Protein 8XVP (pdb70)

InterPro domains:
  IPR003469 Glycoside hydrolase, family 68 [PF02435] (211-661)
  IPR003469 Glycoside hydrolase, family 68 [cd08997] (270-650)
  IPR019931 LPXTG cell wall anchor motif [PF00746] (757-796)
  IPR019931 LPXTG cell wall anchor motif [PS50847] (764-798)
  IPR022263 KxYKxGKxW signal peptide [PF19258] (3-40)
  IPR022263 KxYKxGKxW signal peptide [TIGR03715] (5-27)
  IPR023296 Glycosyl hydrolase, five-bladed beta-propeller domain superfamily [G3DSA:2.115.10.20] (176-658)
  IPR023296 Glycosyl hydrolase, five-bladed beta-propeller domain superfamily [SSF75005] (208-664)

Nearest PDB structures (foldseek):
  2yfr-assembly1_A  TM=9.759E-01  e=1.275E-83  Lactobacillus johnsonii
  2yfs-assembly1_A  TM=9.761E-01  e=2.594E-83  Lactobacillus johnsonii
  1pt2-assembly1_A  TM=8.900E-01  e=3.673E-44  Bacillus subtilis
  3byk-assembly1_A  TM=9.066E-01  e=7.845E-43  Bacillus subtilis
  6pwq-assembly1_A  TM=8.912E-01  e=3.649E-43  Bacillus subtilis

Secondary structure (DSSP, 8-state):
---HHHHHHHHHTT--GGGS-HHHHHHHHH-B--PPPPSSEE--HHHHHHHHHHHHHT-TTTBPPPB-GGG----GGGEEE-TTT-SEEEPEEEEEEEEE-TTT-PBP-BTTEEEEEEEEE-TTS---EEEEEEEETT---GGG-EEEEETT-SS--TTEEEEEEEEEE-TTS-EEEEEEEEE-TTTT--EEEEEEEEEEEEEETTEEEEEEEEEEEEEE---SSSB--HHHHHHH-SSS-----EEEEEEE-TTS-EEEEEEEEB-TTS--SGGGGGBGGGT-S-HHHHHHHHHHHHH-HHHHHHHHH--EEEEEEEE-S-TTS--EEEE---SEE-TTTBS--EEEEEEEETTEEEEEEEEEGGGBS-HHHHHHHHHHHS--EEEEEEEESSTTS--EESTTTSEEEE--S-TTSTT-EEEEEEEEETTEEEEEEEEEEES-STTTT-TT---EEPEEEEEEE-TTS-EEEEEEEEEET----STT---GGGB--TTTTS-TTSTTPPP-HHHH-/--HHHH--TTTT--GGG--HHHHHHHHHS---B--HHHHHHHHHHHHHT-TTTBPPPB-GGG----GGGEEE-TTT-SEEEPEEEEEEEEE-TTT-PBP-BTTEEEEEEEEE-TTS---EEEEEEEETT---GGG-EEEEETT-SS--TTEEEEEEEEEE-TTSPEEEEEEEEE-TTTT--EEEEEEEEEEEEE-SS-EEEEEEEEEEEEE---SSSB--HHHHHHH-SS------EEEEEEE-TTS-EEEEEEEEB-TTS--SGGGGG---S-S-HHHHHHHHHHHHT-HHHHHHHHH--EEEEEEEE-S-TTS--EEEE---SEE-TTTBS--EEEEEEEETTEEEEEEEEEGGGBS-HHHHHHHHHHHS--EEEEEEEESSSSS--EESTTTSEEEE--S-TTSTT-EEEEEEEE-TT-SSEEEEEEEES-STTTTSTT---EEPEEEEEEE-TTS-EEEEEEEEEET-----TT---GGGB--TTTTS-TTGGGSPP-HHHH-

Organism: Limosilactobacillus reuteri (NCBI:txid1598)

Structure (mmCIF, N/CA/C/O backbone):
data_8XVP
#
_entry.id   8XVP
#
_cell.length_a   69.910
_cell.length_b   98.690
_cell.length_c   139.490
_cell.angle_alpha   90.00
_cell.angle_beta   90.00
_cell.angle_gamma   90.00
#
_symmetry.space_group_name_H-M   'P 21 21 21'
#
loop_
_entity.id
_entity.type
_entity.pdbx_description
1 polymer Inulosucrase
2 non-polymer 'CALCIUM ION'
3 non-polymer GLYCEROL
4 water water
#
loop_
_atom_site.group_PDB
_atom_site.id
_atom_site.type_symbol
_atom_site.label_atom_id
_atom_site.label_alt_id
_atom_site.label_comp_id
_atom_site.label_asym_id
_atom_site.label_entity_id
_atom_site.label_seq_id
_atom_site.pdbx_PDB_ins_code
_atom_site.Cartn_x
_atom_site.Cartn_y
_atom_site.Cartn_z
_atom_site.occupancy
_atom_site.B_iso_or_equiv
_atom_site.auth_seq_id
_atom_site.auth_comp_id
_atom_site.auth_asym_id
_atom_site.auth_atom_id
_atom_site.pdbx_PDB_model_num
ATOM 1 N N . LYS A 1 178 ? -26.956 -15.294 -50.736 1.00 50.96 178 LYS A N 1
ATOM 2 C CA . LYS A 1 178 ? -26.143 -14.509 -51.732 1.00 50.75 178 LYS A CA 1
ATOM 3 C C . LYS A 1 178 ? -25.808 -13.055 -51.342 1.00 47.54 178 LYS A C 1
ATOM 4 O O . LYS A 1 178 ? -26.704 -12.250 -51.100 1.00 40.90 178 LYS A O 1
ATOM 10 N N . LEU A 1 179 ? -24.517 -12.718 -51.371 1.00 46.63 179 LEU A N 1
ATOM 11 C CA . LEU A 1 179 ? -24.002 -11.384 -51.006 1.00 46.26 179 LEU A CA 1
ATOM 12 C C . LEU A 1 179 ? -24.327 -10.300 -52.015 1.00 48.78 179 LEU A C 1
ATOM 13 O O . LEU A 1 179 ? -24.100 -10.501 -53.208 1.00 46.08 179 LEU A O 1
ATOM 18 N N . ASN A 1 180 ? -24.813 -9.144 -51.549 1.00 47.13 180 ASN A N 1
ATOM 19 C CA . ASN A 1 180 ? -24.926 -7.978 -52.424 1.00 49.44 180 ASN A CA 1
ATOM 20 C C . ASN A 1 180 ? -23.534 -7.509 -52.848 1.00 49.09 180 ASN A C 1
ATOM 21 O O . ASN A 1 180 ? -22.525 -8.003 -52.323 1.00 44.58 180 ASN A O 1
ATOM 26 N N . LYS A 1 181 ? -23.472 -6.578 -53.800 1.00 53.73 181 LYS A N 1
ATOM 27 C CA . LYS A 1 181 ? -22.183 -6.219 -54.402 1.00 56.42 181 LYS A CA 1
ATOM 28 C C . LYS A 1 181 ? -21.266 -5.471 -53.445 1.00 55.43 181 LYS A C 1
ATOM 29 O O . LYS A 1 181 ? -20.036 -5.637 -53.514 1.00 53.55 181 LYS A O 1
ATOM 35 N N . ASP A 1 182 ? -21.842 -4.644 -52.561 1.00 55.50 182 ASP A N 1
ATOM 36 C CA . ASP A 1 182 ? -21.019 -3.954 -51.555 1.00 54.34 182 ASP A CA 1
ATOM 37 C C . ASP A 1 182 ? -20.410 -4.934 -50.562 1.00 52.62 182 ASP A C 1
ATOM 38 O O . ASP A 1 182 ? -19.207 -4.878 -50.283 1.00 55.63 182 ASP A O 1
ATOM 43 N N . ALA A 1 183 ? -21.243 -5.840 -50.059 1.00 49.15 183 ALA A N 1
ATOM 44 C CA . ALA A 1 183 ? -20.793 -6.931 -49.194 1.00 47.38 183 ALA A CA 1
ATOM 45 C C . ALA A 1 183 ? -19.734 -7.767 -49.906 1.00 48.84 183 ALA A C 1
ATOM 46 O O . ALA A 1 183 ? -18.703 -8.119 -49.322 1.00 47.00 183 ALA A O 1
ATOM 48 N N . GLU A 1 184 ? -19.981 -8.053 -51.187 1.00 50.68 184 GLU A N 1
ATOM 49 C CA . GLU A 1 184 ? -19.028 -8.802 -51.990 1.00 52.40 184 GLU A CA 1
ATOM 50 C C . GLU A 1 184 ? -17.684 -8.055 -52.152 1.00 51.99 184 GLU A C 1
ATOM 51 O O . GLU A 1 184 ? -16.624 -8.699 -52.071 1.00 54.60 184 GLU A O 1
ATOM 57 N N . ASN A 1 185 ? -17.724 -6.725 -52.337 1.00 51.48 185 ASN A N 1
ATOM 58 C CA . ASN A 1 185 ? -16.488 -5.894 -52.418 1.00 56.36 185 ASN A CA 1
ATOM 59 C C . ASN A 1 185 ? -15.627 -5.967 -51.166 1.00 51.30 185 ASN A C 1
ATOM 60 O O . ASN A 1 185 ? -14.411 -6.178 -51.245 1.00 53.33 185 ASN A O 1
ATOM 65 N N . VAL A 1 186 ? -16.252 -5.751 -50.011 1.00 48.92 186 VAL A N 1
ATOM 66 C CA . VAL A 1 186 ? -15.511 -5.747 -48.754 1.00 45.35 186 VAL A CA 1
ATOM 67 C C . VAL A 1 186 ? -14.978 -7.133 -48.381 1.00 43.70 186 VAL A C 1
ATOM 68 O O . VAL A 1 186 ? -13.890 -7.222 -47.778 1.00 46.23 186 VAL A O 1
ATOM 72 N N . VAL A 1 187 ? -15.721 -8.194 -48.731 1.00 41.85 187 VAL A N 1
ATOM 73 C CA . VAL A 1 187 ? -15.287 -9.570 -48.450 1.00 45.72 187 VAL A CA 1
ATOM 74 C C . VAL A 1 187 ? -13.992 -9.904 -49.222 1.00 46.66 187 VAL A C 1
ATOM 75 O O . VAL A 1 187 ? -13.062 -10.531 -48.672 1.00 43.01 187 VAL A O 1
ATOM 79 N N . LYS A 1 188 ? -13.927 -9.450 -50.470 1.00 49.81 188 LYS A N 1
ATOM 80 C CA . LYS A 1 188 ? -12.772 -9.722 -51.325 1.00 53.57 188 LYS A CA 1
ATOM 81 C C . LYS A 1 188 ? -11.540 -8.892 -50.915 1.00 53.96 188 LYS A C 1
ATOM 82 O O . LYS A 1 188 ? -10.425 -9.413 -50.850 1.00 50.86 188 LYS A O 1
ATOM 88 N N . LYS A 1 189 ? -11.760 -7.612 -50.617 1.00 53.89 189 LYS A N 1
ATOM 89 C CA . LYS A 1 189 ? -10.712 -6.744 -50.069 1.00 54.20 189 LYS A CA 1
ATOM 90 C C . LYS A 1 189 ? -10.167 -7.233 -48.728 1.00 53.81 189 LYS A C 1
ATOM 91 O O . LYS A 1 189 ? -9.010 -7.000 -48.407 1.00 53.74 189 LYS A O 1
ATOM 97 N N . ALA A 1 190 ? -11.008 -7.905 -47.949 1.00 53.17 190 ALA A N 1
ATOM 98 C CA . ALA A 1 190 ? -10.567 -8.571 -46.719 1.00 56.07 190 ALA A CA 1
ATOM 99 C C . ALA A 1 190 ? -9.776 -9.855 -46.989 1.00 53.73 190 ALA A C 1
ATOM 100 O O . ALA A 1 190 ? -9.204 -10.426 -46.075 1.00 49.24 190 ALA A O 1
ATOM 102 N N . GLY A 1 191 ? -9.782 -10.329 -48.229 1.00 57.52 191 GLY A N 1
ATOM 103 C CA . GLY A 1 191 ? -9.002 -11.502 -48.595 1.00 60.25 191 GLY A CA 1
ATOM 104 C C . GLY A 1 191 ? -9.512 -12.744 -47.894 1.00 60.76 191 GLY A C 1
ATOM 105 O O . GLY A 1 191 ? -8.724 -13.561 -47.414 1.00 57.08 191 GLY A O 1
ATOM 106 N N . ILE A 1 192 ? -10.837 -12.846 -47.788 1.00 63.58 192 ILE A N 1
ATOM 107 C CA . ILE A 1 192 ? -11.483 -14.064 -47.298 1.00 67.60 192 ILE A CA 1
ATOM 108 C C . ILE A 1 192 ? -12.426 -14.620 -48.387 1.00 65.58 192 ILE A C 1
ATOM 109 O O . ILE A 1 192 ? -12.942 -13.876 -49.224 1.00 62.02 192 ILE A O 1
ATOM 114 N N . ASP A 1 193 ? -12.580 -15.945 -48.395 1.00 62.71 193 ASP A N 1
ATOM 115 C CA . ASP A 1 193 ? -13.342 -16.656 -49.411 1.00 60.83 193 ASP A CA 1
ATOM 116 C C . ASP A 1 193 ? -14.838 -16.616 -49.103 1.00 56.53 193 ASP A C 1
ATOM 117 O O . ASP A 1 193 ? -15.260 -17.058 -48.031 1.00 60.17 193 ASP A O 1
ATOM 122 N N . PRO A 1 194 ? -15.646 -16.099 -50.041 1.00 51.83 194 PRO A N 1
ATOM 123 C CA . PRO A 1 194 ? -17.095 -16.055 -49.835 1.00 55.38 194 PRO A CA 1
ATOM 124 C C . PRO A 1 194 ? -17.771 -17.394 -49.486 1.00 57.06 194 PRO A C 1
ATOM 125 O O . PRO A 1 194 ? -18.795 -17.388 -48.811 1.00 51.74 194 PRO A O 1
ATOM 129 N N . ASN A 1 195 ? -17.225 -18.521 -49.944 1.00 56.19 195 ASN A N 1
ATOM 130 C CA . ASN A 1 195 ? -17.828 -19.831 -49.659 1.00 59.56 195 ASN A CA 1
ATOM 131 C C . ASN A 1 195 ? -17.661 -20.313 -48.224 1.00 57.08 195 ASN A C 1
ATOM 132 O O . ASN A 1 195 ? -18.411 -21.174 -47.766 1.00 59.18 195 ASN A O 1
ATOM 137 N N . SER A 1 196 ? -16.680 -19.761 -47.522 1.00 54.79 196 SER A N 1
ATOM 138 C CA . SER A 1 196 ? -16.476 -20.068 -46.116 1.00 51.99 196 SER A CA 1
ATOM 139 C C . SER A 1 196 ? -17.440 -19.303 -45.188 1.00 50.10 196 SER A C 1
ATOM 140 O O . SER A 1 196 ? -17.431 -19.530 -43.989 1.00 51.60 196 SER A O 1
ATOM 143 N N . LEU A 1 197 ? -18.262 -18.402 -45.727 1.00 48.87 197 LEU A N 1
ATOM 144 C CA . LEU A 1 197 ? -19.201 -17.634 -44.914 1.00 44.55 197 LEU A CA 1
ATOM 145 C C . LEU A 1 197 ? -20.513 -18.371 -44.693 1.00 45.33 197 LEU A C 1
ATOM 146 O O . LEU A 1 197 ? -21.086 -18.896 -45.629 1.00 47.28 197 LEU A O 1
ATOM 151 N N . THR A 1 198 ? -21.002 -18.380 -43.457 1.00 46.03 198 THR A N 1
ATOM 152 C CA . THR A 1 198 ? -22.310 -18.975 -43.147 1.00 45.78 198 THR A CA 1
ATOM 153 C C . THR A 1 198 ? -23.426 -18.111 -43.687 1.00 44.70 198 THR A C 1
ATOM 154 O O . THR A 1 198 ? -23.212 -16.951 -44.020 1.00 42.67 198 THR A O 1
ATOM 158 N N . ASP A 1 199 ? -24.627 -18.681 -43.773 1.00 46.64 199 ASP A N 1
ATOM 159 C CA . ASP A 1 199 ? -25.813 -17.915 -44.160 1.00 47.87 199 ASP A CA 1
ATOM 160 C C . ASP A 1 199 ? -26.074 -16.754 -43.206 1.00 44.53 199 ASP A C 1
ATOM 161 O O . ASP A 1 199 ? -26.385 -15.652 -43.652 1.00 42.11 199 ASP A O 1
ATOM 166 N N . ASP A 1 200 ? -25.929 -16.990 -41.907 1.00 45.37 200 ASP A N 1
ATOM 167 C CA . ASP A 1 200 ? -26.069 -15.913 -40.900 1.00 47.13 200 ASP A CA 1
ATOM 168 C C . ASP A 1 200 ? -25.056 -14.777 -41.136 1.00 40.54 200 ASP A C 1
ATOM 169 O O . ASP A 1 200 ? -25.382 -13.613 -40.982 1.00 38.95 200 ASP A O 1
ATOM 174 N N . GLN A 1 201 ? -23.832 -15.135 -41.520 1.00 38.63 201 GLN A N 1
ATOM 175 C CA . GLN A 1 201 ? -22.793 -14.144 -41.812 1.00 37.02 201 GLN A CA 1
ATOM 176 C C . GLN A 1 201 ? -23.113 -13.339 -43.088 1.00 37.07 201 GLN A C 1
ATOM 177 O O . GLN A 1 201 ? -23.015 -12.107 -43.112 1.00 35.79 201 GLN A O 1
ATOM 183 N N . ILE A 1 202 ? -23.511 -14.038 -44.138 1.00 38.96 202 ILE A N 1
ATOM 184 C CA . ILE A 1 202 ? -23.936 -13.389 -45.372 1.00 39.97 202 ILE A CA 1
ATOM 185 C C . ILE A 1 202 ? -25.078 -12.404 -45.130 1.00 39.52 202 ILE A C 1
ATOM 186 O O . ILE A 1 202 ? -25.012 -11.264 -45.578 1.00 41.46 202 ILE A O 1
ATOM 191 N N . LYS A 1 203 ? -26.122 -12.834 -44.439 1.00 40.52 203 LYS A N 1
ATOM 192 C CA . LYS A 1 203 ? -27.273 -11.944 -44.200 1.00 43.50 203 LYS A CA 1
ATOM 193 C C . LYS A 1 203 ? -26.889 -10.757 -43.288 1.00 39.31 203 LYS A C 1
ATOM 194 O O . LYS A 1 203 ? -27.471 -9.685 -43.393 1.00 39.43 203 LYS A O 1
ATOM 200 N N . ALA A 1 204 ? -25.887 -10.930 -42.421 1.00 38.22 204 ALA A N 1
ATOM 201 C CA . ALA A 1 204 ? -25.335 -9.785 -41.666 1.00 37.35 204 ALA A CA 1
ATOM 202 C C . ALA A 1 204 ? -24.695 -8.756 -42.600 1.00 34.75 204 ALA A C 1
ATOM 203 O O . ALA A 1 204 ? -24.992 -7.566 -42.515 1.00 32.55 204 ALA A O 1
ATOM 205 N N . LEU A 1 205 ? -23.807 -9.218 -43.483 1.00 34.67 205 LEU A N 1
ATOM 206 C CA . LEU A 1 205 ? -23.108 -8.329 -44.431 1.00 34.13 205 LEU A CA 1
ATOM 207 C C . LEU A 1 205 ? -24.085 -7.601 -45.365 1.00 33.99 205 LEU A C 1
ATOM 208 O O . LEU A 1 205 ? -23.864 -6.449 -45.727 1.00 36.08 205 LEU A O 1
ATOM 213 N N . ASN A 1 206 ? -25.181 -8.255 -45.741 1.00 35.76 206 ASN A N 1
ATOM 214 C CA . ASN A 1 206 ? -26.209 -7.600 -46.550 1.00 36.91 206 ASN A CA 1
ATOM 215 C C . ASN A 1 206 ? -27.041 -6.545 -45.797 1.00 40.13 206 ASN A C 1
ATOM 216 O O . ASN A 1 206 ? -27.698 -5.712 -46.425 1.00 36.21 206 ASN A O 1
ATOM 221 N N . LYS A 1 207 ? -27.026 -6.592 -44.461 1.00 39.36 207 LYS A N 1
ATOM 222 C CA . LYS A 1 207 ? -27.592 -5.522 -43.627 1.00 40.71 207 LYS A CA 1
ATOM 223 C C . LYS A 1 207 ? -26.641 -4.335 -43.464 1.00 39.31 207 LYS A C 1
ATOM 224 O O . LYS A 1 207 ? -27.074 -3.232 -43.109 1.00 38.82 207 LYS A O 1
ATOM 230 N N . MET A 1 208 ? -25.345 -4.538 -43.688 1.00 38.89 208 MET A N 1
ATOM 231 C CA . MET A 1 208 ? -24.374 -3.481 -43.416 1.00 34.72 208 MET A CA 1
ATOM 232 C C . MET A 1 208 ? -24.695 -2.222 -44.230 1.00 34.43 208 MET A C 1
ATOM 233 O O . MET A 1 208 ? -25.081 -2.294 -45.394 1.00 35.59 208 MET A O 1
ATOM 238 N N . ASN A 1 209 ? -24.601 -1.069 -43.575 1.00 35.25 209 ASN A N 1
ATOM 239 C CA . ASN A 1 209 ? -24.785 0.241 -44.178 1.00 34.36 209 ASN A CA 1
ATOM 240 C C . ASN A 1 209 ? -23.378 0.822 -44.326 1.00 37.04 209 ASN A C 1
ATOM 241 O O . ASN A 1 209 ? -22.720 1.162 -43.326 1.00 33.08 209 ASN A O 1
ATOM 246 N N . PHE A 1 210 ? -22.933 0.950 -45.574 1.00 39.51 210 PHE A N 1
ATOM 247 C CA . PHE A 1 210 ? -21.560 1.345 -45.891 1.00 43.17 210 PHE A CA 1
ATOM 248 C C . PHE A 1 210 ? -21.421 2.824 -46.202 1.00 45.89 210 PHE A C 1
ATOM 249 O O . PHE A 1 210 ? -20.317 3.285 -46.484 1.00 43.24 210 PHE A O 1
ATOM 257 N N . SER A 1 211 ? -22.522 3.573 -46.180 1.00 48.87 211 SER A N 1
ATOM 258 C CA . SER A 1 211 ? -22.487 4.936 -46.703 1.00 53.66 211 SER A CA 1
ATOM 259 C C . SER A 1 211 ? -23.086 6.002 -45.778 1.00 55.89 211 SER A C 1
ATOM 260 O O . SER A 1 211 ? -23.341 7.118 -46.212 1.00 59.73 211 SER A O 1
ATOM 263 N N . LYS A 1 212 ? -23.283 5.679 -44.505 1.00 56.40 212 LYS A N 1
ATOM 264 C CA . LYS A 1 212 ? -23.759 6.673 -43.544 1.00 55.48 212 LYS A CA 1
ATOM 265 C C . LYS A 1 212 ? -22.699 7.769 -43.401 1.00 58.35 212 LYS A C 1
ATOM 266 O O . LYS A 1 212 ? -21.523 7.486 -43.154 1.00 58.61 212 LYS A O 1
ATOM 272 N N . ALA A 1 213 ? -23.120 9.016 -43.587 1.00 61.00 213 ALA A N 1
ATOM 273 C CA . ALA A 1 213 ? -22.234 10.168 -43.441 1.00 59.08 213 ALA A CA 1
ATOM 274 C C . ALA A 1 213 ? -21.992 10.429 -41.956 1.00 57.57 213 ALA A C 1
ATOM 275 O O . ALA A 1 213 ? -22.936 10.492 -41.163 1.00 49.10 213 ALA A O 1
ATOM 277 N N . ALA A 1 214 ? -20.736 10.591 -41.567 1.00 55.94 214 ALA A N 1
ATOM 278 C CA . ALA A 1 214 ? -20.444 10.892 -40.168 1.00 55.30 214 ALA A CA 1
ATOM 279 C C . ALA A 1 214 ? -21.321 12.062 -39.700 1.00 58.78 214 ALA A C 1
ATOM 280 O O . ALA A 1 214 ? -21.589 13.001 -40.468 1.00 54.10 214 ALA A O 1
ATOM 282 N N . LYS A 1 215 ? -21.815 12.000 -38.463 1.00 57.43 215 LYS A N 1
ATOM 283 C CA . LYS A 1 215 ? -22.423 13.191 -37.879 1.00 59.88 215 LYS A CA 1
ATOM 284 C C . LYS A 1 215 ? -21.227 14.129 -37.601 1.00 59.84 215 LYS A C 1
ATOM 285 O O . LYS A 1 215 ? -20.069 13.722 -37.740 1.00 61.57 215 LYS A O 1
ATOM 291 N N . SER A 1 216 ? -21.490 15.390 -37.290 1.00 60.06 216 SER A N 1
ATOM 292 C CA . SER A 1 216 ? -20.428 16.293 -36.843 1.00 58.98 216 SER A CA 1
ATOM 293 C C . SER A 1 216 ? -19.549 15.594 -35.789 1.00 60.31 216 SER A C 1
ATOM 294 O O . SER A 1 216 ? -19.932 14.559 -35.239 1.00 66.51 216 SER A O 1
ATOM 297 N N . GLY A 1 217 ? -18.381 16.146 -35.493 1.00 54.59 217 GLY A N 1
ATOM 298 C CA . GLY A 1 217 ? -17.536 15.573 -34.440 1.00 54.50 217 GLY A CA 1
ATOM 299 C C . GLY A 1 217 ? -16.759 14.310 -34.832 1.00 48.48 217 GLY A C 1
ATOM 300 O O . GLY A 1 217 ? -16.678 13.937 -36.000 1.00 50.70 217 GLY A O 1
ATOM 301 N N . THR A 1 218 ? -16.188 13.657 -33.834 1.00 40.06 218 THR A N 1
ATOM 302 C CA . THR A 1 218 ? -15.294 12.529 -34.039 1.00 37.90 218 THR A CA 1
ATOM 303 C C . THR A 1 218 ? -15.706 11.329 -33.195 1.00 36.83 218 THR A C 1
ATOM 304 O O . THR A 1 218 ? -16.097 11.481 -32.035 1.00 37.61 218 THR A O 1
ATOM 308 N N . GLN A 1 219 ? -15.555 10.137 -33.763 1.00 32.27 219 GLN A N 1
ATOM 309 C CA . GLN A 1 219 ? -15.937 8.912 -33.093 1.00 29.85 219 GLN A CA 1
ATOM 310 C C . GLN A 1 219 ? -14.740 8.182 -32.568 1.00 30.33 219 GLN A C 1
ATOM 311 O O . GLN A 1 219 ? -13.682 8.180 -33.201 1.00 26.81 219 GLN A O 1
ATOM 317 N N . MET A 1 220 ? -14.901 7.586 -31.388 1.00 26.38 220 MET A N 1
ATOM 318 C CA . MET A 1 220 ? -14.003 6.530 -30.979 1.00 26.22 220 MET A CA 1
ATOM 319 C C . MET A 1 220 ? -14.608 5.314 -31.650 1.00 26.80 220 MET A C 1
ATOM 320 O O . MET A 1 220 ? -15.730 4.893 -31.297 1.00 24.00 220 MET A O 1
ATOM 325 N N . THR A 1 221 ? -13.903 4.779 -32.651 1.00 24.44 221 THR A N 1
ATOM 326 C CA . THR A 1 221 ? -14.375 3.623 -33.411 1.00 25.14 221 THR A CA 1
ATOM 327 C C . THR A 1 221 ? -13.998 2.315 -32.715 1.00 24.89 221 THR A C 1
ATOM 328 O O . THR A 1 221 ? -13.282 2.331 -31.707 1.00 25.22 221 THR A O 1
ATOM 332 N N . TYR A 1 222 ? -14.476 1.191 -33.259 1.00 22.49 222 TYR A N 1
ATOM 333 C CA . TYR A 1 222 ? -14.216 -0.117 -32.684 1.00 24.43 222 TYR A CA 1
ATOM 334 C C . TYR A 1 222 ? -12.717 -0.400 -32.811 1.00 25.78 222 TYR A C 1
ATOM 335 O O . TYR A 1 222 ? -12.097 -0.958 -31.894 1.00 23.67 222 TYR A O 1
ATOM 344 N N . ASN A 1 223 ? -12.144 0.039 -33.920 1.00 24.11 223 ASN A N 1
ATOM 345 C CA . ASN A 1 223 ? -10.699 -0.075 -34.093 1.00 25.93 223 ASN A CA 1
ATOM 346 C C . ASN A 1 223 ? -9.897 0.772 -33.077 1.00 25.55 223 ASN A C 1
ATOM 347 O O . ASN A 1 223 ? -8.888 0.301 -32.522 1.00 24.74 223 ASN A O 1
ATOM 352 N N . ASP A 1 224 ? -10.354 2.003 -32.825 1.00 24.27 224 ASP A N 1
ATOM 353 C CA . ASP A 1 224 ? -9.721 2.857 -31.827 1.00 23.61 224 ASP A CA 1
ATOM 354 C C . ASP A 1 224 ? -9.720 2.205 -30.455 1.00 24.99 224 ASP A C 1
ATOM 355 O O . ASP A 1 224 ? -8.695 2.181 -29.760 1.00 23.44 224 ASP A O 1
ATOM 360 N N . PHE A 1 225 ? -10.877 1.682 -30.060 1.00 23.69 225 PHE A N 1
ATOM 361 C CA . PHE A 1 225 ? -11.041 1.053 -28.756 1.00 23.60 225 PHE A CA 1
ATOM 362 C C . PHE A 1 225 ? -10.091 -0.135 -28.645 1.00 24.90 225 PHE A C 1
ATOM 363 O O . PHE A 1 225 ? -9.410 -0.280 -27.644 1.00 22.22 225 PHE A O 1
ATOM 371 N N . GLN A 1 226 ? -10.067 -0.991 -29.664 1.00 25.60 226 GLN A N 1
ATOM 372 C CA . GLN A 1 226 ? -9.188 -2.149 -29.661 1.00 25.56 226 GLN A CA 1
ATOM 373 C C . GLN A 1 226 ? -7.697 -1.721 -29.518 1.00 24.95 226 GLN A C 1
ATOM 374 O O . GLN A 1 226 ? -6.947 -2.353 -28.776 1.00 26.35 226 GLN A O 1
ATOM 380 N N . LYS A 1 227 ? -7.286 -0.673 -30.231 1.00 24.55 227 LYS A N 1
ATOM 381 C CA . LYS A 1 227 ? -5.919 -0.187 -30.130 1.00 26.13 227 LYS A CA 1
ATOM 382 C C . LYS A 1 227 ? -5.602 0.393 -28.744 1.00 24.42 227 LYS A C 1
ATOM 383 O O . LYS A 1 227 ? -4.505 0.210 -28.228 1.00 22.89 227 LYS A O 1
ATOM 389 N N . ILE A 1 228 ? -6.548 1.108 -28.153 1.00 22.92 228 ILE A N 1
ATOM 390 C CA . ILE A 1 228 ? -6.367 1.598 -26.785 1.00 24.18 228 ILE A CA 1
ATOM 391 C C . ILE A 1 228 ? -6.097 0.413 -25.818 1.00 23.50 228 ILE A C 1
ATOM 392 O O . ILE A 1 228 ? -5.160 0.452 -25.001 1.00 22.09 228 ILE A O 1
ATOM 397 N N . ALA A 1 229 ? -6.926 -0.620 -25.903 1.00 22.66 229 ALA A N 1
ATOM 398 C CA . ALA A 1 229 ? -6.770 -1.785 -25.052 1.00 23.56 229 ALA A CA 1
ATOM 399 C C . ALA A 1 229 ? -5.443 -2.504 -25.332 1.00 26.20 229 ALA A C 1
ATOM 400 O O . ALA A 1 229 ? -4.768 -2.933 -24.400 1.00 24.01 229 ALA A O 1
ATOM 402 N N . ASP A 1 230 ? -5.094 -2.629 -26.613 1.00 25.52 230 ASP A N 1
ATOM 403 C CA . ASP A 1 230 ? -3.823 -3.251 -27.011 1.00 27.81 230 ASP A CA 1
ATOM 404 C C . ASP A 1 230 ? -2.635 -2.511 -26.419 1.00 27.46 230 ASP A C 1
ATOM 405 O O . ASP A 1 230 ? -1.741 -3.134 -25.851 1.00 28.37 230 ASP A O 1
ATOM 410 N N . THR A 1 231 ? -2.675 -1.183 -26.483 1.00 25.59 231 THR A N 1
ATOM 411 C CA . THR A 1 231 ? -1.648 -0.342 -25.896 1.00 25.44 231 THR A CA 1
ATOM 412 C C . THR A 1 231 ? -1.579 -0.561 -24.382 1.00 26.02 231 THR A C 1
ATOM 413 O O . THR A 1 231 ? -0.493 -0.744 -23.821 1.00 28.83 231 THR A O 1
ATOM 417 N N . LEU A 1 232 ? -2.726 -0.590 -23.723 1.00 24.18 232 LEU A N 1
ATOM 418 C CA . LEU A 1 232 ? -2.756 -0.879 -22.287 1.00 25.70 232 LEU A CA 1
ATOM 419 C C . LEU A 1 232 ? -2.107 -2.230 -21.987 1.00 26.44 232 LEU A C 1
ATOM 420 O O . LEU A 1 232 ? -1.293 -2.346 -21.066 1.00 28.58 232 LEU A O 1
ATOM 425 N N . ILE A 1 233 ? -2.452 -3.250 -22.769 1.00 25.07 233 ILE A N 1
ATOM 426 C CA . ILE A 1 233 ? -1.875 -4.598 -22.568 1.00 26.45 233 ILE A CA 1
ATOM 427 C C . ILE A 1 233 ? -0.336 -4.587 -22.721 1.00 29.04 233 ILE A C 1
ATOM 428 O O . ILE A 1 233 ? 0.375 -5.235 -21.950 1.00 30.97 233 ILE A O 1
ATOM 433 N N . LYS A 1 234 ? 0.162 -3.819 -23.682 1.00 29.87 234 LYS A N 1
ATOM 434 C CA . LYS A 1 234 ? 1.611 -3.660 -23.903 1.00 33.04 234 LYS A CA 1
ATOM 435 C C . LYS A 1 234 ? 2.374 -2.957 -22.787 1.00 30.15 234 LYS A C 1
ATOM 436 O O . LYS A 1 234 ? 3.565 -3.166 -22.640 1.00 29.46 234 LYS A O 1
ATOM 442 N N . GLN A 1 235 ? 1.709 -2.109 -22.017 1.00 31.51 235 GLN A N 1
ATOM 443 C CA . GLN A 1 235 ? 2.345 -1.436 -20.881 1.00 32.07 235 GLN A CA 1
ATOM 444 C C . GLN A 1 235 ? 3.567 -0.646 -21.361 1.00 33.86 235 GLN A C 1
ATOM 445 O O . GLN A 1 235 ? 4.673 -0.765 -20.832 1.00 33.85 235 GLN A O 1
ATOM 451 N N . ASP A 1 236 ? 3.336 0.116 -22.412 1.00 32.43 236 ASP A N 1
ATOM 452 C CA . ASP A 1 236 ? 4.318 0.990 -22.996 1.00 35.22 236 ASP A CA 1
ATOM 453 C C . ASP A 1 236 ? 4.520 2.201 -22.091 1.00 35.53 236 ASP A C 1
ATOM 454 O O . ASP A 1 236 ? 3.572 2.930 -21.811 1.00 31.02 236 ASP A O 1
ATOM 459 N N . GLY A 1 237 ? 5.763 2.405 -21.641 1.00 33.91 237 GLY A N 1
ATOM 460 C CA . GLY A 1 237 ? 6.127 3.508 -20.746 1.00 31.97 237 GLY A CA 1
ATOM 461 C C . GLY A 1 237 ? 5.737 4.890 -21.219 1.00 29.67 237 GLY A C 1
ATOM 462 O O . GLY A 1 237 ? 5.606 5.795 -20.403 1.00 32.68 237 GLY A O 1
ATOM 463 N N . ARG A 1 238 ? 5.517 5.061 -22.518 1.00 31.50 238 ARG A N 1
ATOM 464 C CA . ARG A 1 238 ? 5.007 6.323 -23.028 1.00 32.66 238 ARG A CA 1
ATOM 465 C C . ARG A 1 238 ? 3.604 6.686 -22.498 1.00 30.62 238 ARG A C 1
ATOM 466 O O . ARG A 1 238 ? 3.308 7.872 -22.355 1.00 29.17 238 ARG A O 1
ATOM 474 N N . TYR A 1 239 ? 2.775 5.680 -22.203 1.00 29.29 239 TYR A N 1
ATOM 475 C CA . TYR A 1 239 ? 1.387 5.878 -21.805 1.00 27.99 239 TYR A CA 1
ATOM 476 C C . TYR A 1 239 ? 1.016 5.315 -20.448 1.00 29.26 239 TYR A C 1
ATOM 477 O O . TYR A 1 239 ? -0.019 5.692 -19.895 1.00 25.70 239 TYR A O 1
ATOM 486 N N . THR A 1 240 ? 1.819 4.421 -19.886 1.00 28.34 240 THR A N 1
ATOM 487 C CA . THR A 1 240 ? 1.456 3.821 -18.607 1.00 29.33 240 THR A CA 1
ATOM 488 C C . THR A 1 240 ? 1.463 4.860 -17.499 1.00 29.27 240 THR A C 1
ATOM 489 O O . THR A 1 240 ? 2.357 5.716 -17.413 1.00 26.10 240 THR A O 1
ATOM 493 N N . VAL A 1 241 ? 0.427 4.781 -16.673 1.00 28.49 241 VAL A N 1
ATOM 494 C CA . VAL A 1 241 ? 0.374 5.536 -15.454 1.00 27.82 241 VAL A CA 1
ATOM 495 C C . VAL A 1 241 ? 1.596 5.057 -14.674 1.00 29.86 241 VAL A C 1
ATOM 496 O O . VAL A 1 241 ? 1.795 3.836 -14.516 1.00 28.29 241 VAL A O 1
ATOM 500 N N . PRO A 1 242 ? 2.407 6.004 -14.175 1.00 29.32 242 PRO A N 1
ATOM 501 C CA . PRO A 1 242 ? 3.633 5.622 -13.443 1.00 28.51 242 PRO A CA 1
ATOM 502 C C . PRO A 1 242 ? 3.339 4.761 -12.246 1.00 28.21 242 PRO A C 1
ATOM 503 O O . PRO A 1 242 ? 2.238 4.814 -11.678 1.00 26.97 242 PRO A O 1
ATOM 507 N N . PHE A 1 243 ? 4.323 3.957 -11.847 1.00 31.19 243 PHE A N 1
ATOM 508 C CA . PHE A 1 243 ? 4.194 3.185 -10.628 1.00 30.18 243 PHE A CA 1
ATOM 509 C C . PHE A 1 243 ? 4.405 4.141 -9.463 1.00 32.22 243 PHE A C 1
ATOM 510 O O . PHE A 1 243 ? 5.325 4.958 -9.481 1.00 35.56 243 PHE A O 1
ATOM 518 N N . PHE A 1 244 ? 3.550 4.029 -8.465 1.00 32.93 244 PHE A N 1
ATOM 519 C CA . PHE A 1 244 ? 3.628 4.821 -7.255 1.00 33.84 244 PHE A CA 1
ATOM 520 C C . PHE A 1 244 ? 4.204 3.923 -6.181 1.00 33.18 244 PHE A C 1
ATOM 521 O O . PHE A 1 244 ? 3.823 2.771 -6.079 1.00 31.90 244 PHE A O 1
ATOM 529 N N . LYS A 1 245 ? 5.123 4.455 -5.386 1.00 35.16 245 LYS A N 1
ATOM 530 C CA . LYS A 1 245 ? 5.674 3.727 -4.254 1.00 34.83 245 LYS A CA 1
ATOM 531 C C . LYS A 1 245 ? 4.611 3.564 -3.168 1.00 32.66 245 LYS A C 1
ATOM 532 O O . LYS A 1 245 ? 4.217 4.518 -2.498 1.00 30.73 245 LYS A O 1
ATOM 538 N N . ALA A 1 246 ? 4.159 2.323 -2.999 1.00 32.36 246 ALA A N 1
ATOM 539 C CA . ALA A 1 246 ? 3.013 2.012 -2.159 1.00 32.92 246 ALA A CA 1
ATOM 540 C C . ALA A 1 246 ? 3.165 2.321 -0.671 1.00 35.30 246 ALA A C 1
ATOM 541 O O . ALA A 1 246 ? 2.173 2.651 -0.028 1.00 34.69 246 ALA A O 1
ATOM 543 N N . SER A 1 247 ? 4.387 2.196 -0.130 1.00 36.95 247 SER A N 1
ATOM 544 C CA . SER A 1 247 ? 4.665 2.518 1.285 1.00 37.90 247 SER A CA 1
ATOM 545 C C . SER A 1 247 ? 4.296 3.948 1.657 1.00 38.81 247 SER A C 1
ATOM 546 O O . SER A 1 247 ? 3.974 4.239 2.808 1.00 38.80 247 SER A O 1
ATOM 549 N N . GLU A 1 248 ? 4.324 4.840 0.667 1.00 39.01 248 GLU A N 1
ATOM 550 C CA . GLU A 1 248 ? 4.116 6.256 0.904 1.00 37.02 248 GLU A CA 1
ATOM 551 C C . GLU A 1 248 ? 2.647 6.638 0.957 1.00 38.75 248 GLU A C 1
ATOM 552 O O . GLU A 1 248 ? 2.321 7.751 1.366 1.00 31.31 248 GLU A O 1
ATOM 558 N N . ILE A 1 249 ? 1.748 5.728 0.572 1.00 36.00 249 ILE A N 1
ATOM 559 C CA . ILE A 1 249 ? 0.363 6.147 0.342 1.00 38.88 249 ILE A CA 1
ATOM 560 C C . ILE A 1 249 ? -0.425 6.192 1.635 1.00 35.28 249 ILE A C 1
ATOM 561 O O . ILE A 1 249 ? -0.507 5.185 2.334 1.00 38.78 249 ILE A O 1
ATOM 566 N N . LYS A 1 250 ? -1.020 7.352 1.915 1.00 35.62 250 LYS A N 1
ATOM 567 C CA . LYS A 1 250 ? -1.850 7.541 3.096 1.00 37.71 250 LYS A CA 1
ATOM 568 C C . LYS A 1 250 ? -3.244 8.021 2.762 1.00 33.46 250 LYS A C 1
ATOM 569 O O . LYS A 1 250 ? -3.473 8.591 1.702 1.00 30.36 250 LYS A O 1
ATOM 575 N N . ASN A 1 251 ? -4.157 7.797 3.700 1.00 32.29 251 ASN A N 1
ATOM 576 C CA . ASN A 1 251 ? -5.486 8.360 3.653 1.00 34.44 251 ASN A CA 1
ATOM 577 C C . ASN A 1 251 ? -5.355 9.859 3.807 1.00 35.52 251 ASN A C 1
ATOM 578 O O . ASN A 1 251 ? -4.409 10.327 4.412 1.00 33.15 251 ASN A O 1
ATOM 583 N N . MET A 1 252 ? -6.258 10.612 3.193 1.00 34.80 252 MET A N 1
ATOM 584 C CA . MET A 1 252 ? -6.192 12.053 3.263 1.00 37.06 252 MET A CA 1
ATOM 585 C C . MET A 1 252 ? -6.827 12.485 4.574 1.00 38.74 252 MET A C 1
ATOM 586 O O . MET A 1 252 ? -8.021 12.236 4.787 1.00 37.98 252 MET A O 1
ATOM 591 N N . PRO A 1 253 ? -6.059 13.172 5.442 1.00 37.47 253 PRO A N 1
ATOM 592 C CA . PRO A 1 253 ? -6.645 13.626 6.703 1.00 35.52 253 PRO A CA 1
ATOM 593 C C . PRO A 1 253 ? -7.974 14.367 6.578 1.00 34.66 253 PRO A C 1
ATOM 594 O O . PRO A 1 253 ? -8.878 14.102 7.367 1.00 32.66 253 PRO A O 1
ATOM 598 N N . ALA A 1 254 ? -8.082 15.273 5.596 1.00 34.27 254 ALA A N 1
ATOM 599 C CA . ALA A 1 254 ? -9.294 16.035 5.383 1.00 34.28 254 ALA A CA 1
ATOM 600 C C . ALA A 1 254 ? -10.501 15.188 4.924 1.00 32.96 254 ALA A C 1
ATOM 601 O O . ALA A 1 254 ? -11.632 15.673 4.961 1.00 33.72 254 ALA A O 1
ATOM 603 N N . ALA A 1 255 ? -10.260 13.931 4.532 1.00 32.86 255 ALA A N 1
ATOM 604 C CA . ALA A 1 255 ? -11.349 12.996 4.217 1.00 34.20 255 ALA A CA 1
ATOM 605 C C . ALA A 1 255 ? -11.958 12.358 5.457 1.00 33.65 255 ALA A C 1
ATOM 606 O O . ALA A 1 255 ? -12.937 11.627 5.371 1.00 32.92 255 ALA A O 1
ATOM 608 N N . THR A 1 256 ? -11.353 12.599 6.615 1.00 35.46 256 THR A N 1
ATOM 609 C CA . THR A 1 256 ? -12.012 12.292 7.878 1.00 36.22 256 THR A CA 1
ATOM 610 C C . THR A 1 256 ? -12.713 13.568 8.303 1.00 37.62 256 THR A C 1
ATOM 611 O O . THR A 1 256 ? -12.068 14.560 8.661 1.00 40.98 256 THR A O 1
ATOM 615 N N . THR A 1 257 ? -14.030 13.570 8.216 1.00 36.04 257 THR A N 1
ATOM 616 C CA . THR A 1 257 ? -14.766 14.804 8.334 1.00 37.22 257 THR A CA 1
ATOM 617 C C . THR A 1 257 ? -16.194 14.462 8.662 1.00 36.21 257 THR A C 1
ATOM 618 O O . THR A 1 257 ? -16.564 13.304 8.567 1.00 36.24 257 THR A O 1
ATOM 622 N N . LYS A 1 258 ? -16.981 15.453 9.075 1.00 38.19 258 LYS A N 1
ATOM 623 C CA . LYS A 1 258 ? -18.381 15.251 9.399 1.00 37.51 258 LYS A CA 1
ATOM 624 C C . LYS A 1 258 ? -19.111 14.903 8.108 1.00 37.33 258 LYS A C 1
ATOM 625 O O . LYS A 1 258 ? -19.034 15.668 7.139 1.00 35.50 258 LYS A O 1
ATOM 631 N N . ASP A 1 259 ? -19.794 13.761 8.096 1.00 34.56 259 ASP A N 1
ATOM 632 C CA . ASP A 1 259 ? -20.406 13.227 6.879 1.00 36.33 259 ASP A CA 1
ATOM 633 C C . ASP A 1 259 ? -21.709 13.955 6.571 1.00 35.01 259 ASP A C 1
ATOM 634 O O . ASP A 1 259 ? -22.512 14.220 7.463 1.00 33.03 259 ASP A O 1
ATOM 639 N N . ALA A 1 260 ? -21.912 14.258 5.294 1.00 33.03 260 ALA A N 1
ATOM 640 C CA . ALA A 1 260 ? -23.056 15.032 4.841 1.00 32.02 260 ALA A CA 1
ATOM 641 C C . ALA A 1 260 ? -24.384 14.396 5.170 1.00 31.76 260 ALA A C 1
ATOM 642 O O . ALA A 1 260 ? -25.368 15.095 5.296 1.00 32.23 260 ALA A O 1
ATOM 644 N N . GLN A 1 261 ? -24.428 13.071 5.247 1.00 33.12 261 GLN A N 1
ATOM 645 C CA . GLN A 1 261 ? -25.691 12.361 5.476 1.00 34.24 261 GLN A CA 1
ATOM 646 C C . GLN A 1 261 ? -25.884 11.972 6.960 1.00 34.64 261 GLN A C 1
ATOM 647 O O . GLN A 1 261 ? -26.950 12.200 7.516 1.00 32.95 261 GLN A O 1
ATOM 653 N N . THR A 1 262 ? -24.867 11.384 7.578 1.00 35.18 262 THR A N 1
ATOM 654 C CA . THR A 1 262 ? -25.000 10.876 8.963 1.00 40.37 262 THR A CA 1
ATOM 655 C C . THR A 1 262 ? -24.766 11.951 10.026 1.00 42.48 262 THR A C 1
ATOM 656 O O . THR A 1 262 ? -25.142 11.778 11.174 1.00 44.02 262 THR A O 1
ATOM 660 N N . ASN A 1 263 ? -24.141 13.060 9.624 1.00 46.16 263 ASN A N 1
ATOM 661 C CA . ASN A 1 263 ? -23.724 14.140 10.516 1.00 48.40 263 ASN A CA 1
ATOM 662 C C . ASN A 1 263 ? -22.681 13.737 11.546 1.00 48.54 263 ASN A C 1
ATOM 663 O O . ASN A 1 263 ? -22.558 14.398 12.557 1.00 48.60 263 ASN A O 1
ATOM 668 N N . THR A 1 264 ? -21.916 12.685 11.288 1.00 48.82 264 THR A N 1
ATOM 669 C CA . THR A 1 264 ? -20.900 12.254 12.240 1.00 52.73 264 THR A CA 1
ATOM 670 C C . THR A 1 264 ? -19.531 12.246 11.581 1.00 50.41 264 THR A C 1
ATOM 671 O O . THR A 1 264 ? -19.423 12.005 10.377 1.00 51.97 264 THR A O 1
ATOM 675 N N . ILE A 1 265 ? -18.493 12.524 12.362 1.00 48.51 265 ILE A N 1
ATOM 676 C CA . ILE A 1 265 ? -17.130 12.587 11.839 1.00 46.40 265 ILE A CA 1
ATOM 677 C C . ILE A 1 265 ? -16.758 11.138 11.534 1.00 46.88 265 ILE A C 1
ATOM 678 O O . ILE A 1 265 ? -16.918 10.294 12.404 1.00 43.29 265 ILE A O 1
ATOM 683 N N . GLU A 1 266 ? -16.342 10.851 10.294 1.00 43.64 266 GLU A N 1
ATOM 684 C CA . GLU A 1 266 ? -16.007 9.492 9.845 1.00 46.40 266 GLU A CA 1
ATOM 685 C C . GLU A 1 266 ? -14.903 9.565 8.811 1.00 44.24 266 GLU A C 1
ATOM 686 O O . GLU A 1 266 ? -14.781 10.573 8.092 1.00 45.62 266 GLU A O 1
ATOM 692 N N . PRO A 1 267 ? -14.105 8.496 8.710 1.00 39.27 267 PRO A N 1
ATOM 693 C CA . PRO A 1 267 ? -13.137 8.464 7.622 1.00 38.80 267 PRO A CA 1
ATOM 694 C C . PRO A 1 267 ? -13.849 8.091 6.318 1.00 34.66 267 PRO A C 1
ATOM 695 O O . PRO A 1 267 ? -14.418 7.004 6.196 1.00 31.29 267 PRO A O 1
ATOM 699 N N . LEU A 1 268 ? -13.824 9.014 5.358 1.00 31.75 268 LEU A N 1
ATOM 700 C CA . LEU A 1 268 ? -14.567 8.848 4.111 1.00 30.11 268 LEU A CA 1
ATOM 701 C C . LEU A 1 268 ? -13.648 8.438 2.985 1.00 29.45 268 LEU A C 1
ATOM 702 O O . LEU A 1 268 ? -12.427 8.700 3.030 1.00 30.47 268 LEU A O 1
ATOM 707 N N . ASP A 1 269 ? -14.211 7.755 1.985 1.00 27.78 269 ASP A N 1
ATOM 708 C CA . ASP A 1 269 ? -13.569 7.650 0.699 1.00 27.41 269 ASP A CA 1
ATOM 709 C C . ASP A 1 269 ? -13.574 9.036 0.132 1.00 25.79 269 ASP A C 1
ATOM 710 O O . ASP A 1 269 ? -14.579 9.715 0.209 1.00 28.65 269 ASP A O 1
ATOM 715 N N . VAL A 1 270 ? -12.454 9.466 -0.437 1.00 26.79 270 VAL A N 1
ATOM 716 C CA . VAL A 1 270 ? -12.489 10.622 -1.328 1.00 26.92 270 VAL A CA 1
ATOM 717 C C . VAL A 1 270 ? -12.124 10.148 -2.721 1.00 26.07 270 VAL A C 1
ATOM 718 O O . VAL A 1 270 ? -11.101 9.458 -2.899 1.00 28.97 270 VAL A O 1
ATOM 722 N N . TRP A 1 271 ? -12.975 10.471 -3.693 1.00 26.61 271 TRP A N 1
ATOM 723 C CA . TRP A 1 271 ? -12.670 10.139 -5.090 1.00 25.26 271 TRP A CA 1
ATOM 724 C C . TRP A 1 271 ? -12.651 11.365 -6.025 1.00 25.55 271 TRP A C 1
ATOM 725 O O . TRP A 1 271 ? -11.776 12.220 -5.880 1.00 27.53 271 TRP A O 1
ATOM 736 N N . ASP A 1 272 ? -13.590 11.477 -6.967 1.00 25.52 272 ASP A N 1
ATOM 737 C CA . ASP A 1 272 ? -13.502 12.479 -8.026 1.00 25.71 272 ASP A CA 1
ATOM 738 C C . ASP A 1 272 ? -13.309 13.855 -7.388 1.00 25.53 272 ASP A C 1
ATOM 739 O O . ASP A 1 272 ? -14.107 14.270 -6.557 1.00 27.79 272 ASP A O 1
ATOM 744 N N . SER A 1 273 ? -12.285 14.564 -7.820 1.00 23.74 273 SER A N 1
ATOM 745 C CA . SER A 1 273 ? -11.977 15.877 -7.301 1.00 24.61 273 SER A CA 1
ATOM 746 C C . SER A 1 273 ? -11.594 16.835 -8.428 1.00 25.16 273 SER A C 1
ATOM 747 O O . SER A 1 273 ? -11.100 16.414 -9.470 1.00 24.85 273 SER A O 1
ATOM 750 N N . TRP A 1 274 ? -11.818 18.130 -8.210 1.00 24.56 274 TRP A N 1
ATOM 751 C CA . TRP A 1 274 ? -11.382 19.147 -9.161 1.00 26.06 274 TRP A CA 1
ATOM 752 C C . TRP A 1 274 ? -11.043 20.458 -8.492 1.00 26.30 274 TRP A C 1
ATOM 753 O O . TRP A 1 274 ? -11.702 20.838 -7.528 1.00 26.52 274 TRP A O 1
ATOM 764 N N . PRO A 1 275 ? -10.053 21.174 -9.018 1.00 25.95 275 PRO A N 1
ATOM 765 C CA . PRO A 1 275 ? -9.666 22.436 -8.404 1.00 27.98 275 PRO A CA 1
ATOM 766 C C . PRO A 1 275 ? -10.533 23.573 -8.933 1.00 28.36 275 PRO A C 1
ATOM 767 O O . PRO A 1 275 ? -11.072 23.476 -10.029 1.00 30.96 275 PRO A O 1
ATOM 771 N N . VAL A 1 276 ? -10.638 24.656 -8.187 1.00 29.51 276 VAL A N 1
ATOM 772 C CA . VAL A 1 276 ? -11.219 25.853 -8.766 1.00 29.30 276 VAL A CA 1
ATOM 773 C C . VAL A 1 276 ? -10.157 26.380 -9.739 1.00 29.24 276 VAL A C 1
ATOM 774 O O . VAL A 1 276 ? -8.991 26.512 -9.367 1.00 26.13 276 VAL A O 1
ATOM 778 N N . GLN A 1 277 ? -10.562 26.660 -10.958 1.00 29.08 277 GLN A N 1
ATOM 779 C CA . GLN A 1 277 ? -9.654 27.093 -11.998 1.00 31.83 277 GLN A CA 1
ATOM 780 C C . GLN A 1 277 ? -9.978 28.421 -12.627 1.00 32.86 277 GLN A C 1
ATOM 781 O O . GLN A 1 277 ? -11.038 28.944 -12.485 1.00 31.99 277 GLN A O 1
ATOM 787 N N . ASP A 1 278 ? -9.017 28.956 -13.341 1.00 33.61 278 ASP A N 1
ATOM 788 C CA . ASP A 1 278 ? -9.210 30.171 -14.063 1.00 33.67 278 ASP A CA 1
ATOM 789 C C . ASP A 1 278 ? -10.035 29.733 -15.246 1.00 33.39 278 ASP A C 1
ATOM 790 O O . ASP A 1 278 ? -9.646 28.848 -15.969 1.00 32.85 278 ASP A O 1
ATOM 795 N N . VAL A 1 279 ? -11.160 30.374 -15.468 1.00 31.45 279 VAL A N 1
ATOM 796 C CA . VAL A 1 279 ? -12.057 29.989 -16.543 1.00 30.70 279 VAL A CA 1
ATOM 797 C C . VAL A 1 279 ? -11.461 30.097 -17.955 1.00 32.85 279 VAL A C 1
ATOM 798 O O . VAL A 1 279 ? -11.842 29.389 -18.844 1.00 33.78 279 VAL A O 1
ATOM 802 N N . ARG A 1 280 ? -10.527 31.005 -18.141 1.00 35.80 280 ARG A N 1
ATOM 803 C CA . ARG A 1 280 ? -9.918 31.202 -19.437 1.00 41.38 280 ARG A CA 1
ATOM 804 C C . ARG A 1 280 ? -8.745 30.241 -19.721 1.00 37.73 280 ARG A C 1
ATOM 805 O O . ARG A 1 280 ? -8.711 29.587 -20.730 1.00 41.30 280 ARG A O 1
ATOM 813 N N . THR A 1 281 ? -7.824 30.156 -18.793 1.00 36.66 281 THR A N 1
ATOM 814 C CA . THR A 1 281 ? -6.632 29.347 -18.912 1.00 37.93 281 THR A CA 1
ATOM 815 C C . THR A 1 281 ? -6.618 27.965 -18.275 1.00 36.38 281 THR A C 1
ATOM 816 O O . THR A 1 281 ? -5.742 27.216 -18.542 1.00 37.95 281 THR A O 1
ATOM 820 N N . GLY A 1 282 ? -7.565 27.643 -17.421 1.00 34.63 282 GLY A N 1
ATOM 821 C CA . GLY A 1 282 ? -7.567 26.373 -16.715 1.00 33.43 282 GLY A CA 1
ATOM 822 C C . GLY A 1 282 ? -6.548 26.247 -15.589 1.00 34.77 282 GLY A C 1
ATOM 823 O O . GLY A 1 282 ? -6.514 25.217 -14.917 1.00 32.57 282 GLY A O 1
ATOM 824 N N . GLN A 1 283 ? -5.738 27.290 -15.342 1.00 34.73 283 GLN A N 1
ATOM 825 C CA . GLN A 1 283 ? -4.737 27.241 -14.254 1.00 34.84 283 GLN A CA 1
ATOM 826 C C . GLN A 1 283 ? -5.468 27.124 -12.934 1.00 33.95 283 GLN A C 1
ATOM 827 O O . GLN A 1 283 ? -6.588 27.626 -12.803 1.00 32.42 283 GLN A O 1
ATOM 833 N N . VAL A 1 284 ? -4.856 26.481 -11.941 1.00 32.06 284 VAL A N 1
ATOM 834 C CA . VAL A 1 284 ? -5.467 26.422 -10.627 1.00 31.03 284 VAL A CA 1
ATOM 835 C C . VAL A 1 284 ? -5.555 27.865 -10.126 1.00 35.83 284 VAL A C 1
ATOM 836 O O . VAL A 1 284 ? -4.545 28.576 -10.117 1.00 35.85 284 VAL A O 1
ATOM 840 N N . ALA A 1 285 ? -6.749 28.283 -9.710 1.00 37.31 285 ALA A N 1
ATOM 841 C CA . ALA A 1 285 ? -6.992 29.660 -9.270 1.00 38.05 285 ALA A CA 1
ATOM 842 C C . ALA A 1 285 ? -6.337 29.956 -7.931 1.00 35.90 285 ALA A C 1
ATOM 843 O O . ALA A 1 285 ? -6.259 29.079 -7.037 1.00 35.48 285 ALA A O 1
ATOM 845 N N . ASN A 1 286 ? -5.859 31.199 -7.803 1.00 35.89 286 ASN A N 1
ATOM 846 C CA . ASN A 1 286 ? -5.355 31.690 -6.531 1.00 37.51 286 ASN A CA 1
ATOM 847 C C . ASN A 1 286 ? -6.440 32.572 -5.930 1.00 37.22 286 ASN A C 1
ATOM 848 O O . ASN A 1 286 ? -6.660 33.701 -6.376 1.00 35.78 286 ASN A O 1
ATOM 853 N N . TRP A 1 287 ? -7.133 32.034 -4.935 1.00 38.41 287 TRP A N 1
ATOM 854 C CA . TRP A 1 287 ? -8.200 32.753 -4.271 1.00 36.84 287 TRP A CA 1
ATOM 855 C C . TRP A 1 287 ? -7.647 33.249 -2.943 1.00 37.73 287 TRP A C 1
ATOM 856 O O . TRP A 1 287 ? -7.495 32.478 -2.005 1.00 35.20 287 TRP A O 1
ATOM 867 N N . ASN A 1 288 ? -7.328 34.539 -2.882 1.00 40.23 288 ASN A N 1
ATOM 868 C CA . ASN A 1 288 ? -6.834 35.184 -1.665 1.00 42.73 288 ASN A CA 1
ATOM 869 C C . ASN A 1 288 ? -5.705 34.412 -1.024 1.00 42.47 288 ASN A C 1
ATOM 870 O O . ASN A 1 288 ? -5.661 34.281 0.194 1.00 42.73 288 ASN A O 1
ATOM 875 N N . GLY A 1 289 ? -4.803 33.882 -1.848 1.00 40.67 289 GLY A N 1
ATOM 876 C CA . GLY A 1 289 ? -3.655 33.129 -1.344 1.00 41.94 289 GLY A CA 1
ATOM 877 C C . GLY A 1 289 ? -3.920 31.642 -1.122 1.00 43.69 289 GLY A C 1
ATOM 878 O O . GLY A 1 289 ? -3.019 30.915 -0.678 1.00 41.24 289 GLY A O 1
ATOM 879 N N . TYR A 1 290 ? -5.148 31.194 -1.408 1.00 40.64 290 TYR A N 1
ATOM 880 C CA . TYR A 1 290 ? -5.508 29.776 -1.278 1.00 39.25 290 TYR A CA 1
ATOM 881 C C . TYR A 1 290 ? -5.711 29.109 -2.627 1.00 35.93 290 TYR A C 1
ATOM 882 O O . TYR A 1 290 ? -6.106 29.765 -3.613 1.00 31.72 290 TYR A O 1
ATOM 891 N N . GLN A 1 291 ? -5.410 27.808 -2.648 1.00 36.25 291 GLN A N 1
ATOM 892 C CA . GLN A 1 291 ? -5.920 26.880 -3.652 1.00 32.77 291 GLN A CA 1
ATOM 893 C C . GLN A 1 291 ? -7.153 26.180 -3.066 1.00 32.04 291 GLN A C 1
ATOM 894 O O . GLN A 1 291 ? -7.221 25.905 -1.853 1.00 32.56 291 GLN A O 1
ATOM 900 N N . LEU A 1 292 ? -8.118 25.904 -3.935 1.00 30.45 292 LEU A N 1
ATOM 901 C CA . LEU A 1 292 ? -9.426 25.389 -3.522 1.00 30.03 292 LEU A CA 1
ATOM 902 C C . LEU A 1 292 ? -9.748 24.180 -4.393 1.00 28.94 292 LEU A C 1
ATOM 903 O O . LEU A 1 292 ? -9.593 24.251 -5.613 1.00 28.18 292 LEU A O 1
ATOM 908 N N . VAL A 1 293 ? -10.226 23.102 -3.767 1.00 28.88 293 VAL A N 1
ATOM 909 C CA . VAL A 1 293 ? -10.617 21.882 -4.474 1.00 29.76 293 VAL A CA 1
ATOM 910 C C . VAL A 1 293 ? -11.992 21.430 -4.014 1.00 29.18 293 VAL A C 1
ATOM 911 O O . VAL A 1 293 ? -12.322 21.554 -2.843 1.00 30.41 293 VAL A O 1
ATOM 915 N N . ILE A 1 294 ? -12.810 20.960 -4.957 1.00 28.05 294 ILE A N 1
ATOM 916 C CA . ILE A 1 294 ? -14.103 20.381 -4.622 1.00 28.38 294 ILE A CA 1
ATOM 917 C C . ILE A 1 294 ? -14.012 18.883 -4.878 1.00 30.32 294 ILE A C 1
ATOM 918 O O . ILE A 1 294 ? -13.432 18.456 -5.892 1.00 25.80 294 ILE A O 1
ATOM 923 N N . ALA A 1 295 ? -14.567 18.091 -3.957 1.00 28.33 295 ALA A N 1
ATOM 924 C CA . ALA A 1 295 ? -14.359 16.645 -3.976 1.00 29.88 295 ALA A CA 1
ATOM 925 C C . ALA A 1 295 ? -15.611 15.858 -3.613 1.00 28.96 295 ALA A C 1
ATOM 926 O O . ALA A 1 295 ? -16.336 16.247 -2.720 1.00 27.09 295 ALA A O 1
ATOM 928 N N . MET A 1 296 ? -15.838 14.740 -4.306 1.00 30.90 296 MET A N 1
ATOM 929 C CA . MET A 1 296 ? -16.857 13.762 -3.905 1.00 30.53 296 MET A CA 1
ATOM 930 C C . MET A 1 296 ? -16.270 12.952 -2.733 1.00 29.95 296 MET A C 1
ATOM 931 O O . MET A 1 296 ? -15.124 12.479 -2.782 1.00 29.88 296 MET A O 1
ATOM 936 N N . MET A 1 297 ? -17.049 12.827 -1.670 1.00 32.12 297 MET A N 1
ATOM 937 C CA . MET A 1 297 ? -16.662 12.009 -0.507 1.00 29.98 297 MET A CA 1
ATOM 938 C C . MET A 1 297 ? -17.883 11.316 0.014 1.00 30.73 297 MET A C 1
ATOM 939 O O . MET A 1 297 ? -19.030 11.785 -0.169 1.00 29.36 297 MET A O 1
ATOM 944 N N . GLY A 1 298 ? -17.642 10.205 0.692 1.00 30.98 298 GLY A N 1
ATOM 945 C CA . GLY A 1 298 ? -18.726 9.458 1.304 1.00 30.60 298 GLY A CA 1
ATOM 946 C C . GLY A 1 298 ? -18.220 8.243 2.059 1.00 32.20 298 GLY A C 1
ATOM 947 O O . GLY A 1 298 ? -17.046 7.817 1.928 1.00 29.21 298 GLY A O 1
ATOM 948 N N . ILE A 1 299 ? -19.104 7.715 2.889 1.00 33.32 299 ILE A N 1
ATOM 949 C CA . ILE A 1 299 ? -18.756 6.575 3.735 1.00 34.47 299 ILE A CA 1
ATOM 950 C C . ILE A 1 299 ? -18.596 5.333 2.868 1.00 32.94 299 ILE A C 1
ATOM 951 O O . ILE A 1 299 ? -19.507 5.011 2.106 1.00 34.91 299 ILE A O 1
ATOM 956 N N . PRO A 1 300 ? -17.444 4.639 2.956 1.00 32.75 300 PRO A N 1
ATOM 957 C CA . PRO A 1 300 ? -17.275 3.372 2.223 1.00 36.31 300 PRO A CA 1
ATOM 958 C C . PRO A 1 300 ? -18.439 2.415 2.407 1.00 37.83 300 PRO A C 1
ATOM 959 O O . PRO A 1 300 ? -18.885 2.211 3.534 1.00 37.90 300 PRO A O 1
ATOM 963 N N . ASN A 1 301 ? -18.920 1.856 1.301 1.00 37.97 301 ASN A N 1
ATOM 964 C CA . ASN A 1 301 ? -20.032 0.899 1.285 1.00 40.32 301 ASN A CA 1
ATOM 965 C C . ASN A 1 301 ? -21.406 1.457 1.603 1.00 41.84 301 ASN A C 1
ATOM 966 O O . ASN A 1 301 ? -22.332 0.696 1.882 1.00 43.44 301 ASN A O 1
ATOM 971 N N . GLN A 1 302 ? -21.548 2.776 1.544 1.00 42.00 302 GLN A N 1
ATOM 972 C CA . GLN A 1 302 ? -22.861 3.406 1.677 1.00 41.48 302 GLN A CA 1
ATOM 973 C C . GLN A 1 302 ? -23.171 4.188 0.405 1.00 38.42 302 GLN A C 1
ATOM 974 O O . GLN A 1 302 ? -22.268 4.645 -0.285 1.00 34.21 302 GLN A O 1
ATOM 980 N N . ASN A 1 303 ? -24.449 4.334 0.106 1.00 35.23 303 ASN A N 1
ATOM 981 C CA . ASN A 1 303 ? -24.880 5.283 -0.892 1.00 36.11 303 ASN A CA 1
ATOM 982 C C . ASN A 1 303 ? -24.809 6.674 -0.264 1.00 31.52 303 ASN A C 1
ATOM 983 O O . ASN A 1 303 ? -25.721 7.110 0.401 1.00 30.60 303 ASN A O 1
ATOM 988 N N . ASP A 1 304 ? -23.690 7.341 -0.470 1.00 28.29 304 ASP A N 1
ATOM 989 C CA . ASP A 1 304 ? -23.389 8.595 0.177 1.00 31.17 304 ASP A CA 1
ATOM 990 C C . ASP A 1 304 ? -22.558 9.446 -0.785 1.00 30.58 304 ASP A C 1
ATOM 991 O O . ASP A 1 304 ? -21.337 9.587 -0.653 1.00 28.11 304 ASP A O 1
ATOM 996 N N . ASN A 1 305 ? -23.251 10.008 -1.774 1.00 29.15 305 ASN A N 1
ATOM 997 C CA . ASN A 1 305 ? -22.586 10.767 -2.823 1.00 27.69 305 ASN A CA 1
ATOM 998 C C . ASN A 1 305 ? -22.837 12.283 -2.724 1.00 26.74 305 ASN A C 1
ATOM 999 O O . ASN A 1 305 ? -23.882 12.775 -3.157 1.00 25.01 305 ASN A O 1
ATOM 1004 N N . HIS A 1 306 ? -21.861 13.008 -2.156 1.00 25.71 306 HIS A N 1
ATOM 1005 C CA . HIS A 1 306 ? -21.961 14.448 -1.940 1.00 26.53 306 HIS A CA 1
ATOM 1006 C C . HIS A 1 306 ? -20.592 15.105 -2.105 1.00 26.13 306 HIS A C 1
ATOM 1007 O O . HIS A 1 306 ? -19.566 14.436 -2.022 1.00 26.68 306 HIS A O 1
ATOM 1014 N N . ILE A 1 307 ? -20.586 16.406 -2.358 1.00 25.92 307 ILE A N 1
ATOM 1015 C CA . ILE A 1 307 ? -19.365 17.127 -2.658 1.00 27.29 307 ILE A CA 1
ATOM 1016 C C . ILE A 1 307 ? -19.016 18.063 -1.515 1.00 29.48 307 ILE A C 1
ATOM 1017 O O . ILE A 1 307 ? -19.904 18.606 -0.855 1.00 31.30 307 ILE A O 1
ATOM 1022 N N . TYR A 1 308 ? -17.707 18.216 -1.301 1.00 28.78 308 TYR A N 1
ATOM 1023 C CA . TYR A 1 308 ? -17.125 18.960 -0.197 1.00 29.16 308 TYR A CA 1
ATOM 1024 C C . TYR A 1 308 ? -16.110 19.945 -0.733 1.00 29.31 308 TYR A C 1
ATOM 1025 O O . TYR A 1 308 ? -15.450 19.674 -1.736 1.00 28.83 308 TYR A O 1
ATOM 1034 N N . LEU A 1 309 ? -15.961 21.071 -0.040 1.00 29.53 309 LEU A N 1
ATOM 1035 C CA . LEU A 1 309 ? -14.976 22.084 -0.400 1.00 29.47 309 LEU A CA 1
ATOM 1036 C C . LEU A 1 309 ? -13.754 21.968 0.492 1.00 30.55 309 LEU A C 1
ATOM 1037 O O . LEU A 1 309 ? -13.878 21.939 1.717 1.00 30.20 309 LEU A O 1
ATOM 1042 N N . LEU A 1 310 ? -12.581 21.931 -0.121 1.00 31.43 310 LEU A N 1
ATOM 1043 C CA . LEU A 1 310 ? -11.339 21.859 0.623 1.00 34.31 310 LEU A CA 1
ATOM 1044 C C . LEU A 1 310 ? -10.424 23.016 0.262 1.00 34.88 310 LEU A C 1
ATOM 1045 O O . LEU A 1 310 ? -10.505 23.556 -0.859 1.00 33.82 310 LEU A O 1
ATOM 1050 N N . TYR A 1 311 ? -9.549 23.391 1.200 1.00 32.37 311 TYR A N 1
ATOM 1051 C CA . TYR A 1 311 ? -8.572 24.449 0.928 1.00 33.42 311 TYR A CA 1
ATOM 1052 C C . TYR A 1 311 ? -7.195 24.172 1.503 1.00 33.88 311 TYR A C 1
ATOM 1053 O O . TYR A 1 311 ? -7.038 23.340 2.393 1.00 33.54 311 TYR A O 1
ATOM 1062 N N . ASN A 1 312 ? -6.221 24.905 0.976 1.00 33.87 312 ASN A N 1
ATOM 1063 C CA . ASN A 1 312 ? -4.852 24.856 1.438 1.00 36.06 312 ASN A CA 1
ATOM 1064 C C . ASN A 1 312 ? -4.217 26.125 0.885 1.00 33.87 312 ASN A C 1
ATOM 1065 O O . ASN A 1 312 ? -4.758 26.755 -0.030 1.00 33.71 312 ASN A O 1
ATOM 1070 N N . LYS A 1 313 ? -3.084 26.518 1.432 1.00 36.13 313 LYS A N 1
ATOM 1071 C CA . LYS A 1 313 ? -2.362 27.680 0.904 1.00 35.38 313 LYS A CA 1
ATOM 1072 C C . LYS A 1 313 ? -1.950 27.383 -0.532 1.00 33.28 313 LYS A C 1
ATOM 1073 O O . LYS A 1 313 ? -1.497 26.269 -0.835 1.00 32.40 313 LYS A O 1
ATOM 1079 N N . TYR A 1 314 ? -2.094 28.363 -1.407 1.00 31.04 314 TYR A N 1
ATOM 1080 C CA . TYR A 1 314 ? -1.726 28.180 -2.793 1.00 33.64 314 TYR A CA 1
ATOM 1081 C C . TYR A 1 314 ? -0.256 27.767 -2.888 1.00 36.04 314 TYR A C 1
ATOM 1082 O O . TYR A 1 314 ? 0.592 28.399 -2.293 1.00 41.46 314 TYR A O 1
ATOM 1091 N N . GLY A 1 315 ? 0.042 26.699 -3.619 1.00 33.00 315 GLY A N 1
ATOM 1092 C CA . GLY A 1 315 ? 1.423 26.246 -3.802 1.00 32.99 315 GLY A CA 1
ATOM 1093 C C . GLY A 1 315 ? 1.922 25.282 -2.726 1.00 30.93 315 GLY A C 1
ATOM 1094 O O . GLY A 1 315 ? 2.972 24.661 -2.892 1.00 31.60 315 GLY A O 1
ATOM 1095 N N . ASP A 1 316 ? 1.173 25.147 -1.639 1.00 28.90 316 ASP A N 1
ATOM 1096 C CA . ASP A 1 316 ? 1.521 24.188 -0.583 1.00 33.83 316 ASP A CA 1
ATOM 1097 C C . ASP A 1 316 ? 1.440 22.748 -1.102 1.00 37.32 316 ASP A C 1
ATOM 1098 O O . ASP A 1 316 ? 0.485 22.395 -1.807 1.00 35.66 316 ASP A O 1
ATOM 1103 N N . ASN A 1 317 ? 2.449 21.943 -0.753 1.00 36.94 317 ASN A N 1
ATOM 1104 C CA . ASN A 1 317 ? 2.627 20.615 -1.318 1.00 37.01 317 ASN A CA 1
ATOM 1105 C C . ASN A 1 317 ? 2.331 19.445 -0.373 1.00 33.66 317 ASN A C 1
ATOM 1106 O O . ASN A 1 317 ? 2.632 18.296 -0.695 1.00 33.23 317 ASN A O 1
ATOM 1111 N N . GLU A 1 318 ? 1.740 19.718 0.775 1.00 35.26 318 GLU A N 1
ATOM 1112 C CA . GLU A 1 318 ? 1.539 18.671 1.785 1.00 39.00 318 GLU A CA 1
ATOM 1113 C C . GLU A 1 318 ? 0.101 18.206 1.848 1.00 39.16 318 GLU A C 1
ATOM 1114 O O . GLU A 1 318 ? -0.780 19.012 2.094 1.00 36.32 318 GLU A O 1
ATOM 1120 N N . LEU A 1 319 ? -0.123 16.900 1.636 1.00 38.16 319 LEU A N 1
ATOM 1121 C CA . LEU A 1 319 ? -1.473 16.314 1.694 1.00 35.75 319 LEU A CA 1
ATOM 1122 C C . LEU A 1 319 ? -2.187 16.668 2.969 1.00 37.19 319 LEU A C 1
ATOM 1123 O O . LEU A 1 319 ? -3.389 16.985 2.958 1.00 36.68 319 LEU A O 1
ATOM 1128 N N . SER A 1 320 ? -1.458 16.569 4.081 1.00 35.98 320 SER A N 1
ATOM 1129 C CA . SER A 1 320 ? -2.038 16.796 5.391 1.00 36.41 320 SER A CA 1
ATOM 1130 C C . SER A 1 320 ? -2.383 18.263 5.664 1.00 37.59 320 SER A C 1
ATOM 1131 O O . SER A 1 320 ? -3.134 18.528 6.584 1.00 37.88 320 SER A O 1
ATOM 1134 N N . HIS A 1 321 ? -1.863 19.216 4.889 1.00 39.18 321 HIS A N 1
ATOM 1135 C CA . HIS A 1 321 ? -2.252 20.629 5.102 1.00 40.30 321 HIS A CA 1
ATOM 1136 C C . HIS A 1 321 ? -3.610 20.977 4.495 1.00 37.60 321 HIS A C 1
ATOM 1137 O O . HIS A 1 321 ? -4.141 22.046 4.773 1.00 34.97 321 HIS A O 1
ATOM 1144 N N . TRP A 1 322 ? -4.189 20.086 3.683 1.00 36.66 322 TRP A N 1
ATOM 1145 C CA . TRP A 1 322 ? -5.554 20.332 3.206 1.00 34.01 322 TRP A CA 1
ATOM 1146 C C . TRP A 1 322 ? -6.535 20.230 4.335 1.00 30.03 322 TRP A C 1
ATOM 1147 O O . TRP A 1 322 ? -6.401 19.375 5.181 1.00 31.30 322 TRP A O 1
ATOM 1158 N N . LYS A 1 323 ? -7.554 21.086 4.297 1.00 34.79 323 LYS A N 1
ATOM 1159 C CA . LYS A 1 323 ? -8.605 21.100 5.301 1.00 35.66 323 LYS A CA 1
ATOM 1160 C C . LYS A 1 323 ? -9.983 21.112 4.653 1.00 32.28 323 LYS A C 1
ATOM 1161 O O . LYS A 1 323 ? -10.193 21.756 3.625 1.00 34.49 323 LYS A O 1
ATOM 1167 N N . ASN A 1 324 ? -10.920 20.416 5.275 1.00 31.21 324 ASN A N 1
ATOM 1168 C CA . ASN A 1 324 ? -12.264 20.259 4.720 1.00 35.22 324 ASN A CA 1
ATOM 1169 C C . ASN A 1 324 ? -13.208 21.290 5.315 1.00 34.78 324 ASN A C 1
ATOM 1170 O O . ASN A 1 324 ? -13.424 21.301 6.521 1.00 34.02 324 ASN A O 1
ATOM 1175 N N . VAL A 1 325 ? -13.769 22.151 4.473 1.00 32.63 325 VAL A N 1
ATOM 1176 C CA . VAL A 1 325 ? -14.740 23.152 4.908 1.00 34.48 325 VAL A CA 1
ATOM 1177 C C . VAL A 1 325 ? -16.077 22.510 5.191 1.00 34.08 325 VAL A C 1
ATOM 1178 O O . VAL A 1 325 ? -16.875 23.079 5.910 1.00 35.55 325 VAL A O 1
ATOM 1182 N N . GLY A 1 326 ? -16.339 21.340 4.600 1.00 33.70 326 GLY A N 1
ATOM 1183 C CA . GLY A 1 326 ? -17.626 20.626 4.756 1.00 33.67 326 GLY A CA 1
ATOM 1184 C C . GLY A 1 326 ? -18.392 20.450 3.442 1.00 33.35 326 GLY A C 1
ATOM 1185 O O . GLY A 1 326 ? -17.922 20.877 2.396 1.00 31.69 326 GLY A O 1
ATOM 1186 N N . PRO A 1 327 ? -19.575 19.812 3.496 1.00 32.06 327 PRO A N 1
ATOM 1187 C CA . PRO A 1 327 ? -20.340 19.571 2.293 1.00 31.31 327 PRO A CA 1
ATOM 1188 C C . PRO A 1 327 ? -20.954 20.861 1.763 1.00 32.27 327 PRO A C 1
ATOM 1189 O O . PRO A 1 327 ? -21.610 21.565 2.520 1.00 31.97 327 PRO A O 1
ATOM 1193 N N . ILE A 1 328 ? -20.739 21.149 0.479 1.00 30.07 328 ILE A N 1
ATOM 1194 C CA . ILE A 1 328 ? -21.242 22.358 -0.165 1.00 32.12 328 ILE A CA 1
ATOM 1195 C C . ILE A 1 328 ? -22.730 22.560 0.097 1.00 31.43 328 ILE A C 1
ATOM 1196 O O . ILE A 1 328 ? -23.165 23.671 0.390 1.00 29.91 328 ILE A O 1
ATOM 1201 N N . PHE A 1 329 ? -23.506 21.494 -0.016 1.00 29.32 329 PHE A N 1
ATOM 1202 C CA . PHE A 1 329 ? -24.934 21.602 0.157 1.00 31.72 329 PHE A CA 1
ATOM 1203 C C . PHE A 1 329 ? -25.411 21.203 1.539 1.00 31.60 329 PHE A C 1
ATOM 1204 O O . PHE A 1 329 ? -26.587 20.917 1.726 1.00 33.83 329 PHE A O 1
ATOM 1212 N N . GLY A 1 330 ? -24.505 21.202 2.512 1.00 31.90 330 GLY A N 1
ATOM 1213 C CA . GLY A 1 330 ? -24.915 21.073 3.908 1.00 33.92 330 GLY A CA 1
ATOM 1214 C C . GLY A 1 330 ? -25.091 19.666 4.460 1.00 37.54 330 GLY A C 1
ATOM 1215 O O . GLY A 1 330 ? -25.032 18.648 3.745 1.00 32.47 330 GLY A O 1
ATOM 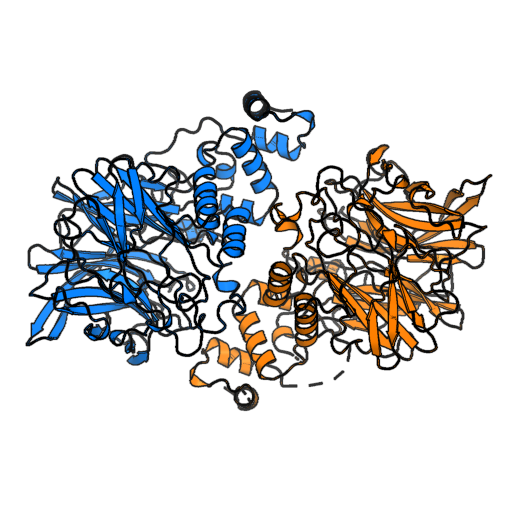1216 N N . TYR A 1 331 ? -25.322 19.645 5.772 1.00 36.11 331 TYR A N 1
ATOM 1217 C CA . TYR A 1 331 ? -25.488 18.416 6.513 1.00 33.50 331 TYR A CA 1
ATOM 1218 C C . TYR A 1 331 ? -26.949 18.021 6.419 1.00 33.39 331 TYR A C 1
ATOM 1219 O O . TYR A 1 331 ? -27.707 18.634 5.662 1.00 32.75 331 TYR A O 1
ATOM 1228 N N . ASN A 1 332 ? -27.351 16.982 7.144 1.00 32.51 332 ASN A N 1
ATOM 1229 C CA . ASN A 1 332 ? -28.681 16.405 7.025 1.00 36.72 332 ASN A CA 1
ATOM 1230 C C . ASN A 1 332 ? -29.116 16.049 5.610 1.00 39.17 332 ASN A C 1
ATOM 1231 O O .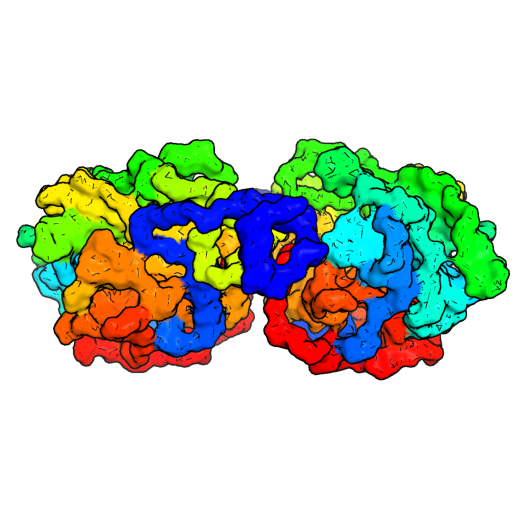 ASN A 1 332 ? -30.313 16.130 5.290 1.00 37.23 332 ASN A O 1
ATOM 1236 N N . SER A 1 333 ? -28.164 15.646 4.773 1.00 37.08 333 SER A N 1
ATOM 1237 C CA . SER A 1 333 ? -28.487 15.373 3.381 1.00 37.69 333 SER A CA 1
ATOM 1238 C C . SER A 1 333 ? -28.872 13.895 3.271 1.00 39.11 333 SER A C 1
ATOM 1239 O O . SER A 1 333 ? -28.708 13.132 4.225 1.00 37.20 333 SER A O 1
ATOM 1242 N N . THR A 1 334 ? -29.398 13.496 2.115 1.00 38.37 334 THR A N 1
ATOM 1243 C CA . THR A 1 334 ? -29.805 12.120 1.892 1.00 36.24 334 THR A CA 1
ATOM 1244 C C . THR A 1 334 ? -29.421 11.653 0.483 1.00 36.46 334 THR A C 1
ATOM 1245 O O . THR A 1 334 ? -29.038 12.440 -0.374 1.00 36.45 334 THR A O 1
ATOM 1249 N N . ALA A 1 335 ? -29.575 10.357 0.263 1.00 35.21 335 ALA A N 1
ATOM 1250 C CA . ALA A 1 335 ? -29.336 9.722 -1.022 1.00 35.09 335 ALA A CA 1
ATOM 1251 C C . ALA A 1 335 ? -30.419 10.028 -2.058 1.00 35.03 335 ALA A C 1
ATOM 1252 O O . ALA A 1 335 ? -30.281 9.654 -3.220 1.00 36.53 335 ALA A O 1
ATOM 1254 N N . VAL A 1 336 ? -31.493 10.694 -1.647 1.00 32.18 336 VAL A N 1
ATOM 1255 C CA . VAL A 1 336 ? -32.561 11.079 -2.566 1.00 32.74 336 VAL A CA 1
ATOM 1256 C C . VAL A 1 336 ? -32.142 12.220 -3.479 1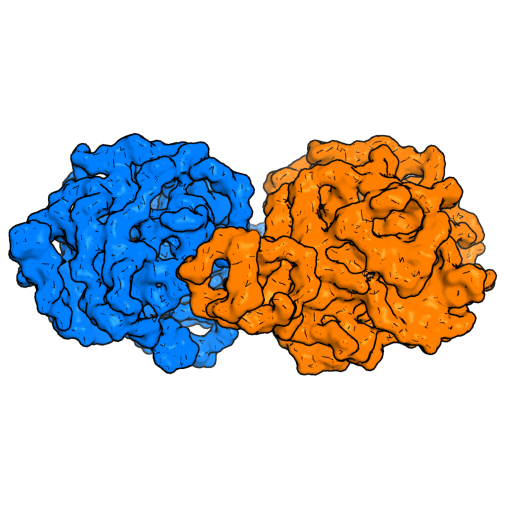.00 31.16 336 VAL A C 1
ATOM 1257 O O . VAL A 1 336 ? -32.640 12.302 -4.588 1.00 25.79 336 VAL A O 1
ATOM 1261 N N . SER A 1 337 ? -31.234 13.071 -3.000 1.00 30.91 337 SER A N 1
ATOM 1262 C CA . SER A 1 337 ? -30.676 14.154 -3.783 1.00 30.87 337 SER A CA 1
ATOM 1263 C C . SER A 1 337 ? -29.150 14.205 -3.581 1.00 31.71 337 SER A C 1
ATOM 1264 O O . SER A 1 337 ? -28.651 14.570 -2.509 1.00 31.27 337 SER A O 1
ATOM 1267 N N . GLN A 1 338 ? -28.417 13.805 -4.612 1.00 30.91 338 GLN A N 1
ATOM 1268 C CA . GLN A 1 338 ? -26.948 13.627 -4.531 1.00 30.36 338 GLN A CA 1
ATOM 1269 C C . GLN A 1 338 ? -26.239 14.639 -5.415 1.00 29.46 338 GLN A C 1
ATOM 1270 O O . GLN A 1 338 ? -26.863 15.244 -6.288 1.00 29.21 338 GLN A O 1
ATOM 1276 N N . GLU A 1 339 ? -24.944 14.808 -5.186 1.00 28.44 339 GLU A N 1
ATOM 1277 C CA . GLU A 1 339 ? -24.107 15.606 -6.040 1.00 28.52 339 GLU A CA 1
ATOM 1278 C C . GLU A 1 339 ? -22.966 14.743 -6.597 1.00 28.31 339 GLU A C 1
ATOM 1279 O O . GLU A 1 339 ? -22.208 14.140 -5.840 1.00 29.65 339 GLU A O 1
ATOM 1285 N N . TRP A 1 340 ? -22.869 14.661 -7.917 1.00 26.35 340 TRP A N 1
ATOM 1286 C CA . TRP A 1 340 ? -21.706 14.074 -8.548 1.00 26.08 340 TRP A CA 1
ATOM 1287 C C . TRP A 1 340 ? -20.890 15.167 -9.288 1.00 26.23 340 TRP A C 1
ATOM 1288 O O . TRP A 1 340 ? -21.072 16.360 -9.091 1.00 24.21 340 TRP A O 1
ATOM 1299 N N . SER A 1 341 ? -19.980 14.756 -10.154 1.00 25.89 341 SER A N 1
ATOM 1300 C CA . SER A 1 341 ? -18.853 15.598 -10.476 1.00 25.22 341 SER A CA 1
ATOM 1301 C C . SER A 1 341 ? -19.163 16.697 -11.479 1.00 24.84 341 SER A C 1
ATOM 1302 O O . SER A 1 341 ? -20.184 16.689 -12.113 1.00 22.63 341 SER A O 1
ATOM 1305 N N . GLY A 1 342 ? -18.249 17.661 -11.525 1.00 28.50 342 GLY A N 1
ATOM 1306 C CA . GLY A 1 342 ? -18.315 18.805 -12.402 1.00 26.49 342 GLY A CA 1
ATOM 1307 C C . GLY A 1 342 ? -17.009 19.556 -12.421 1.00 27.48 342 GLY A C 1
ATOM 1308 O O . GLY A 1 342 ? -15.936 18.960 -12.546 1.00 26.01 342 GLY A O 1
ATOM 1309 N N . SER A 1 343 ? -17.105 20.875 -12.264 1.00 26.22 343 SER A N 1
ATOM 1310 C CA . SER A 1 343 ? -15.969 21.770 -12.365 1.00 26.17 343 SER A CA 1
ATOM 1311 C C . SER A 1 343 ? -16.259 23.068 -11.608 1.00 27.53 343 SER A C 1
ATOM 1312 O O . SER A 1 343 ? -17.392 23.297 -11.120 1.00 26.35 343 SER A O 1
ATOM 1315 N N . ALA A 1 344 ? -15.251 23.929 -11.491 1.00 26.97 344 ALA A N 1
ATOM 1316 C CA . ALA A 1 344 ? -15.445 25.177 -10.764 1.00 26.67 344 ALA A CA 1
ATOM 1317 C C . ALA A 1 344 ? -14.440 26.228 -11.190 1.00 29.93 344 ALA A C 1
ATOM 1318 O O . ALA A 1 344 ? -13.262 25.921 -11.378 1.00 28.21 344 ALA A O 1
ATOM 1320 N N . VAL A 1 345 ? -14.907 27.472 -11.313 1.00 29.83 345 VAL A N 1
ATOM 1321 C CA . VAL A 1 345 ? -14.032 28.575 -11.699 1.00 30.42 345 VAL A CA 1
ATOM 1322 C C . VAL A 1 345 ? -14.312 29.809 -10.844 1.00 34.99 345 VAL A C 1
ATOM 1323 O O . VAL A 1 345 ? -15.341 29.886 -10.155 1.00 34.53 345 VAL A O 1
ATOM 1327 N N . LEU A 1 346 ? -13.383 30.761 -10.899 1.00 35.23 346 LEU A N 1
ATOM 1328 C CA . LEU A 1 346 ? -13.588 32.076 -10.316 1.00 36.47 346 LEU A CA 1
ATOM 1329 C C . LEU A 1 346 ? -14.369 32.977 -11.245 1.00 36.70 346 LEU A C 1
ATOM 1330 O O . LEU A 1 346 ? -14.043 33.120 -12.425 1.00 35.86 346 LEU A O 1
ATOM 1335 N N . ASN A 1 347 ? -15.417 33.577 -10.702 1.00 39.11 347 ASN A N 1
ATOM 1336 C CA . ASN A 1 347 ? -16.100 34.649 -11.387 1.00 39.82 347 ASN A CA 1
ATOM 1337 C C . ASN A 1 347 ? -15.289 35.948 -11.309 1.00 40.13 347 ASN A C 1
ATOM 1338 O O . ASN A 1 347 ? -14.337 36.077 -10.523 1.00 32.65 347 ASN A O 1
ATOM 1343 N N . SER A 1 348 ? -15.716 36.924 -12.092 1.00 41.21 348 SER A N 1
ATOM 1344 C CA . SER A 1 348 ? -15.007 38.199 -12.187 1.00 42.76 348 SER A CA 1
ATOM 1345 C C . SER A 1 348 ? -14.941 38.899 -10.849 1.00 38.91 348 SER A C 1
ATOM 1346 O O . SER A 1 348 ? -13.961 39.556 -10.573 1.00 39.67 348 SER A O 1
ATOM 1349 N N . ASP A 1 349 ? -15.954 38.722 -10.000 1.00 38.15 349 ASP A N 1
ATOM 1350 C CA . ASP A 1 349 ? -15.931 39.314 -8.659 1.00 36.98 349 ASP A CA 1
ATOM 1351 C C . ASP A 1 349 ? -15.296 38.444 -7.567 1.00 36.71 349 ASP A C 1
ATOM 1352 O O . ASP A 1 349 ? -15.449 38.741 -6.392 1.00 36.39 349 ASP A O 1
ATOM 1357 N N . ASN A 1 350 ? -14.588 37.372 -7.927 1.00 37.07 350 ASN A N 1
ATOM 1358 C CA . ASN A 1 350 ? -13.938 36.496 -6.934 1.00 36.29 350 ASN A CA 1
ATOM 1359 C C . ASN A 1 350 ? -14.865 35.601 -6.069 1.00 36.68 350 ASN A C 1
ATOM 1360 O O . ASN A 1 350 ? -14.442 35.029 -5.067 1.00 36.15 350 ASN A O 1
ATOM 1365 N N . SER A 1 351 ? -16.125 35.492 -6.473 1.00 35.25 351 SER A N 1
ATOM 1366 C CA . SER A 1 351 ? -16.949 34.370 -6.071 1.00 33.55 351 SER A CA 1
ATOM 1367 C C . SER A 1 351 ? -16.581 33.169 -6.975 1.00 33.08 351 SER A C 1
ATOM 1368 O O . SER A 1 351 ? -15.885 33.335 -7.996 1.00 30.03 351 SER A O 1
ATOM 1371 N N . ILE A 1 352 ? -17.080 31.987 -6.622 1.00 30.75 352 ILE A N 1
ATOM 1372 C CA . ILE A 1 352 ? -16.805 30.741 -7.355 1.00 32.69 352 ILE A CA 1
ATOM 1373 C C . ILE A 1 352 ? -18.052 30.271 -8.069 1.00 31.57 352 ILE A C 1
ATOM 1374 O O . ILE A 1 352 ? -19.093 30.120 -7.441 1.00 31.91 352 ILE A O 1
ATOM 1379 N N . GLN A 1 353 ? -17.969 30.042 -9.372 1.00 28.91 353 GLN A N 1
ATOM 1380 C CA . GLN A 1 353 ? -19.071 29.378 -10.072 1.00 28.77 353 GLN A CA 1
ATOM 1381 C C . GLN A 1 353 ? -18.801 27.864 -10.124 1.00 29.52 353 GLN A C 1
ATOM 1382 O O . GLN A 1 353 ? -17.798 27.414 -10.681 1.00 26.67 353 GLN A O 1
ATOM 1388 N N . LEU A 1 354 ? -19.698 27.105 -9.494 1.00 28.14 354 LEU A N 1
ATOM 1389 C CA . LEU A 1 354 ? -19.640 25.656 -9.421 1.00 27.02 354 LEU A CA 1
ATOM 1390 C C . LEU A 1 354 ? -20.596 25.106 -10.454 1.00 27.46 354 LEU A C 1
ATOM 1391 O O . LEU A 1 354 ? -21.727 25.602 -10.614 1.00 27.72 354 LEU A O 1
ATOM 1396 N N . PHE A 1 355 ? -20.094 24.132 -11.197 1.00 24.66 355 PHE A N 1
ATOM 1397 C CA . PHE A 1 355 ? -20.900 23.274 -12.022 1.00 27.55 355 PHE A CA 1
ATOM 1398 C C . PHE A 1 355 ? -20.784 21.868 -11.472 1.00 27.72 355 PHE A C 1
ATOM 1399 O O . PHE A 1 355 ? -19.682 21.395 -11.183 1.00 24.61 355 PHE A O 1
ATOM 1407 N N . TYR A 1 356 ? -21.922 21.218 -11.281 1.00 29.04 356 TYR A N 1
ATOM 1408 C CA . TYR A 1 356 ? -21.933 19.889 -10.697 1.00 27.88 356 TYR A CA 1
ATOM 1409 C C . TYR A 1 356 ? -23.083 19.051 -11.246 1.00 28.37 356 TYR A C 1
ATOM 1410 O O . TYR A 1 356 ? -23.858 19.504 -12.100 1.00 27.40 356 TYR A O 1
ATOM 1419 N N . THR A 1 357 ? -23.169 17.796 -10.801 1.00 26.50 357 THR A N 1
ATOM 1420 C CA . THR A 1 357 ? -24.242 16.933 -11.254 1.00 27.46 357 THR A CA 1
ATOM 1421 C C . THR A 1 357 ? -25.232 16.771 -10.107 1.00 28.38 357 THR A C 1
ATOM 1422 O O . THR A 1 357 ? -24.887 16.206 -9.069 1.00 25.37 357 THR A O 1
ATOM 1426 N N . ARG A 1 358 ? -26.437 17.298 -10.304 1.00 25.06 358 ARG A N 1
ATOM 1427 C CA . ARG A 1 358 ? -27.534 17.069 -9.377 1.00 27.73 358 ARG A CA 1
ATOM 1428 C C . ARG A 1 358 ? -28.190 15.765 -9.747 1.00 27.16 358 ARG A C 1
ATOM 1429 O O . ARG A 1 358 ? -28.634 15.596 -10.884 1.00 28.11 358 ARG A O 1
ATOM 1437 N N . VAL A 1 359 ? -28.236 14.833 -8.796 1.00 27.63 359 VAL A N 1
ATOM 1438 C CA . VAL A 1 359 ? -28.846 13.516 -9.032 1.00 26.51 359 VAL A CA 1
ATOM 1439 C C . VAL A 1 359 ? -30.059 13.289 -8.143 1.00 27.63 359 VAL A C 1
ATOM 1440 O O . VAL A 1 359 ? -29.945 13.242 -6.921 1.00 27.66 359 VAL A O 1
ATOM 1444 N N . ASP A 1 360 ? -31.214 13.155 -8.784 1.00 29.74 360 ASP A N 1
ATOM 1445 C CA . ASP A 1 360 ? -32.517 12.956 -8.101 1.00 32.15 360 ASP A CA 1
ATOM 1446 C C . ASP A 1 360 ? -32.837 11.471 -8.228 1.00 31.75 360 ASP A C 1
ATOM 1447 O O . ASP A 1 360 ? -32.949 10.957 -9.348 1.00 28.03 360 ASP A O 1
ATOM 1452 N N . THR A 1 361 ? -32.931 10.776 -7.097 1.00 30.34 361 THR A N 1
ATOM 1453 C CA . THR A 1 361 ? -33.221 9.344 -7.106 1.00 32.66 361 THR A CA 1
ATOM 1454 C C . THR A 1 361 ? -34.636 8.968 -6.652 1.00 33.80 361 THR A C 1
ATOM 1455 O O . THR A 1 361 ? -34.872 7.812 -6.273 1.00 34.39 361 THR A O 1
ATOM 1459 N N . SER A 1 362 ? -35.570 9.920 -6.718 1.00 34.49 362 SER A N 1
ATOM 1460 C CA . SER A 1 362 ? -36.934 9.686 -6.226 1.00 34.83 362 SER A CA 1
ATOM 1461 C C . SER A 1 362 ? -37.768 8.805 -7.157 1.00 36.77 362 SER A C 1
ATOM 1462 O O . SER A 1 362 ? -38.734 8.195 -6.712 1.00 38.86 362 SER A O 1
ATOM 1465 N N . ASP A 1 363 ? -37.407 8.730 -8.436 1.00 34.29 363 ASP A N 1
ATOM 1466 C CA . ASP A 1 363 ? -38.129 7.871 -9.371 1.00 36.76 363 ASP A CA 1
ATOM 1467 C C . ASP A 1 363 ? -37.542 6.458 -9.329 1.00 41.09 363 ASP A C 1
ATOM 1468 O O . ASP A 1 363 ? -36.680 6.104 -10.124 1.00 43.38 363 ASP A O 1
ATOM 1473 N N . ASN A 1 364 ? -37.999 5.671 -8.358 1.00 41.62 364 ASN A N 1
ATOM 1474 C CA . ASN A 1 364 ? -37.598 4.274 -8.211 1.00 43.55 364 ASN A CA 1
ATOM 1475 C C . ASN A 1 364 ? -36.076 4.056 -8.100 1.00 46.32 364 ASN A C 1
ATOM 1476 O O . ASN A 1 364 ? -35.524 3.076 -8.616 1.00 44.49 364 ASN A O 1
ATOM 1481 N N . ASN A 1 365 ? -35.413 4.974 -7.397 1.00 43.95 365 ASN A N 1
ATOM 1482 C CA . ASN A 1 365 ? -33.977 4.892 -7.123 1.00 44.19 365 ASN A CA 1
ATOM 1483 C C . ASN A 1 365 ? -33.083 4.996 -8.352 1.00 38.41 365 ASN A C 1
ATOM 1484 O O . ASN A 1 365 ? -31.906 4.652 -8.285 1.00 35.74 365 ASN A O 1
ATOM 1489 N N . THR A 1 366 ? -33.612 5.506 -9.459 1.00 36.29 366 THR A N 1
ATOM 1490 C CA . THR A 1 366 ? -32.787 5.688 -10.644 1.00 34.41 366 THR A CA 1
ATOM 1491 C C . THR A 1 366 ? -31.831 6.874 -10.465 1.00 32.78 366 THR A C 1
ATOM 1492 O O . THR A 1 366 ? -32.161 7.837 -9.767 1.00 31.01 366 THR A O 1
ATOM 1496 N N . ASN A 1 367 ? -30.680 6.840 -11.140 1.00 29.64 367 ASN A N 1
ATOM 1497 C CA . ASN A 1 367 ? -29.747 7.969 -11.067 1.00 27.84 367 ASN A CA 1
ATOM 1498 C C . ASN A 1 367 ? -30.085 9.027 -12.119 1.00 27.96 367 ASN A C 1
ATOM 1499 O O . ASN A 1 367 ? -29.413 9.138 -13.168 1.00 26.86 367 ASN A O 1
ATOM 1504 N N . HIS A 1 368 ? -31.152 9.780 -11.848 1.00 29.20 368 HIS A N 1
ATOM 1505 C CA . HIS A 1 368 ? -31.621 10.836 -12.731 1.00 29.26 368 HIS A CA 1
ATOM 1506 C C . HIS A 1 368 ? -30.673 12.007 -12.623 1.00 27.55 368 HIS A C 1
ATOM 1507 O O . HIS A 1 368 ? -30.747 12.770 -11.670 1.00 28.51 368 HIS A O 1
ATOM 1514 N N . GLN A 1 369 ? -29.795 12.147 -13.607 1.00 26.08 369 GLN A N 1
ATOM 1515 C CA . GLN A 1 369 ? -28.713 13.126 -13.563 1.00 26.37 369 GLN A CA 1
ATOM 1516 C C . GLN A 1 369 ? -29.025 14.417 -14.319 1.00 26.01 369 GLN A C 1
ATOM 1517 O O . GLN A 1 369 ? -29.610 14.387 -15.400 1.00 26.15 369 GLN A O 1
ATOM 1523 N N . LYS A 1 370 ? -28.600 15.538 -13.755 1.00 24.96 370 LYS A N 1
ATOM 1524 C CA . LYS A 1 370 ? -28.817 16.844 -14.353 1.00 25.16 370 LYS A CA 1
ATOM 1525 C C . LYS A 1 370 ? -27.596 17.679 -14.117 1.00 26.27 370 LYS A C 1
ATOM 1526 O O . LYS A 1 370 ? -27.015 17.634 -13.030 1.00 23.03 370 LYS A O 1
ATOM 1532 N N . ILE A 1 371 ? -27.205 18.451 -15.128 1.00 26.13 371 ILE A N 1
ATOM 1533 C CA . ILE A 1 371 ? -26.127 19.412 -14.945 1.00 25.73 371 ILE A CA 1
ATOM 1534 C C . ILE A 1 371 ? -26.690 20.623 -14.231 1.00 24.37 371 ILE A C 1
ATOM 1535 O O . ILE A 1 371 ? -27.688 21.198 -14.673 1.00 27.63 371 ILE A O 1
ATOM 1540 N N . ALA A 1 372 ? -26.053 20.994 -13.128 1.00 25.11 372 ALA A N 1
ATOM 1541 C CA . ALA A 1 372 ? -26.532 22.058 -12.259 1.00 25.20 372 ALA A CA 1
ATOM 1542 C C . ALA A 1 372 ? -25.431 23.038 -12.021 1.00 26.20 372 ALA A C 1
ATOM 1543 O O . ALA A 1 372 ? -24.260 22.731 -12.288 1.00 26.00 372 ALA A O 1
ATOM 1545 N N . SER A 1 373 ? -25.782 24.200 -11.467 1.00 24.40 373 SER A N 1
ATOM 1546 C CA . SER A 1 373 ? -24.806 25.225 -11.154 1.00 25.86 373 SER A CA 1
ATOM 1547 C C . SER A 1 373 ? -25.231 26.070 -9.982 1.00 25.77 373 SER A C 1
ATOM 1548 O O . SER A 1 373 ? -26.407 26.340 -9.772 1.00 27.16 373 SER A O 1
ATOM 1551 N N . ALA A 1 374 ? -24.240 26.486 -9.218 1.00 25.23 374 ALA A N 1
ATOM 1552 C CA . ALA A 1 374 ? -24.443 27.395 -8.130 1.00 26.12 374 ALA A CA 1
ATOM 1553 C C . ALA A 1 374 ? -23.224 28.274 -7.955 1.00 28.21 374 ALA A C 1
ATOM 1554 O O . ALA A 1 374 ? -22.111 27.918 -8.385 1.00 28.64 374 ALA A O 1
ATOM 1556 N N . THR A 1 375 ? -23.429 29.425 -7.317 1.00 27.72 375 THR A N 1
ATOM 1557 C CA . THR A 1 375 ? -22.359 30.364 -7.013 1.00 27.97 375 THR A CA 1
ATOM 1558 C C . THR A 1 375 ? -21.982 30.169 -5.564 1.00 29.03 375 THR A C 1
ATOM 1559 O O . THR A 1 375 ? -22.860 30.125 -4.721 1.00 32.94 375 THR A O 1
ATOM 1563 N N . LEU A 1 376 ? -20.695 30.061 -5.262 1.00 30.09 376 LEU A N 1
ATOM 1564 C CA . LEU A 1 376 ? -20.230 29.990 -3.869 1.00 33.34 376 LEU A CA 1
ATOM 1565 C C . LEU A 1 376 ? -19.501 31.262 -3.453 1.00 34.47 376 LEU A C 1
ATOM 1566 O O . LEU A 1 376 ? -18.545 31.701 -4.119 1.00 36.82 376 LEU A O 1
ATOM 1571 N N . TYR A 1 377 ? -19.944 31.833 -2.339 1.00 35.18 377 TYR A N 1
ATOM 1572 C CA . TYR A 1 377 ? -19.287 32.988 -1.709 1.00 36.09 377 TYR A CA 1
ATOM 1573 C C . TYR A 1 377 ? -18.499 32.507 -0.518 1.00 35.92 377 TYR A C 1
ATOM 1574 O O . TYR A 1 377 ? -19.061 31.898 0.416 1.00 37.31 377 TYR A O 1
ATOM 1583 N N . LEU A 1 378 ? -17.197 32.744 -0.553 1.00 34.28 378 LEU A N 1
ATOM 1584 C CA . LEU A 1 378 ? -16.317 32.326 0.525 1.00 39.68 378 LEU A CA 1
ATOM 1585 C C . LEU A 1 378 ? -15.798 33.536 1.266 1.00 41.45 378 LEU A C 1
ATOM 1586 O O . LEU A 1 378 ? -15.759 34.631 0.702 1.00 38.44 378 LEU A O 1
ATOM 1591 N N . THR A 1 379 ? -15.373 33.314 2.510 1.00 45.03 379 THR A N 1
ATOM 1592 C CA . THR A 1 379 ? -14.653 34.328 3.294 1.00 48.85 379 THR A CA 1
ATOM 1593 C C . THR A 1 379 ? -13.423 33.686 3.937 1.00 48.06 379 THR A C 1
ATOM 1594 O O . THR A 1 379 ? -13.363 32.479 4.113 1.00 47.47 379 THR A O 1
ATOM 1598 N N . ASP A 1 380 ? -12.443 34.509 4.277 1.00 48.52 380 ASP A N 1
ATOM 1599 C CA . ASP A 1 380 ? -11.150 34.039 4.780 1.00 49.50 380 ASP A CA 1
ATOM 1600 C C . ASP A 1 380 ? -10.843 34.824 6.031 1.00 55.61 380 ASP A C 1
ATOM 1601 O O . ASP A 1 380 ? -10.754 36.051 5.993 1.00 51.45 380 ASP A O 1
ATOM 1606 N N . ASN A 1 381 ? -10.707 34.108 7.142 1.00 63.27 381 ASN A N 1
ATOM 1607 C CA . ASN A 1 381 ? -10.385 34.705 8.426 1.00 65.89 381 ASN A CA 1
ATOM 1608 C C . ASN A 1 381 ? -9.194 33.958 9.027 1.00 63.91 381 ASN A C 1
ATOM 1609 O O . ASN A 1 381 ? -9.348 32.823 9.479 1.00 62.47 381 ASN A O 1
ATOM 1614 N N . ASN A 1 382 ? -8.016 34.578 8.976 1.00 62.32 382 ASN A N 1
ATOM 1615 C CA . ASN A 1 382 ? -6.861 34.156 9.769 1.00 64.45 382 ASN A CA 1
ATOM 1616 C C . ASN A 1 382 ? -6.442 32.710 9.487 1.00 60.50 382 ASN A C 1
ATOM 1617 O O . ASN A 1 382 ? -6.271 31.912 10.399 1.00 55.05 382 ASN A O 1
ATOM 1622 N N . GLY A 1 383 ? -6.278 32.393 8.212 1.00 57.66 383 GLY A N 1
ATOM 1623 C CA . GLY A 1 383 ? -5.860 31.062 7.805 1.00 55.63 383 GLY A CA 1
ATOM 1624 C C . GLY A 1 383 ? -6.982 30.062 7.599 1.00 54.19 383 GLY A C 1
ATOM 1625 O O . GLY A 1 383 ? -6.704 28.916 7.243 1.00 54.36 383 GLY A O 1
ATOM 1626 N N . ASN A 1 384 ? -8.229 30.470 7.839 1.00 50.39 384 ASN A N 1
ATOM 1627 C CA . ASN A 1 384 ? -9.385 29.578 7.656 1.00 52.78 384 ASN A CA 1
ATOM 1628 C C . ASN A 1 384 ? -10.300 30.089 6.572 1.00 49.68 384 ASN A C 1
ATOM 1629 O O . ASN A 1 384 ? -10.644 31.272 6.556 1.00 46.24 384 ASN A O 1
ATOM 1634 N N . VAL A 1 385 ? -10.689 29.200 5.662 1.00 44.40 385 VAL A N 1
ATOM 1635 C CA . VAL A 1 385 ? -11.642 29.542 4.623 1.00 40.46 385 VAL A CA 1
ATOM 1636 C C . VAL A 1 385 ? -12.965 28.937 5.023 1.00 38.14 385 VAL A C 1
ATOM 1637 O O . VAL A 1 385 ? -12.998 27.787 5.441 1.00 39.71 385 VAL A O 1
ATOM 1641 N N . SER A 1 386 ? -14.034 29.724 4.888 1.00 38.49 386 SER A N 1
ATOM 1642 C CA . SER A 1 386 ? -15.401 29.300 5.204 1.00 41.07 386 SER A CA 1
ATOM 1643 C C . SER A 1 386 ? -16.314 29.477 4.013 1.00 38.85 386 SER A C 1
ATOM 1644 O O . SER A 1 386 ? -16.098 30.353 3.178 1.00 38.49 386 SER A O 1
ATOM 1647 N N . LEU A 1 387 ? -17.347 28.651 3.963 1.00 37.69 387 LEU A N 1
ATOM 1648 C CA . LEU A 1 387 ? -18.386 28.793 2.967 1.00 38.53 387 LEU A CA 1
ATOM 1649 C C . LEU A 1 387 ? -19.461 29.730 3.503 1.00 37.94 387 LEU A C 1
ATOM 1650 O O . LEU A 1 387 ? -20.261 29.343 4.360 1.00 36.25 387 LEU A O 1
ATOM 1655 N N . ALA A 1 388 ? -19.482 30.959 3.005 1.00 36.45 388 ALA A N 1
ATOM 1656 C CA . ALA A 1 388 ? -20.434 31.956 3.498 1.00 37.88 388 ALA A CA 1
ATOM 1657 C C . ALA A 1 388 ? -21.844 31.761 2.925 1.00 39.13 388 ALA A C 1
ATOM 1658 O O . ALA A 1 388 ? -22.829 31.857 3.666 1.00 37.19 388 ALA A O 1
ATOM 1660 N N . GLN A 1 389 ? -21.941 31.477 1.625 1.00 36.51 389 GLN A N 1
ATOM 1661 C CA . GLN A 1 389 ? -23.245 31.269 0.994 1.00 39.24 389 GLN A CA 1
ATOM 1662 C C . GLN A 1 389 ? -23.175 30.500 -0.338 1.00 36.92 389 GLN A C 1
ATOM 1663 O O . GLN A 1 389 ? -22.167 30.523 -1.024 1.00 35.86 389 GLN A O 1
ATOM 1669 N N . VAL A 1 390 ? -24.258 29.791 -0.641 1.00 36.59 390 VAL A N 1
ATOM 1670 C CA . VAL A 1 390 ? -24.474 29.073 -1.870 1.00 37.35 390 VAL A CA 1
ATOM 1671 C C . VAL A 1 390 ? -25.726 29.670 -2.516 1.00 36.82 390 VAL A C 1
ATOM 1672 O O . VAL A 1 390 ? -26.813 29.539 -1.983 1.00 38.28 390 VAL A O 1
ATOM 1676 N N . ALA A 1 391 ? -25.569 30.288 -3.682 1.00 35.39 391 ALA A N 1
ATOM 1677 C CA . ALA A 1 391 ? -26.653 31.025 -4.333 1.00 33.40 391 ALA A CA 1
ATOM 1678 C C . ALA A 1 391 ? -26.923 30.527 -5.720 1.00 31.45 391 ALA A C 1
ATOM 1679 O O . ALA A 1 391 ? -26.047 29.948 -6.366 1.00 29.92 391 ALA A O 1
ATOM 1681 N N . ASN A 1 392 ? -28.139 30.800 -6.186 1.00 32.76 392 ASN A N 1
ATOM 1682 C CA . ASN A 1 392 ? -28.522 30.593 -7.564 1.00 32.86 392 ASN A CA 1
ATOM 1683 C C . ASN A 1 392 ? -28.438 29.136 -7.985 1.00 30.74 392 ASN A C 1
ATOM 1684 O O . ASN A 1 392 ? -28.135 28.851 -9.139 1.00 30.51 392 ASN A O 1
ATOM 1689 N N . ASP A 1 393 ? -28.701 28.209 -7.064 1.00 32.11 393 ASP A N 1
ATOM 1690 C CA . ASP A 1 393 ? -28.583 26.786 -7.382 1.00 30.85 393 ASP A CA 1
ATOM 1691 C C . ASP A 1 393 ? -29.713 26.397 -8.290 1.00 29.09 393 ASP A C 1
ATOM 1692 O O . ASP A 1 393 ? -30.869 26.538 -7.913 1.00 31.94 393 ASP A O 1
ATOM 1697 N N . HIS A 1 394 ? -29.399 25.931 -9.493 1.00 27.68 394 HIS A N 1
ATOM 1698 C CA . HIS A 1 394 ? -30.447 25.564 -10.456 1.00 27.39 394 HIS A CA 1
ATOM 1699 C C . HIS A 1 394 ? -29.951 24.569 -11.504 1.00 26.60 394 HIS A C 1
ATOM 1700 O O . HIS A 1 394 ? -28.742 24.415 -11.718 1.00 27.89 394 HIS A O 1
ATOM 1707 N N . ILE A 1 395 ? -30.904 23.931 -12.185 1.00 26.97 395 ILE A N 1
ATOM 1708 C CA . ILE A 1 395 ? -30.603 22.998 -13.255 1.00 29.50 395 ILE A CA 1
ATOM 1709 C C . ILE A 1 395 ? -30.280 23.800 -14.504 1.00 28.99 395 ILE A C 1
ATOM 1710 O O . ILE A 1 395 ? -31.001 24.724 -14.819 1.00 27.35 395 ILE A O 1
ATOM 1715 N N . VAL A 1 396 ? -29.181 23.452 -15.173 1.00 26.99 396 VAL A N 1
ATOM 1716 C CA . VAL A 1 396 ? -28.764 24.076 -16.428 1.00 25.89 396 VAL A CA 1
ATOM 1717 C C . VAL A 1 396 ? -29.244 23.293 -17.630 1.00 26.44 396 VAL A C 1
ATOM 1718 O O . VAL A 1 396 ? -29.778 23.861 -18.608 1.00 25.65 396 VAL A O 1
ATOM 1722 N N . PHE A 1 397 ? -29.019 21.988 -17.589 1.00 23.88 397 PHE A N 1
ATOM 1723 C CA . PHE A 1 397 ? -29.308 21.147 -18.736 1.00 26.42 397 PHE A CA 1
ATOM 1724 C C . PHE A 1 397 ? -29.422 19.695 -18.318 1.00 26.16 397 PHE A C 1
ATOM 1725 O O . PHE A 1 397 ? -28.619 19.218 -17.497 1.00 28.89 397 PHE A O 1
ATOM 1733 N N . GLU A 1 398 ? -30.371 18.966 -18.896 1.00 26.75 398 GLU A N 1
ATOM 1734 C CA . GLU A 1 398 ? -30.433 17.513 -18.680 1.00 26.71 398 GLU A CA 1
ATOM 1735 C C . GLU A 1 398 ? -30.715 16.702 -19.956 1.00 28.25 398 GLU A C 1
ATOM 1736 O O . GLU A 1 398 ? -31.244 15.591 -19.899 1.00 26.47 398 GLU A O 1
ATOM 1742 N N . GLY A 1 399 ? -30.336 17.258 -21.101 1.00 26.68 399 GLY A N 1
ATOM 1743 C CA . GLY A 1 399 ? -30.550 16.606 -22.371 1.00 27.62 399 GLY A CA 1
ATOM 1744 C C . GLY A 1 399 ? -31.737 17.157 -23.155 1.00 26.92 399 GLY A C 1
ATOM 1745 O O . GLY A 1 399 ? -32.708 17.611 -22.584 1.00 24.17 399 GLY A O 1
ATOM 1746 N N . ASP A 1 400 ? -31.634 17.070 -24.479 1.00 28.34 400 ASP A N 1
ATOM 1747 C CA . ASP A 1 400 ? -32.637 17.599 -25.384 1.00 28.07 400 ASP A CA 1
ATOM 1748 C C . ASP A 1 400 ? -33.388 16.502 -26.110 1.00 27.93 400 ASP A C 1
ATOM 1749 O O . ASP A 1 400 ? -34.533 16.712 -26.477 1.00 28.84 400 ASP A O 1
ATOM 1754 N N . GLY A 1 401 ? -32.750 15.346 -26.340 1.00 24.59 401 GLY A N 1
ATOM 1755 C CA . GLY A 1 401 ? -33.379 14.254 -27.060 1.00 26.10 401 GLY A CA 1
ATOM 1756 C C . GLY A 1 401 ? -32.839 14.023 -28.469 1.00 24.69 401 GLY A C 1
ATOM 1757 O O . GLY A 1 401 ? -32.894 12.911 -28.961 1.00 27.94 401 GLY A O 1
ATOM 1758 N N . TYR A 1 402 ? -32.338 15.073 -29.112 1.00 25.60 402 TYR A N 1
ATOM 1759 C CA . TYR A 1 402 ? -31.773 14.961 -30.460 1.00 25.78 402 TYR A CA 1
ATOM 1760 C C . TYR A 1 402 ? -30.248 14.829 -30.278 1.00 24.36 402 TYR A C 1
ATOM 1761 O O . TYR A 1 402 ? -29.693 13.781 -30.570 1.00 24.49 402 TYR A O 1
ATOM 1770 N N . TYR A 1 403 ? -29.595 15.865 -29.780 1.00 24.52 403 TYR A N 1
ATOM 1771 C CA . TYR A 1 403 ? -28.139 15.798 -29.565 1.00 28.19 403 TYR A CA 1
ATOM 1772 C C . TYR A 1 403 ? -27.739 14.830 -28.446 1.00 27.51 403 TYR A C 1
ATOM 1773 O O . TYR A 1 403 ? -26.800 14.042 -28.622 1.00 28.08 403 TYR A O 1
ATOM 1782 N N . TYR A 1 404 ? -28.475 14.865 -27.334 1.00 26.52 404 TYR A N 1
ATOM 1783 C CA . TYR A 1 404 ? -28.143 14.114 -26.104 1.00 24.32 404 TYR A CA 1
ATOM 1784 C C . TYR A 1 404 ? -29.360 13.406 -25.539 1.00 25.77 404 TYR A C 1
ATOM 1785 O O . TYR A 1 404 ? -30.464 13.969 -25.520 1.00 26.45 404 TYR A O 1
ATOM 1794 N N . GLN A 1 405 ? -29.153 12.187 -25.063 1.00 23.35 405 GLN A N 1
ATOM 1795 C CA . GLN A 1 405 ? -30.227 11.370 -24.505 1.00 25.24 405 GLN A CA 1
ATOM 1796 C C . GLN A 1 405 ? -30.812 11.974 -23.222 1.00 25.91 405 GLN A C 1
ATOM 1797 O O . GLN A 1 405 ? -30.079 12.458 -22.339 1.00 22.61 405 GLN A O 1
ATOM 1803 N N . THR A 1 406 ? -32.149 11.946 -23.132 1.00 27.25 406 THR A N 1
ATOM 1804 C CA . THR A 1 406 ? -32.851 12.471 -21.975 1.00 26.40 406 THR A CA 1
ATOM 1805 C C . THR A 1 406 ? -33.154 11.342 -20.984 1.00 26.42 406 THR A C 1
ATOM 1806 O O . THR A 1 406 ? -33.074 10.147 -21.303 1.00 23.06 406 THR A O 1
ATOM 1810 N N . TYR A 1 407 ? -33.486 11.732 -19.761 1.00 26.78 407 TYR A N 1
ATOM 1811 C CA . TYR A 1 407 ? -33.881 10.762 -18.770 1.00 27.18 407 TYR A CA 1
ATOM 1812 C C . TYR A 1 407 ? -35.148 9.978 -19.233 1.00 28.17 407 TYR A C 1
ATOM 1813 O O . TYR A 1 407 ? -35.218 8.746 -19.093 1.00 28.94 407 TYR A O 1
ATOM 1822 N N . ASP A 1 408 ? -36.134 10.688 -19.769 1.00 28.76 408 ASP A N 1
ATOM 1823 C CA . ASP A 1 408 ? -37.342 10.016 -20.260 1.00 30.65 408 ASP A CA 1
ATOM 1824 C C . ASP A 1 408 ? -36.995 8.988 -21.355 1.00 30.51 408 ASP A C 1
ATOM 1825 O O . ASP A 1 408 ? -37.503 7.869 -21.331 1.00 31.23 408 ASP A O 1
ATOM 1830 N N . GLN A 1 409 ? -36.116 9.355 -22.286 1.00 29.77 409 GLN A N 1
ATOM 1831 C CA . GLN A 1 409 ? -35.712 8.424 -23.342 1.00 28.02 409 GLN A CA 1
ATOM 1832 C C . GLN A 1 409 ? -35.108 7.154 -22.747 1.00 27.37 409 GLN A C 1
ATOM 1833 O O . GLN A 1 409 ? -35.473 6.032 -23.147 1.00 26.42 409 GLN A O 1
ATOM 1839 N N . TRP A 1 410 ? -34.187 7.332 -21.792 1.00 27.53 410 TRP A N 1
ATOM 1840 C CA . TRP A 1 410 ? -33.512 6.208 -21.157 1.00 25.84 410 TRP A CA 1
ATOM 1841 C C . TRP A 1 410 ? -34.515 5.306 -20.479 1.00 27.78 410 TRP A C 1
ATOM 1842 O O . TRP A 1 410 ? -34.492 4.076 -20.632 1.00 27.66 410 TRP A O 1
ATOM 1853 N N . LYS A 1 411 ? -35.391 5.933 -19.701 1.00 29.34 411 LYS A N 1
ATOM 1854 C CA . LYS A 1 411 ? -36.368 5.206 -18.933 1.00 31.43 411 LYS A CA 1
ATOM 1855 C C . LYS A 1 411 ? -37.329 4.453 -19.851 1.00 30.22 411 LYS A C 1
ATOM 1856 O O . LYS A 1 411 ? -37.707 3.334 -19.556 1.00 33.73 411 LYS A O 1
ATOM 1862 N N . ALA A 1 412 ? -37.700 5.058 -20.974 1.00 33.39 412 ALA A N 1
ATOM 1863 C CA . ALA A 1 412 ? -38.626 4.436 -21.921 1.00 33.64 412 ALA A CA 1
ATOM 1864 C C . ALA A 1 412 ? -38.189 3.031 -22.359 1.00 36.79 412 ALA A C 1
ATOM 1865 O O . ALA A 1 412 ? -39.029 2.130 -22.459 1.00 34.73 412 ALA A O 1
ATOM 1867 N N . THR A 1 413 ? -36.885 2.831 -22.583 1.00 35.93 413 THR A N 1
ATOM 1868 C CA . THR A 1 413 ? -36.361 1.570 -23.118 1.00 35.31 413 THR A CA 1
ATOM 1869 C C . THR A 1 413 ? -35.419 0.771 -22.203 1.00 35.00 413 THR A C 1
ATOM 1870 O O . THR A 1 413 ? -35.027 -0.334 -22.558 1.00 30.14 413 THR A O 1
ATOM 1874 N N . ASN A 1 414 ? -35.047 1.289 -21.033 1.00 34.65 414 ASN A N 1
ATOM 1875 C CA . ASN A 1 414 ? -34.104 0.553 -20.202 1.00 35.20 414 ASN A CA 1
ATOM 1876 C C . ASN A 1 414 ? -34.721 -0.656 -19.521 1.00 40.14 414 ASN A C 1
ATOM 1877 O O . ASN A 1 414 ? -35.691 -0.529 -18.771 1.00 34.60 414 ASN A O 1
ATOM 1882 N N . LYS A 1 415 ? -34.140 -1.824 -19.784 1.00 43.95 415 LYS A N 1
ATOM 1883 C CA . LYS A 1 415 ? -34.438 -3.041 -19.025 1.00 47.31 415 LYS A CA 1
ATOM 1884 C C . LYS A 1 415 ? -33.235 -3.478 -18.181 1.00 44.09 415 LYS A C 1
ATOM 1885 O O . LYS A 1 415 ? -33.259 -4.534 -17.571 1.00 43.66 415 LYS A O 1
ATOM 1891 N N . GLY A 1 416 ? -32.188 -2.653 -18.136 1.00 40.77 416 GLY A N 1
ATOM 1892 C CA . GLY A 1 416 ? -31.024 -2.919 -17.283 1.00 38.56 416 GLY A CA 1
ATOM 1893 C C . GLY A 1 416 ? -29.681 -2.925 -18.003 1.00 35.61 416 GLY A C 1
ATOM 1894 O O . GLY A 1 416 ? -28.644 -3.136 -17.393 1.00 31.49 416 GLY A O 1
ATOM 1895 N N . ALA A 1 417 ? -29.699 -2.708 -19.310 1.00 34.78 417 ALA A N 1
ATOM 1896 C CA . ALA A 1 417 ? -28.499 -2.758 -20.118 1.00 33.59 417 ALA A CA 1
ATOM 1897 C C . ALA A 1 417 ? -28.077 -1.378 -20.644 1.00 32.01 417 ALA A C 1
ATOM 1898 O O . ALA A 1 417 ? -27.049 -1.283 -21.281 1.00 29.05 417 ALA A O 1
ATOM 1900 N N . ASP A 1 418 ? -28.854 -0.323 -20.381 1.00 28.57 418 ASP A N 1
ATOM 1901 C CA . ASP A 1 418 ? -28.505 0.994 -20.884 1.00 27.66 418 ASP A CA 1
ATOM 1902 C C . ASP A 1 418 ? -27.966 1.833 -19.766 1.00 26.37 418 ASP A C 1
ATOM 1903 O O . ASP A 1 418 ? -28.556 1.901 -18.701 1.00 23.66 418 ASP A O 1
ATOM 1908 N N . ASN A 1 419 ? -26.846 2.499 -20.025 1.00 26.30 419 ASN A N 1
ATOM 1909 C CA . ASN A 1 419 ? -26.310 3.441 -19.072 1.00 24.84 419 ASN A CA 1
ATOM 1910 C C . ASN A 1 419 ? -27.069 4.761 -19.127 1.00 24.48 419 ASN A C 1
ATOM 1911 O O . ASN A 1 419 ? -27.691 5.078 -20.125 1.00 26.00 419 ASN A O 1
ATOM 1916 N N . ILE A 1 420 ? -27.082 5.491 -18.034 1.00 25.24 420 ILE A N 1
ATOM 1917 C CA . ILE A 1 420 ? -27.661 6.818 -18.026 1.00 26.23 420 ILE A CA 1
ATOM 1918 C C . ILE A 1 420 ? -26.565 7.768 -17.595 1.00 24.89 420 ILE A C 1
ATOM 1919 O O . ILE A 1 420 ? -25.923 7.538 -16.584 1.00 26.08 420 ILE A O 1
ATOM 1924 N N . ALA A 1 421 ? -26.342 8.815 -18.379 1.00 25.59 421 ALA A N 1
ATOM 1925 C CA . ALA A 1 421 ? -25.280 9.778 -18.146 1.00 24.70 421 ALA A CA 1
ATOM 1926 C C . ALA A 1 421 ? -25.677 11.160 -18.575 1.00 24.89 421 ALA A C 1
ATOM 1927 O O . ALA A 1 421 ? -26.061 11.380 -19.743 1.00 25.03 421 ALA A O 1
ATOM 1929 N N . MET A 1 422 ? -25.554 12.097 -17.639 1.00 24.87 422 MET A N 1
ATOM 1930 C CA . MET A 1 422 ? -25.773 13.517 -17.875 1.00 24.29 422 MET A CA 1
ATOM 1931 C C . MET A 1 422 ? -25.057 14.272 -16.753 1.00 26.02 422 MET A C 1
ATOM 1932 O O . MET A 1 422 ? -25.669 14.702 -15.745 1.00 27.59 422 MET A O 1
ATOM 1937 N N . ARG A 1 423 ? -23.741 14.422 -16.897 1.00 23.95 423 ARG A N 1
ATOM 1938 C CA . ARG A 1 423 ? -22.905 14.705 -15.757 1.00 23.43 423 ARG A CA 1
ATOM 1939 C C . ARG A 1 423 ? -21.500 15.213 -16.104 1.00 23.68 423 ARG A C 1
ATOM 1940 O O . ARG A 1 423 ? -21.172 15.428 -17.274 1.00 21.70 423 ARG A O 1
ATOM 1948 N N . ASP A 1 424 ? -20.701 15.427 -15.061 1.00 22.48 424 ASP A N 1
ATOM 1949 C CA . ASP A 1 424 ? -19.299 15.788 -15.186 1.00 21.94 424 ASP A CA 1
ATOM 1950 C C . ASP A 1 424 ? -19.078 17.008 -16.089 1.00 24.02 424 ASP A C 1
ATOM 1951 O O . ASP A 1 424 ? -18.212 16.982 -16.968 1.00 27.75 424 ASP A O 1
ATOM 1956 N N . ALA A 1 425 ? -19.810 18.091 -15.861 1.00 21.98 425 ALA A N 1
ATOM 1957 C CA . ALA A 1 425 ? -19.722 19.272 -16.718 1.00 23.69 425 ALA A CA 1
ATOM 1958 C C . ALA A 1 425 ? -18.489 20.081 -16.466 1.00 24.75 425 ALA A C 1
ATOM 1959 O O . ALA A 1 425 ? -18.205 20.467 -15.334 1.00 24.40 425 ALA A O 1
ATOM 1961 N N . HIS A 1 426 ? -17.722 20.313 -17.529 1.00 25.74 426 HIS A N 1
ATOM 1962 C CA . HIS A 1 426 ? -16.494 21.087 -17.442 1.00 26.37 426 HIS A CA 1
ATOM 1963 C C . HIS A 1 426 ? -16.687 22.467 -18.071 1.00 26.73 426 HIS A C 1
ATOM 1964 O O . HIS A 1 426 ? -16.855 22.559 -19.290 1.00 27.00 426 HIS A O 1
ATOM 1971 N N . VAL A 1 427 ? -16.623 23.526 -17.265 1.00 27.13 427 VAL A N 1
ATOM 1972 C CA . VAL A 1 427 ? -16.772 24.879 -17.778 1.00 28.65 427 VAL A CA 1
ATOM 1973 C C . VAL A 1 427 ? -15.428 25.440 -18.282 1.00 29.05 427 VAL A C 1
ATOM 1974 O O . VAL A 1 427 ? -14.386 25.264 -17.642 1.00 30.06 427 VAL A O 1
ATOM 1978 N N . ILE A 1 428 ? -15.471 26.111 -19.438 1.00 28.85 428 ILE A N 1
ATOM 1979 C CA . ILE A 1 428 ? -14.284 26.765 -20.016 1.00 30.75 428 ILE A CA 1
ATOM 1980 C C . ILE A 1 428 ? -14.726 27.907 -20.932 1.00 29.44 428 ILE A C 1
ATOM 1981 O O . ILE A 1 428 ? -15.750 27.798 -21.609 1.00 27.62 428 ILE A O 1
ATOM 1986 N N . GLU A 1 429 ? -13.971 29.003 -20.923 1.00 31.20 429 GLU A N 1
ATOM 1987 C CA . GLU A 1 429 ? -14.276 30.182 -21.731 1.00 32.09 429 GLU A CA 1
ATOM 1988 C C . GLU A 1 429 ? -13.261 30.272 -22.864 1.00 33.81 429 GLU A C 1
ATOM 1989 O O . GLU A 1 429 ? -12.072 30.095 -22.611 1.00 31.02 429 GLU A O 1
ATOM 1995 N N . ASP A 1 430 ? -13.746 30.507 -24.091 1.00 35.60 430 ASP A N 1
ATOM 1996 C CA . ASP A 1 430 ? -12.873 30.613 -25.275 1.00 40.92 430 ASP A CA 1
ATOM 1997 C C . ASP A 1 430 ? -12.419 32.055 -25.473 1.00 45.96 430 ASP A C 1
ATOM 1998 O O . ASP A 1 430 ? -12.795 32.967 -24.727 1.00 44.75 430 ASP A O 1
ATOM 2003 N N . ASP A 1 431 ? -11.617 32.256 -26.513 1.00 52.70 431 ASP A N 1
ATOM 2004 C CA . ASP A 1 431 ? -11.068 33.580 -26.841 1.00 50.25 431 ASP A CA 1
ATOM 2005 C C . ASP A 1 431 ? -12.160 34.553 -27.272 1.00 44.10 431 ASP A C 1
ATOM 2006 O O . ASP A 1 431 ? -11.958 35.751 -27.271 1.00 42.75 431 ASP A O 1
ATOM 2011 N N . ASN A 1 432 ? -13.324 34.030 -27.632 1.00 39.63 432 ASN A N 1
ATOM 2012 C CA . ASN A 1 432 ? -14.433 34.847 -28.070 1.00 39.57 432 ASN A CA 1
ATOM 2013 C C . ASN A 1 432 ? -15.401 35.247 -26.958 1.00 36.53 432 ASN A C 1
ATOM 2014 O O . ASN A 1 432 ? -16.497 35.725 -27.241 1.00 31.21 432 ASN A O 1
ATOM 2019 N N . GLY A 1 433 ? -14.995 35.054 -25.703 1.00 34.40 433 GLY A N 1
ATOM 2020 C CA . GLY A 1 433 ? -15.837 35.436 -24.562 1.00 32.25 433 GLY A CA 1
ATOM 2021 C C . GLY A 1 433 ? -17.060 34.569 -24.340 1.00 33.94 433 GLY A C 1
ATOM 2022 O O . GLY A 1 433 ? -18.009 34.999 -23.689 1.00 34.13 433 GLY A O 1
ATOM 2023 N N . ASP A 1 434 ? -17.067 33.352 -24.878 1.00 33.37 434 ASP A N 1
ATOM 2024 C CA . ASP A 1 434 ? -18.179 32.426 -24.634 1.00 35.44 434 ASP A CA 1
ATOM 2025 C C . ASP A 1 434 ? -17.784 31.421 -23.568 1.00 31.98 434 ASP A C 1
ATOM 2026 O O . ASP A 1 434 ? -16.750 30.788 -23.714 1.00 29.28 434 ASP A O 1
ATOM 2031 N N . ARG A 1 435 ? -18.611 31.239 -22.531 1.00 31.06 435 ARG A N 1
ATOM 2032 C CA . ARG A 1 435 ? -18.467 30.082 -21.625 1.00 31.82 435 ARG A CA 1
ATOM 2033 C C . ARG A 1 435 ? -19.209 28.885 -22.219 1.00 29.73 435 ARG A C 1
ATOM 2034 O O . ARG A 1 435 ? -20.388 28.996 -22.639 1.00 26.61 435 ARG A O 1
ATOM 2042 N N . TYR A 1 436 ? -18.502 27.749 -22.267 1.00 27.07 436 TYR A N 1
ATOM 2043 C CA . TYR A 1 436 ? -19.070 26.487 -22.719 1.00 25.89 436 TYR A CA 1
ATOM 2044 C C . TYR A 1 436 ? -19.070 25.475 -21.592 1.00 23.50 436 TYR A C 1
ATOM 2045 O O . TYR A 1 436 ? -18.229 25.518 -20.715 1.00 22.19 436 TYR A O 1
ATOM 2054 N N . LEU A 1 437 ? -19.997 24.530 -21.665 1.00 22.59 437 LEU A N 1
ATOM 2055 C CA . LEU A 1 437 ? -19.868 23.276 -20.871 1.00 25.72 437 LEU A CA 1
ATOM 2056 C C . LEU A 1 437 ? -19.527 22.125 -21.776 1.00 23.84 437 LEU A C 1
ATOM 2057 O O . LEU A 1 437 ? -20.183 21.921 -22.800 1.00 26.09 437 LEU A O 1
ATOM 2062 N N . VAL A 1 438 ? -18.473 21.399 -21.402 1.00 25.28 438 VAL A N 1
ATOM 2063 C CA . VAL A 1 438 ? -18.117 20.148 -22.030 1.00 24.23 438 VAL A CA 1
ATOM 2064 C C . VAL A 1 438 ? -18.410 19.050 -21.021 1.00 25.39 438 VAL A C 1
ATOM 2065 O O . VAL A 1 438 ? -17.911 19.080 -19.891 1.00 23.36 438 VAL A O 1
ATOM 2069 N N . PHE A 1 439 ? -19.240 18.088 -21.403 1.00 23.28 439 PHE A N 1
ATOM 2070 C CA . PHE A 1 439 ? -19.859 17.231 -20.409 1.00 23.08 439 PHE A CA 1
ATOM 2071 C C . PHE A 1 439 ? -20.043 15.827 -20.909 1.00 23.82 439 PHE A C 1
ATOM 2072 O O . PHE A 1 439 ? -19.912 15.548 -22.106 1.00 24.33 439 PHE A O 1
ATOM 2080 N N . GLU A 1 440 ? -20.334 14.938 -19.972 1.00 23.89 440 GLU A N 1
ATOM 2081 C CA . GLU A 1 440 ? -20.621 13.555 -20.254 1.00 22.21 440 GLU A CA 1
ATOM 2082 C C . GLU A 1 440 ? -22.084 13.283 -20.494 1.00 24.13 440 GLU A C 1
ATOM 2083 O O . GLU A 1 440 ? -22.920 13.626 -19.668 1.00 22.67 440 GLU A O 1
ATOM 2089 N N . ALA A 1 441 ? -22.381 12.598 -21.600 1.00 23.16 441 ALA A N 1
ATOM 2090 C CA . ALA A 1 441 ? -23.743 12.242 -21.919 1.00 23.80 441 ALA A CA 1
ATOM 2091 C C . ALA A 1 441 ? -23.760 10.999 -22.797 1.00 25.82 441 ALA A C 1
ATOM 2092 O O . ALA A 1 441 ? -22.727 10.290 -22.911 1.00 26.59 441 ALA A O 1
ATOM 2094 N N . SER A 1 442 ? -24.932 10.693 -23.365 1.00 24.55 442 SER A N 1
ATOM 2095 C CA . SER A 1 442 ? -25.093 9.662 -24.388 1.00 23.83 442 SER A CA 1
ATOM 2096 C C . SER A 1 442 ? -25.757 10.364 -25.577 1.00 24.81 442 SER A C 1
ATOM 2097 O O . SER A 1 442 ? -26.455 11.386 -25.371 1.00 25.81 442 SER A O 1
ATOM 2100 N N . THR A 1 443 ? -25.565 9.850 -26.794 1.00 23.24 443 THR A N 1
ATOM 2101 C CA . THR A 1 443 ? -26.149 10.518 -27.989 1.00 25.75 443 THR A CA 1
ATOM 2102 C C . THR A 1 443 ? -27.668 10.430 -27.952 1.00 25.37 443 THR A C 1
ATOM 2103 O O . THR A 1 443 ? -28.220 9.523 -27.352 1.00 26.44 443 THR A O 1
ATOM 2107 N N . GLY A 1 444 ? -28.332 11.384 -28.600 1.00 27.00 444 GLY A N 1
ATOM 2108 C CA . GLY A 1 444 ? -29.780 11.329 -28.780 1.00 26.45 444 GLY A CA 1
ATOM 2109 C C . GLY A 1 444 ? -30.116 10.822 -30.182 1.00 27.47 444 GLY A C 1
ATOM 2110 O O . GLY A 1 444 ? -29.283 10.159 -30.848 1.00 23.44 444 GLY A O 1
ATOM 2111 N N . LEU A 1 445 ? -31.316 11.180 -30.638 1.00 26.74 445 LEU A N 1
ATOM 2112 C CA . LEU A 1 445 ? -31.840 10.751 -31.943 1.00 27.51 445 LEU A CA 1
ATOM 2113 C C . LEU A 1 445 ? -31.065 11.248 -33.160 1.00 27.27 445 LEU A C 1
ATOM 2114 O O . LEU A 1 445 ? -31.283 10.753 -34.284 1.00 30.85 445 LEU A O 1
ATOM 2119 N N . GLU A 1 446 ? -30.165 12.198 -32.977 1.00 27.21 446 GLU A N 1
ATOM 2120 C CA . GLU A 1 446 ? -29.225 12.552 -34.023 1.00 27.22 446 GLU A CA 1
ATOM 2121 C C . GLU A 1 446 ? -28.458 11.333 -34.533 1.00 28.10 446 GLU A C 1
ATOM 2122 O O . GLU A 1 446 ? -28.204 11.216 -35.727 1.00 25.02 446 GLU A O 1
ATOM 2128 N N . ASN A 1 447 ? -28.060 10.441 -33.625 1.00 28.69 447 ASN A N 1
ATOM 2129 C CA . ASN A 1 447 ? -27.362 9.201 -34.004 1.00 27.46 447 ASN A CA 1
ATOM 2130 C C . ASN A 1 447 ? -27.450 8.233 -32.850 1.00 28.29 447 ASN A C 1
ATOM 2131 O O . ASN A 1 447 ? -26.510 8.079 -32.084 1.00 32.98 447 ASN A O 1
ATOM 2136 N N . TYR A 1 448 ? -28.610 7.604 -32.707 1.00 28.00 448 TYR A N 1
ATOM 2137 C CA . TYR A 1 448 ? -28.967 6.962 -31.452 1.00 27.63 448 TYR A CA 1
ATOM 2138 C C . TYR A 1 448 ? -28.431 5.573 -31.341 1.00 28.02 448 TYR A C 1
ATOM 2139 O O . TYR A 1 448 ? -28.201 4.918 -32.345 1.00 28.52 448 TYR A O 1
ATOM 2148 N N . GLN A 1 449 ? -28.275 5.123 -30.096 1.00 28.05 449 GLN A N 1
ATOM 2149 C CA . GLN A 1 449 ? -27.993 3.723 -29.828 1.00 27.86 449 GLN A CA 1
ATOM 2150 C C . GLN A 1 449 ? -29.019 2.853 -30.509 1.00 29.07 449 GLN A C 1
ATOM 2151 O O . GLN A 1 449 ? -30.182 3.242 -30.650 1.00 25.59 449 GLN A O 1
ATOM 2157 N N . GLY A 1 450 ? -28.602 1.641 -30.868 1.00 29.89 450 GLY A N 1
ATOM 2158 C CA . GLY A 1 450 ? -29.535 0.618 -31.323 1.00 30.78 450 GLY A CA 1
ATOM 2159 C C . GLY A 1 450 ? -28.795 -0.510 -32.005 1.00 30.46 450 GLY A C 1
ATOM 2160 O O . GLY A 1 450 ? -27.579 -0.435 -32.254 1.00 31.03 450 GLY A O 1
ATOM 2161 N N . GLU A 1 451 ? -29.521 -1.576 -32.310 1.00 33.53 451 GLU A N 1
ATOM 2162 C CA . GLU A 1 451 ? -28.937 -2.724 -33.019 1.00 31.59 451 GLU A CA 1
ATOM 2163 C C . GLU A 1 451 ? -28.420 -2.317 -34.394 1.00 30.73 451 GLU A C 1
ATOM 2164 O O . GLU A 1 451 ? -27.407 -2.856 -34.848 1.00 29.58 451 GLU A O 1
ATOM 2170 N N . ASP A 1 452 ? -29.061 -1.332 -35.031 1.00 28.35 452 ASP A N 1
ATOM 2171 C CA . ASP A 1 452 ? -28.567 -0.809 -36.312 1.00 28.28 452 ASP A CA 1
ATOM 2172 C C . ASP A 1 452 ? -27.123 -0.305 -36.318 1.00 28.46 452 ASP A C 1
ATOM 2173 O O . ASP A 1 452 ? -26.479 -0.268 -37.386 1.00 27.00 452 ASP A O 1
ATOM 2178 N N . GLN A 1 453 ? -26.613 0.089 -35.143 1.00 28.65 453 GLN A N 1
ATOM 2179 C CA . GLN A 1 453 ? -25.247 0.617 -35.067 1.00 27.49 453 GLN A CA 1
ATOM 2180 C C . GLN A 1 453 ? -24.223 -0.461 -35.374 1.00 26.70 453 GLN A C 1
ATOM 2181 O O . GLN A 1 453 ? -23.107 -0.167 -35.790 1.00 30.91 453 GLN A O 1
ATOM 2187 N N . ILE A 1 454 ? -24.593 -1.704 -35.140 1.00 27.27 454 ILE A N 1
ATOM 2188 C CA . ILE A 1 454 ? -23.750 -2.854 -35.458 1.00 29.00 454 ILE A CA 1
ATOM 2189 C C . ILE A 1 454 ? -23.584 -2.919 -36.982 1.00 30.76 454 ILE A C 1
ATOM 2190 O O . ILE A 1 454 ? -22.560 -3.402 -37.499 1.00 31.75 454 ILE A O 1
ATOM 2195 N N . TYR A 1 455 ? -24.589 -2.394 -37.682 1.00 29.93 455 TYR A N 1
ATOM 2196 C CA . TYR A 1 455 ? -24.658 -2.365 -39.149 1.00 32.25 455 TYR A CA 1
ATOM 2197 C C . TYR A 1 455 ? -24.332 -0.998 -39.770 1.00 32.48 455 TYR A C 1
ATOM 2198 O O . TYR A 1 455 ? -24.733 -0.720 -40.904 1.00 34.40 455 TYR A O 1
ATOM 2207 N N . ASN A 1 456 ? -23.616 -0.157 -39.042 1.00 32.15 456 ASN A N 1
ATOM 2208 C CA . ASN A 1 456 ? -23.110 1.126 -39.530 1.00 33.33 456 ASN A CA 1
ATOM 2209 C C . ASN A 1 456 ? -21.596 1.009 -39.651 1.00 32.72 456 ASN A C 1
ATOM 2210 O O . ASN A 1 456 ? -20.881 0.927 -38.643 1.00 28.51 456 ASN A O 1
ATOM 2215 N N . TRP A 1 457 ? -21.119 0.948 -40.891 1.00 31.00 457 TRP A N 1
ATOM 2216 C CA . TRP A 1 457 ? -19.708 0.662 -41.193 1.00 33.99 457 TRP A CA 1
ATOM 2217 C C . TRP A 1 457 ? -18.757 1.697 -40.600 1.00 32.44 457 TRP A C 1
ATOM 2218 O O . TRP A 1 457 ? -17.618 1.360 -40.238 1.00 35.92 457 TRP A O 1
ATOM 2229 N N . LEU A 1 458 ? -19.210 2.951 -40.516 1.00 32.52 458 LEU A N 1
ATOM 2230 C CA . LEU A 1 458 ? -18.428 4.015 -39.885 1.00 33.78 458 LEU A CA 1
ATOM 2231 C C . LEU A 1 458 ? -17.938 3.681 -38.486 1.00 29.97 458 LEU A C 1
ATOM 2232 O O . LEU A 1 458 ? -16.926 4.227 -38.068 1.00 26.55 458 LEU A O 1
ATOM 2237 N N . ASN A 1 459 ? -18.693 2.880 -37.732 1.00 27.02 459 ASN A N 1
ATOM 2238 C CA . ASN A 1 459 ? -18.373 2.641 -36.335 1.00 25.27 459 ASN A CA 1
ATOM 2239 C C . ASN A 1 459 ? -17.155 1.744 -36.157 1.00 26.64 459 ASN A C 1
ATOM 2240 O O . ASN A 1 459 ? -16.584 1.695 -35.072 1.00 22.92 459 ASN A O 1
ATOM 2245 N N . TYR A 1 460 ? -16.769 1.039 -37.219 1.00 28.05 460 TYR A N 1
ATOM 2246 C CA . TYR A 1 460 ? -15.689 0.075 -37.110 1.00 28.38 460 TYR A CA 1
ATOM 2247 C C . TYR A 1 460 ? -14.296 0.687 -37.221 1.00 28.78 460 TYR A C 1
ATOM 2248 O O . TYR A 1 460 ? -13.479 0.504 -36.333 1.00 28.52 460 TYR A O 1
ATOM 2257 N N . GLY A 1 461 ? -14.025 1.365 -38.330 1.00 30.18 461 GLY A N 1
ATOM 2258 C CA . GLY A 1 461 ? -12.824 2.199 -38.467 1.00 29.57 461 GLY A CA 1
ATOM 2259 C C . GLY A 1 461 ? -11.490 1.495 -38.655 1.00 31.00 461 GLY A C 1
ATOM 2260 O O . GLY A 1 461 ? -10.454 2.114 -38.533 1.00 28.63 461 GLY A O 1
ATOM 2261 N N . GLY A 1 462 ? -11.487 0.206 -38.953 1.00 32.04 462 GLY A N 1
ATOM 2262 C CA . GLY A 1 462 ? -10.237 -0.489 -39.284 1.00 34.22 462 GLY A CA 1
ATOM 2263 C C . GLY A 1 462 ? -10.276 -0.767 -40.787 1.00 36.11 462 GLY A C 1
ATOM 2264 O O . GLY A 1 462 ? -11.129 -0.214 -41.498 1.00 32.46 462 GLY A O 1
ATOM 2265 N N . ASP A 1 463 ? -9.365 -1.622 -41.277 1.00 35.71 463 ASP A N 1
ATOM 2266 C CA . ASP A 1 463 ? -9.465 -2.136 -42.657 1.00 36.92 463 ASP A CA 1
ATOM 2267 C C . ASP A 1 463 ? -10.658 -3.088 -42.775 1.00 38.78 463 ASP A C 1
ATOM 2268 O O . ASP A 1 463 ? -11.301 -3.441 -41.777 1.00 39.65 463 ASP A O 1
ATOM 2273 N N . ASP A 1 464 ? -10.966 -3.483 -44.008 1.00 38.67 464 ASP A N 1
ATOM 2274 C CA . ASP A 1 464 ? -12.023 -4.444 -44.280 1.00 39.88 464 ASP A CA 1
ATOM 2275 C C . ASP A 1 464 ? -11.897 -5.735 -43.473 1.00 40.32 464 ASP A C 1
ATOM 2276 O O . ASP A 1 464 ? -12.876 -6.183 -42.885 1.00 39.41 464 ASP A O 1
ATOM 2281 N N . ALA A 1 465 ? -10.704 -6.331 -43.404 1.00 37.59 465 ALA A N 1
ATOM 2282 C CA . ALA A 1 465 ? -10.587 -7.596 -42.671 1.00 34.72 465 ALA A CA 1
ATOM 2283 C C . ALA A 1 465 ? -10.865 -7.412 -41.174 1.00 31.42 465 ALA A C 1
ATOM 2284 O O . ALA A 1 465 ? -11.555 -8.215 -40.584 1.00 33.03 465 ALA A O 1
ATOM 2286 N N . PHE A 1 466 ? -10.317 -6.361 -40.572 1.00 30.36 466 PHE A N 1
ATOM 2287 C CA . PHE A 1 466 ? -10.648 -6.029 -39.187 1.00 31.00 466 PHE A CA 1
ATOM 2288 C C . PHE A 1 466 ? -12.159 -5.770 -39.003 1.00 29.11 466 PHE A C 1
ATOM 2289 O O . PHE A 1 466 ? -12.762 -6.255 -38.050 1.00 34.89 466 PHE A O 1
ATOM 2297 N N . ASN A 1 467 ? -12.747 -4.989 -39.887 1.00 29.35 467 ASN A N 1
ATOM 2298 C CA . ASN A 1 467 ? -14.162 -4.626 -39.769 1.00 29.50 467 ASN A CA 1
ATOM 2299 C C . ASN A 1 467 ? -15.061 -5.863 -39.817 1.00 30.05 467 ASN A C 1
ATOM 2300 O O . ASN A 1 467 ? -15.923 -6.049 -38.971 1.00 31.01 467 ASN A O 1
ATOM 2305 N N . ILE A 1 468 ? -14.829 -6.734 -40.796 1.00 33.38 468 ILE A N 1
ATOM 2306 C CA . ILE A 1 468 ? -15.643 -7.937 -40.953 1.00 33.63 468 ILE A CA 1
ATOM 2307 C C . ILE A 1 468 ? -15.465 -8.884 -39.759 1.00 34.40 468 ILE A C 1
ATOM 2308 O O . ILE A 1 468 ? -16.441 -9.417 -39.214 1.00 27.86 468 ILE A O 1
ATOM 2313 N N . LYS A 1 469 ? -14.214 -9.088 -39.347 1.00 33.70 469 LYS A N 1
ATOM 2314 C CA . LYS A 1 469 ? -13.919 -9.959 -38.207 1.00 35.55 469 LYS A CA 1
ATOM 2315 C C . LYS A 1 469 ? -14.612 -9.442 -36.945 1.00 34.05 469 LYS A C 1
ATOM 2316 O O . LYS A 1 469 ? -15.158 -10.240 -36.152 1.00 34.68 469 LYS A O 1
ATOM 2322 N N . SER A 1 470 ? -14.591 -8.122 -36.777 1.00 31.07 470 SER A N 1
ATOM 2323 C CA . SER A 1 470 ? -15.264 -7.481 -35.656 1.00 29.88 470 SER A CA 1
ATOM 2324 C C . SER A 1 470 ? -16.793 -7.713 -35.724 1.00 28.55 470 SER A C 1
ATOM 2325 O O . SER A 1 470 ? -17.388 -8.162 -34.744 1.00 25.47 470 SER A O 1
ATOM 2328 N N . LEU A 1 471 ? -17.401 -7.455 -36.884 1.00 29.41 471 LEU A N 1
ATOM 2329 C CA . LEU A 1 471 ? -18.849 -7.722 -37.080 1.00 29.66 471 LEU A CA 1
ATOM 2330 C C . LEU A 1 471 ? -19.193 -9.152 -36.659 1.00 30.02 471 LEU A C 1
ATOM 2331 O O . LEU A 1 471 ? -20.102 -9.382 -35.839 1.00 28.13 471 LEU A O 1
ATOM 2336 N N . PHE A 1 472 ? -18.438 -10.110 -37.196 1.00 30.75 472 PHE A N 1
ATOM 2337 C CA . PHE A 1 472 ? -18.716 -11.505 -36.916 1.00 30.70 472 PHE A CA 1
ATOM 2338 C C . PHE A 1 472 ? -18.550 -11.809 -35.429 1.00 31.82 472 PHE A C 1
ATOM 2339 O O . PHE A 1 472 ? -19.383 -12.532 -34.852 1.00 29.23 472 PHE A O 1
ATOM 2347 N N . ARG A 1 473 ? -17.521 -11.244 -34.798 1.00 29.03 473 ARG A N 1
ATOM 2348 C CA . ARG A 1 473 ? -17.319 -11.463 -33.358 1.00 28.30 473 ARG A CA 1
ATOM 2349 C C . ARG A 1 473 ? -18.491 -10.876 -32.569 1.00 26.40 473 ARG A C 1
ATOM 2350 O O . ARG A 1 473 ? -19.044 -11.543 -31.690 1.00 27.23 473 ARG A O 1
ATOM 2358 N N . ILE A 1 474 ? -18.880 -9.655 -32.902 1.00 27.60 474 ILE A N 1
ATOM 2359 C CA . ILE A 1 474 ? -20.044 -9.003 -32.277 1.00 29.12 474 ILE A CA 1
ATOM 2360 C C . ILE A 1 474 ? -21.268 -9.912 -32.335 1.00 31.35 474 ILE A C 1
ATOM 2361 O O . ILE A 1 474 ? -21.940 -10.132 -31.307 1.00 34.08 474 ILE A O 1
ATOM 2366 N N . LEU A 1 475 ? -21.558 -10.455 -33.491 1.00 32.98 475 LEU A N 1
ATOM 2367 C CA . LEU A 1 475 ? -22.728 -11.280 -33.650 1.00 32.84 475 LEU A CA 1
ATOM 2368 C C . LEU A 1 475 ? -22.679 -12.623 -32.984 1.00 32.97 475 LEU A C 1
ATOM 2369 O O . LEU A 1 475 ? -23.701 -13.179 -32.700 1.00 32.90 475 LEU A O 1
ATOM 2374 N N . SER A 1 476 ? -21.487 -13.120 -32.710 1.00 31.44 476 SER A N 1
ATOM 2375 C CA . SER A 1 476 ? -21.294 -14.412 -32.089 1.00 31.04 476 SER A CA 1
ATOM 2376 C C . SER A 1 476 ? -21.458 -14.457 -30.588 1.00 31.04 476 SER A C 1
ATOM 2377 O O . SER A 1 476 ? -21.416 -15.499 -30.006 1.00 28.74 476 SER A O 1
ATOM 2380 N N . ASN A 1 477 ? -21.621 -13.310 -29.969 1.00 30.11 477 ASN A N 1
ATOM 2381 C CA . ASN A 1 477 ? -21.717 -13.247 -28.540 1.00 29.67 477 ASN A CA 1
ATOM 2382 C C . ASN A 1 477 ? -22.823 -12.318 -28.126 1.00 29.13 477 ASN A C 1
ATOM 2383 O O . ASN A 1 477 ? -22.824 -11.183 -28.431 1.00 31.00 477 ASN A O 1
ATOM 2388 N N . ASP A 1 478 ? -23.762 -12.844 -27.375 1.00 34.42 478 ASP A N 1
ATOM 2389 C CA . ASP A 1 478 ? -24.893 -12.074 -26.938 1.00 35.10 478 ASP A CA 1
ATOM 2390 C C . ASP A 1 478 ? -24.532 -10.877 -26.086 1.00 30.96 478 ASP A C 1
ATOM 2391 O O . ASP A 1 478 ? -25.176 -9.879 -26.176 1.00 28.75 478 ASP A O 1
ATOM 2396 N N . ASP A 1 479 ? -23.507 -10.990 -25.269 1.00 28.98 479 ASP A N 1
ATOM 2397 C CA . ASP A 1 479 ? -23.109 -9.870 -24.456 1.00 27.60 479 ASP A CA 1
ATOM 2398 C C . ASP A 1 479 ? -22.542 -8.746 -25.290 1.00 25.04 479 ASP A C 1
ATOM 2399 O O . ASP A 1 479 ? -22.898 -7.631 -25.108 1.00 25.75 479 ASP A O 1
ATOM 2404 N N . ILE A 1 480 ? -21.761 -9.085 -26.138 1.00 24.52 480 ILE A N 1
ATOM 2405 C CA . ILE A 1 480 ? -21.131 -8.097 -26.977 1.00 25.95 480 ILE A CA 1
ATOM 2406 C C . ILE A 1 480 ? -22.160 -7.484 -27.880 1.00 26.78 480 ILE A C 1
ATOM 2407 O O . ILE A 1 480 ? -22.203 -6.322 -28.016 1.00 25.59 480 ILE A O 1
ATOM 2412 N N . LYS A 1 481 ? -22.996 -8.257 -28.469 1.00 27.93 481 LYS A N 1
ATOM 2413 C CA . LYS A 1 481 ? -24.094 -7.777 -29.286 1.00 28.52 481 LYS A CA 1
ATOM 2414 C C . LYS A 1 481 ? -24.944 -6.790 -28.483 1.00 24.75 481 LYS A C 1
ATOM 2415 O O . LYS A 1 481 ? -25.192 -5.746 -28.934 1.00 27.97 481 LYS A O 1
ATOM 2421 N N . SER A 1 482 ? -25.340 -7.158 -27.283 1.00 26.55 482 SER A N 1
ATOM 2422 C CA . SER A 1 482 ? -26.105 -6.313 -26.409 1.00 27.14 482 SER A CA 1
ATOM 2423 C C . SER A 1 482 ? -25.399 -4.986 -26.157 1.00 27.96 482 SER A C 1
ATOM 2424 O O . SER A 1 482 ? -25.949 -3.968 -26.386 1.00 25.82 482 SER A O 1
ATOM 2427 N N . ARG A 1 483 ? -24.168 -5.040 -25.668 1.00 25.48 483 ARG A N 1
ATOM 2428 C CA . ARG A 1 483 ? -23.368 -3.859 -25.405 1.00 25.13 483 ARG A CA 1
ATOM 2429 C C . ARG A 1 483 ? -23.306 -2.957 -26.628 1.00 24.98 483 ARG A C 1
ATOM 2430 O O . ARG A 1 483 ? -23.535 -1.815 -26.551 1.00 25.47 483 ARG A O 1
ATOM 2438 N N . ALA A 1 484 ? -23.003 -3.526 -27.768 1.00 24.94 484 ALA A N 1
ATOM 2439 C CA . ALA A 1 484 ? -22.935 -2.780 -29.030 1.00 24.74 484 ALA A CA 1
ATOM 2440 C C . ALA A 1 484 ? -24.270 -2.090 -29.347 1.00 26.17 484 ALA A C 1
ATOM 2441 O O . ALA A 1 484 ? -24.303 -0.989 -29.867 1.00 27.59 484 ALA A O 1
ATOM 2443 N N . THR A 1 485 ? -25.359 -2.778 -29.026 1.00 27.54 485 THR A N 1
ATOM 2444 C CA . THR A 1 485 ? -26.732 -2.279 -29.213 1.00 26.71 485 THR A CA 1
ATOM 2445 C C . THR A 1 485 ? -27.096 -1.102 -28.325 1.00 26.66 485 THR A C 1
ATOM 2446 O O . THR A 1 485 ? -27.955 -0.275 -28.678 1.00 28.69 485 THR A O 1
ATOM 2450 N N . TRP A 1 486 ? -26.465 -1.024 -27.163 1.00 24.43 486 TRP A N 1
ATOM 2451 C CA . TRP A 1 486 ? -26.770 0.001 -26.202 1.00 25.38 486 TRP A CA 1
ATOM 2452 C C . TRP A 1 486 ? -25.703 1.079 -26.102 1.00 23.64 486 TRP A C 1
ATOM 2453 O O . TRP A 1 486 ? -25.928 2.102 -25.472 1.00 24.90 486 TRP A O 1
ATOM 2464 N N . ALA A 1 487 ? -24.558 0.876 -26.734 1.00 23.25 487 ALA A N 1
ATOM 2465 C CA . ALA A 1 487 ? -23.434 1.824 -26.592 1.00 22.30 487 ALA A CA 1
ATOM 2466 C C . ALA A 1 487 ? -23.612 3.104 -27.384 1.00 21.33 487 ALA A C 1
ATOM 2467 O O . ALA A 1 487 ? -23.752 3.051 -28.595 1.00 24.92 487 ALA A O 1
ATOM 2469 N N . ASN A 1 488 ? -23.545 4.240 -26.719 1.00 20.55 488 ASN A N 1
ATOM 2470 C CA . ASN A 1 488 ? -23.585 5.533 -27.392 1.00 22.42 488 ASN A CA 1
ATOM 2471 C C . ASN A 1 488 ? -23.120 6.695 -26.520 1.00 23.02 488 ASN A C 1
ATOM 2472 O O . ASN A 1 488 ? -23.735 7.787 -26.492 1.00 20.92 488 ASN A O 1
ATOM 2477 N N . ALA A 1 489 ? -21.975 6.482 -25.865 1.00 22.77 489 ALA A N 1
ATOM 2478 C CA . ALA A 1 489 ? -21.390 7.487 -25.022 1.00 23.91 489 ALA A CA 1
ATOM 2479 C C . ALA A 1 489 ? -21.070 8.711 -25.856 1.00 26.18 489 ALA A C 1
ATOM 2480 O O . ALA A 1 489 ? -20.722 8.601 -27.058 1.00 26.67 489 ALA A O 1
ATOM 2482 N N . ALA A 1 490 ? -21.169 9.871 -25.208 1.00 26.81 490 ALA A N 1
ATOM 2483 C CA . ALA A 1 490 ? -20.934 11.133 -25.865 1.00 25.92 490 ALA A CA 1
ATOM 2484 C C . ALA A 1 490 ? -20.221 12.097 -24.927 1.00 25.22 490 ALA A C 1
ATOM 2485 O O . ALA A 1 490 ? -20.529 12.184 -23.744 1.00 24.34 490 ALA A O 1
ATOM 2487 N N . ILE A 1 491 ? -19.269 12.819 -25.476 1.00 24.26 491 ILE A N 1
ATOM 2488 C CA . ILE A 1 491 ? -18.778 14.031 -24.848 1.00 25.69 491 ILE A CA 1
ATOM 2489 C C . ILE A 1 491 ? -19.467 15.208 -25.516 1.00 24.67 491 ILE A C 1
ATOM 2490 O O . ILE A 1 491 ? -19.223 15.516 -26.692 1.00 23.89 491 ILE A O 1
ATOM 2495 N N . GLY A 1 492 ? -20.344 15.864 -24.779 1.00 25.45 492 GLY A N 1
ATOM 2496 C CA . GLY A 1 492 ? -21.125 16.942 -25.340 1.00 24.79 492 GLY A CA 1
ATOM 2497 C C . GLY A 1 492 ? -20.527 18.294 -25.121 1.00 24.69 492 GLY A C 1
ATOM 2498 O O . GLY A 1 492 ? -19.639 18.473 -24.316 1.00 24.64 492 GLY A O 1
ATOM 2499 N N . ILE A 1 493 ? -21.065 19.262 -25.843 1.00 23.61 493 ILE A N 1
ATOM 2500 C CA . ILE A 1 493 ? -20.733 20.622 -25.637 1.00 24.50 493 ILE A CA 1
ATOM 2501 C C . ILE A 1 493 ? -21.993 21.477 -25.857 1.00 23.52 493 ILE A C 1
ATOM 2502 O O . ILE A 1 493 ? -22.842 21.205 -26.741 1.00 25.50 493 ILE A O 1
ATOM 2507 N N . LEU A 1 494 ? -22.121 22.476 -25.003 1.00 23.72 494 LEU A N 1
ATOM 2508 C CA . LEU A 1 494 ? -23.132 23.510 -25.189 1.00 24.64 494 LEU A CA 1
ATOM 2509 C C . LEU A 1 494 ? -22.538 24.839 -24.794 1.00 25.38 494 LEU A C 1
ATOM 2510 O O . LEU A 1 494 ? -21.544 24.901 -24.018 1.00 26.59 494 LEU A O 1
ATOM 2515 N N . LYS A 1 495 ? -23.115 25.907 -25.351 1.00 24.39 495 LYS A N 1
ATOM 2516 C CA . LYS A 1 495 ? -22.691 27.253 -25.015 1.00 25.95 495 LYS A CA 1
ATOM 2517 C C . LYS A 1 495 ? -23.656 27.824 -24.017 1.00 25.32 495 LYS A C 1
ATOM 2518 O O . LYS A 1 495 ? -24.877 27.676 -24.150 1.00 27.05 495 LYS A O 1
ATOM 2524 N N . LEU A 1 496 ? -23.098 28.474 -23.011 1.00 27.34 496 LEU A N 1
ATOM 2525 C CA . LEU A 1 496 ? -23.891 29.069 -21.975 1.00 30.22 496 LEU A CA 1
ATOM 2526 C C . LEU A 1 496 ? -24.230 30.498 -22.377 1.00 31.04 496 LEU A C 1
ATOM 2527 O O . LEU A 1 496 ? -23.545 31.097 -23.207 1.00 28.84 496 LEU A O 1
ATOM 2532 N N . ASN A 1 497 ? -25.276 31.042 -21.773 1.00 29.62 497 ASN A N 1
ATOM 2533 C CA . ASN A 1 497 ? -25.596 32.443 -21.973 1.00 33.45 497 ASN A CA 1
ATOM 2534 C C . ASN A 1 497 ? -24.566 33.336 -21.251 1.00 34.57 497 ASN A C 1
ATOM 2535 O O . ASN A 1 497 ? -23.567 32.841 -20.711 1.00 32.64 497 ASN A O 1
ATOM 2540 N N . LYS A 1 498 ? -24.786 34.644 -21.231 1.00 37.00 498 LYS A N 1
ATOM 2541 C CA . LYS A 1 498 ? -23.736 35.552 -20.733 1.00 39.80 498 LYS A CA 1
ATOM 2542 C C . LYS A 1 498 ? -23.731 35.776 -19.221 1.00 41.52 498 LYS A C 1
ATOM 2543 O O . LYS A 1 498 ? -22.785 36.329 -18.674 1.00 46.51 498 LYS A O 1
ATOM 2549 N N . ASP A 1 499 ? -24.754 35.305 -18.543 1.00 41.18 499 ASP A N 1
ATOM 2550 C CA . ASP A 1 499 ? -24.867 35.518 -17.113 1.00 40.62 499 ASP A CA 1
ATOM 2551 C C . ASP A 1 499 ? -23.932 34.578 -16.330 1.00 41.46 499 ASP A C 1
ATOM 2552 O O . ASP A 1 499 ? -24.229 33.385 -16.159 1.00 45.49 499 ASP A O 1
ATOM 2557 N N . GLU A 1 500 ? -22.803 35.119 -15.881 1.00 40.08 500 GLU A N 1
ATOM 2558 C CA . GLU A 1 500 ? -21.811 34.359 -15.112 1.00 41.25 500 GLU A CA 1
ATOM 2559 C C . GLU A 1 500 ? -22.445 33.534 -13.969 1.00 40.55 500 GLU A C 1
ATOM 2560 O O . GLU A 1 500 ? -22.102 32.360 -13.758 1.00 35.73 500 GLU A O 1
ATOM 2566 N N . LYS A 1 501 ? -23.336 34.179 -13.219 1.00 38.04 501 LYS A N 1
ATOM 2567 C CA . LYS A 1 501 ? -23.838 33.632 -11.960 1.00 35.24 501 LYS A CA 1
ATOM 2568 C C . LYS A 1 501 ? -25.162 32.950 -12.095 1.00 33.83 501 LYS A C 1
ATOM 2569 O O . LYS A 1 501 ? -25.596 32.302 -11.160 1.00 32.78 501 LYS A O 1
ATOM 2575 N N . ASN A 1 502 ? -25.804 33.049 -13.255 1.00 33.28 502 ASN A N 1
ATOM 2576 C CA . ASN A 1 502 ? -27.041 32.306 -13.459 1.00 36.52 502 ASN A CA 1
ATOM 2577 C C . ASN A 1 502 ? -27.091 31.675 -14.855 1.00 37.21 502 ASN A C 1
ATOM 2578 O O . ASN A 1 502 ? -27.999 31.953 -15.659 1.00 32.74 502 ASN A O 1
ATOM 2583 N N . PRO A 1 503 ? -26.134 30.757 -15.116 1.00 33.24 503 PRO A N 1
ATOM 2584 C CA . PRO A 1 503 ? -26.003 30.175 -16.452 1.00 32.16 503 PRO A CA 1
ATOM 2585 C C . PRO A 1 503 ? -27.207 29.367 -16.962 1.00 32.65 503 PRO A C 1
ATOM 2586 O O . PRO A 1 503 ? -27.756 28.536 -16.258 1.00 30.19 503 PRO A O 1
ATOM 2590 N N . LYS A 1 504 ? -27.572 29.604 -18.216 1.00 31.43 504 LYS A N 1
ATOM 2591 C CA . LYS A 1 504 ? -28.528 28.808 -18.932 1.00 34.42 504 LYS A CA 1
ATOM 2592 C C . LYS A 1 504 ? -27.940 28.487 -20.303 1.00 31.47 504 LYS A C 1
ATOM 2593 O O . LYS A 1 504 ? -27.008 29.144 -20.725 1.00 30.58 504 LYS A O 1
ATOM 2599 N N . VAL A 1 505 ? -28.494 27.482 -20.962 1.00 29.29 505 VAL A N 1
ATOM 2600 C CA . VAL A 1 505 ? -28.052 27.067 -22.284 1.00 32.05 505 VAL A CA 1
ATOM 2601 C C . VAL A 1 505 ? -28.404 28.128 -23.328 1.00 33.21 505 VAL A C 1
ATOM 2602 O O . VAL A 1 505 ? -29.532 28.608 -23.376 1.00 30.84 505 VAL A O 1
ATOM 2606 N N . ALA A 1 506 ? -27.420 28.516 -24.143 1.00 34.30 506 ALA A N 1
ATOM 2607 C CA . ALA A 1 506 ? -27.654 29.447 -25.261 1.00 33.55 506 ALA A CA 1
ATOM 2608 C C . ALA A 1 506 ? -27.729 28.673 -26.554 1.00 35.88 506 ALA A C 1
ATOM 2609 O O . ALA A 1 506 ? -28.616 28.930 -27.378 1.00 38.21 506 ALA A O 1
ATOM 2611 N N . GLU A 1 507 ? -26.816 27.709 -26.741 1.00 34.98 507 GLU A N 1
ATOM 2612 C CA . GLU A 1 507 ? -26.827 26.862 -27.918 1.00 32.90 507 GLU A CA 1
ATOM 2613 C C . GLU A 1 507 ? -26.375 25.450 -27.574 1.00 30.26 507 GLU A C 1
ATOM 2614 O O . GLU A 1 507 ? -25.453 25.274 -26.788 1.00 25.78 507 GLU A O 1
ATOM 2620 N N . LEU A 1 508 ? -27.021 24.451 -28.182 1.00 30.06 508 LEU A N 1
ATOM 2621 C CA . LEU A 1 508 ? -26.563 23.078 -28.127 1.00 29.72 508 LEU A CA 1
ATOM 2622 C C . LEU A 1 508 ? -25.840 22.742 -29.423 1.00 31.49 508 LEU A C 1
ATOM 2623 O O . LEU A 1 508 ? -26.208 23.222 -30.484 1.00 30.69 508 LEU A O 1
ATOM 2628 N N . TYR A 1 509 ? -24.807 21.908 -29.307 1.00 29.42 509 TYR A N 1
ATOM 2629 C CA . TYR A 1 509 ? -24.095 21.369 -30.465 1.00 28.30 509 TYR A CA 1
ATOM 2630 C C . TYR A 1 509 ? -24.036 19.858 -30.416 1.00 27.57 509 TYR A C 1
ATOM 2631 O O . TYR A 1 509 ? -24.284 19.224 -29.371 1.00 26.60 509 TYR A O 1
ATOM 2640 N N . SER A 1 510 ? -23.691 19.273 -31.553 1.00 28.46 510 SER A N 1
ATOM 2641 C CA . SER A 1 510 ? -23.459 17.830 -31.651 1.00 28.23 510 SER A CA 1
ATOM 2642 C C . SER A 1 510 ? -22.252 17.485 -30.819 1.00 26.50 510 SER A C 1
ATOM 2643 O O . SER A 1 510 ? -21.388 18.341 -30.616 1.00 26.53 510 SER A O 1
ATOM 2646 N N . PRO A 1 511 ? -22.192 16.243 -30.313 1.00 28.93 511 PRO A N 1
ATOM 2647 C CA . PRO A 1 511 ? -21.092 15.869 -29.435 1.00 27.47 511 PRO A CA 1
ATOM 2648 C C . PRO A 1 511 ? -19.756 16.088 -30.097 1.00 27.20 511 PRO A C 1
ATOM 2649 O O . PRO A 1 511 ? -19.617 15.873 -31.313 1.00 27.34 511 PRO A O 1
ATOM 2653 N N . LEU A 1 512 ? -18.781 16.490 -29.301 1.00 26.35 512 LEU A N 1
ATOM 2654 C CA . LEU A 1 512 ? -17.399 16.572 -29.774 1.00 25.34 512 LEU A CA 1
ATOM 2655 C C . LEU A 1 512 ? -16.867 15.193 -30.115 1.00 26.43 512 LEU A C 1
ATOM 2656 O O . LEU A 1 512 ? -16.197 15.007 -31.142 1.00 24.89 512 LEU A O 1
ATOM 2661 N N . ILE A 1 513 ? -17.176 14.233 -29.244 1.00 26.77 513 ILE A N 1
ATOM 2662 C CA . ILE A 1 513 ? -16.763 12.849 -29.407 1.00 26.52 513 ILE A CA 1
ATOM 2663 C C . ILE A 1 513 ? -17.963 11.968 -29.149 1.00 25.01 513 ILE A C 1
ATOM 2664 O O . ILE A 1 513 ? -18.765 12.278 -28.297 1.00 26.91 513 ILE A O 1
ATOM 2669 N N . SER A 1 514 ? -18.082 10.878 -29.874 1.00 24.75 514 SER A N 1
ATOM 2670 C CA . SER A 1 514 ? -19.098 9.882 -29.555 1.00 24.47 514 SER A CA 1
ATOM 2671 C C . SER A 1 514 ? -18.576 8.464 -29.804 1.00 25.87 514 SER A C 1
ATOM 2672 O O . SER A 1 514 ? -17.620 8.248 -30.585 1.00 24.34 514 SER A O 1
ATOM 2675 N N . ALA A 1 515 ? -19.197 7.493 -29.146 1.00 25.10 515 ALA A N 1
ATOM 2676 C CA . ALA A 1 515 ? -18.745 6.121 -29.274 1.00 26.87 515 ALA A CA 1
ATOM 2677 C C . ALA A 1 515 ? -19.908 5.146 -29.537 1.00 25.37 515 ALA A C 1
ATOM 2678 O O . ALA A 1 515 ? -19.986 4.100 -28.903 1.00 25.02 515 ALA A O 1
ATOM 2680 N N . PRO A 1 516 ? -20.777 5.456 -30.532 1.00 25.00 516 PRO A N 1
ATOM 2681 C CA . PRO A 1 516 ? -21.835 4.524 -30.898 1.00 25.13 516 PRO A CA 1
ATOM 2682 C C . PRO A 1 516 ? -21.245 3.167 -31.235 1.00 24.12 516 PRO A C 1
ATOM 2683 O O . PRO A 1 516 ? -20.213 3.122 -31.880 1.00 24.25 516 PRO A O 1
ATOM 2687 N N . MET A 1 517 ? -21.842 2.098 -30.704 1.00 21.81 517 MET A N 1
ATOM 2688 C CA . MET A 1 517 ? -21.374 0.719 -30.877 1.00 23.23 517 MET A CA 1
ATOM 2689 C C . MET A 1 517 ? -20.179 0.299 -30.006 1.00 23.36 517 MET A C 1
ATOM 2690 O O . MET A 1 517 ? -19.887 -0.905 -29.915 1.00 22.39 517 MET A O 1
ATOM 2695 N N . VAL A 1 518 ? -19.439 1.275 -29.505 1.00 23.17 518 VAL A N 1
ATOM 2696 C CA . VAL A 1 518 ? -18.153 1.066 -28.846 1.00 22.37 518 VAL A CA 1
ATOM 2697 C C . VAL A 1 518 ? -18.056 1.147 -27.324 1.00 21.11 518 VAL A C 1
ATOM 2698 O O . VAL A 1 518 ? -17.453 0.314 -26.717 1.00 18.14 518 VAL A O 1
ATOM 2702 N N . SER A 1 519 ? -18.666 2.158 -26.743 1.00 21.51 519 SER A N 1
ATOM 2703 C CA . SER A 1 519 ? -18.692 2.307 -25.312 1.00 21.83 519 SER A CA 1
ATOM 2704 C C . SER A 1 519 ? -19.896 3.056 -24.870 1.00 22.39 519 SER A C 1
ATOM 2705 O O . SER A 1 519 ? -20.342 3.900 -25.560 1.00 24.24 519 SER A O 1
ATOM 2708 N N . ASP A 1 520 ? -20.389 2.735 -23.692 1.00 23.01 520 ASP A N 1
ATOM 2709 C CA . ASP A 1 520 ? -21.530 3.434 -23.130 1.00 21.82 520 ASP A CA 1
ATOM 2710 C C . ASP A 1 520 ? -21.175 4.291 -21.913 1.00 22.98 520 ASP A C 1
ATOM 2711 O O . ASP A 1 520 ? -22.047 4.741 -21.212 1.00 21.24 520 ASP A O 1
ATOM 2716 N N . GLU A 1 521 ? -19.876 4.495 -21.703 1.00 21.27 521 GLU A N 1
ATOM 2717 C CA . GLU A 1 521 ? -19.398 5.318 -20.622 1.00 21.10 521 GLU A CA 1
ATOM 2718 C C . GLU A 1 521 ? -18.007 5.927 -20.768 1.00 19.90 521 GLU A C 1
ATOM 2719 O O . GLU A 1 521 ? -17.042 5.245 -20.685 1.00 18.43 521 GLU A O 1
ATOM 2725 N N . ILE A 1 522 ? -17.960 7.231 -21.006 1.00 30.00 522 ILE A N 1
ATOM 2726 C CA . ILE A 1 522 ? -16.714 8.013 -21.073 1.00 30.00 522 ILE A CA 1
ATOM 2727 C C . ILE A 1 522 ? -16.927 9.175 -20.119 1.00 30.00 522 ILE A C 1
ATOM 2728 O O . ILE A 1 522 ? -17.847 9.927 -20.263 1.00 30.00 522 ILE A O 1
ATOM 2733 N N . GLU A 1 523 ? -16.099 9.244 -19.087 1.00 21.60 523 GLU A N 1
ATOM 2734 C CA . GLU A 1 523 ? -16.303 10.261 -18.072 1.00 24.23 523 GLU A CA 1
ATOM 2735 C C . GLU A 1 523 ? -15.255 11.346 -17.917 1.00 25.26 523 GLU A C 1
ATOM 2736 O O . GLU A 1 523 ? -14.253 11.413 -18.629 1.00 23.83 523 GLU A O 1
ATOM 2742 N N . ARG A 1 524 ? -15.545 12.193 -16.942 1.00 30.00 524 ARG A N 1
ATOM 2743 C CA . ARG A 1 524 ? -14.756 13.319 -16.554 1.00 30.00 524 ARG A CA 1
ATOM 2744 C C . ARG A 1 524 ? -14.113 14.088 -17.690 1.00 30.00 524 ARG A C 1
ATOM 2745 O O . ARG A 1 524 ? -12.956 14.307 -17.680 1.00 30.00 524 ARG A O 1
ATOM 2753 N N . PRO A 1 525 ? -14.895 14.500 -18.685 1.00 24.70 525 PRO A N 1
ATOM 2754 C CA . PRO A 1 525 ? -14.326 15.252 -19.805 1.00 23.99 525 PRO A CA 1
ATOM 2755 C C . PRO A 1 525 ? -13.640 16.509 -19.329 1.00 24.43 525 PRO A C 1
ATOM 2756 O O . PRO A 1 525 ? -14.099 17.171 -18.467 1.00 23.54 525 PRO A O 1
ATOM 2760 N N . ASN A 1 526 ? -12.552 16.846 -19.965 1.00 23.58 526 ASN A N 1
ATOM 2761 C CA . ASN A 1 526 ? -11.755 17.955 -19.532 1.00 25.96 526 ASN A CA 1
ATOM 2762 C C . ASN A 1 526 ? -11.073 18.627 -20.702 1.00 26.55 526 ASN A C 1
ATOM 2763 O O . ASN A 1 526 ? -10.544 17.984 -21.533 1.00 23.91 526 ASN A O 1
ATOM 2768 N N . VAL A 1 527 ? -11.151 19.934 -20.765 1.00 27.98 527 VAL A N 1
ATOM 2769 C CA . VAL A 1 527 ? -10.509 20.669 -21.854 1.00 28.24 527 VAL A CA 1
ATOM 2770 C C . VAL A 1 527 ? -9.361 21.486 -21.259 1.00 29.59 527 VAL A C 1
ATOM 2771 O O . VAL A 1 527 ? -9.556 22.197 -20.298 1.00 30.38 527 VAL A O 1
ATOM 2775 N N . VAL A 1 528 ? -8.164 21.353 -21.823 1.00 30.83 528 VAL A N 1
ATOM 2776 C CA . VAL A 1 528 ? -7.065 22.243 -21.497 1.00 34.13 528 VAL A CA 1
ATOM 2777 C C . VAL A 1 528 ? -6.554 22.956 -22.774 1.00 36.14 528 VAL A C 1
ATOM 2778 O O . VAL A 1 528 ? -6.270 22.347 -23.804 1.00 32.61 528 VAL A O 1
ATOM 2782 N N . LYS A 1 529 ? -6.464 24.277 -22.675 1.00 39.50 529 LYS A N 1
ATOM 2783 C CA . LYS A 1 529 ? -5.919 25.109 -23.734 1.00 41.93 529 LYS A CA 1
ATOM 2784 C C . LYS A 1 529 ? -4.403 25.179 -23.581 1.00 39.19 529 LYS A C 1
ATOM 2785 O O . LYS A 1 529 ? -3.903 25.532 -22.512 1.00 39.75 529 LYS A O 1
ATOM 2791 N N . LEU A 1 530 ? -3.679 24.822 -24.642 1.00 36.54 530 LEU A N 1
ATOM 2792 C CA . LEU A 1 530 ? -2.211 24.971 -24.680 1.00 39.34 530 LEU A CA 1
ATOM 2793 C C . LEU A 1 530 ? -1.850 25.614 -26.016 1.00 38.77 530 LEU A C 1
ATOM 2794 O O . LEU A 1 530 ? -2.180 25.083 -27.087 1.00 37.14 530 LEU A O 1
ATOM 2799 N N . GLY A 1 531 ? -1.196 26.767 -25.953 1.00 44.07 531 GLY A N 1
ATOM 2800 C CA . GLY A 1 531 ? -0.958 27.558 -27.141 1.00 45.45 531 GLY A CA 1
ATOM 2801 C C . GLY A 1 531 ? -2.270 27.914 -27.804 1.00 48.06 531 GLY A C 1
ATOM 2802 O O . GLY A 1 531 ? -3.193 28.388 -27.149 1.00 48.22 531 GLY A O 1
ATOM 2803 N N . ASN A 1 532 ? -2.355 27.668 -29.103 1.00 50.33 532 ASN A N 1
ATOM 2804 C CA . ASN A 1 532 ? -3.577 27.936 -29.841 1.00 53.82 532 ASN A CA 1
ATOM 2805 C C . ASN A 1 532 ? -4.394 26.665 -30.065 1.00 50.21 532 ASN A C 1
ATOM 2806 O O . ASN A 1 532 ? -5.194 26.609 -30.999 1.00 46.52 532 ASN A O 1
ATOM 2811 N N . LYS A 1 533 ? -4.199 25.652 -29.211 1.00 45.59 533 LYS A N 1
ATOM 2812 C CA . LYS A 1 533 ? -4.924 24.393 -29.358 1.00 41.88 533 LYS A CA 1
ATOM 2813 C C . LYS A 1 533 ? -5.772 24.036 -28.129 1.00 36.97 533 LYS A C 1
ATOM 2814 O O . LYS A 1 533 ? -5.522 24.504 -27.029 1.00 33.59 533 LYS A O 1
ATOM 2820 N N . TYR A 1 534 ? -6.788 23.208 -28.360 1.00 36.78 534 TYR A N 1
ATOM 2821 C CA . TYR A 1 534 ? -7.703 22.764 -27.318 1.00 36.81 534 TYR A CA 1
ATOM 2822 C C . TYR A 1 534 ? -7.640 21.243 -27.195 1.00 32.36 534 TYR A C 1
ATOM 2823 O O . TYR A 1 534 ? -8.025 20.517 -28.125 1.00 33.59 534 TYR A O 1
ATOM 2832 N N . TYR A 1 535 ? -7.174 20.789 -26.043 1.00 30.59 535 TYR A N 1
ATOM 2833 C CA . TYR A 1 535 ? -7.009 19.376 -25.777 1.00 29.93 535 TYR A CA 1
ATOM 2834 C C . TYR A 1 535 ? -8.146 18.887 -24.917 1.00 30.52 535 TYR A C 1
ATOM 2835 O O . TYR A 1 535 ? -8.342 19.362 -23.770 1.00 27.77 535 TYR A O 1
ATOM 2844 N N . LEU A 1 536 ? -8.890 17.943 -25.473 1.00 27.76 536 LEU A N 1
ATOM 2845 C CA . LEU A 1 536 ? -9.993 17.310 -24.759 1.00 26.81 536 LEU A CA 1
ATOM 2846 C C . LEU A 1 536 ? -9.536 15.957 -24.212 1.00 26.47 536 LEU A C 1
ATOM 2847 O O . LEU A 1 536 ? -9.184 15.090 -24.995 1.00 25.88 536 LEU A O 1
ATOM 2852 N N . PHE A 1 537 ? -9.531 15.797 -22.892 1.00 22.42 537 PHE A N 1
ATOM 2853 C CA . PHE A 1 537 ? -9.218 14.512 -22.231 1.00 24.84 537 PHE A CA 1
ATOM 2854 C C . PHE A 1 537 ? -10.458 13.940 -21.522 1.00 24.08 537 PHE A C 1
ATOM 2855 O O . PHE A 1 537 ? -11.385 14.661 -21.201 1.00 26.31 537 PHE A O 1
ATOM 2863 N N . ALA A 1 538 ? -10.448 12.644 -21.274 1.00 23.02 538 ALA A N 1
ATOM 2864 C CA . ALA A 1 538 ? -11.521 11.994 -20.512 1.00 23.39 538 ALA A CA 1
ATOM 2865 C C . ALA A 1 538 ? -10.994 10.699 -19.909 1.00 23.48 538 ALA A C 1
ATOM 2866 O O . ALA A 1 538 ? -10.070 10.104 -20.451 1.00 22.88 538 ALA A O 1
ATOM 2868 N N . ALA A 1 539 ? -11.600 10.268 -18.812 1.00 21.92 539 ALA A N 1
ATOM 2869 C CA . ALA A 1 539 ? -11.306 9.016 -18.194 1.00 20.44 539 ALA A CA 1
ATOM 2870 C C . ALA A 1 539 ? -12.351 7.994 -18.637 1.00 20.97 539 ALA A C 1
ATOM 2871 O O . ALA A 1 539 ? -13.518 8.331 -18.886 1.00 22.20 539 ALA A O 1
ATOM 2873 N N . THR A 1 540 ? -11.950 6.749 -18.764 1.00 20.66 540 THR A N 1
ATOM 2874 C CA . THR A 1 540 ? -12.928 5.694 -19.079 1.00 22.74 540 THR A CA 1
ATOM 2875 C C . THR A 1 540 ? -12.454 4.370 -18.503 1.00 23.16 540 THR A C 1
ATOM 2876 O O . THR A 1 540 ? -11.249 4.126 -18.357 1.00 25.36 540 THR A O 1
ATOM 2880 N N . ARG A 1 541 ? -13.367 3.561 -18.191 1.00 21.55 541 ARG A N 1
ATOM 2881 C CA . ARG A 1 541 ? -13.050 2.219 -17.774 1.00 23.63 541 ARG A CA 1
ATOM 2882 C C . ARG A 1 541 ? -13.316 1.364 -19.019 1.00 23.19 541 ARG A C 1
ATOM 2883 O O . ARG A 1 541 ? -14.430 1.333 -19.522 1.00 22.68 541 ARG A O 1
ATOM 2891 N N . LEU A 1 542 ? -12.435 0.692 -19.588 1.00 22.35 542 LEU A N 1
ATOM 2892 C CA . LEU A 1 542 ? -12.642 -0.076 -20.839 1.00 23.47 542 LEU A CA 1
ATOM 2893 C C . LEU A 1 542 ? -13.657 -1.223 -20.658 1.00 23.48 542 LEU A C 1
ATOM 2894 O O . LEU A 1 542 ? -14.306 -1.636 -21.618 1.00 21.36 542 LEU A O 1
ATOM 2899 N N . ASN A 1 543 ? -13.883 -1.680 -19.425 1.00 23.66 543 ASN A N 1
ATOM 2900 C CA . ASN A 1 543 ? -14.948 -2.683 -19.212 1.00 23.57 543 ASN A CA 1
ATOM 2901 C C . ASN A 1 543 ? -16.381 -2.135 -19.397 1.00 24.87 543 ASN A C 1
ATOM 2902 O O . ASN A 1 543 ? -17.353 -2.893 -19.253 1.00 23.88 543 ASN A O 1
ATOM 2907 N N . ARG A 1 544 ? -16.520 -0.852 -19.747 1.00 25.06 544 ARG A N 1
ATOM 2908 C CA . ARG A 1 544 ? -17.828 -0.341 -20.171 1.00 28.26 544 ARG A CA 1
ATOM 2909 C C . ARG A 1 544 ? -17.957 -0.310 -21.700 1.00 26.27 544 ARG A C 1
ATOM 2910 O O . ARG A 1 544 ? -18.947 0.161 -22.213 1.00 28.44 544 ARG A O 1
ATOM 2918 N N . GLY A 1 545 ? -16.956 -0.797 -22.409 1.00 24.08 545 GLY A N 1
ATOM 2919 C CA . GLY A 1 545 ? -17.031 -0.912 -23.857 1.00 26.73 545 GLY A CA 1
ATOM 2920 C C . GLY A 1 545 ? -17.649 -2.238 -24.288 1.00 25.43 545 GLY A C 1
ATOM 2921 O O . GLY A 1 545 ? -17.802 -3.145 -23.473 1.00 23.24 545 GLY A O 1
ATOM 2922 N N . SER A 1 546 ? -17.989 -2.327 -25.577 1.00 26.39 546 SER A N 1
ATOM 2923 C CA . SER A 1 546 ? -18.648 -3.483 -26.144 1.00 24.44 546 SER A CA 1
ATOM 2924 C C . SER A 1 546 ? -17.676 -4.612 -26.411 1.00 24.43 546 SER A C 1
ATOM 2925 O O . SER A 1 546 ? -18.039 -5.761 -26.322 1.00 24.96 546 SER A O 1
ATOM 2928 N N . ASN A 1 547 ? -16.433 -4.301 -26.734 1.00 25.44 547 ASN A N 1
ATOM 2929 C CA . ASN A 1 547 ? -15.449 -5.336 -27.084 1.00 25.76 547 ASN A CA 1
ATOM 2930 C C . ASN A 1 547 ? -14.964 -6.120 -25.843 1.00 26.79 547 ASN A C 1
ATOM 2931 O O . ASN A 1 547 ? -13.893 -5.846 -25.321 1.00 26.06 547 ASN A O 1
ATOM 2936 N N . ASP A 1 548 ? -15.752 -7.100 -25.392 1.00 27.46 548 ASP A N 1
ATOM 2937 C CA . ASP A 1 548 ? -15.441 -7.847 -24.154 1.00 27.44 548 ASP A CA 1
ATOM 2938 C C . ASP A 1 548 ? -14.047 -8.521 -24.217 1.00 25.88 548 ASP A C 1
ATOM 2939 O O . ASP A 1 548 ? -13.387 -8.674 -23.193 1.00 24.90 548 ASP A O 1
ATOM 2944 N N . ASP A 1 549 ? -13.609 -8.939 -25.395 1.00 25.03 549 ASP A N 1
ATOM 2945 C CA . ASP A 1 549 ? -12.317 -9.565 -25.512 1.00 26.22 549 ASP A CA 1
ATOM 2946 C C . ASP A 1 549 ? -11.224 -8.572 -25.129 1.00 25.93 549 ASP A C 1
ATOM 2947 O O . ASP A 1 549 ? -10.308 -8.918 -24.404 1.00 24.64 549 ASP A O 1
ATOM 2952 N N . ALA A 1 550 ? -11.355 -7.340 -25.608 1.00 25.69 550 ALA A N 1
ATOM 2953 C CA . ALA A 1 550 ? -10.342 -6.320 -25.402 1.00 25.82 550 ALA A CA 1
ATOM 2954 C C . ALA A 1 550 ? -10.170 -5.977 -23.926 1.00 27.51 550 ALA A C 1
ATOM 2955 O O . ALA A 1 550 ? -9.051 -5.977 -23.401 1.00 27.19 550 ALA A O 1
ATOM 2957 N N . TRP A 1 551 ? -11.276 -5.716 -23.236 1.00 25.63 551 TRP A N 1
ATOM 2958 C CA . TRP A 1 551 ? -11.163 -5.351 -21.846 1.00 25.03 551 TRP A CA 1
ATOM 2959 C C . TRP A 1 551 ? -10.867 -6.516 -20.917 1.00 26.83 551 TRP A C 1
ATOM 2960 O O . TRP A 1 551 ? -10.176 -6.338 -19.911 1.00 26.50 551 TRP A O 1
ATOM 2971 N N . MET A 1 552 ? -11.326 -7.718 -21.260 1.00 26.01 552 MET A N 1
ATOM 2972 C CA . MET A 1 552 ? -10.955 -8.901 -20.475 1.00 26.82 552 MET A CA 1
ATOM 2973 C C . MET A 1 552 ? -9.474 -9.195 -20.635 1.00 26.58 552 MET A C 1
ATOM 2974 O O . MET A 1 552 ? -8.840 -9.614 -19.679 1.00 26.25 552 MET A O 1
ATOM 2979 N N . ASN A 1 553 ? -8.924 -9.007 -21.835 1.00 25.66 553 ASN A N 1
ATOM 2980 C CA . ASN A 1 553 ? -7.487 -9.138 -22.024 1.00 26.36 553 ASN A CA 1
ATOM 2981 C C . ASN A 1 553 ? -6.701 -8.075 -21.251 1.00 26.05 553 ASN A C 1
ATOM 2982 O O . ASN A 1 553 ? -5.643 -8.367 -20.709 1.00 27.11 553 ASN A O 1
ATOM 2987 N N . ALA A 1 554 ? -7.234 -6.862 -21.170 1.00 23.44 554 ALA A N 1
ATOM 2988 C CA . ALA A 1 554 ? -6.641 -5.828 -20.321 1.00 23.57 554 ALA A CA 1
ATOM 2989 C C . ALA A 1 554 ? -6.567 -6.310 -18.862 1.00 23.04 554 ALA A C 1
ATOM 2990 O O . ALA A 1 554 ? -5.521 -6.234 -18.210 1.00 24.55 554 ALA A O 1
ATOM 2992 N N . ASN A 1 555 ? -7.694 -6.765 -18.354 1.00 23.00 555 ASN A N 1
ATOM 2993 C CA . ASN A 1 555 ? -7.777 -7.295 -16.993 1.00 25.12 555 ASN A CA 1
ATOM 2994 C C . ASN A 1 555 ? -6.815 -8.434 -16.764 1.00 26.95 555 ASN A C 1
ATOM 2995 O O . ASN A 1 555 ? -6.150 -8.493 -15.731 1.00 26.80 555 ASN A O 1
ATOM 3000 N N . TYR A 1 556 ? -6.747 -9.355 -17.721 1.00 29.02 556 TYR A N 1
ATOM 3001 C CA . TYR A 1 556 ? -5.856 -10.497 -17.605 1.00 31.82 556 TYR A CA 1
ATOM 3002 C C . TYR A 1 556 ? -4.404 -10.034 -17.565 1.00 31.41 556 TYR A C 1
ATOM 3003 O O . TYR A 1 556 ? -3.632 -10.550 -16.772 1.00 30.29 556 TYR A O 1
ATOM 3012 N N . ALA A 1 557 ? -4.043 -9.068 -18.404 1.00 29.77 557 ALA A N 1
ATOM 3013 C CA . ALA A 1 557 ? -2.636 -8.624 -18.521 1.00 32.95 557 ALA A CA 1
ATOM 3014 C C . ALA A 1 557 ? -2.149 -7.730 -17.364 1.00 32.27 557 ALA A C 1
ATOM 3015 O O . ALA A 1 557 ? -0.996 -7.823 -16.935 1.00 31.65 557 ALA A O 1
ATOM 3017 N N . VAL A 1 558 ? -3.015 -6.837 -16.905 1.00 31.57 558 VAL A N 1
ATOM 3018 C CA . VAL A 1 558 ? -2.645 -5.801 -15.936 1.00 27.34 558 VAL A CA 1
ATOM 3019 C C . VAL A 1 558 ? -3.421 -5.889 -14.642 1.00 26.83 558 VAL A C 1
ATOM 3020 O O . VAL A 1 558 ? -2.930 -5.426 -13.617 1.00 28.36 558 VAL A O 1
ATOM 3024 N N . GLY A 1 559 ? -4.642 -6.432 -14.685 1.00 24.90 559 GLY A N 1
ATOM 3025 C CA . GLY A 1 559 ? -5.552 -6.461 -13.536 1.00 24.69 559 GLY A CA 1
ATOM 3026 C C . GLY A 1 559 ? -6.472 -5.255 -13.426 1.00 23.28 559 GLY A C 1
ATOM 3027 O O . GLY A 1 559 ? -7.169 -5.078 -12.425 1.00 23.34 559 GLY A O 1
ATOM 3028 N N . ASP A 1 560 ? -6.479 -4.412 -14.453 1.00 24.11 560 ASP A N 1
ATOM 3029 C CA . ASP A 1 560 ? -7.393 -3.276 -14.509 1.00 24.41 560 ASP A CA 1
ATOM 3030 C C . ASP A 1 560 ? -7.563 -2.891 -15.973 1.00 24.14 560 ASP A C 1
ATOM 3031 O O . ASP A 1 560 ? -6.850 -3.394 -16.846 1.00 24.27 560 ASP A O 1
ATOM 3036 N N . ASN A 1 561 ? -8.524 -2.009 -16.245 1.00 23.91 561 ASN A N 1
ATOM 3037 C CA . ASN A 1 561 ? -8.870 -1.668 -17.620 1.00 25.87 561 ASN A CA 1
ATOM 3038 C C . ASN A 1 561 ? -9.126 -0.175 -17.804 1.00 24.49 561 ASN A C 1
ATOM 3039 O O . ASN A 1 561 ? -9.727 0.205 -18.805 1.00 24.77 561 ASN A O 1
ATOM 3044 N N . VAL A 1 562 ? -8.655 0.654 -16.872 1.00 22.12 562 VAL A N 1
ATOM 3045 C CA . VAL A 1 562 ? -8.897 2.091 -16.924 1.00 22.38 562 VAL A CA 1
ATOM 3046 C C . VAL A 1 562 ? -7.886 2.790 -17.828 1.00 21.08 562 VAL A C 1
ATOM 3047 O O . VAL A 1 562 ? -6.772 2.313 -18.011 1.00 21.18 562 VAL A O 1
ATOM 3051 N N . ALA A 1 563 ? -8.304 3.903 -18.421 1.00 21.00 563 ALA A N 1
ATOM 3052 C CA . ALA A 1 563 ? -7.432 4.712 -19.252 1.00 21.39 563 ALA A CA 1
ATOM 3053 C C . ALA A 1 563 ? -7.855 6.179 -19.220 1.00 23.15 563 ALA A C 1
ATOM 3054 O O . ALA A 1 563 ? -8.978 6.517 -18.770 1.00 20.07 563 ALA A O 1
ATOM 3056 N N . MET A 1 564 ? -6.944 7.045 -19.685 1.00 22.68 564 MET A N 1
ATOM 3057 C CA . MET A 1 564 ? -7.320 8.393 -20.060 1.00 24.28 564 MET A CA 1
ATOM 3058 C C . MET A 1 564 ? -7.138 8.494 -21.572 1.00 25.60 564 MET A C 1
ATOM 3059 O O . MET A 1 564 ? -6.117 8.077 -22.125 1.00 25.17 564 MET A O 1
ATOM 3064 N N . VAL A 1 565 ? -8.162 9.014 -22.239 1.00 23.75 565 VAL A N 1
ATOM 3065 C CA . VAL A 1 565 ? -8.126 9.264 -23.675 1.00 23.43 565 VAL A CA 1
ATOM 3066 C C . VAL A 1 565 ? -8.025 10.765 -23.976 1.00 23.43 565 VAL A C 1
ATOM 3067 O O . VAL A 1 565 ? -8.218 11.600 -23.089 1.00 26.19 565 VAL A O 1
ATOM 3071 N N . GLY A 1 566 ? -7.677 11.113 -25.209 1.00 23.75 566 GLY A N 1
ATOM 3072 C CA . GLY A 1 566 ? -7.392 12.488 -25.535 1.00 23.60 566 GLY A CA 1
ATOM 3073 C C . GLY A 1 566 ? -7.513 12.823 -27.000 1.00 24.44 566 GLY A C 1
ATOM 3074 O O . GLY A 1 566 ? -7.208 11.984 -27.871 1.00 24.90 566 GLY A O 1
ATOM 3075 N N . TYR A 1 567 ? -7.950 14.060 -27.254 1.00 24.38 567 TYR A N 1
ATOM 3076 C CA . TYR A 1 567 ? -8.138 14.602 -28.590 1.00 25.02 567 TYR A CA 1
ATOM 3077 C C . TYR A 1 567 ? -7.667 16.037 -28.609 1.00 27.89 567 TYR A C 1
ATOM 3078 O O . TYR A 1 567 ? -7.444 16.621 -27.563 1.00 26.81 567 TYR A O 1
ATOM 3087 N N . VAL A 1 568 ? -7.465 16.594 -29.805 1.00 30.31 568 VAL A N 1
ATOM 3088 C CA . VAL A 1 568 ? -7.030 17.986 -29.933 1.00 33.36 568 VAL A CA 1
ATOM 3089 C C . VAL A 1 568 ? -7.739 18.666 -31.085 1.00 31.34 568 VAL A C 1
ATOM 3090 O O . VAL A 1 568 ? -8.010 18.047 -32.109 1.00 29.80 568 VAL A O 1
ATOM 3094 N N . ALA A 1 569 ? -8.069 19.937 -30.884 1.00 33.91 569 ALA A N 1
ATOM 3095 C CA . ALA A 1 569 ? -8.744 20.733 -31.903 1.00 33.22 569 ALA A CA 1
ATOM 3096 C C . ALA A 1 569 ? -8.103 22.098 -32.010 1.00 33.06 569 ALA A C 1
ATOM 3097 O O . ALA A 1 569 ? -7.413 22.552 -31.087 1.00 28.50 569 ALA A O 1
ATOM 3099 N N . ASP A 1 570 ? -8.340 22.751 -33.150 1.00 36.88 570 ASP A N 1
ATOM 3100 C CA . ASP A 1 570 ? -7.851 24.124 -33.373 1.00 42.76 570 ASP A CA 1
ATOM 3101 C C . ASP A 1 570 ? -8.842 25.193 -32.844 1.00 42.49 570 ASP A C 1
ATOM 3102 O O . ASP A 1 570 ? -8.502 26.372 -32.772 1.00 42.59 570 ASP A O 1
ATOM 3107 N N . SER A 1 571 ? -10.055 24.787 -32.481 1.00 37.74 571 SER A N 1
ATOM 3108 C CA . SER A 1 571 ? -10.938 25.660 -31.736 1.00 37.89 571 SER A CA 1
ATOM 3109 C C . SER A 1 571 ? -11.812 24.852 -30.756 1.00 39.01 571 SER A C 1
ATOM 3110 O O . SER A 1 571 ? -11.982 23.640 -30.900 1.00 33.12 571 SER A O 1
ATOM 3113 N N . LEU A 1 572 ? -12.401 25.545 -29.791 1.00 35.58 572 LEU A N 1
ATOM 3114 C CA . LEU A 1 572 ? -13.129 24.887 -28.715 1.00 37.76 572 LEU A CA 1
ATOM 3115 C C . LEU A 1 572 ? -14.242 24.003 -29.223 1.00 36.63 572 LEU A C 1
ATOM 3116 O O . LEU A 1 572 ? -14.434 22.904 -28.700 1.00 36.78 572 LEU A O 1
ATOM 3121 N N . THR A 1 573 ? -14.936 24.453 -30.278 1.00 36.83 573 THR A N 1
ATOM 3122 C CA . THR A 1 573 ? -16.019 23.682 -30.886 1.00 38.73 573 THR A CA 1
ATOM 3123 C C . THR A 1 573 ? -15.614 22.943 -32.171 1.00 42.51 573 THR A C 1
ATOM 3124 O O . THR A 1 573 ? -16.428 22.215 -32.761 1.00 41.73 573 THR A O 1
ATOM 3128 N N . GLY A 1 574 ? -14.367 23.118 -32.596 1.00 42.77 574 GLY A N 1
ATOM 3129 C CA . GLY A 1 574 ? -13.901 22.616 -33.906 1.00 41.59 574 GLY A CA 1
ATOM 3130 C C . GLY A 1 574 ? -13.749 21.116 -33.858 1.00 43.34 574 GLY A C 1
ATOM 3131 O O . GLY A 1 574 ? -14.083 20.481 -32.845 1.00 43.37 574 GLY A O 1
ATOM 3132 N N . SER A 1 575 ? -13.225 20.545 -34.936 1.00 39.01 575 SER A N 1
ATOM 3133 C CA . SER A 1 575 ? -13.100 19.100 -35.055 1.00 38.82 575 SER A CA 1
ATOM 3134 C C . SER A 1 575 ? -11.966 18.537 -34.194 1.00 35.80 575 SER A C 1
ATOM 3135 O O . SER A 1 575 ? -10.824 18.931 -34.359 1.00 35.39 575 SER A O 1
ATOM 3138 N N . TYR A 1 576 ? -12.270 17.621 -33.282 1.00 31.44 576 TYR A N 1
ATOM 3139 C CA . TYR A 1 576 ? -11.242 17.036 -32.417 1.00 31.42 576 TYR A CA 1
ATOM 3140 C C . TYR A 1 576 ? -10.608 15.785 -33.081 1.00 31.66 576 TYR A C 1
ATOM 3141 O O . TYR A 1 576 ? -11.293 14.915 -33.657 1.00 30.80 576 TYR A O 1
ATOM 3150 N N . LYS A 1 577 ? -9.285 15.734 -33.050 1.00 33.82 577 LYS A N 1
ATOM 3151 C CA . LYS A 1 577 ? -8.541 14.630 -33.657 1.00 34.77 577 LYS A CA 1
ATOM 3152 C C . LYS A 1 577 ? -7.859 13.896 -32.521 1.00 30.71 577 LYS A C 1
ATOM 3153 O O . LYS A 1 577 ? -7.322 14.534 -31.637 1.00 30.94 577 LYS A O 1
ATOM 3159 N N . PRO A 1 578 ? -7.877 12.562 -32.558 1.00 31.22 578 PRO A N 1
ATOM 3160 C CA . PRO A 1 578 ? -7.306 11.766 -31.473 1.00 30.29 578 PRO A CA 1
ATOM 3161 C C . PRO A 1 578 ? -5.805 11.960 -31.298 1.00 30.52 578 PRO A C 1
ATOM 3162 O O . PRO A 1 578 ? -5.058 12.136 -32.273 1.00 32.62 578 PRO A O 1
ATOM 3166 N N . LEU A 1 579 ? -5.367 11.920 -30.050 1.00 28.16 579 LEU A N 1
ATOM 3167 C CA . LEU A 1 579 ? -3.955 11.927 -29.759 1.00 27.16 579 LEU A CA 1
ATOM 3168 C C . LEU A 1 579 ? -3.422 10.507 -29.886 1.00 27.36 579 LEU A C 1
ATOM 3169 O O . LEU A 1 579 ? -4.180 9.553 -29.736 1.00 25.65 579 LEU A O 1
ATOM 3174 N N . ASN A 1 580 ? -2.127 10.369 -30.181 1.00 26.29 580 ASN A N 1
ATOM 3175 C CA . ASN A 1 580 ? -1.469 9.047 -30.277 1.00 26.30 580 ASN A CA 1
ATOM 3176 C C . ASN A 1 580 ? -2.237 8.032 -31.124 1.00 27.13 580 ASN A C 1
ATOM 3177 O O . ASN A 1 580 ? -2.437 6.892 -30.711 1.00 25.92 580 ASN A O 1
ATOM 3182 N N . ASP A 1 581 ? -2.669 8.475 -32.311 1.00 25.91 581 ASP A N 1
ATOM 3183 C CA . ASP A 1 581 ? -3.428 7.662 -33.265 1.00 28.04 581 ASP A CA 1
ATOM 3184 C C . ASP A 1 581 ? -4.873 7.295 -32.815 1.00 26.76 581 ASP A C 1
ATOM 3185 O O . ASP A 1 581 ? -5.830 7.702 -33.447 1.00 27.60 581 ASP A O 1
ATOM 3190 N N . SER A 1 582 ? -4.988 6.532 -31.730 1.00 26.26 582 SER A N 1
ATOM 3191 C CA . SER A 1 582 ? -6.238 5.892 -31.314 1.00 26.98 582 SER A CA 1
ATOM 3192 C C . SER A 1 582 ? -7.018 6.716 -30.304 1.00 26.21 582 SER A C 1
ATOM 3193 O O . SER A 1 582 ? -8.227 6.476 -30.083 1.00 26.29 582 SER A O 1
ATOM 3196 N N . GLY A 1 583 ? -6.320 7.668 -29.687 1.00 24.83 583 GLY A N 1
ATOM 3197 C CA . GLY A 1 583 ? -6.872 8.468 -28.628 1.00 25.32 583 GLY A CA 1
ATOM 3198 C C . GLY A 1 583 ? -6.317 8.056 -27.286 1.00 24.12 583 GLY A C 1
ATOM 3199 O O . GLY A 1 583 ? -6.541 8.736 -26.292 1.00 23.95 583 GLY A O 1
ATOM 3200 N N . VAL A 1 584 ? -5.556 6.969 -27.231 1.00 24.17 584 VAL A N 1
ATOM 3201 C CA . VAL A 1 584 ? -4.958 6.579 -25.957 1.00 24.29 584 VAL A CA 1
ATOM 3202 C C . VAL A 1 584 ? -4.044 7.688 -25.464 1.00 25.12 584 VAL A C 1
ATOM 3203 O O . VAL A 1 584 ? -3.357 8.326 -26.251 1.00 26.37 584 VAL A O 1
ATOM 3207 N N . VAL A 1 585 ? -4.064 7.927 -24.163 1.00 24.33 585 VAL A N 1
ATOM 3208 C CA . VAL A 1 585 ? -3.153 8.848 -23.530 1.00 25.02 585 VAL A CA 1
ATOM 3209 C C . VAL A 1 585 ? -2.522 8.210 -22.298 1.00 26.47 585 VAL A C 1
ATOM 3210 O O . VAL A 1 585 ? -1.300 8.137 -22.213 1.00 26.32 585 VAL A O 1
ATOM 3214 N N . LEU A 1 586 ? -3.335 7.766 -21.342 1.00 24.11 586 LEU A N 1
ATOM 3215 C CA . LEU A 1 586 ? -2.822 7.005 -20.208 1.00 25.74 586 LEU A CA 1
ATOM 3216 C C . LEU A 1 586 ? -3.440 5.616 -20.117 1.00 26.45 586 LEU A C 1
ATOM 3217 O O . LEU A 1 586 ? -4.628 5.422 -20.442 1.00 27.15 586 LEU A O 1
ATOM 3222 N N . THR A 1 587 ? -2.639 4.645 -19.677 1.00 25.87 587 THR A N 1
ATOM 3223 C CA . THR A 1 587 ? -3.127 3.283 -19.442 1.00 25.28 587 THR A CA 1
ATOM 3224 C C . THR A 1 587 ? -2.809 2.781 -18.034 1.00 26.51 587 THR A C 1
ATOM 3225 O O . THR A 1 587 ? -1.750 3.072 -17.471 1.00 23.63 587 THR A O 1
ATOM 3229 N N . ALA A 1 588 ? -3.759 2.016 -17.485 1.00 25.71 588 ALA A N 1
ATOM 3230 C CA . ALA A 1 588 ? -3.618 1.384 -16.188 1.00 24.11 588 ALA A CA 1
ATOM 3231 C C . ALA A 1 588 ? -2.356 0.537 -16.162 1.00 25.66 588 ALA A C 1
ATOM 3232 O O . ALA A 1 588 ? -2.010 -0.112 -17.159 1.00 23.72 588 ALA A O 1
ATOM 3234 N N . SER A 1 589 ? -1.694 0.544 -15.006 1.00 24.12 589 SER A N 1
ATOM 3235 C CA . SER A 1 589 ? -0.443 -0.176 -14.846 1.00 27.07 589 SER A CA 1
ATOM 3236 C C . SER A 1 589 ? -0.436 -1.134 -13.666 1.00 28.14 589 SER A C 1
ATOM 3237 O O . SER A 1 589 ? 0.479 -1.928 -13.562 1.00 28.46 589 SER A O 1
ATOM 3240 N N . VAL A 1 590 ? -1.411 -1.046 -12.761 1.00 26.62 590 VAL A N 1
ATOM 3241 C CA . VAL A 1 590 ? -1.461 -1.985 -11.665 1.00 28.22 590 VAL A CA 1
ATOM 3242 C C . VAL A 1 590 ? -2.871 -2.505 -11.516 1.00 28.16 590 VAL A C 1
ATOM 3243 O O . VAL A 1 590 ? -3.816 -1.862 -11.984 1.00 32.78 590 VAL A O 1
ATOM 3247 N N . PRO A 1 591 ? -3.031 -3.663 -10.865 1.00 29.02 591 PRO A N 1
ATOM 3248 C CA . PRO A 1 591 ? -4.373 -4.210 -10.629 1.00 28.21 591 PRO A CA 1
ATOM 3249 C C . PRO A 1 591 ? -5.324 -3.307 -9.856 1.00 29.50 591 PRO A C 1
ATOM 3250 O O . PRO A 1 591 ? -4.906 -2.582 -8.953 1.00 27.98 591 PRO A O 1
ATOM 3254 N N . ALA A 1 592 ? -6.614 -3.419 -10.167 1.00 26.78 592 ALA A N 1
ATOM 3255 C CA . ALA A 1 592 ? -7.605 -2.483 -9.659 1.00 27.30 592 ALA A CA 1
ATOM 3256 C C . ALA A 1 592 ? -7.781 -2.527 -8.157 1.00 29.30 592 ALA A C 1
ATOM 3257 O O . ALA A 1 592 ? -8.243 -1.553 -7.565 1.00 28.83 592 ALA A O 1
ATOM 3259 N N . ASN A 1 593 ? -7.464 -3.659 -7.543 1.00 31.24 593 ASN A N 1
ATOM 3260 C CA . ASN A 1 593 ? -7.685 -3.807 -6.117 1.00 33.74 593 ASN A CA 1
ATOM 3261 C C . ASN A 1 593 ? -6.418 -3.626 -5.298 1.00 33.94 593 ASN A C 1
ATOM 3262 O O . ASN A 1 593 ? -6.396 -3.988 -4.140 1.00 35.65 593 ASN A O 1
ATOM 3267 N N . TRP A 1 594 ? -5.389 -3.033 -5.901 1.00 32.46 594 TRP A N 1
ATOM 3268 C CA . TRP A 1 594 ? -4.213 -2.604 -5.154 1.00 32.50 594 TRP A CA 1
ATOM 3269 C C . TRP A 1 594 ? -4.398 -1.227 -4.561 1.00 32.79 594 TRP A C 1
ATOM 3270 O O . TRP A 1 594 ? -5.196 -0.381 -5.055 1.00 28.89 594 TRP A O 1
ATOM 3281 N N . ARG A 1 595 ? -3.604 -0.987 -3.523 1.00 31.95 595 ARG A N 1
ATOM 3282 C CA . ARG A 1 595 ? -3.572 0.314 -2.883 1.00 30.44 595 ARG A CA 1
ATOM 3283 C C . ARG A 1 595 ? -3.282 1.421 -3.904 1.00 27.74 595 ARG A C 1
ATOM 3284 O O . ARG A 1 595 ? -3.920 2.459 -3.892 1.00 31.98 595 ARG A O 1
ATOM 3292 N N . THR A 1 596 ? -2.350 1.175 -4.808 1.00 28.09 596 THR A N 1
ATOM 3293 C CA . THR A 1 596 ? -1.906 2.197 -5.735 1.00 28.50 596 THR A CA 1
ATOM 3294 C C . THR A 1 596 ? -2.679 2.255 -7.053 1.00 28.49 596 THR A C 1
ATOM 3295 O O . THR A 1 596 ? -2.261 2.918 -7.992 1.00 24.85 596 THR A O 1
ATOM 3299 N N . ALA A 1 597 ? -3.813 1.567 -7.128 1.00 28.09 597 ALA A N 1
ATOM 3300 C CA . ALA A 1 597 ? -4.663 1.692 -8.308 1.00 28.48 597 ALA A CA 1
ATOM 3301 C C . ALA A 1 597 ? -5.208 3.097 -8.361 1.00 26.58 597 ALA A C 1
ATOM 3302 O O . ALA A 1 597 ? -5.448 3.703 -7.324 1.00 25.42 597 ALA A O 1
ATOM 3304 N N . THR A 1 598 ? -5.378 3.620 -9.579 1.00 25.59 598 THR A N 1
ATOM 3305 C CA . THR A 1 598 ? -5.930 4.954 -9.757 1.00 24.88 598 THR A CA 1
ATOM 3306 C C . THR A 1 598 ? -7.136 4.977 -10.721 1.00 24.60 598 THR A C 1
ATOM 3307 O O . THR A 1 598 ? -7.345 4.053 -11.536 1.00 24.78 598 THR A O 1
ATOM 3311 N N . TYR A 1 599 ? -7.938 6.018 -10.600 1.00 23.07 599 TYR A N 1
ATOM 3312 C CA . TYR A 1 599 ? -8.914 6.349 -11.633 1.00 25.50 599 TYR A CA 1
ATOM 3313 C C . TYR A 1 599 ? -9.216 7.861 -11.603 1.00 26.20 599 TYR A C 1
ATOM 3314 O O . TYR A 1 599 ? -8.723 8.604 -10.732 1.00 27.04 599 TYR A O 1
ATOM 3323 N N . SER A 1 600 ? -9.988 8.304 -12.581 1.00 24.67 600 SER A N 1
ATOM 3324 C CA . SER A 1 600 ? -10.528 9.639 -12.641 1.00 26.13 600 SER A CA 1
ATOM 3325 C C . SER A 1 600 ? -9.467 10.668 -12.913 1.00 25.22 600 SER A C 1
ATOM 3326 O O . SER A 1 600 ? -9.448 11.731 -12.285 1.00 25.37 600 SER A O 1
ATOM 3329 N N . TYR A 1 601 ? -8.603 10.336 -13.872 1.00 25.18 601 TYR A N 1
ATOM 3330 C CA . TYR A 1 601 ? -7.488 11.181 -14.285 1.00 24.34 601 TYR A CA 1
ATOM 3331 C C . TYR A 1 601 ? -8.014 12.530 -14.715 1.00 23.63 601 TYR A C 1
ATOM 3332 O O . TYR A 1 601 ? -8.896 12.593 -15.551 1.00 24.08 601 TYR A O 1
ATOM 3341 N N . TYR A 1 602 ? -7.474 13.600 -14.130 1.00 23.73 602 TYR A N 1
ATOM 3342 C CA . TYR A 1 602 ? -7.881 14.980 -14.448 1.00 23.90 602 TYR A CA 1
ATOM 3343 C C . TYR A 1 602 ? -6.646 15.873 -14.596 1.00 24.26 602 TYR A C 1
ATOM 3344 O O . TYR A 1 602 ? -5.974 16.162 -13.614 1.00 23.95 602 TYR A O 1
ATOM 3353 N N . ALA A 1 603 ? -6.351 16.247 -15.840 1.00 24.65 603 ALA A N 1
ATOM 3354 C CA . ALA A 1 603 ? -5.196 17.079 -16.191 1.00 26.29 603 ALA A CA 1
ATOM 3355 C C . ALA A 1 603 ? -5.412 18.576 -15.938 1.00 26.89 603 ALA A C 1
ATOM 3356 O O . ALA A 1 603 ? -6.407 19.135 -16.376 1.00 26.58 603 ALA A O 1
ATOM 3358 N N . VAL A 1 604 ? -4.439 19.198 -15.282 1.00 28.01 604 VAL A N 1
ATOM 3359 C CA . VAL A 1 604 ? -4.432 20.620 -14.999 1.00 32.46 604 VAL A CA 1
ATOM 3360 C C . VAL A 1 604 ? -3.226 21.254 -15.697 1.00 34.90 604 VAL A C 1
ATOM 3361 O O . VAL A 1 604 ? -2.126 20.667 -15.672 1.00 30.03 604 VAL A O 1
ATOM 3365 N N . PRO A 1 605 ? -3.410 22.442 -16.326 1.00 33.78 605 PRO A N 1
ATOM 3366 C CA . PRO A 1 605 ? -2.231 23.100 -16.925 1.00 33.68 605 PRO A CA 1
ATOM 3367 C C . PRO A 1 605 ? -1.206 23.524 -15.879 1.00 33.95 605 PRO A C 1
ATOM 3368 O O . PRO A 1 605 ? -1.482 23.522 -14.682 1.00 32.24 605 PRO A O 1
ATOM 3372 N N . VAL A 1 606 ? -0.029 23.864 -16.360 1.00 34.09 606 VAL A N 1
ATOM 3373 C CA . VAL A 1 606 ? 1.125 24.134 -15.516 1.00 38.02 606 VAL A CA 1
ATOM 3374 C C . VAL A 1 606 ? 1.567 25.549 -15.829 1.00 38.39 606 VAL A C 1
ATOM 3375 O O . VAL A 1 606 ? 1.711 25.904 -17.003 1.00 34.16 606 VAL A O 1
ATOM 3379 N N . ALA A 1 607 ? 1.781 26.335 -14.785 1.00 41.29 607 ALA A N 1
ATOM 3380 C CA . ALA A 1 607 ? 2.141 27.749 -14.949 1.00 43.02 607 ALA A CA 1
ATOM 3381 C C . ALA A 1 607 ? 3.452 27.895 -15.731 1.00 43.29 607 ALA A C 1
ATOM 3382 O O . ALA A 1 607 ? 4.468 27.341 -15.342 1.00 38.89 607 ALA A O 1
ATOM 3384 N N . GLY A 1 608 ? 3.403 28.631 -16.836 1.00 45.39 608 GLY A N 1
ATOM 3385 C CA . GLY A 1 608 ? 4.602 28.933 -17.626 1.00 51.47 608 GLY A CA 1
ATOM 3386 C C . GLY A 1 608 ? 5.170 27.764 -18.409 1.00 53.76 608 GLY A C 1
ATOM 3387 O O . GLY A 1 608 ? 6.336 27.794 -18.808 1.00 55.46 608 GLY A O 1
ATOM 3388 N N . LYS A 1 609 ? 4.347 26.740 -18.620 1.00 55.76 609 LYS A N 1
ATOM 3389 C CA . LYS A 1 609 ? 4.688 25.607 -19.472 1.00 55.57 609 LYS A CA 1
ATOM 3390 C C . LYS A 1 609 ? 3.551 25.448 -20.466 1.00 53.07 609 LYS A C 1
ATOM 3391 O O . LYS A 1 609 ? 2.386 25.403 -20.067 1.00 59.06 609 LYS A O 1
ATOM 3397 N N . ASP A 1 610 ? 3.873 25.409 -21.757 1.00 49.18 610 ASP A N 1
ATOM 3398 C CA . ASP A 1 610 ? 2.854 25.285 -22.804 1.00 48.75 610 ASP A CA 1
ATOM 3399 C C . ASP A 1 610 ? 2.818 23.890 -23.416 1.00 42.97 610 ASP A C 1
ATOM 3400 O O . ASP A 1 610 ? 2.070 23.648 -24.351 1.00 44.32 610 ASP A O 1
ATOM 3405 N N . ASP A 1 611 ? 3.626 22.982 -22.871 1.00 40.93 611 ASP A N 1
ATOM 3406 C CA . ASP A 1 611 ? 3.780 21.642 -23.415 1.00 41.74 611 ASP A CA 1
ATOM 3407 C C . ASP A 1 611 ? 3.673 20.576 -22.338 1.00 37.27 611 ASP A C 1
ATOM 3408 O O . ASP A 1 611 ? 4.121 19.458 -22.533 1.00 39.88 611 ASP A O 1
ATOM 3413 N N . GLN A 1 612 ? 3.069 20.911 -21.209 1.00 36.49 612 GLN A N 1
ATOM 3414 C CA . GLN A 1 612 ? 2.890 19.964 -20.106 1.00 35.30 612 GLN A CA 1
ATOM 3415 C C . GLN A 1 612 ? 1.582 20.206 -19.391 1.00 33.87 612 GLN A C 1
ATOM 3416 O O . GLN A 1 612 ? 1.123 21.350 -19.297 1.00 31.26 612 GLN A O 1
ATOM 3422 N N . VAL A 1 613 ? 1.026 19.118 -18.863 1.00 29.68 613 VAL A N 1
ATOM 3423 C CA . VAL A 1 613 ? -0.054 19.170 -17.901 1.00 29.08 613 VAL A CA 1
ATOM 3424 C C . VAL A 1 613 ? 0.284 18.229 -16.749 1.00 29.35 613 VAL A C 1
ATOM 3425 O O . VAL A 1 613 ? 1.053 17.281 -16.884 1.00 30.96 613 VAL A O 1
ATOM 3429 N N . LEU A 1 614 ? -0.261 18.539 -15.584 1.00 29.74 614 LEU A N 1
ATOM 3430 C CA . LEU A 1 614 ? -0.115 17.736 -14.395 1.00 28.06 614 LEU A CA 1
ATOM 3431 C C . LEU A 1 614 ? -1.349 16.845 -14.280 1.00 28.56 614 LEU A C 1
ATOM 3432 O O . LEU A 1 614 ? -2.487 17.362 -14.202 1.00 28.66 614 LEU A O 1
ATOM 3437 N N . VAL A 1 615 ? -1.140 15.529 -14.255 1.00 29.33 615 VAL A N 1
ATOM 3438 C CA . VAL A 1 615 ? -2.255 14.583 -14.135 1.00 28.38 615 VAL A CA 1
ATOM 3439 C C . VAL A 1 615 ? -2.546 14.284 -12.665 1.00 28.13 615 VAL A C 1
ATOM 3440 O O . VAL A 1 615 ? -1.715 13.711 -11.969 1.00 30.18 615 VAL A O 1
ATOM 3444 N N . THR A 1 616 ? -3.738 14.662 -12.219 1.00 26.76 616 THR A N 1
ATOM 3445 C CA . THR A 1 616 ? -4.229 14.326 -10.889 1.00 26.62 616 THR A CA 1
ATOM 3446 C C . THR A 1 616 ? -5.173 13.135 -11.001 1.00 25.14 616 THR A C 1
ATOM 3447 O O . THR A 1 616 ? -5.715 12.874 -12.068 1.00 24.88 616 THR A O 1
ATOM 3451 N N . SER A 1 617 ? -5.351 12.412 -9.904 1.00 25.84 617 SER A N 1
ATOM 3452 C CA . SER A 1 617 ? -6.248 11.254 -9.884 1.00 26.72 617 SER A CA 1
ATOM 3453 C C . SER A 1 617 ? -6.599 10.907 -8.463 1.00 28.15 617 SER A C 1
ATOM 3454 O O . SER A 1 617 ? -5.962 11.404 -7.551 1.00 26.89 617 SER A O 1
ATOM 3457 N N . TYR A 1 618 ? -7.645 10.099 -8.267 1.00 27.91 618 TYR A N 1
ATOM 3458 C CA . TYR A 1 618 ? -7.829 9.435 -6.987 1.00 26.42 618 TYR A CA 1
ATOM 3459 C C . TYR A 1 618 ? -7.180 8.079 -6.997 1.00 26.48 618 TYR A C 1
ATOM 3460 O O . TYR A 1 618 ? -6.943 7.484 -8.065 1.00 23.13 618 TYR A O 1
ATOM 3469 N N . MET A 1 619 ? -6.821 7.645 -5.798 1.00 25.58 619 MET A N 1
ATOM 3470 C CA . MET A 1 619 ? -6.036 6.457 -5.596 1.00 26.75 619 MET A CA 1
ATOM 3471 C C . MET A 1 619 ? -6.719 5.556 -4.621 1.00 26.49 619 MET A C 1
ATOM 3472 O O . MET A 1 619 ? -7.317 6.017 -3.647 1.00 30.42 619 MET A O 1
ATOM 3477 N N . THR A 1 620 ? -6.630 4.250 -4.914 1.00 28.08 620 THR A N 1
ATOM 3478 C CA . THR A 1 620 ? -7.359 3.207 -4.194 1.00 28.51 620 THR A CA 1
ATOM 3479 C C . THR A 1 620 ? -8.835 3.246 -4.536 1.00 26.40 620 THR A C 1
ATOM 3480 O O . THR A 1 620 ? -9.509 4.258 -4.336 1.00 28.12 620 THR A O 1
ATOM 3484 N N . ASN A 1 621 ? -9.350 2.139 -5.038 1.00 27.99 621 ASN A N 1
ATOM 3485 C CA . ASN A 1 621 ? -10.727 2.106 -5.443 1.00 27.67 621 ASN A CA 1
ATOM 3486 C C . ASN A 1 621 ? -11.573 2.032 -4.222 1.00 31.88 621 ASN A C 1
ATOM 3487 O O . ASN A 1 621 ? -11.120 1.579 -3.159 1.00 32.09 621 ASN A O 1
ATOM 3492 N N . ARG A 1 622 ? -12.807 2.496 -4.387 1.00 32.32 622 ARG A N 1
ATOM 3493 C CA . ARG A 1 622 ? -13.719 2.737 -3.290 1.00 34.23 622 ARG A CA 1
ATOM 3494 C C . ARG A 1 622 ? -14.178 1.478 -2.577 1.00 34.18 622 ARG A C 1
ATOM 3495 O O . ARG A 1 622 ? -13.967 0.359 -3.050 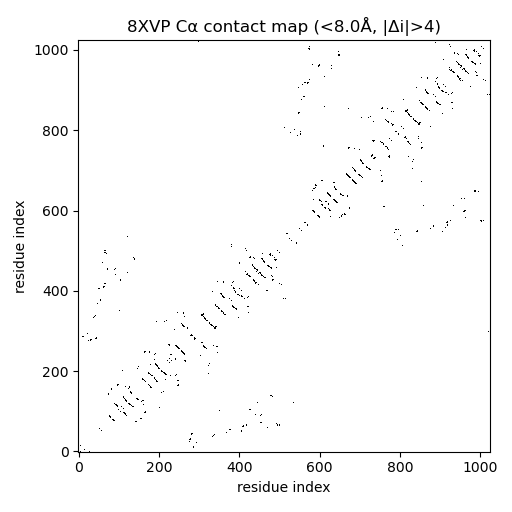1.00 32.46 622 ARG A O 1
ATOM 3503 N N . ASN A 1 623 ? -14.805 1.714 -1.423 1.00 35.97 623 ASN A N 1
ATOM 3504 C CA . ASN A 1 623 ? -15.598 0.725 -0.687 1.00 36.39 623 ASN A CA 1
ATOM 3505 C C . ASN A 1 623 ? -14.765 -0.411 -0.080 1.00 35.00 623 ASN A C 1
ATOM 3506 O O . ASN A 1 623 ? -15.243 -1.528 0.084 1.00 31.99 623 ASN A O 1
ATOM 3511 N N . GLY A 1 624 ? -13.539 -0.091 0.304 1.00 34.36 624 GLY A N 1
ATOM 3512 C CA . GLY A 1 624 ? -12.684 -1.020 1.028 1.00 33.07 624 GLY A CA 1
ATOM 3513 C C . GLY A 1 624 ? -12.082 -2.147 0.208 1.00 36.79 624 GLY A C 1
ATOM 3514 O O . GLY A 1 624 ? -11.542 -3.080 0.798 1.00 35.99 624 GLY A O 1
ATOM 3515 N N . VAL A 1 625 ? -12.127 -2.064 -1.129 1.00 32.36 625 VAL A N 1
ATOM 3516 C CA . VAL A 1 625 ? -11.741 -3.208 -1.971 1.00 34.08 625 VAL A CA 1
ATOM 3517 C C . VAL A 1 625 ? -10.266 -3.581 -1.849 1.00 36.23 625 VAL A C 1
ATOM 3518 O O . VAL A 1 625 ? -9.905 -4.713 -2.152 1.00 37.15 625 VAL A O 1
ATOM 3522 N N . ALA A 1 626 ? -9.421 -2.641 -1.422 1.00 37.24 626 ALA A N 1
ATOM 3523 C CA . ALA A 1 626 ? -7.973 -2.890 -1.328 1.00 37.96 626 ALA A CA 1
ATOM 3524 C C . ALA A 1 626 ? -7.559 -3.383 0.060 1.00 38.36 626 ALA A C 1
ATOM 3525 O O . ALA A 1 626 ? -6.449 -3.869 0.230 1.00 38.80 626 ALA A O 1
ATOM 3527 N N . GLY A 1 627 ? -8.463 -3.256 1.022 1.00 40.28 627 GLY A N 1
ATOM 3528 C CA . GLY A 1 627 ? -8.237 -3.815 2.333 1.00 44.73 627 GLY A CA 1
ATOM 3529 C C . GLY A 1 627 ? -8.673 -2.916 3.459 1.00 44.93 627 GLY A C 1
ATOM 3530 O O . GLY A 1 627 ? -9.150 -1.796 3.261 1.00 49.17 627 GLY A O 1
ATOM 3531 N N . LYS A 1 628 ? -8.501 -3.482 4.647 1.00 47.87 628 LYS A N 1
ATOM 3532 C CA . LYS A 1 628 ? -8.867 -2.898 5.922 1.00 47.70 628 LYS A CA 1
ATOM 3533 C C . LYS A 1 628 ? -8.191 -1.545 6.077 1.00 43.64 628 LYS A C 1
ATOM 3534 O O . LYS A 1 628 ? -6.980 -1.427 5.883 1.00 38.72 628 LYS A O 1
ATOM 3540 N N . GLY A 1 629 ? -8.980 -0.536 6.431 1.00 43.09 629 GLY A N 1
ATOM 3541 C CA . GLY A 1 629 ? -8.450 0.807 6.689 1.00 45.21 629 GLY A CA 1
ATOM 3542 C C . GLY A 1 629 ? -7.927 1.564 5.480 1.00 43.93 629 GLY A C 1
ATOM 3543 O O . GLY A 1 629 ? -7.359 2.640 5.628 1.00 46.09 629 GLY A O 1
ATOM 3544 N N . MET A 1 630 ? -8.131 1.035 4.275 1.00 46.38 630 MET A N 1
ATOM 3545 C CA . MET A 1 630 ? -7.587 1.663 3.072 1.00 45.08 630 MET A CA 1
ATOM 3546 C C . MET A 1 630 ? -8.667 2.428 2.292 1.00 42.90 630 MET A C 1
ATOM 3547 O O . MET A 1 630 ? -9.430 1.842 1.534 1.00 45.59 630 MET A O 1
ATOM 3552 N N . ASP A 1 631 ? -8.717 3.740 2.485 1.00 38.86 631 ASP A N 1
ATOM 3553 C CA . ASP A 1 631 ? -9.753 4.594 1.887 1.00 34.48 631 ASP A CA 1
ATOM 3554 C C . ASP A 1 631 ? -9.285 5.147 0.558 1.00 31.67 631 ASP A C 1
ATOM 3555 O O . ASP A 1 631 ? -8.081 5.276 0.290 1.00 29.12 631 ASP A O 1
ATOM 3560 N N . SER A 1 632 ? -10.243 5.492 -0.293 1.00 29.73 632 SER A N 1
ATOM 3561 C CA . SER A 1 632 ? -9.887 6.207 -1.511 1.00 26.97 632 SER A CA 1
ATOM 3562 C C . SER A 1 632 ? -9.286 7.523 -1.050 1.00 27.75 632 SER A C 1
ATOM 3563 O O . SER A 1 632 ? -9.793 8.186 -0.114 1.00 29.05 632 SER A O 1
ATOM 3566 N N . THR A 1 633 ? -8.205 7.891 -1.708 1.00 28.86 633 THR A N 1
ATOM 3567 C CA . THR A 1 633 ? -7.438 9.044 -1.329 1.00 28.66 633 THR A CA 1
ATOM 3568 C C . THR A 1 633 ? -6.941 9.782 -2.589 1.00 29.70 633 THR A C 1
ATOM 3569 O O . THR A 1 633 ? -7.272 9.387 -3.717 1.00 29.34 633 THR A O 1
ATOM 3573 N N . TRP A 1 634 ? -6.191 10.863 -2.400 1.00 28.75 634 TRP A N 1
ATOM 3574 C CA . TRP A 1 634 ? -5.599 11.552 -3.529 1.00 30.76 634 TRP A CA 1
ATOM 3575 C C . TRP A 1 634 ? -4.293 10.917 -3.929 1.00 30.80 634 TRP A C 1
ATOM 3576 O O . TRP A 1 634 ? -3.427 10.684 -3.093 1.00 29.87 634 TRP A O 1
ATOM 3587 N N . ALA A 1 635 ? -4.145 10.664 -5.227 1.00 26.80 635 ALA A N 1
ATOM 3588 C CA . ALA A 1 635 ? -2.927 10.112 -5.768 1.00 26.59 635 ALA A CA 1
ATOM 3589 C C . ALA A 1 635 ? -1.822 11.166 -5.787 1.00 26.97 635 ALA A C 1
ATOM 3590 O O . ALA A 1 635 ? -2.095 12.363 -5.794 1.00 28.66 635 ALA A O 1
ATOM 3592 N N . PRO A 1 636 ? -0.571 10.722 -5.804 1.00 28.40 636 PRO A N 1
ATOM 3593 C CA . PRO A 1 636 ? 0.447 11.633 -6.269 1.00 30.62 636 PRO A CA 1
ATOM 3594 C C . PRO A 1 636 ? 0.140 11.991 -7.719 1.00 32.38 636 PRO A C 1
ATOM 3595 O O . PRO A 1 636 ? -0.366 11.144 -8.445 1.00 33.93 636 PRO A O 1
ATOM 3599 N N . SER A 1 637 ? 0.465 13.217 -8.129 1.00 30.81 637 SER A N 1
ATOM 3600 C CA . SER A 1 637 ? 0.263 13.662 -9.498 1.00 30.93 637 SER A CA 1
ATOM 3601 C C . SER A 1 637 ? 1.544 13.526 -10.287 1.00 29.95 637 SER A C 1
ATOM 3602 O O . SER A 1 637 ? 2.612 13.434 -9.710 1.00 29.74 637 SER A O 1
ATOM 3605 N N . PHE A 1 638 ? 1.441 13.521 -11.603 1.00 30.14 638 PHE A N 1
ATOM 3606 C CA . PHE A 1 638 ? 2.616 13.335 -12.443 1.00 28.99 638 PHE A CA 1
ATOM 3607 C C . PHE A 1 638 ? 2.461 14.117 -13.713 1.00 29.53 638 PHE A C 1
ATOM 3608 O O . PHE A 1 638 ? 1.334 14.329 -14.197 1.00 29.63 638 PHE A O 1
ATOM 3616 N N . LEU A 1 639 ? 3.589 14.564 -14.257 1.00 28.03 639 LEU A N 1
ATOM 3617 C CA . LEU A 1 639 ? 3.582 15.285 -15.525 1.00 29.41 639 LEU A CA 1
ATOM 3618 C C . LEU A 1 639 ? 3.392 14.403 -16.748 1.00 28.81 639 LEU A C 1
ATOM 3619 O O . LEU A 1 639 ? 3.961 13.314 -16.872 1.00 30.40 639 LEU A O 1
ATOM 3624 N N . LEU A 1 640 ? 2.611 14.950 -17.664 1.00 26.65 640 LEU A N 1
ATOM 3625 C CA . LEU A 1 640 ? 2.378 14.404 -18.963 1.00 28.17 640 LEU A CA 1
ATOM 3626 C C . LEU A 1 640 ? 2.844 15.489 -19.913 1.00 28.57 640 LEU A C 1
ATOM 3627 O O . LEU A 1 640 ? 2.400 16.635 -19.851 1.00 30.98 640 LEU A O 1
ATOM 3632 N N . GLN A 1 641 ? 3.731 15.129 -20.818 1.00 30.27 641 GLN A N 1
ATOM 3633 C CA . GLN A 1 641 ? 4.188 16.038 -21.833 1.00 28.39 641 GLN A CA 1
ATOM 3634 C C . GLN A 1 641 ? 3.239 15.987 -23.007 1.00 29.36 641 GLN A C 1
ATOM 3635 O O . GLN A 1 641 ? 2.872 14.909 -23.484 1.00 29.15 641 GLN A O 1
ATOM 3641 N N . ILE A 1 642 ? 2.851 17.158 -23.486 1.00 26.23 642 ILE A N 1
ATOM 3642 C CA . ILE A 1 642 ? 2.039 17.285 -24.674 1.00 28.35 642 ILE A CA 1
ATOM 3643 C C . ILE A 1 642 ? 2.920 17.699 -25.835 1.00 30.43 642 ILE A C 1
ATOM 3644 O O . ILE A 1 642 ? 3.456 18.799 -25.832 1.00 29.57 642 ILE A O 1
ATOM 3649 N N . ASN A 1 643 ? 3.035 16.833 -26.844 1.00 34.46 643 ASN A N 1
ATOM 3650 C CA . ASN A 1 643 ? 3.923 17.095 -27.964 1.00 34.31 643 ASN A CA 1
ATOM 3651 C C . ASN A 1 643 ? 3.197 17.786 -29.115 1.00 33.45 643 ASN A C 1
ATOM 3652 O O . ASN A 1 643 ? 1.984 17.603 -29.296 1.00 36.02 643 ASN A O 1
ATOM 3657 N N . PRO A 1 644 ? 3.940 18.571 -29.913 1.00 33.04 644 PRO A N 1
ATOM 3658 C CA . PRO A 1 644 ? 3.385 19.326 -31.022 1.00 31.28 644 PRO A CA 1
ATOM 3659 C C . PRO A 1 644 ? 2.790 18.467 -32.127 1.00 32.04 644 PRO A C 1
ATOM 3660 O O . PRO A 1 644 ? 1.945 18.952 -32.854 1.00 32.52 644 PRO A O 1
ATOM 3664 N N . ASP A 1 645 ? 3.237 17.212 -32.260 1.00 30.76 645 ASP A N 1
ATOM 3665 C CA . ASP A 1 645 ? 2.752 16.322 -33.316 1.00 31.43 645 ASP A CA 1
ATOM 3666 C C . ASP A 1 645 ? 1.545 15.493 -32.844 1.00 30.83 645 ASP A C 1
ATOM 3667 O O . ASP A 1 645 ? 1.331 14.370 -33.298 1.00 28.75 645 ASP A O 1
ATOM 3672 N N . ASN A 1 646 ? 0.774 16.044 -31.923 1.00 31.60 646 ASN A N 1
ATOM 3673 C CA . ASN A 1 646 ? -0.419 15.380 -31.427 1.00 30.83 646 ASN A CA 1
ATOM 3674 C C . ASN A 1 646 ? -0.188 13.998 -30.843 1.00 27.90 646 ASN A C 1
ATOM 3675 O O . ASN A 1 646 ? -0.936 13.046 -31.076 1.00 25.78 646 ASN A O 1
ATOM 3680 N N . THR A 1 647 ? 0.883 13.923 -30.077 1.00 27.65 647 THR A N 1
ATOM 3681 C CA . THR A 1 647 ? 1.155 12.796 -29.242 1.00 27.59 647 THR A CA 1
ATOM 3682 C C . THR A 1 647 ? 1.393 13.323 -27.847 1.00 25.60 647 THR A C 1
ATOM 3683 O O . THR A 1 647 ? 1.526 14.512 -27.622 1.00 27.22 647 THR A O 1
ATOM 3687 N N . THR A 1 648 ? 1.527 12.401 -26.910 1.00 27.38 648 THR A N 1
ATOM 3688 C CA . THR A 1 648 ? 1.888 12.711 -25.531 1.00 27.07 648 THR A CA 1
ATOM 3689 C C . THR A 1 648 ? 2.916 11.712 -25.030 1.00 27.44 648 THR A C 1
ATOM 3690 O O . THR A 1 648 ? 3.082 10.625 -25.576 1.00 28.32 648 THR A O 1
ATOM 3694 N N . THR A 1 649 ? 3.588 12.073 -23.958 1.00 29.15 649 THR A N 1
ATOM 3695 C CA . THR A 1 649 ? 4.590 11.221 -23.337 1.00 30.11 649 THR A CA 1
ATOM 3696 C C . THR A 1 649 ? 4.512 11.411 -21.843 1.00 28.24 649 THR A C 1
ATOM 3697 O O . THR A 1 649 ? 4.582 12.542 -21.382 1.00 27.21 649 THR A O 1
ATOM 3701 N N . VAL A 1 650 ? 4.349 10.332 -21.079 1.00 28.74 650 VAL A N 1
ATOM 3702 C CA . VAL A 1 650 ? 4.339 10.426 -19.615 1.00 26.50 650 VAL A CA 1
ATOM 3703 C C . VAL A 1 650 ? 5.771 10.688 -19.202 1.00 30.20 650 VAL A C 1
ATOM 3704 O O . VAL A 1 650 ? 6.676 10.106 -19.773 1.00 26.06 650 VAL A O 1
ATOM 3708 N N . LEU A 1 651 ? 5.964 11.548 -18.199 1.00 32.17 651 LEU A N 1
ATOM 3709 C CA . LEU A 1 651 ? 7.275 11.906 -17.731 1.00 32.86 651 LEU A CA 1
ATOM 3710 C C . LEU A 1 651 ? 7.464 11.315 -16.362 1.00 33.84 651 LEU A C 1
ATOM 3711 O O . LEU A 1 651 ? 6.509 11.173 -15.608 1.00 38.88 651 LEU A O 1
ATOM 3716 N N . ALA A 1 652 ? 8.708 11.018 -16.008 1.00 33.75 652 ALA A N 1
ATOM 3717 C CA . ALA A 1 652 ? 9.027 10.499 -14.682 1.00 36.89 652 ALA A CA 1
ATOM 3718 C C . ALA A 1 652 ? 9.174 11.649 -13.680 1.00 36.50 652 ALA A C 1
ATOM 3719 O O . ALA A 1 652 ? 10.189 11.758 -12.997 1.00 36.18 652 ALA A O 1
ATOM 3721 N N . LYS A 1 653 ? 8.150 12.496 -13.602 1.00 37.82 653 LYS A N 1
ATOM 3722 C CA . LYS A 1 653 ? 8.143 13.654 -12.719 1.00 39.74 653 LYS A CA 1
ATOM 3723 C C . LYS A 1 653 ? 6.892 13.503 -11.910 1.00 36.56 653 LYS A C 1
ATOM 3724 O O . LYS A 1 653 ? 5.799 13.561 -12.458 1.00 33.60 653 LYS A O 1
ATOM 3730 N N . MET A 1 654 ? 7.036 13.345 -10.606 1.00 33.72 654 MET A N 1
ATOM 3731 C CA . MET A 1 654 ? 5.913 13.058 -9.751 1.00 33.87 654 MET A CA 1
ATOM 3732 C C . MET A 1 654 ? 5.934 14.034 -8.590 1.00 35.42 654 MET A C 1
ATOM 3733 O O . MET A 1 654 ? 6.980 14.573 -8.278 1.00 35.27 654 MET A O 1
ATOM 3738 N N . THR A 1 655 ? 4.787 14.243 -7.957 1.00 33.53 655 THR A N 1
ATOM 3739 C CA . THR A 1 655 ? 4.651 15.142 -6.811 1.00 31.25 655 THR A CA 1
ATOM 3740 C C . THR A 1 655 ? 4.304 14.327 -5.580 1.00 29.94 655 THR A C 1
ATOM 3741 O O . THR A 1 655 ? 4.215 13.103 -5.632 1.00 27.64 655 THR A O 1
ATOM 3745 N N . ASN A 1 656 ? 4.041 15.011 -4.475 1.00 27.79 656 ASN A N 1
ATOM 3746 C CA . ASN A 1 656 ? 3.411 14.357 -3.344 1.00 31.25 656 ASN A CA 1
ATOM 3747 C C . ASN A 1 656 ? 1.961 14.085 -3.668 1.00 31.88 656 ASN A C 1
ATOM 3748 O O . ASN A 1 656 ? 1.460 14.599 -4.677 1.00 29.79 656 ASN A O 1
ATOM 3753 N N . GLN A 1 657 ? 1.300 13.292 -2.807 1.00 33.35 657 GLN A N 1
ATOM 3754 C CA . GLN A 1 657 ? -0.143 13.042 -2.911 1.00 34.60 657 GLN A CA 1
ATOM 3755 C C . GLN A 1 657 ? -0.882 14.362 -2.902 1.00 34.36 657 GLN A C 1
ATOM 3756 O O . GLN A 1 657 ? -0.589 15.227 -2.094 1.00 32.24 657 GLN A O 1
ATOM 3762 N N . GLY A 1 658 ? -1.850 14.493 -3.803 1.00 34.00 658 GLY A N 1
ATOM 3763 C CA . GLY A 1 658 ? -2.773 15.604 -3.776 1.00 31.70 658 GLY A CA 1
ATOM 3764 C C . GLY A 1 658 ? -2.195 16.936 -4.155 1.00 30.01 658 GLY A C 1
ATOM 3765 O O . GLY A 1 658 ? -2.704 17.949 -3.717 1.00 28.55 658 GLY A O 1
ATOM 3766 N N . ASP A 1 659 ? -1.130 16.961 -4.958 1.00 29.73 659 ASP A N 1
ATOM 3767 C CA . ASP A 1 659 ? -0.595 18.226 -5.462 1.00 29.95 659 ASP A CA 1
ATOM 3768 C C . ASP A 1 659 ? -1.255 18.651 -6.768 1.00 30.18 659 ASP A C 1
ATOM 3769 O O . ASP A 1 659 ? -1.162 17.953 -7.774 1.00 30.51 659 ASP A O 1
ATOM 3774 N N . TRP A 1 660 ? -1.909 19.809 -6.750 1.00 30.50 660 TRP A N 1
ATOM 3775 C CA . TRP A 1 660 ? -2.642 20.315 -7.909 1.00 31.85 660 TRP A CA 1
ATOM 3776 C C . TRP A 1 660 ? -1.879 21.336 -8.727 1.00 31.59 660 TRP A C 1
ATOM 3777 O O . TRP A 1 660 ? -2.333 21.736 -9.812 1.00 32.59 660 TRP A O 1
ATOM 3788 N N . ILE A 1 661 ? -0.715 21.743 -8.232 1.00 33.24 661 ILE A N 1
ATOM 3789 C CA . ILE A 1 661 ? 0.026 22.833 -8.825 1.00 31.42 661 ILE A CA 1
ATOM 3790 C C . ILE A 1 661 ? 1.452 22.428 -9.121 1.00 31.40 661 ILE A C 1
ATOM 3791 O O . ILE A 1 661 ? 2.250 22.313 -8.225 1.00 30.54 661 ILE A O 1
ATOM 3796 N N . TRP A 1 662 ? 1.802 22.235 -10.385 1.00 29.70 662 TRP A N 1
ATOM 3797 C CA . TRP A 1 662 ? 3.189 21.883 -10.646 1.00 31.27 662 TRP A CA 1
ATOM 3798 C C . TRP A 1 662 ? 4.053 23.141 -10.630 1.00 29.90 662 TRP A C 1
ATOM 3799 O O . TRP A 1 662 ? 3.703 24.148 -11.226 1.00 31.81 662 TRP A O 1
ATOM 3810 N N . ASP A 1 663 ? 5.174 23.062 -9.939 1.00 32.19 663 ASP A N 1
ATOM 3811 C CA . ASP A 1 663 ? 6.251 24.037 -10.094 1.00 33.69 663 ASP A CA 1
ATOM 3812 C C . ASP A 1 663 ? 7.574 23.377 -9.693 1.00 35.41 663 ASP A C 1
ATOM 3813 O O . ASP A 1 663 ? 7.612 22.166 -9.413 1.00 32.81 663 ASP A O 1
ATOM 3818 N N . ASP A 1 664 ? 8.656 24.162 -9.691 1.00 37.67 664 ASP A N 1
ATOM 3819 C CA . ASP A 1 664 ? 9.980 23.668 -9.326 1.00 42.42 664 ASP A CA 1
ATOM 3820 C C . ASP A 1 664 ? 10.118 23.181 -7.881 1.00 41.30 664 ASP A C 1
ATOM 3821 O O . ASP A 1 664 ? 11.042 22.440 -7.580 1.00 50.98 664 ASP A O 1
ATOM 3826 N N . SER A 1 665 ? 9.200 23.570 -7.006 1.00 36.58 665 SER A N 1
ATOM 3827 C CA . SER A 1 665 ? 9.197 23.121 -5.617 1.00 37.30 665 SER A CA 1
ATOM 3828 C C . SER A 1 665 ? 8.536 21.751 -5.444 1.00 38.81 665 SER A C 1
ATOM 3829 O O . SER A 1 665 ? 8.630 21.144 -4.370 1.00 35.02 665 SER A O 1
ATOM 3832 N N . SER A 1 666 ? 7.826 21.289 -6.478 1.00 38.67 666 SER A N 1
ATOM 3833 C CA . SER A 1 666 ? 6.816 20.225 -6.308 1.00 39.11 666 SER A CA 1
ATOM 3834 C C . SER A 1 666 ? 7.320 18.810 -6.551 1.00 39.32 666 SER A C 1
ATOM 3835 O O . SER A 1 666 ? 6.694 17.852 -6.086 1.00 40.44 666 SER A O 1
ATOM 3838 N N . GLU A 1 667 ? 8.423 18.666 -7.277 1.00 37.42 667 GLU A N 1
ATOM 3839 C CA . GLU A 1 667 ? 8.931 17.327 -7.566 1.00 38.21 667 GLU A CA 1
ATOM 3840 C C . GLU A 1 667 ? 9.261 16.586 -6.277 1.00 39.07 667 GLU A C 1
ATOM 3841 O O . GLU A 1 667 ? 9.872 17.127 -5.376 1.00 32.56 667 GLU A O 1
ATOM 3847 N N . ASN A 1 668 ? 8.791 15.346 -6.173 1.00 39.08 668 ASN A N 1
ATOM 3848 C CA . ASN A 1 668 ? 9.263 14.441 -5.150 1.00 35.90 668 ASN A CA 1
ATOM 3849 C C . ASN A 1 668 ? 9.511 13.091 -5.792 1.00 39.77 668 ASN A C 1
ATOM 3850 O O . ASN A 1 668 ? 8.614 12.238 -5.849 1.00 39.02 668 ASN A O 1
ATOM 3855 N N . LEU A 1 669 ? 10.725 12.927 -6.314 1.00 41.75 669 LEU A N 1
ATOM 3856 C CA . LEU A 1 669 ? 11.169 11.678 -6.945 1.00 43.57 669 LEU A CA 1
ATOM 3857 C C . LEU A 1 669 ? 11.088 10.435 -6.059 1.00 41.93 669 LEU A C 1
ATOM 3858 O O . LEU A 1 669 ? 10.984 9.316 -6.590 1.00 45.99 669 LEU A O 1
ATOM 3863 N N . ASP A 1 670 ? 11.128 10.613 -4.738 1.00 39.03 670 ASP A N 1
ATOM 3864 C CA . ASP A 1 670 ? 10.963 9.498 -3.809 1.00 40.23 670 ASP A CA 1
ATOM 3865 C C . ASP A 1 670 ? 9.631 8.743 -3.987 1.00 39.14 670 ASP A C 1
ATOM 3866 O O . ASP A 1 670 ? 9.531 7.580 -3.606 1.00 36.09 670 ASP A O 1
ATOM 3871 N N . MET A 1 671 ? 8.601 9.417 -4.503 1.00 38.97 671 MET A N 1
ATOM 3872 C CA . MET A 1 671 ? 7.261 8.813 -4.602 1.00 38.77 671 MET A CA 1
ATOM 3873 C C . MET A 1 671 ? 7.147 7.815 -5.734 1.00 37.05 671 MET A C 1
ATOM 3874 O O . MET A 1 671 ? 6.216 7.014 -5.744 1.00 38.92 671 MET A O 1
ATOM 3879 N N . ILE A 1 672 ? 8.049 7.891 -6.704 1.00 36.51 672 ILE A N 1
ATOM 3880 C CA . ILE A 1 672 ? 7.991 7.040 -7.877 1.00 37.41 672 ILE A CA 1
ATOM 3881 C C . ILE A 1 672 ? 8.384 5.634 -7.463 1.00 38.78 672 ILE A C 1
ATOM 3882 O O . ILE A 1 672 ? 9.434 5.433 -6.830 1.00 40.84 672 ILE A O 1
ATOM 3887 N N . GLY A 1 673 ? 7.508 4.675 -7.782 1.00 37.27 673 GLY A N 1
ATOM 3888 C CA . GLY A 1 673 ? 7.738 3.254 -7.491 1.00 35.33 673 GLY A CA 1
ATOM 3889 C C . GLY A 1 673 ? 8.254 2.485 -8.714 1.00 35.42 673 GLY A C 1
ATOM 3890 O O . GLY A 1 673 ? 8.551 3.055 -9.762 1.00 35.09 673 GLY A O 1
ATOM 3891 N N . ASP A 1 674 ? 8.350 1.165 -8.567 1.00 39.89 674 ASP A N 1
ATOM 3892 C CA . ASP A 1 674 ? 8.545 0.246 -9.687 1.00 38.92 674 ASP A CA 1
ATOM 3893 C C . ASP A 1 674 ? 7.533 -0.884 -9.564 1.00 38.68 674 ASP A C 1
ATOM 3894 O O . ASP A 1 674 ? 6.761 -0.919 -8.603 1.00 41.32 674 ASP A O 1
ATOM 3899 N N . LEU A 1 675 ? 7.522 -1.807 -10.523 1.00 44.26 675 LEU A N 1
ATOM 3900 C CA . LEU A 1 675 ? 6.517 -2.885 -10.549 1.00 47.41 675 LEU A CA 1
ATOM 3901 C C . LEU A 1 675 ? 6.459 -3.576 -9.180 1.00 46.01 675 LEU A C 1
ATOM 3902 O O . LEU A 1 675 ? 5.406 -3.995 -8.724 1.00 45.64 675 LEU A O 1
ATOM 3907 N N . ASP A 1 676 ? 7.594 -3.655 -8.505 1.00 42.99 676 ASP A N 1
ATOM 3908 C CA . ASP A 1 676 ? 7.661 -4.217 -7.164 1.00 42.87 676 ASP A CA 1
ATOM 3909 C C . ASP A 1 676 ? 7.150 -3.316 -6.029 1.00 40.25 676 ASP A C 1
ATOM 3910 O O . ASP A 1 676 ? 6.238 -3.702 -5.296 1.00 40.41 676 ASP A O 1
ATOM 3915 N N . SER A 1 677 ? 7.742 -2.125 -5.882 1.00 38.65 677 SER A N 1
ATOM 3916 C CA . SER A 1 677 ? 7.354 -1.179 -4.826 1.00 36.87 677 SER A CA 1
ATOM 3917 C C . SER A 1 677 ? 5.939 -0.616 -4.982 1.00 35.21 677 SER A C 1
ATOM 3918 O O . SER A 1 677 ? 5.365 -0.095 -4.016 1.00 35.26 677 SER A O 1
ATOM 3921 N N . ALA A 1 678 ? 5.374 -0.740 -6.181 1.00 34.73 678 ALA A N 1
ATOM 3922 C CA . ALA A 1 678 ? 3.964 -0.367 -6.423 1.00 32.71 678 ALA A CA 1
ATOM 3923 C C . ALA A 1 678 ? 2.976 -1.202 -5.617 1.00 32.38 678 ALA A C 1
ATOM 3924 O O . ALA A 1 678 ? 1.800 -0.838 -5.487 1.00 29.71 678 ALA A O 1
ATOM 3926 N N . ALA A 1 679 ? 3.444 -2.330 -5.082 1.00 31.73 679 ALA A N 1
ATOM 3927 C CA . ALA A 1 679 ? 2.602 -3.293 -4.395 1.00 31.27 679 ALA A CA 1
ATOM 3928 C C . ALA A 1 679 ? 3.001 -3.384 -2.930 1.00 33.14 679 ALA A C 1
ATOM 3929 O O . ALA A 1 679 ? 4.187 -3.475 -2.627 1.00 32.25 679 ALA A O 1
ATOM 3931 N N . LEU A 1 680 ? 2.004 -3.407 -2.056 1.00 31.50 680 LEU A N 1
ATOM 3932 C CA . LEU A 1 680 ? 2.188 -3.757 -0.663 1.00 37.72 680 LEU A CA 1
ATOM 3933 C C . LEU A 1 680 ? 2.463 -5.267 -0.574 1.00 43.71 680 LEU A C 1
ATOM 3934 O O . LEU A 1 680 ? 2.249 -5.986 -1.548 1.00 46.87 680 LEU A O 1
ATOM 3939 N N . PRO A 1 681 ? 2.952 -5.748 0.587 1.00 41.47 681 PRO A N 1
ATOM 3940 C CA . PRO A 1 681 ? 3.214 -7.183 0.691 1.00 40.78 681 PRO A CA 1
ATOM 3941 C C . PRO A 1 681 ? 1.942 -7.981 0.471 1.00 35.68 681 PRO A C 1
ATOM 3942 O O . PRO A 1 681 ? 0.914 -7.701 1.117 1.00 37.99 681 PRO A O 1
ATOM 3946 N N . GLY A 1 682 ? 2.007 -8.928 -0.461 1.00 37.93 682 GLY A N 1
ATOM 3947 C CA . GLY A 1 682 ? 0.918 -9.887 -0.702 1.00 41.83 682 GLY A CA 1
ATOM 3948 C C . GLY A 1 682 ? -0.057 -9.487 -1.799 1.00 46.82 682 GLY A C 1
ATOM 3949 O O . GLY A 1 682 ? -0.893 -10.292 -2.220 1.00 46.32 682 GLY A O 1
ATOM 3950 N N . GLU A 1 683 ? 0.041 -8.244 -2.265 1.00 44.80 683 GLU A N 1
ATOM 3951 C CA . GLU A 1 683 ? -0.883 -7.750 -3.279 1.00 42.80 683 GLU A CA 1
ATOM 3952 C C . GLU A 1 683 ? -0.654 -8.475 -4.608 1.00 42.46 683 GLU A C 1
ATOM 3953 O O . GLU A 1 683 ? -1.609 -8.780 -5.297 1.00 44.37 683 GLU A O 1
ATOM 3959 N N . ARG A 1 684 ? 0.581 -8.798 -4.961 1.00 46.50 684 ARG A N 1
ATOM 3960 C CA . ARG A 1 684 ? 0.819 -9.539 -6.213 1.00 51.27 684 ARG A CA 1
ATOM 3961 C C . ARG A 1 684 ? 0.053 -10.866 -6.291 1.00 55.37 684 ARG A C 1
ATOM 3962 O O . ARG A 1 684 ? -0.359 -11.290 -7.369 1.00 58.77 684 ARG A O 1
ATOM 3970 N N . ASP A 1 685 ? -0.125 -11.518 -5.141 1.00 53.79 685 ASP A N 1
ATOM 3971 C CA . ASP A 1 685 ? -0.751 -12.844 -5.043 1.00 52.38 685 ASP A CA 1
ATOM 3972 C C . ASP A 1 685 ? -2.169 -12.746 -4.462 1.00 48.85 685 ASP A C 1
ATOM 3973 O O . ASP A 1 685 ? -2.752 -13.751 -4.076 1.00 55.92 685 ASP A O 1
ATOM 3978 N N . LYS A 1 686 ? -2.710 -11.537 -4.366 1.00 51.56 686 LYS A N 1
ATOM 3979 C CA . LYS A 1 686 ? -4.003 -11.297 -3.725 1.00 52.83 686 LYS A CA 1
ATOM 3980 C C . LYS A 1 686 ? -5.118 -11.783 -4.639 1.00 55.84 686 LYS A C 1
ATOM 3981 O O . LYS A 1 686 ? -4.955 -11.785 -5.867 1.00 54.07 686 LYS A O 1
ATOM 3987 N N . PRO A 1 687 ? -6.255 -12.188 -4.059 1.00 59.32 687 PRO A N 1
ATOM 3988 C CA . PRO A 1 687 ? -7.392 -12.542 -4.927 1.00 60.92 687 PRO A CA 1
ATOM 3989 C C . PRO A 1 687 ? -8.003 -11.338 -5.610 1.00 55.67 687 PRO A C 1
ATOM 3990 O O . PRO A 1 687 ? -8.152 -10.289 -4.991 1.00 56.73 687 PRO A O 1
ATOM 3994 N N . VAL A 1 688 ? -8.377 -11.524 -6.869 1.00 49.11 688 VAL A N 1
ATOM 3995 C CA . VAL A 1 688 ? -8.951 -10.475 -7.706 1.00 47.26 688 VAL A CA 1
ATOM 3996 C C . VAL A 1 688 ? -10.347 -10.105 -7.192 1.00 44.71 688 VAL A C 1
ATOM 3997 O O . VAL A 1 688 ? -11.082 -10.966 -6.713 1.00 48.12 688 VAL A O 1
ATOM 4001 N N . ASP A 1 689 ? -10.697 -8.822 -7.231 1.00 42.27 689 ASP A N 1
ATOM 4002 C CA . ASP A 1 689 ? -12.079 -8.379 -6.964 1.00 42.99 689 ASP A CA 1
ATOM 4003 C C . ASP A 1 689 ? -12.793 -8.362 -8.320 1.00 45.40 689 ASP A C 1
ATOM 4004 O O . ASP A 1 689 ? -12.587 -7.456 -9.124 1.00 42.32 689 ASP A O 1
ATOM 4009 N N . TRP A 1 690 ? -13.582 -9.399 -8.587 1.00 43.09 690 TRP A N 1
ATOM 4010 C CA . TRP A 1 690 ? -14.207 -9.570 -9.901 1.00 40.35 690 TRP A CA 1
ATOM 4011 C C . TRP A 1 690 ? -15.309 -8.567 -10.195 1.00 39.68 690 TRP A C 1
ATOM 4012 O O . TRP A 1 690 ? -15.385 -8.080 -11.328 1.00 37.80 690 TRP A O 1
ATOM 4023 N N . ASP A 1 691 ? -16.076 -8.185 -9.196 1.00 40.83 691 ASP A N 1
ATOM 4024 C CA . ASP A 1 691 ? -17.110 -7.194 -9.384 1.00 41.76 691 ASP A CA 1
ATOM 4025 C C . ASP A 1 691 ? -16.466 -5.909 -9.843 1.00 42.69 691 ASP A C 1
ATOM 4026 O O . ASP A 1 691 ? -16.972 -5.239 -10.686 1.00 46.53 691 ASP A O 1
ATOM 4031 N N . LEU A 1 692 ? -15.342 -5.567 -9.264 1.00 39.77 692 LEU A N 1
ATOM 4032 C CA . LEU A 1 692 ? -14.696 -4.334 -9.597 1.00 38.80 692 LEU A CA 1
ATOM 4033 C C . LEU A 1 692 ? -14.237 -4.247 -11.043 1.00 38.20 692 LEU A C 1
ATOM 4034 O O . LEU A 1 692 ? -14.597 -3.321 -11.720 1.00 40.30 692 LEU A O 1
ATOM 4039 N N . ILE A 1 693 ? -13.481 -5.217 -11.512 1.00 35.14 693 ILE A N 1
ATOM 4040 C CA . ILE A 1 693 ? -12.949 -5.173 -12.868 1.00 34.85 693 ILE A CA 1
ATOM 4041 C C . ILE A 1 693 ? -13.842 -5.736 -13.977 1.00 34.30 693 ILE A C 1
ATOM 4042 O O . ILE A 1 693 ? -13.561 -5.591 -15.115 1.00 30.25 693 ILE A O 1
ATOM 4047 N N . GLY A 1 694 ? -14.928 -6.378 -13.610 1.00 38.57 694 GLY A N 1
ATOM 4048 C CA . GLY A 1 694 ? -15.831 -6.924 -14.591 1.00 43.99 694 GLY A CA 1
ATOM 4049 C C . GLY A 1 694 ? -15.469 -8.296 -15.125 1.00 48.40 694 GLY A C 1
ATOM 4050 O O . GLY A 1 694 ? -14.375 -8.763 -14.934 1.00 52.66 694 GLY A O 1
ATOM 4051 N N . LEU B 1 179 ? -27.540 -6.535 14.062 1.00 60.01 179 LEU B N 1
ATOM 4052 C CA . LEU B 1 179 ? -27.176 -7.986 14.087 1.00 65.45 179 LEU B CA 1
ATOM 4053 C C . LEU B 1 179 ? -27.883 -8.712 15.209 1.00 62.34 179 LEU B C 1
ATOM 4054 O O . LEU B 1 179 ? -27.751 -8.336 16.371 1.00 62.02 179 LEU B O 1
ATOM 4059 N N . ASN B 1 180 ? -28.584 -9.790 14.878 1.00 59.24 180 ASN B N 1
ATOM 4060 C CA . ASN B 1 180 ? -29.070 -10.697 15.909 1.00 54.56 180 ASN B CA 1
ATOM 4061 C C . ASN B 1 180 ? -27.878 -11.420 16.543 1.00 55.15 180 ASN B C 1
ATOM 4062 O O . ASN B 1 180 ? -26.749 -11.310 16.063 1.00 52.54 180 ASN B O 1
ATOM 4067 N N . LYS B 1 181 ? -28.130 -12.149 17.623 1.00 58.41 181 LYS B N 1
ATOM 4068 C CA . LYS B 1 181 ? -27.059 -12.769 18.405 1.00 61.53 181 LYS B CA 1
ATOM 4069 C C . LYS B 1 181 ? -26.341 -13.890 17.653 1.00 61.29 181 LYS B C 1
ATOM 4070 O O . LYS B 1 181 ? -25.138 -14.060 17.839 1.00 57.56 181 LYS B O 1
ATOM 4076 N N . ASP B 1 182 ? -27.066 -14.646 16.824 1.00 62.72 182 ASP B N 1
ATOM 4077 C CA . ASP B 1 182 ? -26.467 -15.706 15.973 1.00 64.09 182 ASP B CA 1
ATOM 4078 C C . ASP B 1 182 ? -25.480 -15.094 14.991 1.00 61.92 182 ASP B C 1
ATOM 4079 O O . ASP B 1 182 ? -24.323 -15.533 14.869 1.00 61.76 182 ASP B O 1
ATOM 4084 N N . ALA B 1 183 ? -25.976 -14.087 14.275 1.00 64.10 183 ALA B N 1
ATOM 4085 C CA . ALA B 1 183 ? -25.181 -13.326 13.326 1.00 64.34 183 ALA B CA 1
ATOM 4086 C C . ALA B 1 183 ? -23.983 -12.702 14.039 1.00 65.53 183 ALA B C 1
ATOM 4087 O O . ALA B 1 183 ? -22.859 -12.748 13.530 1.00 57.17 183 ALA B O 1
ATOM 4089 N N . GLU B 1 184 ? -24.227 -12.148 15.228 1.00 61.46 184 GLU B N 1
ATOM 4090 C CA . GLU B 1 184 ? -23.158 -11.572 16.036 1.00 63.10 184 GLU B CA 1
ATOM 4091 C C . GLU B 1 184 ? -22.107 -12.625 16.449 1.00 62.93 184 GLU B C 1
ATOM 4092 O O . GLU B 1 184 ? -20.927 -12.319 16.442 1.00 64.59 184 GLU B O 1
ATOM 4098 N N . ASN B 1 185 ? -22.527 -13.849 16.792 1.00 65.27 185 ASN B N 1
ATOM 4099 C CA . ASN B 1 185 ? -21.586 -14.951 17.142 1.00 67.64 185 ASN B CA 1
ATOM 4100 C C . ASN B 1 185 ? -20.654 -15.332 16.000 1.00 70.13 185 ASN B C 1
ATOM 4101 O O . ASN B 1 185 ? -19.447 -15.463 16.189 1.00 69.63 185 ASN B O 1
ATOM 4106 N N . VAL B 1 187 ? -19.933 -13.546 13.319 1.00 65.88 187 VAL B N 1
ATOM 4107 C CA . VAL B 1 187 ? -19.115 -12.373 12.943 1.00 64.93 187 VAL B CA 1
ATOM 4108 C C . VAL B 1 187 ? -17.872 -12.267 13.838 1.00 62.27 187 VAL B C 1
ATOM 4109 O O . VAL B 1 187 ? -16.785 -11.967 13.356 1.00 58.62 187 VAL B O 1
ATOM 4113 N N . LYS B 1 188 ? -18.035 -12.558 15.124 1.00 63.12 188 LYS B N 1
ATOM 4114 C CA . LYS B 1 188 ? -16.937 -12.478 16.098 1.00 68.01 188 LYS B CA 1
ATOM 4115 C C . LYS B 1 188 ? -15.943 -13.636 15.921 1.00 69.68 188 LYS B C 1
ATOM 4116 O O . LYS B 1 188 ? -14.723 -13.424 15.947 1.00 62.95 188 LYS B O 1
ATOM 4122 N N . LYS B 1 189 ? -16.468 -14.848 15.717 1.00 74.30 189 LYS B N 1
ATOM 4123 C CA . LYS B 1 189 ? -15.647 -16.020 15.385 1.00 77.12 189 LYS B CA 1
ATOM 4124 C C . LYS B 1 189 ? -14.860 -15.846 14.081 1.00 73.68 189 LYS B C 1
ATOM 4125 O O . LYS B 1 189 ? -13.768 -16.385 13.933 1.00 67.64 189 LYS B O 1
ATOM 4131 N N . ALA B 1 190 ? -15.424 -15.094 13.143 1.00 74.48 190 ALA B N 1
ATOM 4132 C CA . ALA B 1 190 ? -14.723 -14.726 11.910 1.00 77.22 190 ALA B CA 1
ATOM 4133 C C . ALA B 1 190 ? -13.650 -13.645 12.143 1.00 75.60 190 ALA B C 1
ATOM 4134 O O . ALA B 1 190 ? -12.838 -13.378 11.257 1.00 73.24 190 ALA B O 1
ATOM 4136 N N . GLY B 1 191 ? -13.672 -13.003 13.310 1.00 72.37 191 GLY B N 1
ATOM 4137 C CA . GLY B 1 191 ? -12.763 -11.913 13.600 1.00 71.18 191 GLY B CA 1
ATOM 4138 C C . GLY B 1 191 ? -13.157 -10.579 12.998 1.00 70.20 191 GLY B C 1
ATOM 4139 O O . GLY B 1 191 ? -12.485 -9.596 13.266 1.00 73.22 191 GLY B O 1
ATOM 4140 N N . ILE B 1 192 ? -14.242 -10.519 12.223 1.00 70.53 192 ILE B N 1
ATOM 4141 C CA . ILE B 1 192 ? -14.648 -9.291 11.527 1.00 73.90 192 ILE B CA 1
ATOM 4142 C C . ILE B 1 192 ? -15.229 -8.303 12.555 1.00 75.44 192 ILE B C 1
ATOM 4143 O O . ILE B 1 192 ? -15.841 -8.712 13.549 1.00 72.80 192 ILE B O 1
ATOM 4148 N N . ASP B 1 193 ? -15.020 -7.009 12.323 1.00 74.61 193 ASP B N 1
ATOM 4149 C CA . ASP B 1 193 ? -15.536 -5.976 13.221 1.00 74.98 193 ASP B CA 1
ATOM 4150 C C . ASP B 1 193 ? -16.967 -5.617 12.830 1.00 76.46 193 ASP B C 1
ATOM 4151 O O . ASP B 1 193 ? -17.209 -5.214 11.682 1.00 76.46 193 ASP B O 1
ATOM 4156 N N . PRO B 1 194 ? -17.922 -5.760 13.775 1.00 75.79 194 PRO B N 1
ATOM 4157 C CA . PRO B 1 194 ? -19.324 -5.445 13.462 1.00 77.54 194 PRO B CA 1
ATOM 4158 C C . PRO B 1 194 ? -19.606 -4.051 12.883 1.00 75.71 194 PRO B C 1
ATOM 4159 O O . PRO B 1 194 ? -20.564 -3.906 12.115 1.00 73.77 194 PRO B O 1
ATOM 4163 N N . ASN B 1 195 ? -18.793 -3.054 13.233 1.00 78.16 195 ASN B N 1
ATOM 4164 C CA . ASN B 1 195 ? -19.020 -1.670 12.768 1.00 81.11 195 ASN B CA 1
ATOM 4165 C C . ASN B 1 195 ? -18.705 -1.457 11.289 1.00 82.52 195 ASN B C 1
ATOM 4166 O O . ASN B 1 195 ? -19.211 -0.507 10.670 1.00 81.57 195 ASN B O 1
ATOM 4171 N N . SER B 1 196 ? -17.870 -2.331 10.727 1.00 79.28 196 SER B N 1
ATOM 4172 C CA . SER B 1 196 ? -17.533 -2.261 9.312 1.00 78.04 196 SER B CA 1
ATOM 4173 C C . SER B 1 196 ? -18.612 -2.864 8.404 1.00 74.42 196 SER B C 1
ATOM 4174 O O . SER B 1 196 ? -18.490 -2.777 7.186 1.00 71.64 196 SER B O 1
ATOM 4177 N N . LEU B 1 197 ? -19.659 -3.461 8.980 1.00 70.02 197 LEU B N 1
ATOM 4178 C CA . LEU B 1 197 ? -20.706 -4.094 8.179 1.00 70.00 197 LEU B CA 1
ATOM 4179 C C . LEU B 1 197 ? -21.784 -3.102 7.732 1.00 69.61 197 LEU B C 1
ATOM 4180 O O . LEU B 1 197 ? -22.258 -2.301 8.529 1.00 69.07 197 LEU B O 1
ATOM 4185 N N . THR B 1 198 ? -22.169 -3.167 6.459 1.00 69.12 198 THR B N 1
ATOM 4186 C CA . THR B 1 198 ? -23.247 -2.338 5.916 1.00 70.78 198 THR B CA 1
ATOM 4187 C C . THR B 1 198 ? -24.586 -2.773 6.501 1.00 75.28 198 THR B C 1
ATOM 4188 O O . THR B 1 198 ? -24.705 -3.894 7.005 1.00 65.61 198 THR B O 1
ATOM 4192 N N . ASP B 1 199 ? -25.593 -1.902 6.410 1.00 80.00 199 ASP B N 1
ATOM 4193 C CA . ASP B 1 199 ? -26.965 -2.273 6.778 1.00 84.81 199 ASP B CA 1
ATOM 4194 C C . ASP B 1 199 ? -27.451 -3.479 5.969 1.00 85.93 199 ASP B C 1
ATOM 4195 O O . ASP B 1 199 ? -28.040 -4.408 6.528 1.00 82.46 199 ASP B O 1
ATOM 4200 N N . ASP B 1 200 ? -27.203 -3.453 4.657 1.00 85.25 200 ASP B N 1
ATOM 4201 C CA . ASP B 1 200 ? -27.558 -4.568 3.778 1.00 84.14 200 ASP B CA 1
ATOM 4202 C C . ASP B 1 200 ? -26.883 -5.872 4.203 1.00 82.01 200 ASP B C 1
ATOM 4203 O O . ASP B 1 200 ? -27.508 -6.923 4.148 1.00 77.14 200 ASP B O 1
ATOM 4208 N N . GLN B 1 201 ? -25.623 -5.797 4.629 1.00 80.98 201 GLN B N 1
ATOM 4209 C CA . GLN B 1 201 ? -24.888 -6.973 5.106 1.00 79.19 201 GLN B CA 1
ATOM 4210 C C . GLN B 1 201 ? -25.466 -7.526 6.414 1.00 73.22 201 GLN B C 1
ATOM 4211 O O . GLN B 1 201 ? -25.700 -8.743 6.554 1.00 71.50 201 GLN B O 1
ATOM 4217 N N . ILE B 1 202 ? -25.701 -6.630 7.369 1.00 72.94 202 ILE B N 1
ATOM 4218 C CA . ILE B 1 202 ? -26.310 -7.010 8.642 1.00 69.37 202 ILE B CA 1
ATOM 4219 C C . ILE B 1 202 ? -27.661 -7.698 8.410 1.00 64.52 202 ILE B C 1
ATOM 4220 O O . ILE B 1 202 ? -27.902 -8.778 8.943 1.00 58.45 202 ILE B O 1
ATOM 4225 N N . LYS B 1 203 ? -28.538 -7.079 7.627 1.00 64.42 203 LYS B N 1
ATOM 4226 C CA . LYS B 1 203 ? -29.877 -7.647 7.422 1.00 68.22 203 LYS B CA 1
ATOM 4227 C C . LYS B 1 203 ? -29.819 -8.968 6.622 1.00 68.48 203 LYS B C 1
ATOM 4228 O O . LYS B 1 203 ? -30.694 -9.810 6.766 1.00 66.98 203 LYS B O 1
ATOM 4234 N N . ALA B 1 204 ? -28.779 -9.166 5.814 1.00 69.30 204 ALA B N 1
ATOM 4235 C CA . ALA B 1 204 ? -28.539 -10.478 5.181 1.00 69.56 204 ALA B CA 1
ATOM 4236 C C . ALA B 1 204 ? -28.237 -11.551 6.221 1.00 67.45 204 ALA B C 1
ATOM 4237 O O . ALA B 1 204 ? -28.865 -12.613 6.216 1.00 67.73 204 ALA B O 1
ATOM 4239 N N . LEU B 1 205 ? -27.276 -11.275 7.106 1.00 67.12 205 LEU B N 1
ATOM 4240 C CA . LEU B 1 205 ? -26.895 -12.230 8.163 1.00 66.15 205 LEU B CA 1
ATOM 4241 C C . LEU B 1 205 ? -28.061 -12.566 9.104 1.00 66.40 205 LEU B C 1
ATOM 4242 O O . LEU B 1 205 ? -28.169 -13.698 9.576 1.00 62.45 205 LEU B O 1
ATOM 4247 N N . ASN B 1 206 ? -28.945 -11.598 9.343 1.00 65.25 206 ASN B N 1
ATOM 4248 C CA . ASN B 1 206 ? -30.144 -11.836 10.150 1.00 64.91 206 ASN B CA 1
ATOM 4249 C C . ASN B 1 206 ? -31.187 -12.738 9.465 1.00 62.39 206 ASN B C 1
ATOM 4250 O O . ASN B 1 206 ? -32.012 -13.344 10.150 1.00 56.99 206 ASN B O 1
ATOM 4255 N N . LYS B 1 207 ? -31.131 -12.818 8.130 1.00 63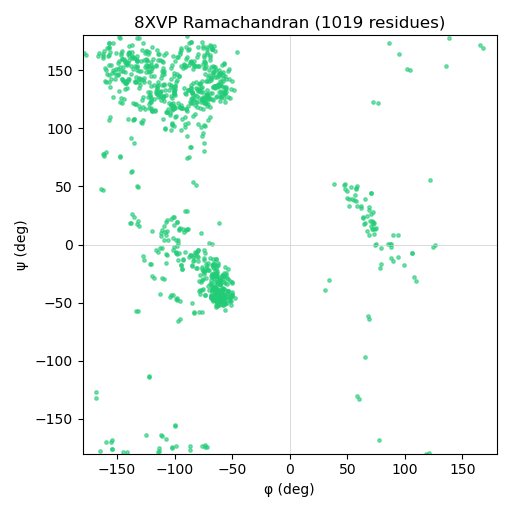.76 207 LYS B N 1
ATOM 4256 C CA . LYS B 1 207 ? -31.943 -13.760 7.346 1.00 65.77 207 LYS B CA 1
ATOM 4257 C C . LYS B 1 207 ? -31.367 -15.177 7.322 1.00 65.53 207 LYS B C 1
ATOM 4258 O O . LYS B 1 207 ? -32.085 -16.131 7.013 1.00 64.88 207 LYS B O 1
ATOM 4264 N N . MET B 1 208 ? -30.078 -15.324 7.606 1.00 63.96 208 MET B N 1
ATOM 4265 C CA . MET B 1 208 ? -29.453 -16.645 7.535 1.00 68.60 208 MET B CA 1
ATOM 4266 C C . MET B 1 208 ? -30.166 -17.647 8.460 1.00 69.55 208 MET B C 1
ATOM 4267 O O . MET B 1 208 ? -30.582 -17.298 9.568 1.00 68.72 208 MET B O 1
ATOM 4272 N N . ASN B 1 209 ? -30.321 -18.880 7.980 1.00 72.18 209 ASN B N 1
ATOM 4273 C CA . ASN B 1 209 ? -30.894 -19.968 8.776 1.00 75.67 209 ASN B CA 1
ATOM 4274 C C . ASN B 1 209 ? -29.830 -20.742 9.576 1.00 79.83 209 ASN B C 1
ATOM 4275 O O . ASN B 1 209 ? -28.976 -21.393 8.984 1.00 87.12 209 ASN B O 1
ATOM 4280 N N . PHE B 1 210 ? -29.904 -20.666 10.910 1.00 81.37 210 PHE B N 1
ATOM 4281 C CA . PHE B 1 210 ? -28.923 -21.272 11.835 1.00 80.08 210 PHE B CA 1
ATOM 4282 C C . PHE B 1 210 ? -27.558 -20.614 11.697 1.00 77.82 210 PHE B C 1
ATOM 4283 O O . PHE B 1 210 ? -27.042 -20.033 12.646 1.00 77.77 210 PHE B O 1
ATOM 4291 N N . THR B 1 218 ? -26.360 -36.242 0.828 1.00 39.90 218 THR B N 1
ATOM 4292 C CA . THR B 1 218 ? -25.098 -35.565 0.542 1.00 40.45 218 THR B CA 1
ATOM 4293 C C . THR B 1 218 ? -25.280 -34.403 -0.420 1.00 39.07 218 THR B C 1
ATOM 4294 O O . THR B 1 218 ? -26.020 -34.492 -1.383 1.00 44.54 218 THR B O 1
ATOM 4298 N N . GLN B 1 219 ? -24.611 -33.299 -0.130 1.00 39.51 219 GLN B N 1
ATOM 4299 C CA . GLN B 1 219 ? -24.603 -32.133 -0.987 1.00 38.24 219 GLN B CA 1
ATOM 4300 C C . GLN B 1 219 ? -23.178 -31.801 -1.298 1.00 36.51 219 GLN B C 1
ATOM 4301 O O . GLN B 1 219 ? -22.291 -32.032 -0.491 1.00 34.29 219 GLN B O 1
ATOM 4307 N N . MET B 1 220 ? -22.944 -31.259 -2.492 1.00 35.01 220 MET B N 1
ATOM 4308 C CA . MET B 1 220 ? -21.750 -30.487 -2.724 1.00 34.70 220 MET B CA 1
ATOM 4309 C C . MET B 1 220 ? -22.114 -29.114 -2.179 1.00 38.74 220 MET B C 1
ATOM 4310 O O . MET B 1 220 ? -23.018 -28.452 -2.712 1.00 42.54 220 MET B O 1
ATOM 4315 N N . THR B 1 221 ? -21.467 -28.723 -1.089 1.00 42.41 221 THR B N 1
ATOM 4316 C CA . THR B 1 221 ? -21.714 -27.410 -0.456 1.00 43.42 221 THR B CA 1
ATOM 4317 C C . THR B 1 221 ? -20.861 -26.326 -1.100 1.00 40.13 221 THR B C 1
ATOM 4318 O O . THR B 1 221 ? -20.008 -26.599 -1.936 1.00 40.05 221 THR B O 1
ATOM 4322 N N . TYR B 1 222 ? -21.088 -25.085 -0.685 1.00 45.27 222 TYR B N 1
ATOM 4323 C CA . TYR B 1 222 ? -20.381 -23.929 -1.220 1.00 40.07 222 TYR B CA 1
ATOM 4324 C C . TYR B 1 222 ? -18.925 -24.033 -0.806 1.00 41.85 222 TYR B C 1
ATOM 4325 O O . TYR B 1 222 ? -18.028 -23.704 -1.572 1.00 36.78 222 TYR B O 1
ATOM 4334 N N . ASN B 1 223 ? -18.682 -24.537 0.410 1.00 47.03 223 ASN B N 1
ATOM 4335 C CA . ASN B 1 223 ? -17.321 -24.802 0.871 1.00 43.09 223 ASN B CA 1
ATOM 4336 C C . ASN B 1 223 ? -16.648 -25.899 0.041 1.00 36.63 223 ASN B C 1
ATOM 4337 O O . ASN B 1 223 ? -15.465 -25.768 -0.326 1.00 37.61 223 ASN B O 1
ATOM 4342 N N . ASP B 1 224 ? -17.381 -26.971 -0.260 1.00 38.19 224 ASP B N 1
ATOM 4343 C CA . ASP B 1 224 ? -16.825 -28.058 -1.098 1.00 35.59 224 ASP B CA 1
ATOM 4344 C C . ASP B 1 224 ? -16.381 -27.501 -2.454 1.00 33.78 224 ASP B C 1
ATOM 4345 O O . ASP B 1 224 ? -15.255 -27.745 -2.906 1.00 34.44 224 ASP B O 1
ATOM 4350 N N . PHE B 1 225 ? -17.271 -26.741 -3.085 1.00 34.90 225 PHE B N 1
ATOM 4351 C CA . PHE B 1 225 ? -17.008 -26.139 -4.395 1.00 37.38 225 PHE B CA 1
ATOM 4352 C C . PHE B 1 225 ? -15.765 -25.248 -4.350 1.00 37.79 225 PHE B C 1
ATOM 4353 O O . PHE B 1 225 ? -14.890 -25.361 -5.182 1.00 37.62 225 PHE B O 1
ATOM 4361 N N . GLN B 1 226 ? -15.690 -24.375 -3.350 1.00 42.81 226 GLN B N 1
ATOM 4362 C CA . GLN B 1 226 ? -14.523 -23.499 -3.180 1.00 40.15 226 GLN B CA 1
ATOM 4363 C C . GLN B 1 226 ? -13.236 -24.281 -3.038 1.00 38.66 226 GLN B C 1
ATOM 4364 O O . GLN B 1 226 ? -12.217 -23.910 -3.638 1.00 39.29 226 GLN B O 1
ATOM 4370 N N . LYS B 1 227 ? -13.259 -25.353 -2.237 1.00 40.79 227 LYS B N 1
ATOM 4371 C CA . LYS B 1 227 ? -12.056 -26.180 -2.049 1.00 40.78 227 LYS B CA 1
ATOM 4372 C C . LYS B 1 227 ? -11.665 -26.912 -3.312 1.00 37.96 227 LYS B C 1
ATOM 4373 O O . LYS B 1 227 ? -10.473 -27.044 -3.595 1.00 36.45 227 LYS B O 1
ATOM 4379 N N . ILE B 1 228 ? -12.650 -27.396 -4.073 1.00 36.97 228 ILE B N 1
ATOM 4380 C CA . ILE B 1 228 ? -12.350 -28.018 -5.370 1.00 35.08 228 ILE B CA 1
ATOM 4381 C C . ILE B 1 228 ? -11.597 -27.026 -6.273 1.00 32.31 228 ILE B C 1
ATOM 4382 O O . ILE B 1 228 ? -10.562 -27.357 -6.862 1.00 33.70 228 ILE B O 1
ATOM 4387 N N . ALA B 1 229 ? -12.122 -25.812 -6.385 1.00 37.02 229 ALA B N 1
ATOM 4388 C CA . ALA B 1 229 ? -11.493 -24.782 -7.223 1.00 34.21 229 ALA B CA 1
ATOM 4389 C C . ALA B 1 229 ? -10.109 -24.406 -6.697 1.00 36.54 229 ALA B C 1
ATOM 4390 O O . ALA B 1 229 ? -9.158 -24.253 -7.465 1.00 36.55 229 ALA B O 1
ATOM 4392 N N . ASP B 1 230 ? -10.001 -24.264 -5.375 1.00 38.57 230 ASP B N 1
ATOM 4393 C CA . ASP B 1 230 ? -8.700 -23.957 -4.743 1.00 42.42 230 ASP B CA 1
ATOM 4394 C C . ASP B 1 230 ? -7.657 -25.021 -5.059 1.00 37.91 230 ASP B C 1
ATOM 4395 O O . ASP B 1 230 ? -6.520 -24.713 -5.447 1.00 38.55 230 ASP B O 1
ATOM 4400 N N . THR B 1 231 ? -8.071 -26.282 -4.954 1.00 38.64 231 THR B N 1
ATOM 4401 C CA . THR B 1 231 ? -7.194 -27.397 -5.288 1.00 37.31 231 THR B CA 1
ATOM 4402 C C . THR B 1 231 ? -6.773 -27.336 -6.750 1.00 36.38 231 THR B C 1
ATOM 4403 O O . THR B 1 231 ? -5.586 -27.494 -7.087 1.00 38.79 231 THR B O 1
ATOM 4407 N N . LEU B 1 232 ? -7.733 -27.091 -7.634 1.00 39.01 232 LEU B N 1
ATOM 4408 C CA . LEU B 1 232 ? -7.405 -26.921 -9.052 1.00 37.22 232 LEU B CA 1
ATOM 4409 C C . LEU B 1 232 ? -6.367 -25.824 -9.255 1.00 35.97 232 LEU B C 1
ATOM 4410 O O . LEU B 1 232 ? -5.390 -26.010 -9.984 1.00 35.97 232 LEU B O 1
ATOM 4415 N N . ILE B 1 233 ? -6.568 -24.686 -8.596 1.00 40.60 233 ILE B N 1
ATOM 4416 C CA . ILE B 1 233 ? -5.617 -23.552 -8.704 1.00 42.13 233 ILE B CA 1
ATOM 4417 C C . ILE B 1 233 ? -4.199 -23.944 -8.249 1.00 41.58 233 ILE B C 1
ATOM 4418 O O . ILE B 1 233 ? -3.201 -23.576 -8.879 1.00 36.14 233 ILE B O 1
ATOM 4423 N N . LYS B 1 234 ? -4.116 -24.737 -7.181 1.00 43.92 234 LYS B N 1
ATOM 4424 C CA . LYS B 1 234 ? -2.819 -25.242 -6.681 1.00 43.75 234 LYS B CA 1
ATOM 4425 C C . LYS B 1 234 ? -2.070 -26.196 -7.613 1.00 40.37 234 LYS B C 1
ATOM 4426 O O . LYS B 1 234 ? -0.858 -26.315 -7.530 1.00 39.68 234 LYS B O 1
ATOM 4432 N N . GLN B 1 235 ? -2.781 -26.888 -8.494 1.00 38.03 235 GLN B N 1
ATOM 4433 C CA . GLN B 1 235 ? -2.146 -27.788 -9.454 1.00 37.41 235 GLN B CA 1
ATOM 4434 C C . GLN B 1 235 ? -1.318 -28.842 -8.722 1.00 35.84 235 GLN B C 1
ATOM 4435 O O . GLN B 1 235 ? -0.154 -29.098 -9.027 1.00 38.12 235 GLN B O 1
ATOM 4441 N N . ASP B 1 236 ? -1.956 -29.414 -7.725 1.00 36.88 236 ASP B N 1
ATOM 4442 C CA . ASP B 1 236 ? -1.398 -30.473 -6.921 1.00 38.53 236 ASP B CA 1
ATOM 4443 C C . ASP B 1 236 ? -1.365 -31.768 -7.732 1.00 39.41 236 ASP B C 1
ATOM 4444 O O . ASP B 1 236 ? -2.402 -32.246 -8.188 1.00 37.04 236 ASP B O 1
ATOM 4449 N N . GLY B 1 237 ? -0.163 -32.328 -7.876 1.00 38.27 237 GLY B N 1
ATOM 4450 C CA . GLY B 1 237 ? 0.081 -33.535 -8.664 1.00 38.72 237 GLY B CA 1
ATOM 4451 C C . GLY B 1 237 ? -0.740 -34.743 -8.263 1.00 39.06 237 GLY B C 1
ATOM 4452 O O . GLY B 1 237 ? -0.910 -35.667 -9.049 1.00 41.31 237 GLY B O 1
ATOM 4453 N N . ARG B 1 238 ? -1.280 -34.746 -7.053 1.00 38.24 238 ARG B N 1
ATOM 4454 C CA . ARG B 1 238 ? -2.172 -35.819 -6.652 1.00 42.47 238 ARG B CA 1
ATOM 4455 C C . ARG B 1 238 ? -3.489 -35.843 -7.464 1.00 41.47 238 ARG B C 1
ATOM 4456 O O . ARG B 1 238 ? -4.053 -36.912 -7.683 1.00 36.81 238 ARG B O 1
ATOM 4464 N N . TYR B 1 239 ? -3.943 -34.674 -7.924 1.00 40.85 239 TYR B N 1
ATOM 4465 C CA . TYR B 1 239 ? -5.242 -34.537 -8.593 1.00 37.86 239 TYR B CA 1
ATOM 4466 C C . TYR B 1 239 ? -5.175 -34.008 -10.018 1.00 38.29 239 TYR B C 1
ATOM 4467 O O . TYR B 1 239 ? -6.151 -34.130 -10.754 1.00 37.18 239 TYR B O 1
ATOM 4476 N N . THR B 1 240 ? -4.060 -33.416 -10.420 1.00 37.48 240 THR B N 1
ATOM 4477 C CA . THR B 1 240 ? -3.991 -32.830 -11.751 1.00 36.44 240 THR B CA 1
ATOM 4478 C C . THR B 1 240 ? -4.069 -33.893 -12.826 1.00 35.38 240 THR B C 1
ATOM 4479 O O . THR B 1 240 ? -3.434 -34.962 -12.744 1.00 30.86 240 THR B O 1
ATOM 4483 N N . VAL B 1 241 ? -4.888 -33.590 -13.837 1.00 34.10 241 VAL B N 1
ATOM 4484 C CA . VAL B 1 241 ? -4.912 -34.370 -15.050 1.00 30.25 241 VAL B CA 1
ATOM 4485 C C . VAL B 1 241 ? -3.481 -34.332 -15.576 1.00 31.54 241 VAL B C 1
ATOM 4486 O O . VAL B 1 241 ? -2.894 -33.260 -15.671 1.00 32.03 241 VAL B O 1
ATOM 4490 N N . PRO B 1 242 ? -2.919 -35.508 -15.916 1.00 33.65 242 PRO B N 1
ATOM 4491 C CA . PRO B 1 242 ? -1.533 -35.574 -16.406 1.00 34.46 242 PRO B CA 1
ATOM 4492 C C . PRO B 1 242 ? -1.302 -34.717 -17.635 1.00 37.04 242 PRO B C 1
ATOM 4493 O O . PRO B 1 242 ? -2.237 -34.459 -18.372 1.00 35.26 242 PRO B O 1
ATOM 4497 N N . PHE B 1 243 ? -0.061 -34.296 -17.854 1.00 37.38 243 PHE B N 1
ATOM 4498 C CA . PHE B 1 243 ? 0.294 -33.626 -19.092 1.00 37.43 243 PHE B CA 1
ATOM 4499 C C . PHE B 1 243 ? 0.416 -34.666 -20.158 1.00 36.72 243 PHE B C 1
ATOM 4500 O O . PHE B 1 243 ? 1.029 -35.723 -19.955 1.00 37.04 243 PHE B O 1
ATOM 4508 N N . PHE B 1 244 ? -0.180 -34.360 -21.302 1.00 35.86 244 PHE B N 1
ATOM 4509 C CA . PHE B 1 244 ? -0.134 -35.220 -22.463 1.00 37.15 244 PHE B CA 1
ATOM 4510 C C . PHE B 1 244 ? 0.834 -34.595 -23.434 1.00 37.95 244 PHE B C 1
ATOM 4511 O O . PHE B 1 244 ? 0.828 -33.374 -23.610 1.00 38.76 244 PHE B O 1
ATOM 4519 N N . LYS B 1 245 ? 1.659 -35.423 -24.063 1.00 37.36 245 LYS B N 1
ATOM 4520 C CA . LYS B 1 245 ? 2.589 -34.941 -25.090 1.00 40.49 245 LYS B CA 1
ATOM 4521 C C . LYS B 1 245 ? 1.830 -34.549 -26.338 1.00 36.39 245 LYS B C 1
ATOM 4522 O O . LYS B 1 245 ? 1.395 -35.399 -27.078 1.00 38.53 245 LYS B O 1
ATOM 4528 N N . ALA B 1 246 ? 1.727 -33.245 -26.586 1.00 36.88 246 ALA B N 1
ATOM 4529 C CA . ALA B 1 246 ? 0.875 -32.696 -27.628 1.00 36.28 246 ALA B CA 1
ATOM 4530 C C . ALA B 1 246 ? 1.224 -33.096 -29.061 1.00 36.96 246 ALA B C 1
ATOM 4531 O O . ALA B 1 246 ? 0.328 -33.231 -29.880 1.00 38.16 246 ALA B O 1
ATOM 4533 N N . SER B 1 247 ? 2.511 -33.280 -29.367 1.00 39.03 247 SER B N 1
ATOM 4534 C CA . SER B 1 247 ? 2.956 -33.744 -30.714 1.00 40.78 247 SER B CA 1
ATOM 4535 C C . SER B 1 247 ? 2.361 -35.097 -31.116 1.00 40.14 247 SER B C 1
ATOM 4536 O O . SER B 1 247 ? 2.167 -35.365 -32.294 1.00 41.79 247 SER B O 1
ATOM 4539 N N . GLU B 1 248 ? 2.019 -35.917 -30.133 1.00 41.73 248 GLU B N 1
ATOM 4540 C CA . GLU B 1 248 ? 1.477 -37.248 -30.404 1.00 44.96 248 GLU B CA 1
ATOM 4541 C C . GLU B 1 248 ? -0.034 -37.265 -30.685 1.00 40.97 248 GLU B C 1
ATOM 4542 O O . GLU B 1 248 ? -0.585 -38.300 -31.071 1.00 40.53 248 GLU B O 1
ATOM 4548 N N . ILE B 1 249 ? -0.724 -36.146 -30.478 1.00 40.21 249 ILE B N 1
ATOM 4549 C CA . ILE B 1 249 ? -2.193 -36.190 -30.460 1.00 34.34 249 ILE B CA 1
ATOM 4550 C C . ILE B 1 249 ? -2.725 -36.086 -31.870 1.00 34.15 249 ILE B C 1
ATOM 4551 O O . ILE B 1 249 ? -2.383 -35.167 -32.605 1.00 37.89 249 ILE B O 1
ATOM 4556 N N . LYS B 1 250 ? -3.554 -37.053 -32.252 1.00 33.22 250 LYS B N 1
ATOM 4557 C CA . LYS B 1 250 ? -4.154 -37.111 -33.585 1.00 30.86 250 LYS B CA 1
ATOM 4558 C C . LYS B 1 250 ? -5.680 -37.071 -33.482 1.00 31.95 250 LYS B C 1
ATOM 4559 O O . LYS B 1 250 ? -6.268 -37.495 -32.470 1.00 30.66 250 LYS B O 1
ATOM 4565 N N . ASN B 1 251 ? -6.286 -36.591 -34.557 1.00 27.03 251 ASN B N 1
ATOM 4566 C CA . ASN B 1 251 ? -7.695 -36.696 -34.782 1.00 28.08 251 ASN B CA 1
ATOM 4567 C C . ASN B 1 251 ? -7.962 -38.179 -34.965 1.00 31.23 251 ASN B C 1
ATOM 4568 O O . ASN B 1 251 ? -7.084 -38.909 -35.440 1.00 27.78 251 ASN B O 1
ATOM 4573 N N . MET B 1 252 ? -9.131 -38.651 -34.542 1.00 29.80 252 MET B N 1
ATOM 4574 C CA . MET B 1 252 ? -9.425 -40.083 -34.619 1.00 30.78 252 MET B CA 1
ATOM 4575 C C . MET B 1 252 ? -9.849 -40.381 -36.027 1.00 27.96 252 MET B C 1
ATOM 4576 O O . MET B 1 252 ? -10.829 -39.811 -36.474 1.00 26.59 252 MET B O 1
ATOM 4581 N N . PRO B 1 253 ? -9.105 -41.248 -36.748 1.00 28.42 253 PRO B N 1
ATOM 4582 C CA . PRO B 1 253 ? -9.458 -41.517 -38.138 1.00 29.53 253 PRO B CA 1
ATOM 4583 C C . PRO B 1 253 ? -10.919 -41.874 -38.389 1.00 27.53 253 PRO B C 1
ATOM 4584 O O . PRO B 1 253 ? -11.487 -41.388 -39.347 1.00 26.42 253 PRO B O 1
ATOM 4588 N N . ALA B 1 254 ? -11.520 -42.678 -37.515 1.00 26.68 254 ALA B N 1
ATOM 4589 C CA . ALA B 1 254 ? -12.928 -43.064 -37.641 1.00 26.27 254 ALA B CA 1
ATOM 4590 C C . ALA B 1 254 ? -13.905 -41.910 -37.398 1.00 28.24 254 ALA B C 1
ATOM 4591 O O . ALA B 1 254 ? -15.102 -42.059 -37.649 1.00 28.95 254 ALA B O 1
ATOM 4593 N N . ALA B 1 255 ? -13.424 -40.780 -36.882 1.00 28.07 255 ALA B N 1
ATOM 4594 C CA . ALA B 1 255 ? -14.255 -39.568 -36.751 1.00 31.20 255 ALA B CA 1
ATOM 4595 C C . ALA B 1 255 ? -14.313 -38.776 -38.050 1.00 31.37 255 ALA B C 1
ATOM 4596 O O . ALA B 1 255 ? -15.027 -37.778 -38.132 1.00 28.65 255 ALA B O 1
ATOM 4598 N N . THR B 1 256 ? -13.537 -39.181 -39.053 1.00 30.77 256 THR B N 1
ATOM 4599 C CA . THR B 1 256 ? -13.778 -38.737 -40.408 1.00 31.11 256 THR B CA 1
ATOM 4600 C C . THR B 1 256 ? -14.707 -39.768 -41.027 1.00 32.23 256 THR B C 1
ATOM 4601 O O . THR B 1 256 ? -14.332 -40.916 -41.284 1.00 35.55 256 THR B O 1
ATOM 4605 N N . THR B 1 257 ? -15.942 -39.374 -41.256 1.00 29.79 257 THR B N 1
ATOM 4606 C CA . THR B 1 257 ? -16.978 -40.350 -41.501 1.00 28.66 257 THR B CA 1
ATOM 4607 C C . THR B 1 257 ? -18.147 -39.587 -42.057 1.00 27.31 257 THR B C 1
ATOM 4608 O O . THR B 1 257 ? -18.169 -38.372 -41.998 1.00 26.32 257 THR B O 1
ATOM 4612 N N . LYS B 1 258 ? -19.093 -40.308 -42.638 1.00 29.46 258 LYS B N 1
ATOM 4613 C CA . LYS B 1 258 ? -20.268 -39.702 -43.218 1.00 29.92 258 LYS B CA 1
ATOM 4614 C C . LYS B 1 258 ? -21.105 -39.115 -42.098 1.00 30.39 258 LYS B C 1
ATOM 4615 O O . LYS B 1 258 ? -21.443 -39.819 -41.157 1.00 31.08 258 LYS B O 1
ATOM 4621 N N . ASP B 1 259 ? -21.422 -37.824 -42.199 1.00 30.29 259 ASP B N 1
ATOM 4622 C CA . ASP B 1 259 ? -22.107 -37.104 -41.136 1.00 28.48 259 ASP B CA 1
ATOM 4623 C C . ASP B 1 259 ? -23.595 -37.421 -41.135 1.00 29.99 259 ASP B C 1
ATOM 4624 O O . ASP B 1 259 ? -24.238 -37.486 -42.200 1.00 28.80 259 ASP B O 1
ATOM 4629 N N . ALA B 1 260 ? -24.140 -37.592 -39.932 1.00 29.91 260 ALA B N 1
ATOM 4630 C CA . ALA B 1 260 ? -25.533 -38.015 -39.759 1.00 27.76 260 ALA B CA 1
ATOM 4631 C C . ALA B 1 260 ? -26.515 -37.039 -40.368 1.00 27.66 260 ALA B C 1
ATOM 4632 O O . ALA B 1 260 ? -27.594 -37.448 -40.743 1.00 27.12 260 ALA B O 1
ATOM 4634 N N . GLN B 1 261 ? -26.165 -35.751 -40.392 1.00 27.93 261 GLN B N 1
ATOM 4635 C CA . GLN B 1 261 ? -27.064 -34.715 -40.857 1.00 29.21 261 GLN B CA 1
ATOM 4636 C C . GLN B 1 261 ? -26.811 -34.301 -42.309 1.00 32.69 261 GLN B C 1
ATOM 4637 O O . GLN B 1 261 ? -27.761 -34.171 -43.053 1.00 31.46 261 GLN B O 1
ATOM 4643 N N . THR B 1 262 ? -25.551 -34.074 -42.706 1.00 31.28 262 THR B N 1
ATOM 4644 C CA . THR B 1 262 ? -25.260 -33.606 -44.069 1.00 34.24 262 THR B CA 1
ATOM 4645 C C . THR B 1 262 ? -25.166 -34.745 -45.096 1.00 38.02 262 THR B C 1
ATOM 4646 O O . THR B 1 262 ? -25.245 -34.493 -46.297 1.00 39.01 262 THR B O 1
ATOM 4650 N N . ASN B 1 263 ? -24.968 -35.970 -44.623 1.00 39.54 263 ASN B N 1
ATOM 4651 C CA . ASN B 1 263 ? -24.675 -37.124 -45.473 1.00 41.44 263 ASN B CA 1
ATOM 4652 C C . ASN B 1 263 ? -23.381 -37.068 -46.254 1.00 42.15 263 ASN B C 1
ATOM 4653 O O . ASN B 1 263 ? -23.250 -37.754 -47.258 1.00 42.11 263 ASN B O 1
ATOM 4658 N N . THR B 1 264 ? -22.416 -36.282 -45.801 1.00 37.79 264 THR B N 1
ATOM 4659 C CA . THR B 1 264 ? -21.138 -36.207 -46.496 1.00 36.79 264 THR B CA 1
ATOM 4660 C C . THR B 1 264 ? -20.016 -36.587 -45.531 1.00 36.54 264 THR B C 1
ATOM 4661 O O . THR B 1 264 ? -20.120 -36.371 -44.333 1.00 36.43 264 THR B O 1
ATOM 4665 N N . ILE B 1 265 ? -18.954 -37.170 -46.061 1.00 35.22 265 ILE B N 1
ATOM 4666 C CA . ILE B 1 265 ? -17.809 -37.586 -45.274 1.00 36.70 265 ILE B CA 1
ATOM 4667 C C . ILE B 1 265 ? -17.135 -36.280 -44.851 1.00 35.68 265 ILE B C 1
ATOM 4668 O O . ILE B 1 265 ? -16.877 -35.441 -45.691 1.00 36.52 265 ILE B O 1
ATOM 4673 N N . GLU B 1 266 ? -16.936 -36.093 -43.542 1.00 34.83 266 GLU B N 1
ATOM 4674 C CA . GLU B 1 266 ? -16.282 -34.896 -42.987 1.00 34.06 266 GLU B CA 1
ATOM 4675 C C . GLU B 1 266 ? -15.458 -35.297 -41.783 1.00 31.78 266 GLU B C 1
ATOM 4676 O O . GLU B 1 266 ? -15.778 -36.282 -41.109 1.00 31.51 266 GLU B O 1
ATOM 4682 N N . PRO B 1 267 ? -14.395 -34.535 -41.494 1.00 30.04 267 PRO B N 1
ATOM 4683 C CA . PRO B 1 267 ? -13.728 -34.748 -40.228 1.00 27.77 267 PRO B CA 1
ATOM 4684 C C . PRO B 1 267 ? -14.547 -34.151 -39.097 1.00 27.26 267 PRO B C 1
ATOM 4685 O O . PRO B 1 267 ? -14.719 -32.936 -39.042 1.00 26.04 267 PRO B O 1
ATOM 4689 N N . LEU B 1 268 ? -15.018 -35.001 -38.189 1.00 25.35 268 LEU B N 1
ATOM 4690 C CA . LEU B 1 268 ? -15.940 -34.583 -37.136 1.00 23.93 268 LEU B CA 1
ATOM 4691 C C . LEU B 1 268 ? -15.236 -34.436 -35.821 1.00 22.98 268 LEU B C 1
ATOM 4692 O O . LEU B 1 268 ? -14.227 -35.103 -35.583 1.00 23.52 268 LEU B O 1
ATOM 4697 N N . ASP B 1 269 ? -15.770 -33.556 -34.974 1.00 22.50 269 ASP B N 1
ATOM 4698 C CA . ASP B 1 269 ? -15.462 -33.574 -33.558 1.00 23.67 269 ASP B CA 1
ATOM 4699 C C . ASP B 1 269 ? -16.005 -34.868 -33.025 1.00 23.32 269 ASP B C 1
ATOM 4700 O O . ASP B 1 269 ? -17.112 -35.243 -33.362 1.00 23.90 269 ASP B O 1
ATOM 4705 N N . VAL B 1 270 ? -15.230 -35.556 -32.218 1.00 24.34 270 VAL B N 1
ATOM 4706 C CA . VAL B 1 270 ? -15.759 -36.640 -31.403 1.00 25.56 270 VAL B CA 1
ATOM 4707 C C . VAL B 1 270 ? -15.557 -36.249 -29.953 1.00 24.04 270 VAL B C 1
ATOM 4708 O O . VAL B 1 270 ? -14.460 -35.930 -29.538 1.00 24.35 270 VAL B O 1
ATOM 4712 N N . TRP B 1 271 ? -16.619 -36.243 -29.173 1.00 25.04 271 TRP B N 1
ATOM 4713 C CA . TRP B 1 271 ? -16.491 -35.917 -27.753 1.00 23.52 271 TRP B CA 1
ATOM 4714 C C . TRP B 1 271 ? -16.994 -37.025 -26.846 1.00 25.21 271 TRP B C 1
ATOM 4715 O O . TRP B 1 271 ? -16.382 -38.111 -26.836 1.00 22.86 271 TRP B O 1
ATOM 4726 N N . ASP B 1 272 ? -18.081 -36.803 -26.082 1.00 26.21 272 ASP B N 1
ATOM 4727 C CA . ASP B 1 272 ? -18.481 -37.748 -25.059 1.00 24.54 272 ASP B CA 1
ATOM 4728 C C . ASP B 1 272 ? -18.558 -39.139 -25.690 1.00 24.16 272 ASP B C 1
ATOM 4729 O O . ASP B 1 272 ? -19.289 -39.350 -26.679 1.00 25.07 272 ASP B O 1
ATOM 4734 N N . SER B 1 273 ? -17.844 -40.085 -25.089 1.00 25.30 273 SER B N 1
ATOM 4735 C CA . SER B 1 273 ? -17.840 -41.458 -25.556 1.00 25.20 273 SER B CA 1
ATOM 4736 C C . SER B 1 273 ? -17.953 -42.421 -24.405 1.00 25.22 273 SER B C 1
ATOM 4737 O O . SER B 1 273 ? -17.554 -42.107 -23.271 1.00 25.25 273 SER B O 1
ATOM 4740 N N . TRP B 1 274 ? -18.544 -43.576 -24.678 1.00 24.85 274 TRP B N 1
ATOM 4741 C CA . TRP B 1 274 ? -18.606 -44.633 -23.677 1.00 23.75 274 TRP B CA 1
ATOM 4742 C C . TRP B 1 274 ? -18.523 -46.005 -24.287 1.00 23.68 274 TRP B C 1
ATOM 4743 O O . TRP B 1 274 ? -19.080 -46.241 -25.347 1.00 21.65 274 TRP B O 1
ATOM 4754 N N . PRO B 1 275 ? -17.830 -46.920 -23.594 1.00 23.24 275 PRO B N 1
ATOM 4755 C CA . PRO B 1 275 ? -17.725 -48.262 -24.095 1.00 23.16 275 PRO B CA 1
ATOM 4756 C C . PRO B 1 275 ? -18.949 -49.055 -23.748 1.00 24.00 275 PRO B C 1
ATOM 4757 O O . PRO B 1 275 ? -19.614 -48.756 -22.763 1.00 21.79 275 PRO B O 1
ATOM 4761 N N . VAL B 1 276 ? -19.261 -50.062 -24.544 1.00 22.44 276 VAL B N 1
ATOM 4762 C CA . VAL B 1 276 ? -20.272 -51.016 -24.104 1.00 23.27 276 VAL B CA 1
ATOM 4763 C C . VAL B 1 276 ? -19.606 -51.782 -22.965 1.00 24.53 276 VAL B C 1
ATOM 4764 O O . VAL B 1 276 ? -18.464 -52.267 -23.105 1.00 23.20 276 VAL B O 1
ATOM 4768 N N . GLN B 1 277 ? -20.274 -51.833 -21.811 1.00 24.84 277 GLN B N 1
ATOM 4769 C CA . GLN B 1 277 ? -19.659 -52.477 -20.654 1.00 24.81 277 GLN B CA 1
ATOM 4770 C C . GLN B 1 277 ? -20.522 -53.594 -20.110 1.00 24.36 277 GLN B C 1
ATOM 4771 O O . GLN B 1 277 ? -21.677 -53.764 -20.519 1.00 22.02 277 GLN B O 1
ATOM 4777 N N . ASP B 1 278 ? -19.909 -54.433 -19.287 1.00 25.58 278 ASP B N 1
ATOM 4778 C CA . ASP B 1 278 ? -20.650 -55.486 -18.611 1.00 26.57 278 ASP B CA 1
ATOM 4779 C C . ASP B 1 278 ? -21.513 -54.797 -17.564 1.00 27.43 278 ASP B C 1
ATOM 4780 O O . ASP B 1 278 ? -21.009 -54.055 -16.705 1.00 25.27 278 ASP B O 1
ATOM 4785 N N . VAL B 1 279 ? -22.802 -54.981 -17.669 1.00 28.12 279 VAL B N 1
ATOM 4786 C CA . VAL B 1 279 ? -23.712 -54.323 -16.775 1.00 28.25 279 VAL B CA 1
ATOM 4787 C C . VAL B 1 279 ? -23.450 -54.542 -15.285 1.00 29.84 279 VAL B C 1
ATOM 4788 O O . VAL B 1 279 ? -23.534 -53.612 -14.522 1.00 31.07 279 VAL B O 1
ATOM 4792 N N . ARG B 1 280 ? -22.970 -55.715 -14.901 1.00 29.77 280 ARG B N 1
ATOM 4793 C CA . ARG B 1 280 ? -22.714 -55.982 -13.493 1.00 33.33 280 ARG B CA 1
ATOM 4794 C C . ARG B 1 280 ? -21.423 -55.369 -12.953 1.00 33.78 280 ARG B C 1
ATOM 4795 O O . ARG B 1 280 ? -21.400 -54.859 -11.856 1.00 30.71 280 ARG B O 1
ATOM 4803 N N . THR B 1 281 ? -20.362 -55.392 -13.743 1.00 33.79 281 THR B N 1
ATOM 4804 C CA . THR B 1 281 ? -19.094 -54.894 -13.282 1.00 34.64 281 THR B CA 1
ATOM 4805 C C . THR B 1 281 ? -18.585 -53.601 -13.817 1.00 33.83 281 THR B C 1
ATOM 4806 O O . THR B 1 281 ? -17.716 -53.015 -13.220 1.00 33.29 281 THR B O 1
ATOM 4810 N N . GLY B 1 282 ? -19.158 -53.143 -14.906 1.00 29.64 282 GLY B N 1
ATOM 4811 C CA . GLY B 1 282 ? -18.630 -51.979 -15.616 1.00 28.64 282 GLY B CA 1
ATOM 4812 C C . GLY B 1 282 ? -17.353 -52.223 -16.436 1.00 29.41 282 GLY B C 1
ATOM 4813 O O . GLY B 1 282 ? -16.835 -51.293 -17.060 1.00 27.75 282 GLY B O 1
ATOM 4814 N N . GLN B 1 283 ? -16.816 -53.438 -16.461 1.00 28.16 283 GLN B N 1
ATOM 4815 C CA . GLN B 1 283 ? -15.643 -53.703 -17.336 1.00 29.51 283 GLN B CA 1
ATOM 4816 C C . GLN B 1 283 ? -16.052 -53.571 -18.814 1.00 26.51 283 GLN B C 1
ATOM 4817 O O . GLN B 1 283 ? -17.205 -53.831 -19.167 1.00 26.75 283 GLN B O 1
ATOM 4823 N N . VAL B 1 284 ? -15.133 -53.155 -19.667 1.00 23.94 284 VAL B N 1
ATOM 4824 C CA . VAL B 1 284 ? -15.441 -53.098 -21.102 1.00 24.03 284 VAL B CA 1
ATOM 4825 C C . VAL B 1 284 ? -15.821 -54.503 -21.607 1.00 23.64 284 VAL B C 1
ATOM 4826 O O . VAL B 1 284 ? -15.073 -55.452 -21.392 1.00 20.25 284 VAL B O 1
ATOM 4830 N N . ALA B 1 285 ? -16.967 -54.611 -22.283 1.00 21.53 285 ALA B N 1
ATOM 4831 C CA . ALA B 1 285 ? -17.471 -55.858 -22.786 1.00 22.76 285 ALA B CA 1
ATOM 4832 C C . ALA B 1 285 ? -16.643 -56.410 -23.974 1.00 26.17 285 ALA B C 1
ATOM 4833 O O . ALA B 1 285 ? -16.129 -55.649 -24.813 1.00 23.97 285 ALA B O 1
ATOM 4835 N N . ASN B 1 286 ? -16.553 -57.732 -24.040 1.00 25.93 286 ASN B N 1
ATOM 4836 C CA . ASN B 1 286 ? -16.023 -58.425 -25.205 1.00 26.41 286 ASN B CA 1
ATOM 4837 C C . ASN B 1 286 ? -17.221 -58.972 -25.989 1.00 28.01 286 ASN B C 1
ATOM 4838 O O . ASN B 1 286 ? -17.850 -59.963 -25.584 1.00 27.36 286 ASN B O 1
ATOM 4843 N N . TRP B 1 287 ? -17.556 -58.307 -27.086 1.00 24.34 287 TRP B N 1
ATOM 4844 C CA . TRP B 1 287 ? -18.650 -58.738 -27.945 1.00 25.23 287 TRP B CA 1
ATOM 4845 C C . TRP B 1 287 ? -18.062 -59.458 -29.146 1.00 26.50 287 TRP B C 1
ATOM 4846 O O . TRP B 1 287 ? -17.542 -58.822 -30.041 1.00 27.53 287 TRP B O 1
ATOM 4857 N N . ASN B 1 288 ? -18.107 -60.787 -29.131 1.00 25.57 288 ASN B N 1
ATOM 4858 C CA . ASN B 1 288 ? -17.646 -61.613 -30.246 1.00 28.27 288 ASN B CA 1
ATOM 4859 C C . ASN B 1 288 ? -16.255 -61.233 -30.682 1.00 27.53 288 ASN B C 1
ATOM 4860 O O . ASN B 1 288 ? -15.971 -61.207 -31.875 1.00 30.08 288 ASN B O 1
ATOM 4865 N N . GLY B 1 289 ? -15.390 -60.930 -29.716 1.00 26.32 289 GLY B N 1
ATOM 4866 C CA . GLY B 1 289 ? -14.002 -60.580 -30.020 1.00 28.13 289 GLY B CA 1
ATOM 4867 C C . GLY B 1 289 ? -13.774 -59.097 -30.289 1.00 27.47 289 GLY B C 1
ATOM 4868 O O . GLY B 1 289 ? -12.647 -58.684 -30.549 1.00 26.11 289 GLY B O 1
ATOM 4869 N N . TYR B 1 290 ? -14.833 -58.301 -30.204 1.00 30.28 290 TYR B N 1
ATOM 4870 C CA . TYR B 1 290 ? -14.743 -56.856 -30.391 1.00 31.54 290 TYR B CA 1
ATOM 4871 C C . TYR B 1 290 ? -14.955 -56.101 -29.088 1.00 30.94 290 TYR B C 1
ATOM 4872 O O . TYR B 1 290 ? -15.676 -56.560 -28.185 1.00 29.15 290 TYR B O 1
ATOM 4881 N N . GLN B 1 291 ? -14.286 -54.954 -29.005 1.00 28.98 291 GLN B N 1
ATOM 4882 C CA . GLN B 1 291 ? -14.677 -53.864 -28.095 1.00 28.84 291 GLN B CA 1
ATOM 4883 C C . GLN B 1 291 ? -15.510 -52.886 -28.883 1.00 28.55 291 GLN B C 1
ATOM 4884 O O . GLN B 1 291 ? -15.277 -52.684 -30.082 1.00 26.03 291 GLN B O 1
ATOM 4890 N N . LEU B 1 292 ? -16.500 -52.306 -28.211 1.00 24.61 292 LEU B N 1
ATOM 4891 C CA . LEU B 1 292 ? -17.510 -51.479 -28.837 1.00 24.98 292 LEU B CA 1
ATOM 4892 C C . LEU B 1 292 ? -17.626 -50.159 -28.065 1.00 24.74 292 LEU B C 1
ATOM 4893 O O . LEU B 1 292 ? -17.659 -50.184 -26.840 1.00 25.90 292 LEU B O 1
ATOM 4898 N N . VAL B 1 293 ? -17.728 -49.034 -28.774 1.00 22.97 293 VAL B N 1
ATOM 4899 C CA . VAL B 1 293 ? -17.866 -47.707 -28.152 1.00 22.99 293 VAL B CA 1
ATOM 4900 C C . VAL B 1 293 ? -18.948 -46.937 -28.857 1.00 23.85 293 VAL B C 1
ATOM 4901 O O . VAL B 1 293 ? -19.082 -47.022 -30.075 1.00 22.61 293 VAL B O 1
ATOM 4905 N N . ILE B 1 294 ? -19.737 -46.196 -28.096 1.00 23.97 294 ILE B N 1
ATOM 4906 C CA . ILE B 1 294 ? -20.734 -45.283 -28.663 1.00 23.06 294 ILE B CA 1
ATOM 4907 C C . ILE B 1 294 ? -20.261 -43.865 -28.379 1.00 23.71 294 ILE B C 1
ATOM 4908 O O . ILE B 1 294 ? -19.755 -43.562 -27.274 1.00 23.71 294 ILE B O 1
ATOM 4913 N N . ALA B 1 295 ? -20.384 -42.998 -29.384 1.00 23.64 295 ALA B N 1
ATOM 4914 C CA . ALA B 1 295 ? -19.767 -41.664 -29.298 1.00 22.67 295 ALA B CA 1
ATOM 4915 C C . ALA B 1 295 ? -20.595 -40.577 -29.910 1.00 23.67 295 ALA B C 1
ATOM 4916 O O . ALA B 1 295 ? -21.163 -40.784 -30.976 1.00 23.23 295 ALA B O 1
ATOM 4918 N N . MET B 1 296 ? -20.646 -39.411 -29.246 1.00 23.63 296 MET B N 1
ATOM 4919 C CA . MET B 1 296 ? -21.188 -38.191 -29.820 1.00 24.29 296 MET B CA 1
ATOM 4920 C C . MET B 1 296 ? -20.200 -37.649 -30.865 1.00 25.14 296 MET B C 1
ATOM 4921 O O . MET B 1 296 ? -19.009 -37.530 -30.599 1.00 24.25 296 MET B O 1
ATOM 4926 N N . MET B 1 297 ? -20.699 -37.375 -32.061 1.00 24.75 297 MET B N 1
ATOM 4927 C CA . MET B 1 297 ? -19.869 -36.775 -33.121 1.00 24.87 297 MET B CA 1
ATOM 4928 C C . MET B 1 297 ? -20.672 -35.772 -33.873 1.00 24.15 297 MET B C 1
ATOM 4929 O O . MET B 1 297 ? -21.912 -35.847 -33.917 1.00 25.01 297 MET B O 1
ATOM 4934 N N . GLY B 1 298 ? -19.963 -34.812 -34.454 1.00 23.15 298 GLY B N 1
ATOM 4935 C CA . GLY B 1 298 ? -20.603 -33.796 -35.250 1.00 23.25 298 GLY B CA 1
ATOM 4936 C C . GLY B 1 298 ? -19.625 -32.834 -35.897 1.00 24.54 298 GLY B C 1
ATOM 4937 O O . GLY B 1 298 ? -18.426 -32.771 -35.542 1.00 22.76 298 GLY B O 1
ATOM 4938 N N . ILE B 1 299 ? -20.131 -32.124 -36.891 1.00 24.76 299 ILE B N 1
ATOM 4939 C CA . ILE B 1 299 ? -19.305 -31.199 -37.651 1.00 27.05 299 ILE B CA 1
ATOM 4940 C C . ILE B 1 299 ? -18.982 -29.993 -36.774 1.00 26.35 299 ILE B C 1
ATOM 4941 O O . ILE B 1 299 ? -19.892 -29.373 -36.223 1.00 22.42 299 ILE B O 1
ATOM 4946 N N . PRO B 1 300 ? -17.685 -29.660 -36.639 1.00 27.57 300 PRO B N 1
ATOM 4947 C CA . PRO B 1 300 ? -17.316 -28.452 -35.875 1.00 27.90 300 PRO B CA 1
ATOM 4948 C C . PRO B 1 300 ? -18.085 -27.213 -36.322 1.00 27.82 300 PRO B C 1
ATOM 4949 O O . PRO B 1 300 ? -18.209 -26.970 -37.510 1.00 24.13 300 PRO B O 1
ATOM 4953 N N . ASN B 1 301 ? -18.592 -26.460 -35.344 1.00 26.74 301 ASN B N 1
ATOM 4954 C CA . ASN B 1 301 ? -19.322 -25.219 -35.559 1.00 28.99 301 ASN B CA 1
ATOM 4955 C C . ASN B 1 301 ? -20.724 -25.380 -36.139 1.00 31.87 301 ASN B C 1
ATOM 4956 O O . ASN B 1 301 ? -21.323 -24.382 -36.528 1.00 27.32 301 ASN B O 1
ATOM 4961 N N . GLN B 1 302 ? -21.262 -26.602 -36.143 1.00 30.88 302 GLN B N 1
ATOM 4962 C CA . GLN B 1 302 ? -22.659 -26.812 -36.521 1.00 32.45 302 GLN B CA 1
ATOM 4963 C C . GLN B 1 302 ? -23.404 -27.424 -35.354 1.00 30.64 302 GLN B C 1
ATOM 4964 O O . GLN B 1 302 ? -22.816 -28.066 -34.524 1.00 28.76 302 GLN B O 1
ATOM 4970 N N . ASN B 1 303 ? -24.702 -27.170 -35.273 1.00 31.01 303 ASN B N 1
ATOM 4971 C CA . ASN B 1 303 ? -25.546 -27.894 -34.356 1.00 30.20 303 ASN B CA 1
ATOM 4972 C C . ASN B 1 303 ? -25.775 -29.296 -34.954 1.00 29.28 303 ASN B C 1
ATOM 4973 O O . ASN B 1 303 ? -26.633 -29.486 -35.813 1.00 27.21 303 ASN B O 1
ATOM 4978 N N . ASP B 1 304 ? -24.970 -30.250 -34.507 1.00 25.62 304 ASP B N 1
ATOM 4979 C CA . ASP B 1 304 ? -24.930 -31.574 -35.086 1.00 25.50 304 ASP B CA 1
ATOM 4980 C C . ASP B 1 304 ? -24.613 -32.580 -33.990 1.00 23.99 304 ASP B C 1
ATOM 4981 O O . ASP B 1 304 ? -23.484 -33.072 -33.865 1.00 26.74 304 ASP B O 1
ATOM 4986 N N . ASN B 1 305 ? -25.605 -32.868 -33.164 1.00 23.95 305 ASN B N 1
ATOM 4987 C CA . ASN B 1 305 ? -25.406 -33.764 -32.002 1.00 23.63 305 ASN B CA 1
ATOM 4988 C C . ASN B 1 305 ? -26.076 -35.130 -32.180 1.00 22.89 305 ASN B C 1
ATOM 4989 O O . ASN B 1 305 ? -27.271 -35.276 -31.958 1.00 20.44 305 ASN B O 1
ATOM 4994 N N . HIS B 1 306 ? -25.278 -36.126 -32.545 1.00 22.84 306 HIS B N 1
ATOM 4995 C CA . HIS B 1 306 ? -25.762 -37.498 -32.785 1.00 23.28 306 HIS B CA 1
ATOM 4996 C C . HIS B 1 306 ? -24.725 -38.504 -32.358 1.00 22.28 306 HIS B C 1
ATOM 4997 O O . HIS B 1 306 ? -23.553 -38.153 -32.214 1.00 23.97 306 HIS B O 1
ATOM 5004 N N . ILE B 1 307 ? -25.166 -39.734 -32.123 1.00 22.62 307 ILE B N 1
ATOM 5005 C CA . ILE B 1 307 ? -24.275 -40.775 -31.601 1.00 21.77 307 ILE B CA 1
ATOM 5006 C C . ILE B 1 307 ? -24.002 -41.801 -32.668 1.00 22.68 307 ILE B C 1
ATOM 5007 O O . ILE B 1 307 ? -24.860 -42.087 -33.481 1.00 22.30 307 ILE B O 1
ATOM 5012 N N . TYR B 1 308 ? -22.791 -42.352 -32.620 1.00 23.98 308 TYR B N 1
ATOM 5013 C CA . TYR B 1 308 ? -22.235 -43.262 -33.592 1.00 25.56 308 TYR B CA 1
ATOM 5014 C C . TYR B 1 308 ? -21.659 -44.472 -32.882 1.00 27.06 308 TYR B C 1
ATOM 5015 O O . TYR B 1 308 ? -21.214 -44.376 -31.741 1.00 23.36 308 TYR B O 1
ATOM 5024 N N . LEU B 1 309 ? -21.699 -45.619 -33.562 1.00 28.43 309 LEU B N 1
ATOM 5025 C CA . LEU B 1 309 ? -21.201 -46.882 -33.016 1.00 26.60 309 LEU B CA 1
ATOM 5026 C C . LEU B 1 309 ? -19.866 -47.192 -33.632 1.00 27.15 309 LEU B C 1
ATOM 5027 O O . LEU B 1 309 ? -19.733 -47.194 -34.870 1.00 26.83 309 LEU B O 1
ATOM 5032 N N . LEU B 1 310 ? -18.883 -47.465 -32.788 1.00 24.08 310 LEU B N 1
ATOM 5033 C CA . LEU B 1 310 ? -17.566 -47.815 -33.267 1.00 27.66 310 LEU B CA 1
ATOM 5034 C C . LEU B 1 310 ? -17.128 -49.158 -32.726 1.00 27.85 310 LEU B C 1
ATOM 5035 O O . LEU B 1 310 ? -17.564 -49.571 -31.641 1.00 25.28 310 LEU B O 1
ATOM 5040 N N . TYR B 1 311 ? -16.244 -49.819 -33.465 1.00 27.54 311 TYR B N 1
ATOM 5041 C CA . TYR B 1 311 ? -15.667 -51.086 -33.019 1.00 27.82 311 TYR B CA 1
ATOM 5042 C C . TYR B 1 311 ? -14.190 -51.217 -33.337 1.00 28.53 311 TYR B C 1
ATOM 5043 O O . TYR B 1 311 ? -13.645 -50.507 -34.157 1.00 31.48 311 TYR B O 1
ATOM 5052 N N . ASN B 1 312 ? -13.565 -52.174 -32.682 1.00 27.13 312 ASN B N 1
ATOM 5053 C CA . ASN B 1 312 ? -12.176 -52.511 -32.884 1.00 29.32 312 ASN B CA 1
ATOM 5054 C C . ASN B 1 312 ? -12.057 -53.905 -32.270 1.00 31.99 312 ASN B C 1
ATOM 5055 O O . ASN B 1 312 ? -12.913 -54.297 -31.451 1.00 31.10 312 ASN B O 1
ATOM 5060 N N . LYS B 1 313 ? -11.019 -54.647 -32.638 1.00 31.75 313 LYS B N 1
ATOM 5061 C CA . LYS B 1 313 ? -10.726 -55.900 -31.941 1.00 34.24 313 LYS B CA 1
ATOM 5062 C C . LYS B 1 313 ? -10.538 -55.644 -30.449 1.00 31.05 313 LYS B C 1
ATOM 5063 O O . LYS B 1 313 ? -9.850 -54.716 -30.041 1.00 32.44 313 LYS B O 1
ATOM 5069 N N . TYR B 1 314 ? -11.135 -56.498 -29.628 1.00 29.73 314 TYR B N 1
ATOM 5070 C CA . TYR B 1 314 ? -10.974 -56.376 -28.212 1.00 29.70 314 TYR B CA 1
ATOM 5071 C C . TYR B 1 314 ? -9.493 -56.433 -27.844 1.00 31.32 314 TYR B C 1
ATOM 5072 O O . TYR B 1 314 ? -8.788 -57.310 -28.289 1.00 33.33 314 TYR B O 1
ATOM 5081 N N . GLY B 1 315 ? -9.044 -55.482 -27.026 1.00 31.15 315 GLY B N 1
ATOM 5082 C CA . GLY B 1 315 ? -7.684 -55.447 -26.542 1.00 32.12 315 GLY B CA 1
ATOM 5083 C C . GLY B 1 315 ? -6.733 -54.669 -27.437 1.00 31.80 315 GLY B C 1
ATOM 5084 O O . GLY B 1 315 ? -5.613 -54.340 -27.014 1.00 31.70 315 GLY B O 1
ATOM 5085 N N . ASP B 1 316 ? -7.167 -54.377 -28.658 1.00 32.81 316 ASP B N 1
ATOM 5086 C CA . ASP B 1 316 ? -6.358 -53.636 -29.621 1.00 34.16 316 ASP B CA 1
ATOM 5087 C C . ASP B 1 316 ? -6.120 -52.218 -29.108 1.00 33.71 316 ASP B C 1
ATOM 5088 O O . ASP B 1 316 ? -7.046 -51.569 -28.595 1.00 28.98 316 ASP B O 1
ATOM 5093 N N . ASN B 1 317 ? -4.879 -51.753 -29.246 1.00 33.42 317 ASN B N 1
ATOM 5094 C CA . ASN B 1 317 ? -4.436 -50.500 -28.656 1.00 32.13 317 ASN B CA 1
ATOM 5095 C C . ASN B 1 317 ? -4.222 -49.347 -29.635 1.00 30.32 317 ASN B C 1
ATOM 5096 O O . ASN B 1 317 ? -3.717 -48.305 -29.246 1.00 31.06 317 ASN B O 1
ATOM 5101 N N . GLU B 1 318 ? -4.612 -49.516 -30.891 1.00 33.11 318 GLU B N 1
ATOM 5102 C CA . GLU B 1 318 ? -4.326 -48.505 -31.920 1.00 36.28 318 GLU B CA 1
ATOM 5103 C C . GLU B 1 318 ? -5.547 -47.646 -32.210 1.00 33.69 318 GLU B C 1
ATOM 5104 O O . GLU B 1 318 ? -6.571 -48.175 -32.620 1.00 29.86 318 GLU B O 1
ATOM 5110 N N . LEU B 1 319 ? -5.427 -46.325 -32.026 1.00 32.18 319 LEU B N 1
ATOM 5111 C CA . LEU B 1 319 ? -6.538 -45.405 -32.301 1.00 33.09 319 LEU B CA 1
ATOM 5112 C C . LEU B 1 319 ? -7.049 -45.572 -33.711 1.00 33.34 319 LEU B C 1
ATOM 5113 O O . LEU B 1 319 ? -8.267 -45.558 -33.953 1.00 30.84 319 LEU B O 1
ATOM 5118 N N . SER B 1 320 ? -6.116 -45.724 -34.651 1.00 32.41 320 SER B N 1
ATOM 5119 C CA . SER B 1 320 ? -6.464 -45.875 -36.057 1.00 31.96 320 SER B CA 1
ATOM 5120 C C . SER B 1 320 ? -7.193 -47.171 -36.410 1.00 31.25 320 SER B C 1
ATOM 5121 O O . SER B 1 320 ? -7.792 -47.242 -37.463 1.00 31.42 320 SER B O 1
ATOM 5124 N N . HIS B 1 321 ? -7.156 -48.199 -35.555 1.00 32.37 321 HIS B N 1
ATOM 5125 C CA . HIS B 1 321 ? -7.870 -49.438 -35.860 1.00 33.66 321 HIS B CA 1
ATOM 5126 C C . HIS B 1 321 ? -9.358 -49.356 -35.546 1.00 31.98 321 HIS B C 1
ATOM 5127 O O . HIS B 1 321 ? -10.117 -50.254 -35.931 1.00 33.58 321 HIS B O 1
ATOM 5134 N N . TRP B 1 322 ? -9.801 -48.297 -34.867 1.00 30.88 322 TRP B N 1
ATOM 5135 C CA . TRP B 1 322 ? -11.236 -48.120 -34.670 1.00 29.01 322 TRP B CA 1
ATOM 5136 C C . TRP B 1 322 ? -11.913 -47.815 -35.983 1.00 29.17 322 TRP B C 1
ATOM 5137 O O . TRP B 1 322 ? -11.361 -47.100 -36.821 1.00 31.79 322 TRP B O 1
ATOM 5148 N N . LYS B 1 323 ? -13.126 -48.338 -36.153 1.00 28.06 323 LYS B N 1
ATOM 5149 C CA . LYS B 1 323 ? -13.911 -48.134 -37.333 1.00 28.82 323 LYS B CA 1
ATOM 5150 C C . LYS B 1 323 ? -15.330 -47.711 -36.958 1.00 29.40 323 LYS B C 1
ATOM 5151 O O . LYS B 1 323 ? -15.918 -48.202 -35.995 1.00 27.64 323 LYS B O 1
ATOM 5157 N N . ASN B 1 324 ? -15.874 -46.803 -37.750 1.00 27.22 324 ASN B N 1
ATOM 5158 C CA . ASN B 1 324 ? -17.174 -46.221 -37.490 1.00 27.76 324 ASN B CA 1
ATOM 5159 C C . ASN B 1 324 ? -18.249 -46.961 -38.262 1.00 28.32 324 ASN B C 1
ATOM 5160 O O . ASN B 1 324 ? -18.224 -46.985 -39.471 1.00 25.90 324 ASN B O 1
ATOM 5165 N N . VAL B 1 325 ? -19.203 -47.562 -37.554 1.00 28.46 325 VAL B N 1
ATOM 5166 C CA . VAL B 1 325 ? -20.323 -48.255 -38.176 1.00 30.71 325 VAL B CA 1
ATOM 5167 C C . VAL B 1 325 ? -21.308 -47.253 -38.718 1.00 31.62 325 VAL B C 1
ATOM 5168 O O . VAL B 1 325 ? -22.050 -47.571 -39.650 1.00 32.83 325 VAL B O 1
ATOM 5172 N N . GLY B 1 326 ? -21.319 -46.052 -38.139 1.00 30.75 326 GLY B N 1
ATOM 5173 C CA . GLY B 1 326 ? -22.236 -44.993 -38.548 1.00 30.02 326 GLY B CA 1
ATOM 5174 C C . GLY B 1 326 ? -23.134 -44.520 -37.413 1.00 28.80 326 GLY B C 1
ATOM 5175 O O . GLY B 1 326 ? -23.044 -45.017 -36.280 1.00 26.50 326 GLY B O 1
ATOM 5176 N N . PRO B 1 327 ? -24.015 -43.562 -37.712 1.00 29.43 327 PRO B N 1
ATOM 5177 C CA . PRO B 1 327 ? -24.903 -43.017 -36.683 1.00 31.52 327 PRO B CA 1
ATOM 5178 C C . PRO B 1 327 ? -25.978 -44.034 -36.297 1.00 31.82 327 PRO B C 1
ATOM 5179 O O . PRO B 1 327 ? -26.646 -44.552 -37.174 1.00 31.62 327 PRO B O 1
ATOM 5183 N N . ILE B 1 328 ? -26.141 -44.284 -34.997 1.00 28.94 328 ILE B N 1
ATOM 5184 C CA . ILE B 1 328 ? -27.093 -45.274 -34.499 1.00 30.08 328 ILE B CA 1
ATOM 5185 C C . ILE B 1 328 ? -28.477 -45.061 -35.067 1.00 26.73 328 ILE B C 1
ATOM 5186 O O . ILE B 1 328 ? -29.133 -46.004 -35.466 1.00 27.57 328 ILE B O 1
ATOM 5191 N N . PHE B 1 329 ? -28.929 -43.817 -35.073 1.00 28.58 329 PHE B N 1
ATOM 5192 C CA . PHE B 1 329 ? -30.257 -43.506 -35.522 1.00 29.28 329 PHE B CA 1
ATOM 5193 C C . PHE B 1 329 ? -30.286 -43.014 -36.971 1.00 31.85 329 PHE B C 1
ATOM 5194 O O . PHE B 1 329 ? -31.245 -42.379 -37.381 1.00 32.00 329 PHE B O 1
ATOM 5202 N N . GLY B 1 330 ? -29.237 -43.307 -37.734 1.00 32.02 330 GLY B N 1
ATOM 5203 C CA . GLY B 1 330 ? -29.325 -43.237 -39.194 1.00 33.92 330 GLY B CA 1
ATOM 5204 C C . GLY B 1 330 ? -28.864 -41.946 -39.822 1.00 35.52 330 GLY B C 1
ATOM 5205 O O . GLY B 1 330 ? -28.698 -40.918 -39.139 1.00 34.43 330 GLY B O 1
ATOM 5206 N N . TYR B 1 331 ? -28.635 -41.998 -41.143 1.00 34.95 331 TYR B N 1
ATOM 5207 C CA . TYR B 1 331 ? -28.277 -40.816 -41.891 1.00 33.20 331 TYR B CA 1
ATOM 5208 C C . TYR B 1 331 ? -29.532 -39.979 -42.106 1.00 30.42 331 TYR B C 1
ATOM 5209 O O . TYR B 1 331 ? -30.615 -40.366 -41.711 1.00 27.52 331 TYR B O 1
ATOM 5218 N N . ASN B 1 332 ? -29.351 -38.800 -42.678 1.00 32.46 332 ASN B N 1
ATOM 5219 C CA . ASN B 1 332 ? -30.469 -37.871 -42.918 1.00 30.53 332 ASN B CA 1
ATOM 5220 C C . ASN B 1 332 ? -31.209 -37.489 -41.668 1.00 29.48 332 ASN B C 1
ATOM 5221 O O . ASN B 1 332 ? -32.425 -37.225 -41.692 1.00 29.06 332 ASN B O 1
ATOM 5226 N N . SER B 1 333 ? -30.483 -37.403 -40.550 1.00 32.61 333 SER B N 1
ATOM 5227 C CA . SER B 1 333 ? -31.094 -36.915 -39.324 1.00 31.92 333 SER B CA 1
ATOM 5228 C C . SER B 1 333 ? -30.973 -35.393 -39.287 1.00 31.42 333 SER B C 1
ATOM 5229 O O . SER B 1 333 ? -30.314 -34.788 -40.155 1.00 32.29 333 SER B O 1
ATOM 5232 N N . THR B 1 334 ? -31.600 -34.768 -38.300 1.00 28.90 334 THR B N 1
ATOM 5233 C CA . THR B 1 334 ? -31.600 -33.320 -38.172 1.00 30.06 334 THR B CA 1
ATOM 5234 C C . THR B 1 334 ? -31.377 -32.866 -36.729 1.00 29.13 334 THR B C 1
ATOM 5235 O O . THR B 1 334 ? -31.435 -33.672 -35.807 1.00 26.05 334 THR B O 1
ATOM 5239 N N . ALA B 1 335 ? -31.185 -31.564 -36.560 1.00 28.68 335 ALA B N 1
ATOM 5240 C CA . ALA B 1 335 ? -30.995 -30.940 -35.235 1.00 31.07 335 ALA B CA 1
ATOM 5241 C C . ALA B 1 335 ? -32.291 -30.847 -34.427 1.00 28.90 335 ALA B C 1
ATOM 5242 O O . ALA B 1 335 ? -32.276 -30.424 -33.271 1.00 29.18 335 ALA B O 1
ATOM 5244 N N . VAL B 1 336 ? -33.412 -31.229 -35.030 1.00 28.08 336 VAL B N 1
ATOM 5245 C CA . VAL B 1 336 ? -34.688 -31.161 -34.319 1.00 28.20 336 VAL B CA 1
ATOM 5246 C C . VAL B 1 336 ? -34.820 -32.333 -33.343 1.00 27.78 336 VAL B C 1
ATOM 5247 O O . VAL B 1 336 ? -35.500 -32.218 -32.325 1.00 28.72 336 VAL B O 1
ATOM 5251 N N . SER B 1 337 ? -34.137 -33.444 -33.637 1.00 27.81 337 SER B N 1
ATOM 5252 C CA . SER B 1 337 ? -34.109 -34.602 -32.744 1.00 25.93 337 SER B CA 1
ATOM 5253 C C . SER B 1 337 ? -32.658 -35.105 -32.638 1.00 24.33 337 SER B C 1
ATOM 5254 O O . SER B 1 337 ? -32.091 -35.643 -33.601 1.00 24.36 337 SER B O 1
ATOM 5257 N N . GLN B 1 338 ? -32.060 -34.864 -31.482 1.00 24.03 338 GLN B N 1
ATOM 5258 C CA . GLN B 1 338 ? -30.630 -35.126 -31.263 1.00 24.10 338 GLN B CA 1
ATOM 5259 C C . GLN B 1 338 ? -30.457 -36.227 -30.227 1.00 23.89 338 GLN B C 1
ATOM 5260 O O . GLN B 1 338 ? -31.385 -36.552 -29.485 1.00 23.06 338 GLN B O 1
ATOM 5266 N N . GLU B 1 339 ? -29.248 -36.785 -30.180 1.00 23.70 339 GLU B N 1
ATOM 5267 C CA . GLU B 1 339 ? -28.880 -37.740 -29.161 1.00 23.07 339 GLU B CA 1
ATOM 5268 C C . GLU B 1 339 ? -27.687 -37.218 -28.375 1.00 23.67 339 GLU B C 1
ATOM 5269 O O . GLU B 1 339 ? -26.649 -36.921 -28.967 1.00 26.33 339 GLU B O 1
ATOM 5275 N N . TRP B 1 340 ? -27.844 -37.099 -27.058 1.00 23.22 340 TRP B N 1
ATOM 5276 C CA . TRP B 1 340 ? -26.704 -36.853 -26.190 1.00 24.11 340 TRP B CA 1
ATOM 5277 C C . TRP B 1 340 ? -26.426 -38.091 -25.306 1.00 23.98 340 TRP B C 1
ATOM 5278 O O . TRP B 1 340 ? -26.909 -39.184 -25.569 1.00 23.45 340 TRP B O 1
ATOM 5289 N N . SER B 1 341 ? -25.646 -37.922 -24.254 1.00 25.45 341 SER B N 1
ATOM 5290 C CA . SER B 1 341 ? -24.911 -39.036 -23.696 1.00 24.32 341 SER B CA 1
ATOM 5291 C C . SER B 1 341 ? -25.691 -39.944 -22.790 1.00 24.33 341 SER B C 1
ATOM 5292 O O . SER B 1 341 ? -26.783 -39.614 -22.329 1.00 25.09 341 SER B O 1
ATOM 5295 N N . GLY B 1 342 ? -25.127 -41.137 -22.606 1.00 22.20 342 GLY B N 1
ATOM 5296 C CA . GLY B 1 342 ? -25.631 -42.139 -21.673 1.00 21.75 342 GLY B CA 1
ATOM 5297 C C . GLY B 1 342 ? -24.624 -43.246 -21.495 1.00 21.83 342 GLY B C 1
ATOM 5298 O O . GLY B 1 342 ? -23.454 -42.989 -21.193 1.00 23.75 342 GLY B O 1
ATOM 5299 N N . SER B 1 343 ? -25.071 -44.478 -21.692 1.00 22.40 343 SER B N 1
ATOM 5300 C CA . SER B 1 343 ? -24.257 -45.666 -21.394 1.00 23.55 343 SER B CA 1
ATOM 5301 C C . SER B 1 343 ? -24.777 -46.840 -22.217 1.00 23.22 343 SER B C 1
ATOM 5302 O O . SER B 1 343 ? -25.818 -46.750 -22.903 1.00 22.45 343 SER B O 1
ATOM 5305 N N . ALA B 1 344 ? -24.068 -47.956 -22.167 1.00 23.22 344 ALA B N 1
ATOM 5306 C CA . ALA B 1 344 ? -24.467 -49.111 -22.967 1.00 23.17 344 ALA B CA 1
ATOM 5307 C C . ALA B 1 344 ? -23.873 -50.388 -22.409 1.00 23.44 344 ALA B C 1
ATOM 5308 O O . ALA B 1 344 ? -22.719 -50.407 -21.986 1.00 22.22 344 ALA B O 1
ATOM 5310 N N . VAL B 1 345 ? -24.677 -51.445 -22.412 1.00 22.81 345 VAL B N 1
ATOM 5311 C CA . VAL B 1 345 ? -24.285 -52.716 -21.877 1.00 24.18 345 VAL B CA 1
ATOM 5312 C C . VAL B 1 345 ? -24.784 -53.845 -22.766 1.00 24.64 345 VAL B C 1
ATOM 5313 O O . VAL B 1 345 ? -25.636 -53.656 -23.623 1.00 26.09 345 VAL B O 1
ATOM 5317 N N . LEU B 1 346 ? -24.242 -55.028 -22.531 1.00 26.21 346 LEU B N 1
ATOM 5318 C CA . LEU B 1 346 ? -24.748 -56.253 -23.147 1.00 25.92 346 LEU B CA 1
ATOM 5319 C C . LEU B 1 346 ? -25.906 -56.827 -22.361 1.00 27.34 346 LEU B C 1
ATOM 5320 O O . LEU B 1 346 ? -25.819 -57.003 -21.142 1.00 29.11 346 LEU B O 1
ATOM 5325 N N . ASN B 1 347 ? -26.983 -57.104 -23.072 1.00 27.01 347 ASN B N 1
ATOM 5326 C CA . ASN B 1 347 ? -28.049 -57.916 -22.543 1.00 29.92 347 ASN B CA 1
ATOM 5327 C C . ASN B 1 347 ? -27.661 -59.388 -22.522 1.00 28.95 347 ASN B C 1
ATOM 5328 O O . ASN B 1 347 ? -26.674 -59.798 -23.108 1.00 24.63 347 ASN B O 1
ATOM 5333 N N . SER B 1 348 ? -28.497 -60.190 -21.878 1.00 34.25 348 SER B N 1
ATOM 5334 C CA . SER B 1 348 ? -28.191 -61.593 -21.660 1.00 35.40 348 SER B CA 1
ATOM 5335 C C . SER B 1 348 ? -28.015 -62.342 -22.964 1.00 36.29 348 SER B C 1
ATOM 5336 O O . SER B 1 348 ? -27.190 -63.241 -23.042 1.00 35.64 348 SER B O 1
ATOM 5339 N N . ASP B 1 349 ? -28.769 -61.959 -23.989 1.00 34.27 349 ASP B N 1
ATOM 5340 C CA . ASP B 1 349 ? -28.641 -62.569 -25.313 1.00 34.32 349 ASP B CA 1
ATOM 5341 C C . ASP B 1 349 ? -27.599 -61.915 -26.239 1.00 32.52 349 ASP B C 1
ATOM 5342 O O . ASP B 1 349 ? -27.609 -62.156 -27.441 1.00 27.65 349 ASP B O 1
ATOM 5347 N N . ASN B 1 350 ? -26.722 -61.061 -25.712 1.00 30.30 350 ASN B N 1
ATOM 5348 C CA . ASN B 1 350 ? -25.673 -60.414 -26.554 1.00 29.34 350 ASN B CA 1
ATOM 5349 C C . ASN B 1 350 ? -26.137 -59.318 -27.515 1.00 27.65 350 ASN B C 1
ATOM 5350 O O . ASN B 1 350 ? -25.341 -58.835 -28.331 1.00 25.72 350 ASN B O 1
ATOM 5355 N N . SER B 1 351 ? -27.397 -58.898 -27.399 1.00 26.41 351 SER B N 1
ATOM 5356 C CA . SER B 1 351 ? -27.805 -57.599 -27.899 1.00 26.94 351 SER B CA 1
ATOM 5357 C C . SER B 1 351 ? -27.268 -56.531 -26.956 1.00 26.72 351 SER B C 1
ATOM 5358 O O . SER B 1 351 ? -26.895 -56.837 -25.811 1.00 24.78 351 SER B O 1
ATOM 5361 N N . ILE B 1 352 ? -27.213 -55.291 -27.453 1.00 27.98 352 ILE B N 1
ATOM 5362 C CA . ILE B 1 352 ? -26.745 -54.128 -26.663 1.00 27.75 352 ILE B CA 1
ATOM 5363 C C . ILE B 1 352 ? -27.924 -53.314 -26.185 1.00 25.00 352 ILE B C 1
ATOM 5364 O O . ILE B 1 352 ? -28.748 -52.925 -26.994 1.00 24.59 352 ILE B O 1
ATOM 5369 N N . GLN B 1 353 ? -28.017 -53.064 -24.879 1.00 23.63 353 GLN B N 1
ATOM 5370 C CA . GLN B 1 353 ? -28.973 -52.094 -24.397 1.00 23.28 353 GLN B CA 1
ATOM 5371 C C . GLN B 1 353 ? -28.287 -50.725 -24.273 1.00 24.14 353 GLN B C 1
ATOM 5372 O O . GLN B 1 353 ? -27.304 -50.553 -23.514 1.00 22.17 353 GLN B O 1
ATOM 5378 N N . LEU B 1 354 ? -28.790 -49.767 -25.070 1.00 20.47 354 LEU B N 1
ATOM 5379 C CA . LEU B 1 354 ? -28.288 -48.402 -25.098 1.00 20.76 354 LEU B CA 1
ATOM 5380 C C . LEU B 1 354 ? -29.221 -47.566 -24.263 1.00 21.88 354 LEU B C 1
ATOM 5381 O O . LEU B 1 354 ? -30.463 -47.712 -24.351 1.00 22.67 354 LEU B O 1
ATOM 5386 N N . PHE B 1 355 ? -28.619 -46.756 -23.411 1.00 20.36 355 PHE B N 1
ATOM 5387 C CA . PHE B 1 355 ? -29.265 -45.696 -22.733 1.00 23.32 355 PHE B CA 1
ATOM 5388 C C . PHE B 1 355 ? -28.652 -44.405 -23.213 1.00 22.88 355 PHE B C 1
ATOM 5389 O O . PHE B 1 355 ? -27.438 -44.260 -23.255 1.00 23.73 355 PHE B O 1
ATOM 5397 N N . TYR B 1 356 ? -29.508 -43.473 -23.615 1.00 22.91 356 TYR B N 1
ATOM 5398 C CA . TYR B 1 356 ? -29.035 -42.230 -24.191 1.00 23.33 356 TYR B CA 1
ATOM 5399 C C . TYR B 1 356 ? -29.975 -41.077 -23.858 1.00 22.71 356 TYR B C 1
ATOM 5400 O O . TYR B 1 356 ? -30.985 -41.258 -23.164 1.00 23.56 356 TYR B O 1
ATOM 5409 N N . THR B 1 357 ? -29.607 -39.881 -24.294 1.00 23.10 357 THR B N 1
ATOM 5410 C CA . THR B 1 357 ? -30.449 -38.719 -24.065 1.00 24.31 357 THR B CA 1
ATOM 5411 C C . THR B 1 357 ? -31.088 -38.330 -25.393 1.00 23.91 357 THR B C 1
ATOM 5412 O O . THR B 1 357 ? -30.407 -37.939 -26.338 1.00 21.84 357 THR B O 1
ATOM 5416 N N . ARG B 1 358 ? -32.403 -38.478 -25.462 1.00 26.05 358 ARG B N 1
ATOM 5417 C CA . ARG B 1 358 ? -33.175 -37.998 -26.601 1.00 25.81 358 ARG B CA 1
ATOM 5418 C C . ARG B 1 358 ? -33.489 -36.543 -26.339 1.00 26.83 358 ARG B C 1
ATOM 5419 O O . ARG B 1 358 ? -34.103 -36.215 -25.301 1.00 25.75 358 ARG B O 1
ATOM 5427 N N . VAL B 1 359 ? -33.060 -35.683 -27.270 1.00 26.51 359 VAL B N 1
ATOM 5428 C CA . VAL B 1 359 ? -33.283 -34.253 -27.164 1.00 27.90 359 VAL B CA 1
ATOM 5429 C C . VAL B 1 359 ? -34.161 -33.736 -28.301 1.00 29.58 359 VAL B C 1
ATOM 5430 O O . VAL B 1 359 ? -33.777 -33.781 -29.478 1.00 29.71 359 VAL B O 1
ATOM 5434 N N . ASP B 1 360 ? -35.341 -33.254 -27.915 1.00 29.68 360 ASP B N 1
ATOM 5435 C CA . ASP B 1 360 ? -36.343 -32.722 -28.863 1.00 31.71 360 ASP B CA 1
ATOM 5436 C C . ASP B 1 360 ? -36.220 -31.201 -28.805 1.00 28.09 360 ASP B C 1
ATOM 5437 O O . ASP B 1 360 ? -36.400 -30.623 -27.742 1.00 26.48 360 ASP B O 1
ATOM 5442 N N . THR B 1 361 ? -35.872 -30.577 -29.931 1.00 27.93 361 THR B N 1
ATOM 5443 C CA . THR B 1 361 ? -35.738 -29.117 -29.974 1.00 31.18 361 THR B CA 1
ATOM 5444 C C . THR B 1 361 ? -36.848 -28.402 -30.734 1.00 32.94 361 THR B C 1
ATOM 5445 O O . THR B 1 361 ? -36.657 -27.240 -31.127 1.00 31.12 361 THR B O 1
ATOM 5449 N N . SER B 1 362 ? -37.994 -29.063 -30.926 1.00 32.10 362 SER B N 1
ATOM 5450 C CA . SER B 1 362 ? -39.095 -28.470 -31.708 1.00 33.53 362 SER B CA 1
ATOM 5451 C C . SER B 1 362 ? -39.847 -27.372 -30.978 1.00 37.30 362 SER B C 1
ATOM 5452 O O . SER B 1 362 ? -40.473 -26.532 -31.619 1.00 36.37 362 SER B O 1
ATOM 5455 N N . ASP B 1 363 ? -39.809 -27.363 -29.650 1.00 40.09 363 ASP B N 1
ATOM 5456 C CA . ASP B 1 363 ? -40.466 -26.303 -28.870 1.00 42.05 363 ASP B CA 1
ATOM 5457 C C . ASP B 1 363 ? -39.494 -25.113 -28.742 1.00 44.83 363 ASP B C 1
ATOM 5458 O O . ASP B 1 363 ? -38.747 -24.990 -27.755 1.00 37.95 363 ASP B O 1
ATOM 5463 N N . ASN B 1 364 ? -39.501 -24.267 -29.777 1.00 42.87 364 ASN B N 1
ATOM 5464 C CA . ASN B 1 364 ? -38.713 -23.045 -29.811 1.00 44.35 364 ASN B CA 1
ATOM 5465 C C . ASN B 1 364 ? -37.203 -23.243 -29.545 1.00 42.08 364 ASN B C 1
ATOM 5466 O O . ASN B 1 364 ? -36.561 -22.438 -28.872 1.00 40.76 364 ASN B O 1
ATOM 5471 N N . ASN B 1 365 ? -36.665 -24.326 -30.086 1.00 39.63 365 ASN B N 1
ATOM 5472 C CA . ASN B 1 365 ? -35.236 -24.659 -29.992 1.00 41.72 365 ASN B CA 1
ATOM 5473 C C . ASN B 1 365 ? -34.712 -24.950 -28.597 1.00 35.39 365 ASN B C 1
ATOM 5474 O O . ASN B 1 365 ? -33.509 -24.932 -28.385 1.00 32.59 365 ASN B O 1
ATOM 5479 N N . THR B 1 366 ? -35.596 -25.242 -27.651 1.00 31.70 366 THR B N 1
ATOM 5480 C CA . THR B 1 366 ? -35.138 -25.609 -26.314 1.00 33.68 366 THR B CA 1
ATOM 5481 C C . THR B 1 366 ? -34.522 -27.027 -26.307 1.00 30.22 366 THR B C 1
ATOM 5482 O O . THR B 1 366 ? -34.891 -27.869 -27.101 1.00 28.90 366 THR B O 1
ATOM 5486 N N . ASN B 1 367 ? -33.612 -27.288 -25.376 1.00 30.80 367 ASN B N 1
ATOM 5487 C CA . ASN B 1 367 ? -33.026 -28.624 -25.274 1.00 31.13 367 ASN B CA 1
ATOM 5488 C C . ASN B 1 367 ? -33.854 -29.497 -24.341 1.00 30.83 367 ASN B C 1
ATOM 5489 O O . ASN B 1 367 ? -33.446 -29.773 -23.191 1.00 29.59 367 ASN B O 1
ATOM 5494 N N . HIS B 1 368 ? -35.012 -29.932 -24.850 1.00 30.76 368 HIS B N 1
ATOM 5495 C CA . HIS B 1 368 ? -35.943 -30.760 -24.076 1.00 30.95 368 HIS B CA 1
ATOM 5496 C C . HIS B 1 368 ? -35.356 -32.177 -24.004 1.00 28.22 368 HIS B C 1
ATOM 5497 O O . HIS B 1 368 ? -35.416 -32.912 -24.970 1.00 25.19 368 HIS B O 1
ATOM 5504 N N . GLN B 1 369 ? -34.781 -32.510 -22.856 1.00 27.83 369 GLN B N 1
ATOM 5505 C CA . GLN B 1 369 ? -34.026 -33.747 -22.665 1.00 28.18 369 GLN B CA 1
ATOM 5506 C C . GLN B 1 369 ? -34.823 -34.850 -22.004 1.00 28.84 369 GLN B C 1
ATOM 5507 O O . GLN B 1 369 ? -35.572 -34.602 -21.065 1.00 31.24 369 GLN B O 1
ATOM 5513 N N . LYS B 1 370 ? -34.628 -36.073 -22.490 1.00 28.46 370 LYS B N 1
ATOM 5514 C CA . LYS B 1 370 ? -35.325 -37.231 -21.953 1.00 30.12 370 LYS B CA 1
ATOM 5515 C C . LYS B 1 370 ? -34.364 -38.394 -21.955 1.00 28.88 370 LYS B C 1
ATOM 5516 O O . LYS B 1 370 ? -33.610 -38.570 -22.929 1.00 25.73 370 LYS B O 1
ATOM 5522 N N . ILE B 1 371 ? -34.413 -39.199 -20.896 1.00 27.15 371 ILE B N 1
ATOM 5523 C CA . ILE B 1 371 ? -33.617 -40.423 -20.844 1.00 26.52 371 ILE B CA 1
ATOM 5524 C C . ILE B 1 371 ? -34.355 -41.474 -21.649 1.00 26.80 371 ILE B C 1
ATOM 5525 O O . ILE B 1 371 ? -35.511 -41.794 -21.364 1.00 29.15 371 ILE B O 1
ATOM 5530 N N . ALA B 1 372 ? -33.679 -42.017 -22.648 1.00 23.91 372 ALA B N 1
ATOM 5531 C CA . ALA B 1 372 ? -34.272 -42.931 -23.608 1.00 25.33 372 ALA B CA 1
ATOM 5532 C C . ALA B 1 372 ? -33.455 -44.205 -23.625 1.00 25.47 372 ALA B C 1
ATOM 5533 O O . ALA B 1 372 ? -32.323 -44.232 -23.135 1.00 23.47 372 ALA B O 1
ATOM 5535 N N . SER B 1 373 ? -34.028 -45.236 -24.231 1.00 26.98 373 SER B N 1
ATOM 5536 C CA . SER B 1 373 ? -33.349 -46.502 -24.393 1.00 26.77 373 SER B CA 1
ATOM 5537 C C . SER B 1 373 ? -33.771 -47.225 -25.640 1.00 27.30 373 SER B C 1
ATOM 5538 O O . SER B 1 373 ? -34.908 -47.141 -26.088 1.00 28.16 373 SER B O 1
ATOM 5541 N N . ALA B 1 374 ? -32.822 -47.941 -26.203 1.00 26.08 374 ALA B N 1
ATOM 5542 C CA . ALA B 1 374 ? -33.073 -48.771 -27.350 1.00 26.12 374 ALA B CA 1
ATOM 5543 C C . ALA B 1 374 ? -32.145 -49.979 -27.314 1.00 27.48 374 ALA B C 1
ATOM 5544 O O . ALA B 1 374 ? -31.073 -49.944 -26.671 1.00 27.02 374 ALA B O 1
ATOM 5546 N N . THR B 1 375 ? -32.580 -51.048 -27.991 1.00 28.50 375 THR B N 1
ATOM 5547 C CA . THR B 1 375 ? -31.822 -52.286 -28.084 1.00 29.76 375 THR B CA 1
ATOM 5548 C C . THR B 1 375 ? -31.128 -52.302 -29.424 1.00 28.81 375 THR B C 1
ATOM 5549 O O . THR B 1 375 ? -31.770 -52.053 -30.426 1.00 28.35 375 THR B O 1
ATOM 5553 N N . LEU B 1 376 ? -29.827 -52.578 -29.456 1.00 27.29 376 LEU B N 1
ATOM 5554 C CA . LEU B 1 376 ? -29.122 -52.692 -30.735 1.00 27.78 376 LEU B CA 1
ATOM 5555 C C . LEU B 1 376 ? -28.712 -54.141 -31.019 1.00 28.40 376 LEU B C 1
ATOM 5556 O O . LEU B 1 376 ? -28.008 -54.760 -30.200 1.00 26.04 376 LEU B O 1
ATOM 5561 N N . TYR B 1 377 ? -29.076 -54.625 -32.204 1.00 27.43 377 TYR B N 1
ATOM 5562 C CA . TYR B 1 377 ? -28.647 -55.942 -32.687 1.00 28.88 377 TYR B CA 1
ATOM 5563 C C . TYR B 1 377 ? -27.561 -55.774 -33.707 1.00 28.85 377 TYR B C 1
ATOM 5564 O O . TYR B 1 377 ? -27.745 -55.109 -34.747 1.00 30.39 377 TYR B O 1
ATOM 5573 N N . LEU B 1 378 ? -26.411 -56.363 -33.411 1.00 29.62 378 LEU B N 1
ATOM 5574 C CA . LEU B 1 378 ? -25.263 -56.259 -34.289 1.00 33.03 378 LEU B CA 1
ATOM 5575 C C . LEU B 1 378 ? -25.018 -57.614 -34.928 1.00 35.23 378 LEU B C 1
ATOM 5576 O O . LEU B 1 378 ? -25.437 -58.637 -34.393 1.00 33.81 378 LEU B O 1
ATOM 5581 N N . THR B 1 379 ? -24.337 -57.591 -36.071 1.00 38.86 379 THR B N 1
ATOM 5582 C CA . THR B 1 379 ? -23.857 -58.793 -36.722 1.00 39.85 379 THR B CA 1
ATOM 5583 C C . THR B 1 379 ? -22.406 -58.601 -37.128 1.00 41.31 379 THR B C 1
ATOM 5584 O O . THR B 1 379 ? -21.936 -57.488 -37.289 1.00 39.11 379 THR B O 1
ATOM 5588 N N . ASP B 1 380 ? -21.714 -59.715 -37.302 1.00 41.25 380 ASP B N 1
ATOM 5589 C CA . ASP B 1 380 ? -20.271 -59.747 -37.467 1.00 44.06 380 ASP B CA 1
ATOM 5590 C C . ASP B 1 380 ? -19.990 -60.593 -38.690 1.00 48.34 380 ASP B C 1
ATOM 5591 O O . ASP B 1 380 ? -20.305 -61.774 -38.697 1.00 49.46 380 ASP B O 1
ATOM 5596 N N . ASN B 1 381 ? -19.414 -59.989 -39.720 1.00 54.23 381 ASN B N 1
ATOM 5597 C CA . ASN B 1 381 ? -19.497 -60.553 -41.071 1.00 61.65 381 ASN B CA 1
ATOM 5598 C C . ASN B 1 381 ? -18.214 -60.938 -41.784 1.00 63.41 381 ASN B C 1
ATOM 5599 O O . ASN B 1 381 ? -18.250 -61.270 -42.965 1.00 70.65 381 ASN B O 1
ATOM 5604 N N . ASN B 1 382 ? -17.105 -60.956 -41.062 1.00 63.42 382 ASN B N 1
ATOM 5605 C CA . ASN B 1 382 ? -15.735 -61.167 -41.604 1.00 64.75 382 ASN B CA 1
ATOM 5606 C C . ASN B 1 382 ? -14.847 -59.979 -41.250 1.00 58.92 382 ASN B C 1
ATOM 5607 O O . ASN B 1 382 ? -14.247 -59.338 -42.115 1.00 60.57 382 ASN B O 1
ATOM 5612 N N . GLY B 1 383 ? -14.767 -59.692 -39.954 1.00 51.28 383 GLY B N 1
ATOM 5613 C CA . GLY B 1 383 ? -13.986 -58.568 -39.458 1.00 51.33 383 GLY B CA 1
ATOM 5614 C C . GLY B 1 383 ? -14.720 -57.233 -39.456 1.00 48.25 383 GLY B C 1
ATOM 5615 O O . GLY B 1 383 ? -14.162 -56.206 -39.051 1.00 51.10 383 GLY B O 1
ATOM 5616 N N . ASN B 1 384 ? -15.974 -57.239 -39.898 1.00 49.69 384 ASN B N 1
ATOM 5617 C CA . ASN B 1 384 ? -16.813 -56.051 -39.882 1.00 49.47 384 ASN B CA 1
ATOM 5618 C C . ASN B 1 384 ? -17.975 -56.248 -38.959 1.00 46.80 384 ASN B C 1
ATOM 5619 O O . ASN B 1 384 ? -18.649 -57.278 -39.007 1.00 51.01 384 ASN B O 1
ATOM 5624 N N . VAL B 1 385 ? -18.230 -55.239 -38.138 1.00 40.87 385 VAL B N 1
ATOM 5625 C CA . VAL B 1 385 ? -19.434 -55.190 -37.339 1.00 37.99 385 VAL B CA 1
ATOM 5626 C C . VAL B 1 385 ? -20.389 -54.249 -38.034 1.00 35.37 385 VAL B C 1
ATOM 5627 O O . VAL B 1 385 ? -19.983 -53.166 -38.471 1.00 30.86 385 VAL B O 1
ATOM 5631 N N . SER B 1 386 ? -21.650 -54.674 -38.122 1.00 35.42 386 SER B N 1
ATOM 5632 C CA . SER B 1 386 ? -22.732 -53.882 -38.727 1.00 36.20 386 SER B CA 1
ATOM 5633 C C . SER B 1 386 ? -23.867 -53.746 -37.753 1.00 31.74 386 SER B C 1
ATOM 5634 O O . SER B 1 386 ? -24.080 -54.606 -36.904 1.00 32.41 386 SER B O 1
ATOM 5637 N N . LEU B 1 387 ? -24.613 -52.667 -37.893 1.00 32.97 387 LEU B N 1
ATOM 5638 C CA . LEU B 1 387 ? -25.783 -52.444 -37.083 1.00 33.23 387 LEU B CA 1
ATOM 5639 C C . LEU B 1 387 ? -26.980 -53.037 -37.821 1.00 34.96 387 LEU B C 1
ATOM 5640 O O . LEU B 1 387 ? -27.484 -52.457 -38.777 1.00 37.72 387 LEU B O 1
ATOM 5645 N N . ALA B 1 388 ? -27.442 -54.193 -37.359 1.00 36.14 388 ALA B N 1
ATOM 5646 C CA . ALA B 1 388 ? -28.528 -54.916 -38.028 1.00 36.09 388 ALA B CA 1
ATOM 5647 C C . ALA B 1 388 ? -29.892 -54.341 -37.710 1.00 33.89 388 ALA B C 1
ATOM 5648 O O . ALA B 1 388 ? -30.715 -54.238 -38.612 1.00 36.51 388 ALA B O 1
ATOM 5650 N N . GLN B 1 389 ? -30.136 -53.942 -36.459 1.00 32.87 389 GLN B N 1
ATOM 5651 C CA . GLN B 1 389 ? -31.420 -53.352 -36.081 1.00 32.29 389 GLN B CA 1
ATOM 5652 C C . GLN B 1 389 ? -31.343 -52.527 -34.782 1.00 30.88 389 GLN B C 1
ATOM 5653 O O . GLN B 1 389 ? -30.544 -52.824 -33.895 1.00 32.26 389 GLN B O 1
ATOM 5659 N N . VAL B 1 390 ? -32.197 -51.510 -34.710 1.00 27.67 390 VAL B N 1
ATOM 5660 C CA . VAL B 1 390 ? -32.410 -50.685 -33.535 1.00 28.31 390 VAL B CA 1
ATOM 5661 C C . VAL B 1 390 ? -33.871 -50.841 -33.160 1.00 31.07 390 VAL B C 1
ATOM 5662 O O . VAL B 1 390 ? -34.756 -50.435 -33.917 1.00 31.35 390 VAL B O 1
ATOM 5666 N N . ALA B 1 391 ? -34.135 -51.426 -31.999 1.00 30.14 391 ALA B N 1
ATOM 5667 C CA . ALA B 1 391 ? -35.508 -51.776 -31.615 1.00 31.13 391 ALA B CA 1
ATOM 5668 C C . ALA B 1 391 ? -35.859 -51.163 -30.280 1.00 32.09 391 ALA B C 1
ATOM 5669 O O . ALA B 1 391 ? -34.982 -50.824 -29.471 1.00 29.09 391 ALA B O 1
ATOM 5671 N N . ASN B 1 392 ? -37.165 -51.051 -30.052 1.00 29.61 392 ASN B N 1
ATOM 5672 C CA . ASN B 1 392 ? -37.695 -50.696 -28.766 1.00 29.82 392 ASN B CA 1
ATOM 5673 C C . ASN B 1 392 ? -37.260 -49.313 -28.293 1.00 29.58 392 ASN B C 1
ATOM 5674 O O . ASN B 1 392 ? -37.137 -49.094 -27.095 1.00 28.14 392 ASN B O 1
ATOM 5679 N N . ASP B 1 393 ? -37.049 -48.383 -29.216 1.00 29.88 393 ASP B N 1
ATOM 5680 C CA . ASP B 1 393 ? -36.631 -47.031 -28.848 1.00 30.68 393 ASP B CA 1
ATOM 5681 C C . ASP B 1 393 ? -37.755 -46.304 -28.154 1.00 30.53 393 ASP B C 1
ATOM 5682 O O . ASP B 1 393 ? -38.800 -46.116 -28.741 1.00 30.66 393 ASP B O 1
ATOM 5687 N N . HIS B 1 394 ? -37.552 -45.917 -26.896 1.00 28.65 394 HIS B N 1
ATOM 5688 C CA . HIS B 1 394 ? -38.615 -45.256 -26.128 1.00 30.58 394 HIS B CA 1
ATOM 5689 C C . HIS B 1 394 ? -38.059 -44.436 -24.968 1.00 31.34 394 HIS B C 1
ATOM 5690 O O . HIS B 1 394 ? -36.913 -44.642 -24.521 1.00 32.83 394 HIS B O 1
ATOM 5697 N N . ILE B 1 395 ? -38.884 -43.535 -24.462 1.00 30.65 395 ILE B N 1
ATOM 5698 C CA . ILE B 1 395 ? -38.524 -42.712 -23.330 1.00 30.75 395 ILE B CA 1
ATOM 5699 C C . ILE B 1 395 ? -38.672 -43.530 -22.049 1.00 29.53 395 ILE B C 1
ATOM 5700 O O . ILE B 1 395 ? -39.659 -44.204 -21.868 1.00 29.96 395 ILE B O 1
ATOM 5705 N N . VAL B 1 396 ? -37.673 -43.473 -21.175 1.00 29.03 396 VAL B N 1
ATOM 5706 C CA . VAL B 1 396 ? -37.678 -44.176 -19.889 1.00 28.74 396 VAL B CA 1
ATOM 5707 C C . VAL B 1 396 ? -38.081 -43.235 -18.775 1.00 31.36 396 VAL B C 1
ATOM 5708 O O . VAL B 1 396 ? -38.869 -43.584 -17.895 1.00 32.21 396 VAL B O 1
ATOM 5712 N N . PHE B 1 397 ? -37.469 -42.059 -18.770 1.00 31.64 397 PHE B N 1
ATOM 5713 C CA . PHE B 1 397 ? -37.679 -41.117 -17.700 1.00 34.16 397 PHE B CA 1
ATOM 5714 C C . PHE B 1 397 ? -37.386 -39.697 -18.150 1.00 36.08 397 PHE B C 1
ATOM 5715 O O . PHE B 1 397 ? -36.392 -39.458 -18.842 1.00 32.82 397 PHE B O 1
ATOM 5723 N N . GLU B 1 398 ? -38.260 -38.757 -17.779 1.00 39.88 398 GLU B N 1
ATOM 5724 C CA . GLU B 1 398 ? -37.961 -37.342 -18.018 1.00 42.65 398 GLU B CA 1
ATOM 5725 C C . GLU B 1 398 ? -38.270 -36.441 -16.826 1.00 44.34 398 GLU B C 1
ATOM 5726 O O . GLU B 1 398 ? -38.421 -35.233 -16.975 1.00 44.75 398 GLU B O 1
ATOM 5732 N N . GLY B 1 399 ? -38.293 -37.024 -15.634 1.00 42.38 399 GLY B N 1
ATOM 5733 C CA . GLY B 1 399 ? -38.515 -36.250 -14.419 1.00 41.91 399 GLY B CA 1
ATOM 5734 C C . GLY B 1 399 ? -39.918 -36.442 -13.884 1.00 42.30 399 GLY B C 1
ATOM 5735 O O . GLY B 1 399 ? -40.858 -36.667 -14.639 1.00 41.42 399 GLY B O 1
ATOM 5736 N N . ASP B 1 400 ? -40.044 -36.333 -12.570 1.00 44.08 400 ASP B N 1
ATOM 5737 C CA . ASP B 1 400 ? -41.317 -36.506 -11.897 1.00 48.30 400 ASP B CA 1
ATOM 5738 C C . ASP B 1 400 ? -41.878 -35.201 -11.352 1.00 49.28 400 ASP B C 1
ATOM 5739 O O . ASP B 1 400 ? -43.087 -35.068 -11.252 1.00 54.80 400 ASP B O 1
ATOM 5744 N N . GLY B 1 401 ? -41.011 -34.262 -10.984 1.00 49.72 401 GLY B N 1
ATOM 5745 C CA . GLY B 1 401 ? -41.449 -32.996 -10.394 1.00 49.92 401 GLY B CA 1
ATOM 5746 C C . GLY B 1 401 ? -41.124 -32.838 -8.916 1.00 48.80 401 GLY B C 1
ATOM 5747 O O . GLY B 1 401 ? -40.921 -31.727 -8.435 1.00 46.41 401 GLY B O 1
ATOM 5748 N N . TYR B 1 402 ? -41.102 -33.945 -8.182 1.00 52.01 402 TYR B N 1
ATOM 5749 C CA . TYR B 1 402 ? -40.789 -33.909 -6.759 1.00 48.61 402 TYR B CA 1
ATOM 5750 C C . TYR B 1 402 ? -39.306 -34.213 -6.589 1.00 42.35 402 TYR B C 1
ATOM 5751 O O . TYR B 1 402 ? -38.537 -33.355 -6.159 1.00 42.31 402 TYR B O 1
ATOM 5760 N N . TYR B 1 403 ? -38.892 -35.420 -6.954 1.00 43.23 403 TYR B N 1
ATOM 5761 C CA . TYR B 1 403 ? -37.471 -35.794 -6.857 1.00 39.34 403 TYR B CA 1
ATOM 5762 C C . TYR B 1 403 ? -36.603 -35.019 -7.856 1.00 34.13 403 TYR B C 1
ATOM 5763 O O . TYR B 1 403 ? -35.548 -34.509 -7.485 1.00 36.00 403 TYR B O 1
ATOM 5772 N N . TYR B 1 404 ? -37.074 -34.913 -9.100 1.00 35.17 404 TYR B N 1
ATOM 5773 C CA . TYR B 1 404 ? -36.306 -34.333 -10.218 1.00 36.57 404 TYR B CA 1
ATOM 5774 C C . TYR B 1 404 ? -37.149 -33.355 -11.029 1.00 38.56 404 TYR B C 1
ATOM 5775 O O . TYR B 1 404 ? -38.307 -33.622 -11.310 1.00 38.46 404 TYR B O 1
ATOM 5784 N N . GLN B 1 405 ? -36.531 -32.256 -11.441 1.00 41.04 405 GLN B N 1
ATOM 5785 C CA . GLN B 1 405 ? -37.213 -31.217 -12.210 1.00 41.08 405 GLN B CA 1
ATOM 5786 C C . GLN B 1 405 ? -37.670 -31.695 -13.600 1.00 42.27 405 GLN B C 1
ATOM 5787 O O . GLN B 1 405 ? -36.920 -32.379 -14.315 1.00 45.86 405 GLN B O 1
ATOM 5793 N N . THR B 1 406 ? -38.895 -31.334 -13.976 1.00 36.06 406 THR B N 1
ATOM 5794 C CA . THR B 1 406 ? -39.444 -31.695 -15.280 1.00 38.74 406 THR B CA 1
ATOM 5795 C C . THR B 1 406 ? -39.255 -30.570 -16.301 1.00 36.58 406 THR B C 1
ATOM 5796 O O . THR B 1 406 ? -38.939 -29.437 -15.940 1.00 38.72 406 THR B O 1
ATOM 5800 N N . TYR B 1 407 ? -39.450 -30.880 -17.576 1.00 35.64 407 TYR B N 1
ATOM 5801 C CA . TYR B 1 407 ? -39.366 -29.856 -18.612 1.00 37.29 407 TYR B CA 1
ATOM 5802 C C . TYR B 1 407 ? -40.444 -28.775 -18.399 1.00 39.14 407 TYR B C 1
ATOM 5803 O O . TYR B 1 407 ? -40.180 -27.584 -18.525 1.00 38.57 407 TYR B O 1
ATOM 5812 N N . ASP B 1 408 ? -41.658 -29.191 -18.071 1.00 41.42 408 ASP B N 1
ATOM 5813 C CA . ASP B 1 408 ? -42.747 -28.234 -17.819 1.00 43.26 408 ASP B CA 1
ATOM 5814 C C . ASP B 1 408 ? -42.371 -27.299 -16.662 1.00 44.11 408 ASP B C 1
ATOM 5815 O O . ASP B 1 408 ? -42.541 -26.077 -16.765 1.00 44.95 408 ASP B O 1
ATOM 5820 N N . GLN B 1 409 ? -41.832 -27.851 -15.577 1.00 42.91 409 GLN B N 1
ATOM 5821 C CA . GLN B 1 409 ? -41.399 -27.009 -14.458 1.00 44.36 409 GLN B CA 1
ATOM 5822 C C . GLN B 1 409 ? -40.375 -25.968 -14.896 1.00 45.47 409 GLN B C 1
ATOM 5823 O O . GLN B 1 409 ? -40.494 -24.777 -14.563 1.00 45.54 409 GLN B O 1
ATOM 5829 N N . TRP B 1 410 ? -39.365 -26.421 -15.639 1.00 44.29 410 TRP B N 1
ATOM 5830 C CA . TRP B 1 410 ? -38.297 -25.536 -16.126 1.00 40.52 410 TRP B CA 1
ATOM 5831 C C . TRP B 1 410 ? -38.875 -24.423 -16.968 1.00 38.08 410 TRP B C 1
ATOM 5832 O O . TRP B 1 410 ? -38.547 -23.251 -16.786 1.00 36.78 410 TRP B O 1
ATOM 5843 N N . LYS B 1 411 ? -39.732 -24.822 -17.899 1.00 38.05 411 LYS B N 1
ATOM 5844 C CA . LYS B 1 411 ? -40.312 -23.894 -18.848 1.00 43.53 411 LYS B CA 1
ATOM 5845 C C . LYS B 1 411 ? -41.196 -22.879 -18.129 1.00 46.07 411 LYS B C 1
ATOM 5846 O O . LYS B 1 411 ? -41.203 -21.714 -18.481 1.00 46.05 411 LYS B O 1
ATOM 5852 N N . ALA B 1 412 ? -41.921 -23.327 -17.111 1.00 49.08 412 ALA B N 1
ATOM 5853 C CA . ALA B 1 412 ? -42.812 -22.453 -16.346 1.00 54.88 412 ALA B CA 1
ATOM 5854 C C . ALA B 1 412 ? -42.115 -21.200 -15.800 1.00 55.26 412 ALA B C 1
ATOM 5855 O O . ALA B 1 412 ? -42.690 -20.111 -15.843 1.00 57.77 412 ALA B O 1
ATOM 5857 N N . THR B 1 413 ? -40.880 -21.350 -15.322 1.00 51.46 413 THR B N 1
ATOM 5858 C CA . THR B 1 413 ? -40.157 -20.245 -14.692 1.00 49.50 413 THR B CA 1
ATOM 5859 C C . THR B 1 413 ? -38.899 -19.748 -15.415 1.00 49.13 413 THR B C 1
ATOM 5860 O O . THR B 1 413 ? -38.325 -18.760 -14.979 1.00 50.07 413 THR B O 1
ATOM 5864 N N . ASN B 1 414 ? -38.442 -20.395 -16.485 1.00 47.27 414 ASN B N 1
ATOM 5865 C CA . ASN B 1 414 ? -37.154 -19.981 -17.062 1.00 47.95 414 ASN B CA 1
ATOM 5866 C C . ASN B 1 414 ? -37.276 -18.692 -17.864 1.00 45.51 414 ASN B C 1
ATOM 5867 O O . ASN B 1 414 ? -38.076 -18.612 -18.812 1.00 45.58 414 ASN B O 1
ATOM 5872 N N . LYS B 1 415 ? -36.468 -17.706 -17.486 1.00 45.83 415 LYS B N 1
ATOM 5873 C CA . LYS B 1 415 ? -36.276 -16.493 -18.291 1.00 47.42 415 LYS B CA 1
ATOM 5874 C C . LYS B 1 415 ? -34.851 -16.422 -18.876 1.00 44.74 415 LYS B C 1
ATOM 5875 O O . LYS B 1 415 ? -34.449 -15.404 -19.403 1.00 44.09 415 LYS B O 1
ATOM 5881 N N . GLY B 1 416 ? -34.093 -17.504 -18.771 1.00 40.38 416 GLY B N 1
ATOM 5882 C CA . GLY B 1 416 ? -32.768 -17.588 -19.370 1.00 40.39 416 GLY B CA 1
ATOM 5883 C C . GLY B 1 416 ? -31.627 -17.941 -18.446 1.00 38.17 416 GLY B C 1
ATOM 5884 O O . GLY B 1 416 ? -30.491 -18.048 -18.895 1.00 38.33 416 GLY B O 1
ATOM 5885 N N . ALA B 1 417 ? -31.900 -18.106 -17.155 1.00 38.60 417 ALA B N 1
ATOM 5886 C CA . ALA B 1 417 ? -30.825 -18.391 -16.200 1.00 39.46 417 ALA B CA 1
ATOM 5887 C C . ALA B 1 417 ? -30.905 -19.800 -15.606 1.00 36.31 417 ALA B C 1
ATOM 5888 O O . ALA B 1 417 ? -30.032 -20.172 -14.824 1.00 38.61 417 ALA B O 1
ATOM 5890 N N . ASP B 1 418 ? -31.931 -20.582 -15.944 1.00 31.88 418 ASP B N 1
ATOM 5891 C CA . ASP B 1 418 ? -32.065 -21.928 -15.397 1.00 34.25 418 ASP B CA 1
ATOM 5892 C C . ASP B 1 418 ? -31.589 -22.938 -16.410 1.00 35.09 418 ASP B C 1
ATOM 5893 O O . ASP B 1 418 ? -31.976 -22.886 -17.572 1.00 35.68 418 ASP B O 1
ATOM 5898 N N . ASN B 1 419 ? -30.751 -23.868 -15.960 1.00 36.30 419 ASN B N 1
ATOM 5899 C CA . ASN B 1 419 ? -30.284 -24.941 -16.824 1.00 35.75 419 ASN B CA 1
ATOM 5900 C C . ASN B 1 419 ? -31.377 -26.002 -16.895 1.00 37.08 419 ASN B C 1
ATOM 5901 O O . ASN B 1 419 ? -32.225 -26.125 -16.002 1.00 46.22 419 ASN B O 1
ATOM 5906 N N . ILE B 1 420 ? -31.390 -26.740 -17.991 1.00 34.21 420 ILE B N 1
ATOM 5907 C CA . ILE B 1 420 ? -32.260 -27.875 -18.091 1.00 33.74 420 ILE B CA 1
ATOM 5908 C C . ILE B 1 420 ? -31.385 -29.123 -18.218 1.00 32.66 420 ILE B C 1
ATOM 5909 O O . ILE B 1 420 ? -30.448 -29.146 -19.021 1.00 31.97 420 ILE B O 1
ATOM 5914 N N . ALA B 1 421 ? -31.669 -30.129 -17.397 1.00 31.29 421 ALA B N 1
ATOM 5915 C CA . ALA B 1 421 ? -30.901 -31.373 -17.379 1.00 30.98 421 ALA B CA 1
ATOM 5916 C C . ALA B 1 421 ? -31.699 -32.619 -17.039 1.00 30.22 421 ALA B C 1
ATOM 5917 O O . ALA B 1 421 ? -32.299 -32.695 -16.015 1.00 28.47 421 ALA B O 1
ATOM 5919 N N . MET B 1 422 ? -31.666 -33.590 -17.941 1.00 29.25 422 MET B N 1
ATOM 5920 C CA . MET B 1 422 ? -32.321 -34.873 -17.814 1.00 27.96 422 MET B CA 1
ATOM 5921 C C . MET B 1 422 ? -31.601 -35.771 -18.831 1.00 27.90 422 MET B C 1
ATOM 5922 O O . MET B 1 422 ? -32.112 -36.057 -19.861 1.00 26.22 422 MET B O 1
ATOM 5927 N N . ARG B 1 423 ? -30.402 -36.203 -18.473 1.00 26.55 423 ARG B N 1
ATOM 5928 C CA . ARG B 1 423 ? -29.499 -36.889 -19.380 1.00 26.44 423 ARG B CA 1
ATOM 5929 C C . ARG B 1 423 ? -28.394 -37.726 -18.734 1.00 27.04 423 ARG B C 1
ATOM 5930 O O . ARG B 1 423 ? -28.380 -37.925 -17.537 1.00 26.21 423 ARG B O 1
ATOM 5938 N N . ASP B 1 424 ? -27.463 -38.170 -19.564 1.00 23.99 424 ASP B N 1
ATOM 5939 C CA . ASP B 1 424 ? -26.315 -38.932 -19.137 1.00 24.33 424 ASP B CA 1
ATOM 5940 C C . ASP B 1 424 ? -26.641 -40.103 -18.187 1.00 24.06 424 ASP B C 1
ATOM 5941 O O . ASP B 1 424 ? -26.058 -40.203 -17.168 1.00 22.68 424 ASP B O 1
ATOM 5946 N N . ALA B 1 425 ? -27.577 -40.968 -18.555 1.00 22.95 425 ALA B N 1
ATOM 5947 C CA . ALA B 1 425 ? -27.934 -42.093 -17.702 1.00 24.20 425 ALA B CA 1
ATOM 5948 C C . ALA B 1 425 ? -26.887 -43.220 -17.734 1.00 24.50 425 ALA B C 1
ATOM 5949 O O . ALA B 1 425 ? -26.501 -43.688 -18.802 1.00 25.41 425 ALA B O 1
ATOM 5951 N N . HIS B 1 426 ? -26.431 -43.619 -16.557 1.00 24.00 426 HIS B N 1
ATOM 5952 C CA . HIS B 1 426 ? -25.485 -44.723 -16.399 1.00 25.91 426 HIS B CA 1
ATOM 5953 C C . HIS B 1 426 ? -26.202 -45.962 -15.884 1.00 25.44 426 HIS B C 1
ATOM 5954 O O . HIS B 1 426 ? -26.665 -45.973 -14.719 1.00 25.22 426 HIS B O 1
ATOM 5961 N N . VAL B 1 427 ? -26.279 -47.013 -16.714 1.00 22.31 427 VAL B N 1
ATOM 5962 C CA . VAL B 1 427 ? -26.893 -48.265 -16.269 1.00 24.45 427 VAL B CA 1
ATOM 5963 C C . VAL B 1 427 ? -25.902 -49.169 -15.493 1.00 25.21 427 VAL B C 1
ATOM 5964 O O . VAL B 1 427 ? -24.738 -49.278 -15.849 1.00 24.21 427 VAL B O 1
ATOM 5968 N N . ILE B 1 428 ? -26.384 -49.787 -14.423 1.00 25.02 428 ILE B N 1
ATOM 5969 C CA . ILE B 1 428 ? -25.568 -50.649 -13.539 1.00 27.66 428 ILE B CA 1
ATOM 5970 C C . ILE B 1 428 ? -26.477 -51.693 -12.892 1.00 28.55 428 ILE B C 1
ATOM 5971 O O . ILE B 1 428 ? -27.624 -51.401 -12.587 1.00 28.38 428 ILE B O 1
ATOM 5976 N N . GLU B 1 429 ? -25.975 -52.916 -12.737 1.00 28.17 429 GLU B N 1
ATOM 5977 C CA . GLU B 1 429 ? -26.764 -54.034 -12.181 1.00 31.58 429 GLU B CA 1
ATOM 5978 C C . GLU B 1 429 ? -26.165 -54.380 -10.842 1.00 34.43 429 GLU B C 1
ATOM 5979 O O . GLU B 1 429 ? -24.926 -54.324 -10.688 1.00 30.55 429 GLU B O 1
ATOM 5985 N N . ASP B 1 430 ? -27.022 -54.751 -9.879 1.00 34.78 430 ASP B N 1
ATOM 5986 C CA . ASP B 1 430 ? -26.555 -55.286 -8.562 1.00 35.12 430 ASP B CA 1
ATOM 5987 C C . ASP B 1 430 ? -26.325 -56.788 -8.637 1.00 37.70 430 ASP B C 1
ATOM 5988 O O . ASP B 1 430 ? -26.477 -57.381 -9.706 1.00 37.82 430 ASP B O 1
ATOM 5993 N N . ASP B 1 431 ? -25.972 -57.412 -7.509 1.00 42.11 431 ASP B N 1
ATOM 5994 C CA . ASP B 1 431 ? -25.708 -58.858 -7.478 1.00 45.35 431 ASP B CA 1
ATOM 5995 C C . ASP B 1 431 ? -26.946 -59.709 -7.795 1.00 45.98 431 ASP B C 1
ATOM 5996 O O . ASP B 1 431 ? -26.836 -60.879 -8.167 1.00 40.74 431 ASP B O 1
ATOM 6001 N N . ASN B 1 432 ? -28.119 -59.103 -7.693 1.00 47.93 432 ASN B N 1
ATOM 6002 C CA . ASN B 1 432 ? -29.344 -59.808 -7.987 1.00 49.32 432 ASN B CA 1
ATOM 6003 C C . ASN B 1 432 ? -29.880 -59.631 -9.410 1.00 53.68 432 ASN B C 1
ATOM 6004 O O . ASN B 1 432 ? -31.044 -59.964 -9.685 1.00 53.59 432 ASN B O 1
ATOM 6009 N N . GLY B 1 433 ? -29.056 -59.103 -10.315 1.00 54.63 433 GLY B N 1
ATOM 6010 C CA . GLY B 1 433 ? -29.508 -58.841 -11.702 1.00 53.69 433 GLY B CA 1
ATOM 6011 C C . GLY B 1 433 ? -30.572 -57.744 -11.857 1.00 48.09 433 GLY B C 1
ATOM 6012 O O . GLY B 1 433 ? -31.327 -57.737 -12.825 1.00 55.25 433 GLY B O 1
ATOM 6013 N N . ASP B 1 434 ? -30.633 -56.818 -10.909 1.00 38.79 434 ASP B N 1
ATOM 6014 C CA . ASP B 1 434 ? -31.565 -55.691 -11.002 1.00 37.96 434 ASP B CA 1
ATOM 6015 C C . ASP B 1 434 ? -30.822 -54.440 -11.495 1.00 30.73 434 ASP B C 1
ATOM 6016 O O . ASP B 1 434 ? -29.795 -54.075 -10.922 1.00 25.53 434 ASP B O 1
ATOM 6021 N N . ARG B 1 435 ? -31.370 -53.810 -12.532 1.00 27.67 435 ARG B N 1
ATOM 6022 C CA . ARG B 1 435 ? -30.753 -52.660 -13.160 1.00 29.11 435 ARG B CA 1
ATOM 6023 C C . ARG B 1 435 ? -31.230 -51.367 -12.554 1.00 29.55 435 ARG B C 1
ATOM 6024 O O . ARG B 1 435 ? -32.415 -51.186 -12.304 1.00 30.38 435 ARG B O 1
ATOM 6032 N N . TYR B 1 436 ? -30.271 -50.491 -12.300 1.00 28.50 436 TYR B N 1
ATOM 6033 C CA . TYR B 1 436 ? -30.512 -49.108 -11.880 1.00 29.64 436 TYR B CA 1
ATOM 6034 C C . TYR B 1 436 ? -29.988 -48.131 -12.930 1.00 29.97 436 TYR B C 1
ATOM 6035 O O . TYR B 1 436 ? -29.034 -48.441 -13.673 1.00 29.53 436 TYR B O 1
ATOM 6044 N N . LEU B 1 437 ? -30.563 -46.939 -12.963 1.00 29.67 437 LEU B N 1
ATOM 6045 C CA . LEU B 1 437 ? -29.961 -45.823 -13.693 1.00 28.38 437 LEU B CA 1
ATOM 6046 C C . LEU B 1 437 ? -29.507 -44.757 -12.727 1.00 28.45 437 LEU B C 1
ATOM 6047 O O . LEU B 1 437 ? -30.261 -44.326 -11.843 1.00 26.51 437 LEU B O 1
ATOM 6052 N N . VAL B 1 438 ? -28.261 -44.327 -12.917 1.00 27.88 438 VAL B N 1
ATOM 6053 C CA . VAL B 1 438 ? -27.706 -43.196 -12.214 1.00 26.67 438 VAL B CA 1
ATOM 6054 C C . VAL B 1 438 ? -27.509 -42.102 -13.238 1.00 26.26 438 VAL B C 1
ATOM 6055 O O . VAL B 1 438 ? -26.860 -42.324 -14.260 1.00 26.54 438 VAL B O 1
ATOM 6059 N N . PHE B 1 439 ? -28.083 -40.925 -12.998 1.00 26.23 439 PHE B N 1
ATOM 6060 C CA . PHE B 1 439 ? -28.261 -39.960 -14.092 1.00 28.39 439 PHE B CA 1
ATOM 6061 C C . PHE B 1 439 ? -28.144 -38.544 -13.644 1.00 27.63 439 PHE B C 1
ATOM 6062 O O . PHE B 1 439 ? -28.152 -38.265 -12.434 1.00 24.55 439 PHE B O 1
ATOM 6070 N N . GLU B 1 440 ? -27.989 -37.656 -14.627 1.00 26.82 440 GLU B N 1
ATOM 6071 C CA . GLU B 1 440 ? -27.916 -36.229 -14.394 1.00 26.19 440 GLU B CA 1
ATOM 6072 C C . GLU B 1 440 ? -29.280 -35.573 -14.471 1.00 25.23 440 GLU B C 1
ATOM 6073 O O . GLU B 1 440 ? -30.019 -35.717 -15.462 1.00 21.48 440 GLU B O 1
ATOM 6079 N N . ALA B 1 441 ? -29.581 -34.783 -13.451 1.00 25.49 441 ALA B N 1
ATOM 6080 C CA . ALA B 1 441 ? -30.836 -34.044 -13.428 1.00 27.60 441 ALA B CA 1
ATOM 6081 C C . ALA B 1 441 ? -30.678 -32.816 -12.543 1.00 29.19 441 ALA B C 1
ATOM 6082 O O . ALA B 1 441 ? -29.552 -32.446 -12.206 1.00 28.77 441 ALA B O 1
ATOM 6084 N N . SER B 1 442 ? -31.797 -32.153 -12.248 1.00 34.06 442 SER B N 1
ATOM 6085 C CA . SER B 1 442 ? -31.870 -31.058 -11.274 1.00 35.24 442 SER B CA 1
ATOM 6086 C C . SER B 1 442 ? -32.924 -31.466 -10.241 1.00 37.32 442 SER B C 1
ATOM 6087 O O . SER B 1 442 ? -33.842 -32.218 -10.591 1.00 34.21 442 SER B O 1
ATOM 6090 N N . THR B 1 443 ? -32.825 -30.965 -9.001 1.00 39.19 443 THR B N 1
ATOM 6091 C CA . THR B 1 443 ? -33.797 -31.342 -7.949 1.00 42.06 443 THR B CA 1
ATOM 6092 C C . THR B 1 443 ? -35.187 -30.839 -8.299 1.00 40.17 443 THR B C 1
ATOM 6093 O O . THR B 1 443 ? -35.332 -29.856 -9.011 1.00 40.54 443 THR B O 1
ATOM 6097 N N . GLY B 1 444 ? -36.200 -31.535 -7.805 1.00 41.50 444 GLY B N 1
ATOM 6098 C CA . GLY B 1 444 ? -37.578 -31.064 -7.926 1.00 44.50 444 GLY B CA 1
ATOM 6099 C C . GLY B 1 444 ? -38.035 -30.399 -6.632 1.00 42.37 444 GLY B C 1
ATOM 6100 O O . GLY B 1 444 ? -37.213 -29.956 -5.820 1.00 45.54 444 GLY B O 1
ATOM 6101 N N . LEU B 1 445 ? -39.350 -30.396 -6.432 1.00 47.96 445 LEU B N 1
ATOM 6102 C CA . LEU B 1 445 ? -39.984 -29.762 -5.267 1.00 47.83 445 LEU B CA 1
ATOM 6103 C C . LEU B 1 445 ? -39.631 -30.384 -3.910 1.00 52.39 445 LEU B C 1
ATOM 6104 O O . LEU B 1 445 ? -39.920 -29.792 -2.865 1.00 56.22 445 LEU B O 1
ATOM 6109 N N . GLU B 1 446 ? -39.013 -31.563 -3.910 1.00 52.22 446 GLU B N 1
ATOM 6110 C CA . GLU B 1 446 ? -38.465 -32.106 -2.686 1.00 50.52 446 GLU B CA 1
ATOM 6111 C C . GLU B 1 446 ? -37.474 -31.137 -2.035 1.00 50.34 446 GLU B C 1
ATOM 6112 O O . GLU B 1 446 ? -37.436 -31.034 -0.816 1.00 47.14 446 GLU B O 1
ATOM 6118 N N . ASN B 1 447 ? -36.661 -30.451 -2.838 1.00 47.32 447 ASN B N 1
ATOM 6119 C CA . ASN B 1 447 ? -35.747 -29.430 -2.329 1.00 46.77 447 ASN B CA 1
ATOM 6120 C C . ASN B 1 447 ? -35.322 -28.532 -3.477 1.00 50.74 447 ASN B C 1
ATOM 6121 O O . ASN B 1 447 ? -34.212 -28.651 -4.000 1.00 48.68 447 ASN B O 1
ATOM 6126 N N . TYR B 1 448 ? -36.207 -27.619 -3.853 1.00 52.05 448 TYR B N 1
ATOM 6127 C CA . TYR B 1 448 ? -36.115 -26.957 -5.136 1.00 50.31 448 TYR B CA 1
ATOM 6128 C C . TYR B 1 448 ? -35.168 -25.787 -5.139 1.00 50.53 448 TYR B C 1
ATOM 6129 O O . TYR B 1 448 ? -34.823 -25.214 -4.099 1.00 51.49 448 TYR B O 1
ATOM 6138 N N . GLN B 1 449 ? -34.705 -25.454 -6.334 1.00 46.52 449 GLN B N 1
ATOM 6139 C CA . GLN B 1 449 ? -34.004 -24.208 -6.551 1.00 45.94 449 GLN B CA 1
ATOM 6140 C C . GLN B 1 449 ? -34.848 -23.042 -6.051 1.00 41.73 449 GLN B C 1
ATOM 6141 O O . GLN B 1 449 ? -36.069 -23.098 -6.126 1.00 36.48 449 GLN B O 1
ATOM 6147 N N . GLY B 1 450 ? -34.172 -21.991 -5.605 1.00 45.91 450 GLY B N 1
ATOM 6148 C CA . GLY B 1 450 ? -34.830 -20.725 -5.256 1.00 46.18 450 GLY B CA 1
ATOM 6149 C C . GLY B 1 450 ? -33.922 -19.761 -4.507 1.00 45.37 450 GLY B C 1
ATOM 6150 O O . GLY B 1 450 ? -32.847 -20.130 -4.068 1.00 45.23 450 GLY B O 1
ATOM 6151 N N . GLU B 1 451 ? -34.383 -18.514 -4.358 1.00 49.80 451 GLU B N 1
ATOM 6152 C CA A GLU B 1 451 ? -33.614 -17.465 -3.671 0.50 47.61 451 GLU B CA 1
ATOM 6153 C CA B GLU B 1 451 ? -33.620 -17.457 -3.679 0.50 46.63 451 GLU B CA 1
ATOM 6154 C C . GLU B 1 451 ? -33.310 -17.832 -2.228 1.00 46.22 451 GLU B C 1
ATOM 6155 O O . GLU B 1 451 ? -32.235 -17.518 -1.712 1.00 52.70 451 GLU B O 1
ATOM 6166 N N . ASP B 1 452 ? -34.258 -18.507 -1.589 1.00 46.46 452 ASP B N 1
ATOM 6167 C CA . ASP B 1 452 ? -34.120 -18.920 -0.180 1.00 52.71 452 ASP B CA 1
ATOM 6168 C C . ASP B 1 452 ? -32.867 -19.746 0.148 1.00 52.10 452 ASP B C 1
ATOM 6169 O O . ASP B 1 452 ? -32.406 -19.755 1.297 1.00 47.82 452 ASP B O 1
ATOM 6174 N N . GLN B 1 453 ? -32.347 -20.448 -0.861 1.00 43.74 453 GLN B N 1
ATOM 6175 C CA . GLN B 1 453 ? -31.210 -21.331 -0.696 1.00 45.08 453 GLN B CA 1
ATOM 6176 C C . GLN B 1 453 ? -29.970 -20.551 -0.296 1.00 46.07 453 GLN B C 1
ATOM 6177 O O . GLN B 1 453 ? -29.050 -21.109 0.328 1.00 47.11 453 GLN B O 1
ATOM 6183 N N . ILE B 1 454 ? -29.930 -19.271 -0.682 1.00 45.09 454 ILE B N 1
ATOM 6184 C CA . ILE B 1 454 ? -28.843 -18.384 -0.306 1.00 47.15 454 ILE B CA 1
ATOM 6185 C C . ILE B 1 454 ? -28.827 -18.208 1.208 1.00 49.67 454 ILE B C 1
ATOM 6186 O O . ILE B 1 454 ? -27.742 -17.952 1.788 1.00 45.02 454 ILE B O 1
ATOM 6191 N N . TYR B 1 455 ? -30.011 -18.371 1.823 1.00 45.89 455 TYR B N 1
ATOM 6192 C CA . TYR B 1 455 ? -30.186 -18.197 3.282 1.00 59.91 455 TYR B CA 1
ATOM 6193 C C . TYR B 1 455 ? -30.133 -19.499 4.126 1.00 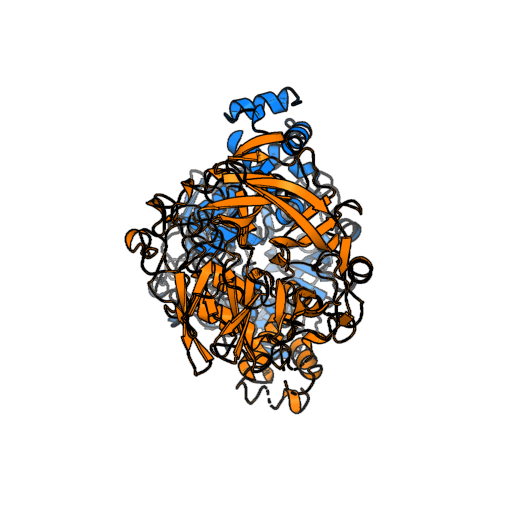62.64 455 TYR B C 1
ATOM 6194 O O . TYR B 1 455 ? -30.462 -19.476 5.321 1.00 63.67 455 TYR B O 1
ATOM 6203 N N . ASN B 1 456 ? -29.682 -20.587 3.513 1.00 64.69 456 ASN B N 1
ATOM 6204 C CA . ASN B 1 456 ? -29.515 -21.849 4.176 1.00 64.36 456 ASN B CA 1
ATOM 6205 C C . ASN B 1 456 ? -28.061 -21.876 4.382 1.00 72.18 456 ASN B C 1
ATOM 6206 O O . ASN B 1 456 ? -27.287 -21.780 3.438 1.00 73.46 456 ASN B O 1
ATOM 6211 N N . LEU B 1 458 ? -26.624 -24.500 5.592 1.00 67.24 458 LEU B N 1
ATOM 6212 C CA . LEU B 1 458 ? -26.079 -25.790 5.337 1.00 70.64 458 LEU B CA 1
ATOM 6213 C C . LEU B 1 458 ? -25.422 -25.835 3.975 1.00 68.47 458 LEU B C 1
ATOM 6214 O O . LEU B 1 458 ? -24.475 -26.560 3.793 1.00 65.75 458 LEU B O 1
ATOM 6219 N N . ASN B 1 459 ? -25.941 -25.052 3.036 1.00 59.14 459 ASN B N 1
ATOM 6220 C CA . ASN B 1 459 ? -25.370 -25.030 1.700 1.00 54.65 459 ASN B CA 1
ATOM 6221 C C . ASN B 1 459 ? -23.979 -24.468 1.688 1.00 55.63 459 ASN B C 1
ATOM 6222 O O . ASN B 1 459 ? -23.262 -24.661 0.732 1.00 53.76 459 ASN B O 1
ATOM 6227 N N . TYR B 1 460 ? -23.578 -23.788 2.753 1.00 52.42 460 TYR B N 1
ATOM 6228 C CA . TYR B 1 460 ? -22.244 -23.216 2.830 1.00 53.85 460 TYR B CA 1
ATOM 6229 C C . TYR B 1 460 ? -21.233 -24.248 3.296 1.00 55.48 460 TYR B C 1
ATOM 6230 O O . TYR B 1 460 ? -20.267 -24.498 2.582 1.00 54.61 460 TYR B O 1
ATOM 6239 N N . GLY B 1 461 ? -21.438 -24.819 4.490 1.00 60.28 461 GLY B N 1
ATOM 6240 C CA . GLY B 1 461 ? -20.647 -25.946 4.981 1.00 57.20 461 GLY B CA 1
ATOM 6241 C C . GLY B 1 461 ? -19.190 -25.686 5.345 1.00 61.38 461 GLY B C 1
ATOM 6242 O O . GLY B 1 461 ? -18.397 -26.624 5.402 1.00 59.14 461 GLY B O 1
ATOM 6243 N N . GLY B 1 462 ? -18.817 -24.433 5.599 1.00 67.59 462 GLY B N 1
ATOM 6244 C CA . GLY B 1 462 ? -17.437 -24.141 6.014 1.00 67.65 462 GLY B CA 1
ATOM 6245 C C . GLY B 1 462 ? -17.307 -23.385 7.309 1.00 68.29 462 GLY B C 1
ATOM 6246 O O . GLY B 1 462 ? -18.280 -23.294 8.072 1.00 69.15 462 GLY B O 1
ATOM 6247 N N . ASP B 1 463 ? -16.110 -22.829 7.509 1.00 68.32 463 ASP B N 1
ATOM 6248 C CA . ASP B 1 463 ? -15.773 -21.896 8.609 1.00 71.77 463 ASP B CA 1
ATOM 6249 C C . ASP B 1 463 ? -16.656 -20.686 8.624 1.00 69.51 463 ASP B C 1
ATOM 6250 O O . ASP B 1 463 ? -17.148 -20.291 7.572 1.00 76.80 463 ASP B O 1
ATOM 6255 N N . ASP B 1 464 ? -16.780 -20.051 9.784 1.00 64.39 464 ASP B N 1
ATOM 6256 C CA . ASP B 1 464 ? -17.586 -18.821 9.900 1.00 63.85 464 ASP B CA 1
ATOM 6257 C C . ASP B 1 464 ? -17.037 -17.717 8.991 1.00 60.41 464 ASP B C 1
ATOM 6258 O O . ASP B 1 464 ? -17.800 -17.098 8.250 1.00 58.79 464 ASP B O 1
ATOM 6263 N N . ALA B 1 465 ? -15.722 -17.492 9.027 1.00 57.59 465 ALA B N 1
ATOM 6264 C CA . ALA B 1 465 ? -15.083 -16.498 8.160 1.00 59.18 465 ALA B CA 1
ATOM 6265 C C . ALA B 1 465 ? -15.351 -16.754 6.678 1.00 56.40 465 ALA B C 1
ATOM 6266 O O . ALA B 1 465 ? -15.721 -15.838 5.938 1.00 48.07 465 ALA B O 1
ATOM 6268 N N . PHE B 1 466 ? -15.138 -17.993 6.245 1.00 56.12 466 PHE B N 1
ATOM 6269 C CA . PHE B 1 466 ? -15.436 -18.363 4.868 1.00 58.08 466 PHE B CA 1
ATOM 6270 C C . PHE B 1 466 ? -16.914 -18.160 4.526 1.00 52.87 466 PHE B C 1
ATOM 6271 O O . PHE B 1 466 ? -17.232 -17.603 3.471 1.00 57.89 466 PHE B O 1
ATOM 6279 N N . ASN B 1 467 ? -17.801 -18.636 5.403 1.00 49.59 467 ASN B N 1
ATOM 6280 C CA . ASN B 1 467 ? -19.234 -18.560 5.142 1.00 49.85 467 ASN B CA 1
ATOM 6281 C C . ASN B 1 467 ? -19.704 -17.137 4.992 1.00 55.83 467 ASN B C 1
ATOM 6282 O O . ASN B 1 467 ? -20.387 -16.822 4.012 1.00 59.19 467 ASN B O 1
ATOM 6287 N N . ILE B 1 468 ? -19.310 -16.267 5.930 1.00 58.06 468 ILE B N 1
ATOM 6288 C CA . ILE B 1 468 ? -19.742 -14.870 5.908 1.00 54.94 468 ILE B CA 1
ATOM 6289 C C . ILE B 1 468 ? -19.225 -14.179 4.654 1.00 54.17 468 ILE B C 1
ATOM 6290 O O . ILE B 1 468 ? -19.991 -13.506 3.952 1.00 56.37 468 ILE B O 1
ATOM 6295 N N . LYS B 1 469 ? -17.931 -14.350 4.374 1.00 54.59 469 LYS B N 1
ATOM 6296 C CA . LYS B 1 469 ? -17.310 -13.704 3.223 1.00 58.48 469 LYS B CA 1
ATOM 6297 C C . LYS B 1 469 ? -17.990 -14.135 1.930 1.00 56.40 469 LYS B C 1
ATOM 6298 O O . LYS B 1 469 ? -18.212 -13.332 1.010 1.00 55.09 469 LYS B O 1
ATOM 6304 N N . SER B 1 470 ? -18.310 -15.422 1.861 1.00 56.35 470 SER B N 1
ATOM 6305 C CA . SER B 1 470 ? -18.982 -15.973 0.694 1.00 53.74 470 SER B CA 1
ATOM 6306 C C . SER B 1 470 ? -20.415 -15.414 0.575 1.00 56.25 470 SER B C 1
ATOM 6307 O O . SER B 1 470 ? -20.804 -14.967 -0.509 1.00 56.70 470 SER B O 1
ATOM 6310 N N . LEU B 1 471 ? -21.184 -15.395 1.671 1.00 60.42 471 LEU B N 1
ATOM 6311 C CA . LEU B 1 471 ? -22.521 -14.756 1.646 1.00 62.70 471 LEU B CA 1
ATOM 6312 C C . LEU B 1 471 ? -22.423 -13.316 1.118 1.00 60.47 471 LEU B C 1
ATOM 6313 O O . LEU B 1 471 ? -23.145 -12.922 0.212 1.00 54.20 471 LEU B O 1
ATOM 6318 N N . PHE B 1 472 ? -21.483 -12.584 1.639 1.00 62.50 472 PHE B N 1
ATOM 6319 C CA . PHE B 1 472 ? -21.301 -11.241 1.199 1.00 66.33 472 PHE B CA 1
ATOM 6320 C C . PHE B 1 472 ? -20.896 -11.162 -0.242 1.00 64.99 472 PHE B C 1
ATOM 6321 O O . PHE B 1 472 ? -21.350 -10.299 -0.949 1.00 63.29 472 PHE B O 1
ATOM 6329 N N . ARG B 1 473 ? -20.081 -12.099 -0.696 1.00 66.43 473 ARG B N 1
ATOM 6330 C CA . ARG B 1 473 ? -19.613 -12.084 -2.070 1.00 64.00 473 ARG B CA 1
ATOM 6331 C C . ARG B 1 473 ? -20.759 -12.357 -2.997 1.00 61.34 473 ARG B C 1
ATOM 6332 O O . ARG B 1 473 ? -20.888 -11.769 -4.019 1.00 55.11 473 ARG B O 1
ATOM 6340 N N . ILE B 1 474 ? -21.593 -13.283 -2.591 1.00 61.20 474 ILE B N 1
ATOM 6341 C CA . ILE B 1 474 ? -22.789 -13.625 -3.310 1.00 60.26 474 ILE B CA 1
ATOM 6342 C C . ILE B 1 474 ? -23.677 -12.419 -3.384 1.00 60.47 474 ILE B C 1
ATOM 6343 O O . ILE B 1 474 ? -24.131 -12.047 -4.406 1.00 64.92 474 ILE B O 1
ATOM 6348 N N . LEU B 1 475 ? -23.947 -11.816 -2.262 1.00 63.93 475 LEU B N 1
ATOM 6349 C CA . LEU B 1 475 ? -24.912 -10.737 -2.235 1.00 63.80 475 LEU B CA 1
ATOM 6350 C C . LEU B 1 475 ? -24.516 -9.483 -2.934 1.00 62.08 475 LEU B C 1
ATOM 6351 O O . LEU B 1 475 ? -25.330 -8.819 -3.496 1.00 62.84 475 LEU B O 1
ATOM 6356 N N . SER B 1 476 ? -23.238 -9.208 -2.963 1.00 63.31 476 SER B N 1
ATOM 6357 C CA . SER B 1 476 ? -22.813 -8.043 -3.651 1.00 68.22 476 SER B CA 1
ATOM 6358 C C . SER B 1 476 ? -22.784 -8.176 -5.176 1.00 72.44 476 SER B C 1
ATOM 6359 O O . SER B 1 476 ? -22.319 -7.264 -5.808 1.00 77.81 476 SER B O 1
ATOM 6362 N N . ASN B 1 477 ? -23.334 -9.248 -5.768 1.00 73.86 477 ASN B N 1
ATOM 6363 C CA . ASN B 1 477 ? -23.268 -9.485 -7.189 1.00 67.14 477 ASN B CA 1
ATOM 6364 C C . ASN B 1 477 ? -24.540 -10.158 -7.695 1.00 69.78 477 ASN B C 1
ATOM 6365 O O . ASN B 1 477 ? -24.902 -11.264 -7.241 1.00 73.34 477 ASN B O 1
ATOM 6370 N N . ASP B 1 478 ? -25.211 -9.503 -8.643 1.00 64.71 478 ASP B N 1
ATOM 6371 C CA . ASP B 1 478 ? -26.481 -10.021 -9.158 1.00 61.63 478 ASP B CA 1
ATOM 6372 C C . ASP B 1 478 ? -26.309 -11.352 -9.899 1.00 55.73 478 ASP B C 1
ATOM 6373 O O . ASP B 1 478 ? -27.212 -12.182 -9.870 1.00 55.06 478 ASP B O 1
ATOM 6378 N N . ASP B 1 479 ? -25.171 -11.554 -10.553 1.00 51.13 479 ASP B N 1
ATOM 6379 C CA . ASP B 1 479 ? -24.919 -12.832 -11.236 1.00 49.49 479 ASP B CA 1
ATOM 6380 C C . ASP B 1 479 ? -24.784 -13.999 -10.236 1.00 50.66 479 ASP B C 1
ATOM 6381 O O . ASP B 1 479 ? -25.431 -15.045 -10.406 1.00 44.55 479 ASP B O 1
ATOM 6386 N N . ILE B 1 480 ? -23.969 -13.811 -9.195 1.00 48.58 480 ILE B N 1
ATOM 6387 C CA . ILE B 1 480 ? -23.764 -14.845 -8.200 1.00 46.50 480 ILE B CA 1
ATOM 6388 C C . ILE B 1 480 ? -25.097 -15.143 -7.529 1.00 49.24 480 ILE B C 1
ATOM 6389 O O . ILE B 1 480 ? -25.501 -16.316 -7.407 1.00 53.84 480 ILE B O 1
ATOM 6394 N N . LYS B 1 481 ? -25.803 -14.084 -7.139 1.00 48.75 481 LYS B N 1
ATOM 6395 C CA . LYS B 1 481 ? -27.108 -14.248 -6.504 1.00 47.85 481 LYS B CA 1
ATOM 6396 C C . LYS B 1 481 ? -28.090 -15.005 -7.414 1.00 45.12 481 LYS B C 1
ATOM 6397 O O . LYS B 1 481 ? -28.872 -15.841 -6.949 1.00 40.56 481 LYS B O 1
ATOM 6403 N N . SER B 1 482 ? -28.075 -14.672 -8.702 1.00 42.24 482 SER B N 1
ATOM 6404 C CA . SER B 1 482 ? -28.944 -15.313 -9.687 1.00 42.42 482 SER B CA 1
ATOM 6405 C C . SER B 1 482 ? -28.608 -16.793 -9.826 1.00 39.53 482 SER B C 1
ATOM 6406 O O . SER B 1 482 ? -29.472 -17.638 -9.692 1.00 42.23 482 SER B O 1
ATOM 6409 N N . ARG B 1 483 ? -27.349 -17.088 -10.079 1.00 38.77 483 ARG B N 1
ATOM 6410 C CA . ARG B 1 483 ? -26.890 -18.476 -10.203 1.00 40.77 483 ARG B CA 1
ATOM 6411 C C . ARG B 1 483 ? -27.248 -19.296 -8.953 1.00 44.24 483 ARG B C 1
ATOM 6412 O O . ARG B 1 483 ? -27.781 -20.404 -9.062 1.00 44.83 483 ARG B O 1
ATOM 6420 N N . ALA B 1 484 ? -27.006 -18.723 -7.770 1.00 47.28 484 ALA B N 1
ATOM 6421 C CA . ALA B 1 484 ? -27.382 -19.362 -6.510 1.00 42.81 484 ALA B CA 1
ATOM 6422 C C . ALA B 1 484 ? -28.880 -19.644 -6.432 1.00 40.08 484 ALA B C 1
ATOM 6423 O O . ALA B 1 484 ? -29.303 -20.690 -5.927 1.00 41.02 484 ALA B O 1
ATOM 6425 N N . THR B 1 485 ? -29.667 -18.718 -6.972 1.00 39.78 485 THR B N 1
ATOM 6426 C CA . THR B 1 485 ? -31.124 -18.824 -7.018 1.00 38.63 485 THR B CA 1
ATOM 6427 C C . THR B 1 485 ? -31.649 -19.915 -7.941 1.00 39.26 485 THR B C 1
ATOM 6428 O O . THR B 1 485 ? -32.754 -20.439 -7.741 1.00 45.62 485 THR B O 1
ATOM 6432 N N . TRP B 1 486 ? -30.870 -20.246 -8.956 1.00 40.23 486 TRP B N 1
ATOM 6433 C CA . TRP B 1 486 ? -31.267 -21.235 -9.936 1.00 41.03 486 TRP B CA 1
ATOM 6434 C C . TRP B 1 486 ? -30.512 -22.577 -9.818 1.00 38.21 486 TRP B C 1
ATOM 6435 O O . TRP B 1 486 ? -30.848 -23.547 -10.503 1.00 41.71 486 TRP B O 1
ATOM 6446 N N . ALA B 1 487 ? -29.488 -22.638 -8.983 1.00 38.37 487 ALA B N 1
ATOM 6447 C CA . ALA B 1 487 ? -28.619 -23.832 -8.911 1.00 36.37 487 ALA B CA 1
ATOM 6448 C C . ALA B 1 487 ? -29.267 -24.973 -8.144 1.00 40.21 487 ALA B C 1
ATOM 6449 O O . ALA B 1 487 ? -29.625 -24.804 -6.975 1.00 38.33 487 ALA B O 1
ATOM 6451 N N . ASN B 1 488 ? -29.413 -26.133 -8.788 1.00 37.74 488 ASN B N 1
ATOM 6452 C CA . ASN B 1 488 ? -29.929 -27.310 -8.111 1.00 35.39 488 ASN B CA 1
ATOM 6453 C C . ASN B 1 488 ? -29.630 -28.617 -8.851 1.00 33.37 488 ASN B C 1
ATOM 6454 O O . ASN B 1 488 ? -30.498 -29.486 -8.991 1.00 32.45 488 ASN B O 1
ATOM 6459 N N . ALA B 1 489 ? -28.391 -28.758 -9.278 1.00 31.77 489 ALA B N 1
ATOM 6460 C CA . ALA B 1 489 ? -27.919 -29.970 -9.939 1.00 30.72 489 ALA B CA 1
ATOM 6461 C C . ALA B 1 489 ? -28.113 -31.163 -9.034 1.00 31.73 489 ALA B C 1
ATOM 6462 O O . ALA B 1 489 ? -27.968 -31.064 -7.806 1.00 30.04 489 ALA B O 1
ATOM 6464 N N . ALA B 1 490 ? -28.416 -32.300 -9.648 1.00 30.77 490 ALA B N 1
ATOM 6465 C CA . ALA B 1 490 ? -28.657 -33.536 -8.928 1.00 29.50 490 ALA B CA 1
ATOM 6466 C C . ALA B 1 490 ? -28.091 -34.726 -9.703 1.00 30.39 490 ALA B C 1
ATOM 6467 O O . ALA B 1 490 ? -28.212 -34.802 -10.929 1.00 30.28 490 ALA B O 1
ATOM 6469 N N . ILE B 1 491 ? -27.479 -35.651 -8.978 1.00 29.53 491 ILE B N 1
ATOM 6470 C CA . ILE B 1 491 ? -27.219 -36.970 -9.524 1.00 27.64 491 ILE B CA 1
ATOM 6471 C C . ILE B 1 491 ? -28.295 -37.899 -9.005 1.00 28.61 491 ILE B C 1
ATOM 6472 O O . ILE B 1 491 ? -28.338 -38.225 -7.796 1.00 28.81 491 ILE B O 1
ATOM 6477 N N . GLY B 1 492 ? -29.182 -38.309 -9.898 1.00 25.09 492 GLY B N 1
ATOM 6478 C CA . GLY B 1 492 ? -30.314 -39.096 -9.484 1.00 28.98 492 GLY B CA 1
ATOM 6479 C C . GLY B 1 492 ? -30.084 -40.577 -9.614 1.00 30.66 492 GLY B C 1
ATOM 6480 O O . GLY B 1 492 ? -29.114 -41.041 -10.248 1.00 28.17 492 GLY B O 1
ATOM 6481 N N . ILE B 1 493 ? -31.016 -41.332 -9.034 1.00 31.59 493 ILE B N 1
ATOM 6482 C CA . ILE B 1 493 ? -31.000 -42.753 -9.173 1.00 29.61 493 ILE B CA 1
ATOM 6483 C C . ILE B 1 493 ? -32.441 -43.281 -9.211 1.00 33.43 493 ILE B C 1
ATOM 6484 O O . ILE B 1 493 ? -33.356 -42.744 -8.572 1.00 28.26 493 ILE B O 1
ATOM 6489 N N . LEU B 1 494 ? -32.651 -44.286 -10.047 1.00 30.75 494 LEU B N 1
ATOM 6490 C CA . LEU B 1 494 ? -33.905 -45.022 -10.078 1.00 31.23 494 LEU B CA 1
ATOM 6491 C C . LEU B 1 494 ? -33.606 -46.492 -10.348 1.00 32.16 494 LEU B C 1
ATOM 6492 O O . LEU B 1 494 ? -32.525 -46.829 -10.862 1.00 32.97 494 LEU B O 1
ATOM 6497 N N . LYS B 1 495 ? -34.530 -47.357 -9.955 1.00 32.13 495 LYS B N 1
ATOM 6498 C CA . LYS B 1 495 ? -34.460 -48.774 -10.284 1.00 33.93 495 LYS B CA 1
ATOM 6499 C C . LYS B 1 495 ? -35.360 -49.069 -11.454 1.00 33.65 495 LYS B C 1
ATOM 6500 O O . LYS B 1 495 ? -36.496 -48.597 -11.524 1.00 36.21 495 LYS B O 1
ATOM 6506 N N . LEU B 1 496 ? -34.854 -49.864 -12.378 1.00 33.38 496 LEU B N 1
ATOM 6507 C CA . LEU B 1 496 ? -35.590 -50.254 -13.554 1.00 33.37 496 LEU B CA 1
ATOM 6508 C C . LEU B 1 496 ? -36.381 -51.522 -13.280 1.00 33.87 496 LEU B C 1
ATOM 6509 O O . LEU B 1 496 ? -36.101 -52.245 -12.348 1.00 32.39 496 LEU B O 1
ATOM 6514 N N . ASN B 1 497 ? -37.377 -51.778 -14.108 1.00 34.58 497 ASN B N 1
ATOM 6515 C CA . ASN B 1 497 ? -38.112 -53.036 -14.040 1.00 34.49 497 ASN B CA 1
ATOM 6516 C C . ASN B 1 497 ? -37.256 -54.192 -14.592 1.00 34.03 497 ASN B C 1
ATOM 6517 O O . ASN B 1 497 ? -36.069 -54.007 -14.912 1.00 27.81 497 ASN B O 1
ATOM 6522 N N . LYS B 1 498 ? -37.842 -55.379 -14.732 1.00 35.40 498 LYS B N 1
ATOM 6523 C CA . LYS B 1 498 ? -37.049 -56.573 -15.059 1.00 39.00 498 LYS B CA 1
ATOM 6524 C C . LYS B 1 498 ? -36.767 -56.773 -16.541 1.00 37.67 498 LYS B C 1
ATOM 6525 O O . LYS B 1 498 ? -35.913 -57.570 -16.912 1.00 40.65 498 LYS B O 1
ATOM 6531 N N . ASP B 1 499 ? -37.478 -56.043 -17.383 1.00 38.58 499 ASP B N 1
ATOM 6532 C CA . ASP B 1 499 ? -37.390 -56.267 -18.799 1.00 39.04 499 ASP B CA 1
ATOM 6533 C C . ASP B 1 499 ? -36.116 -55.598 -19.360 1.00 37.16 499 ASP B C 1
ATOM 6534 O O . ASP B 1 499 ? -36.044 -54.362 -19.529 1.00 31.87 499 ASP B O 1
ATOM 6539 N N . GLU B 1 500 ? -35.108 -56.420 -19.628 1.00 33.31 500 GLU B N 1
ATOM 6540 C CA . GLU B 1 500 ? -33.845 -55.945 -20.160 1.00 33.44 500 GLU B CA 1
ATOM 6541 C C . GLU B 1 500 ? -34.020 -55.051 -21.401 1.00 34.52 500 GLU B C 1
ATOM 6542 O O . GLU B 1 500 ? -33.372 -54.004 -21.519 1.00 33.09 500 GLU B O 1
ATOM 6548 N N . LYS B 1 501 ? -34.895 -55.466 -22.308 1.00 32.90 501 LYS B N 1
ATOM 6549 C CA . LYS B 1 501 ? -35.023 -54.815 -23.615 1.00 35.64 501 LYS B CA 1
ATOM 6550 C C . LYS B 1 501 ? -36.133 -53.780 -23.681 1.00 33.19 501 LYS B C 1
ATOM 6551 O O . LYS B 1 501 ? -36.271 -53.109 -24.687 1.00 33.73 501 LYS B O 1
ATOM 6557 N N . ASN B 1 502 ? -36.943 -53.673 -22.635 1.00 33.46 502 ASN B N 1
ATOM 6558 C CA . ASN B 1 502 ? -37.936 -52.624 -22.602 1.00 35.72 502 ASN B CA 1
ATOM 6559 C C . ASN B 1 502 ? -38.014 -51.949 -21.227 1.00 36.90 502 ASN B C 1
ATOM 6560 O O . ASN B 1 502 ? -39.060 -51.999 -20.545 1.00 35.27 502 ASN B O 1
ATOM 6565 N N . PRO B 1 503 ? -36.904 -51.302 -20.811 1.00 32.63 503 PRO B N 1
ATOM 6566 C CA . PRO B 1 503 ? -36.822 -50.727 -19.471 1.00 30.29 503 PRO B CA 1
ATOM 6567 C C . PRO B 1 503 ? -37.848 -49.621 -19.166 1.00 33.35 503 PRO B C 1
ATOM 6568 O O . PRO B 1 503 ? -38.119 -48.736 -20.010 1.00 30.43 503 PRO B O 1
ATOM 6572 N N . LYS B 1 504 ? -38.408 -49.702 -17.961 1.00 32.38 504 LYS B N 1
ATOM 6573 C CA . LYS B 1 504 ? -39.301 -48.691 -17.432 1.00 34.32 504 LYS B CA 1
ATOM 6574 C C . LYS B 1 504 ? -38.945 -48.551 -15.963 1.00 30.84 504 LYS B C 1
ATOM 6575 O O . LYS B 1 504 ? -38.320 -49.458 -15.367 1.00 29.50 504 LYS B O 1
ATOM 6581 N N . VAL B 1 505 ? -39.263 -47.389 -15.395 1.00 26.74 505 VAL B N 1
ATOM 6582 C CA . VAL B 1 505 ? -38.942 -47.089 -13.995 1.00 29.77 505 VAL B CA 1
ATOM 6583 C C . VAL B 1 505 ? -39.765 -47.974 -13.045 1.00 33.20 505 VAL B C 1
ATOM 6584 O O . VAL B 1 505 ? -40.972 -48.110 -13.225 1.00 31.76 505 VAL B O 1
ATOM 6588 N N . ALA B 1 506 ? -39.109 -48.618 -12.076 1.00 35.96 506 ALA B N 1
ATOM 6589 C CA . ALA B 1 506 ? -39.820 -49.435 -11.089 1.00 34.80 506 ALA B CA 1
ATOM 6590 C C . ALA B 1 506 ? -39.926 -48.687 -9.770 1.00 36.50 506 ALA B C 1
ATOM 6591 O O . ALA B 1 506 ? -40.970 -48.691 -9.134 1.00 39.27 506 ALA B O 1
ATOM 6593 N N . GLU B 1 507 ? -38.838 -48.051 -9.366 1.00 34.24 507 GLU B N 1
ATOM 6594 C CA . GLU B 1 507 ? -38.767 -47.293 -8.129 1.00 35.17 507 GLU B CA 1
ATOM 6595 C C . GLU B 1 507 ? -37.930 -46.022 -8.395 1.00 38.28 507 GLU B C 1
ATOM 6596 O O . GLU B 1 507 ? -36.875 -46.097 -9.024 1.00 39.01 507 GLU B O 1
ATOM 6602 N N . LEU B 1 508 ? -38.407 -44.881 -7.921 1.00 38.99 508 LEU B N 1
ATOM 6603 C CA . LEU B 1 508 ? -37.710 -43.604 -8.068 1.00 40.90 508 LEU B CA 1
ATOM 6604 C C . LEU B 1 508 ? -37.193 -43.219 -6.691 1.00 39.09 508 LEU B C 1
ATOM 6605 O O . LEU B 1 508 ? -37.909 -43.369 -5.708 1.00 42.37 508 LEU B O 1
ATOM 6610 N N . TYR B 1 509 ? -35.966 -42.713 -6.610 1.00 38.23 509 TYR B N 1
ATOM 6611 C CA . TYR B 1 509 ? -35.386 -42.274 -5.341 1.00 40.51 509 TYR B CA 1
ATOM 6612 C C . TYR B 1 509 ? -34.928 -40.810 -5.379 1.00 38.96 509 TYR B C 1
ATOM 6613 O O . TYR B 1 509 ? -34.813 -40.209 -6.432 1.00 37.46 509 TYR B O 1
ATOM 6622 N N . SER B 1 510 ? -34.663 -40.268 -4.206 1.00 37.95 510 SER B N 1
ATOM 6623 C CA . SER B 1 510 ? -34.069 -38.950 -4.056 1.00 39.95 510 SER B CA 1
ATOM 6624 C C . SER B 1 510 ? -32.618 -39.026 -4.538 1.00 38.34 510 SER B C 1
ATOM 6625 O O . SER B 1 510 ? -32.033 -40.094 -4.569 1.00 38.11 510 SER B O 1
ATOM 6628 N N . PRO B 1 511 ? -32.034 -37.889 -4.898 1.00 38.44 511 PRO B N 1
ATOM 6629 C CA . PRO B 1 511 ? -30.695 -37.886 -5.464 1.00 39.88 511 PRO B CA 1
ATOM 6630 C C . PRO B 1 511 ? -29.628 -38.474 -4.549 1.00 42.52 511 PRO B C 1
ATOM 6631 O O . PRO B 1 511 ? -29.729 -38.347 -3.343 1.00 41.06 511 PRO B O 1
ATOM 6635 N N . LEU B 1 512 ? -28.617 -39.107 -5.130 1.00 36.86 512 LEU B N 1
ATOM 6636 C CA . LEU B 1 512 ? -27.414 -39.492 -4.404 1.00 35.96 512 LEU B CA 1
ATOM 6637 C C . LEU B 1 512 ? -26.600 -38.288 -3.956 1.00 37.11 512 LEU B C 1
ATOM 6638 O O . LEU B 1 512 ? -26.010 -38.299 -2.883 1.00 33.47 512 LEU B O 1
ATOM 6643 N N . ILE B 1 513 ? -26.526 -37.286 -4.822 1.00 34.97 513 ILE B N 1
ATOM 6644 C CA . ILE B 1 513 ? -25.799 -36.056 -4.580 1.00 37.57 513 ILE B CA 1
ATOM 6645 C C . ILE B 1 513 ? -26.682 -34.934 -5.099 1.00 38.68 513 ILE B C 1
ATOM 6646 O O . ILE B 1 513 ? -27.395 -35.120 -6.093 1.00 38.98 513 ILE B O 1
ATOM 6651 N N . SER B 1 514 ? -26.626 -33.770 -4.458 1.00 36.92 514 SER B N 1
ATOM 6652 C CA . SER B 1 514 ? -27.238 -32.569 -5.017 1.00 37.68 514 SER B CA 1
ATOM 6653 C C . SER B 1 514 ? -26.408 -31.334 -4.699 1.00 37.02 514 SER B C 1
ATOM 6654 O O . SER B 1 514 ? -25.570 -31.338 -3.787 1.00 37.41 514 SER B O 1
ATOM 6657 N N . ALA B 1 515 ? -26.598 -30.268 -5.473 1.00 37.75 515 ALA B N 1
ATOM 6658 C CA . ALA B 1 515 ? -25.803 -29.050 -5.268 1.00 37.46 515 ALA B CA 1
ATOM 6659 C C . ALA B 1 515 ? -26.672 -27.771 -5.231 1.00 36.73 515 ALA B C 1
ATOM 6660 O O . ALA B 1 515 ? -26.372 -26.790 -5.913 1.00 37.39 515 ALA B O 1
ATOM 6662 N N . PRO B 1 516 ? -27.754 -27.780 -4.425 1.00 40.96 516 PRO B N 1
ATOM 6663 C CA . PRO B 1 516 ? -28.601 -26.571 -4.322 1.00 40.17 516 PRO B CA 1
ATOM 6664 C C . PRO B 1 516 ? -27.746 -25.397 -3.896 1.00 38.92 516 PRO B C 1
ATOM 6665 O O . PRO B 1 516 ? -26.873 -25.561 -3.025 1.00 39.46 516 PRO B O 1
ATOM 6669 N N . MET B 1 517 ? -27.933 -24.252 -4.561 1.00 38.58 517 MET B N 1
ATOM 6670 C CA . MET B 1 517 ? -27.153 -23.019 -4.323 1.00 41.00 517 MET B CA 1
ATOM 6671 C C . MET B 1 517 ? -25.770 -22.998 -4.960 1.00 39.58 517 MET B C 1
ATOM 6672 O O . MET B 1 517 ? -25.170 -21.921 -5.061 1.00 37.91 517 MET B O 1
ATOM 6677 N N . VAL B 1 518 ? -25.247 -24.164 -5.371 1.00 36.61 518 VAL B N 1
ATOM 6678 C CA . VAL B 1 518 ? -23.804 -24.299 -5.627 1.00 34.47 518 VAL B CA 1
ATOM 6679 C C . VAL B 1 518 ? -23.461 -24.521 -7.110 1.00 32.65 518 VAL B C 1
ATOM 6680 O O . VAL B 1 518 ? -22.498 -23.932 -7.620 1.00 31.33 518 VAL B O 1
ATOM 6684 N N . SER B 1 519 ? -24.232 -25.372 -7.778 1.00 33.65 519 SER B N 1
ATOM 6685 C CA . SER B 1 519 ? -24.081 -25.585 -9.228 1.00 32.73 519 SER B CA 1
ATOM 6686 C C . SER B 1 519 ? -25.348 -26.054 -9.851 1.00 29.89 519 SER B C 1
ATOM 6687 O O . SER B 1 519 ? -26.096 -26.802 -9.231 1.00 32.92 519 SER B O 1
ATOM 6690 N N . ASP B 1 520 ? -25.571 -25.670 -11.110 1.00 30.33 520 ASP B N 1
ATOM 6691 C CA . ASP B 1 520 ? -26.722 -26.157 -11.871 1.00 28.72 520 ASP B CA 1
ATOM 6692 C C . ASP B 1 520 ? -26.317 -27.142 -13.004 1.00 28.67 520 ASP B C 1
ATOM 6693 O O . ASP B 1 520 ? -27.123 -27.422 -13.904 1.00 24.49 520 ASP B O 1
ATOM 6698 N N . GLU B 1 521 ? -25.083 -27.665 -12.946 1.00 27.63 521 GLU B N 1
ATOM 6699 C CA . GLU B 1 521 ? -24.649 -28.688 -13.903 1.00 27.84 521 GLU B CA 1
ATOM 6700 C C . GLU B 1 521 ? -23.500 -29.605 -13.435 1.00 26.98 521 GLU B C 1
ATOM 6701 O O . GLU B 1 521 ? -22.352 -29.175 -13.343 1.00 25.86 521 GLU B O 1
ATOM 6707 N N . ILE B 1 522 ? -23.836 -30.876 -13.174 1.00 26.95 522 ILE B N 1
ATOM 6708 C CA . ILE B 1 522 ? -22.842 -31.929 -12.879 1.00 28.36 522 ILE B CA 1
ATOM 6709 C C . ILE B 1 522 ? -23.142 -33.106 -13.808 1.00 27.42 522 ILE B C 1
ATOM 6710 O O . ILE B 1 522 ? -24.262 -33.579 -13.836 1.00 24.24 522 ILE B O 1
ATOM 6715 N N . GLU B 1 523 ? -22.139 -33.522 -14.586 1.00 25.15 523 GLU B N 1
ATOM 6716 C CA . GLU B 1 523 ? -22.360 -34.336 -15.780 1.00 26.55 523 GLU B CA 1
ATOM 6717 C C . GLU B 1 523 ? -21.742 -35.730 -15.670 1.00 26.31 523 GLU B C 1
ATOM 6718 O O . GLU B 1 523 ? -20.980 -36.011 -14.757 1.00 23.53 523 GLU B O 1
ATOM 6724 N N . ARG B 1 524 ? -22.140 -36.594 -16.603 1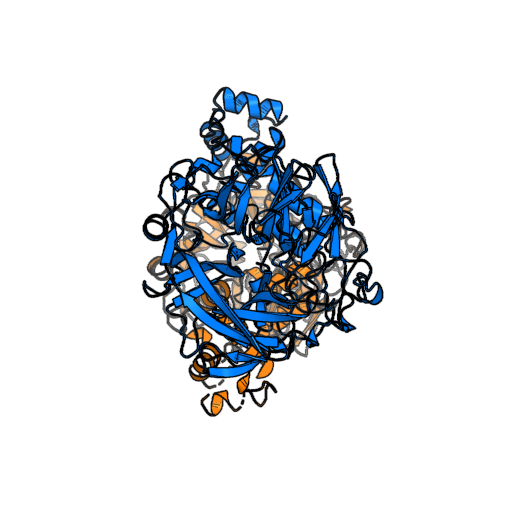.00 25.49 524 ARG B N 1
ATOM 6725 C CA . ARG B 1 524 ? -21.570 -37.922 -16.765 1.00 26.02 524 ARG B CA 1
ATOM 6726 C C . ARG B 1 524 ? -21.435 -38.679 -15.459 1.00 23.92 524 ARG B C 1
ATOM 6727 O O . ARG B 1 524 ? -20.365 -39.192 -15.144 1.00 25.24 524 ARG B O 1
ATOM 6735 N N . PRO B 1 525 ? -22.518 -38.756 -14.673 1.00 24.59 525 PRO B N 1
ATOM 6736 C CA . PRO B 1 525 ? -22.400 -39.492 -13.420 1.00 24.89 525 PRO B CA 1
ATOM 6737 C C . PRO B 1 525 ? -22.052 -40.960 -13.674 1.00 25.93 525 PRO B C 1
ATOM 6738 O O . PRO B 1 525 ? -22.495 -41.529 -14.668 1.00 23.99 525 PRO B O 1
ATOM 6742 N N . ASN B 1 526 ? -21.254 -41.558 -12.804 1.00 24.77 526 ASN B N 1
ATOM 6743 C CA . ASN B 1 526 ? -20.623 -42.846 -13.145 1.00 26.36 526 ASN B CA 1
ATOM 6744 C C . ASN B 1 526 ? -20.348 -43.601 -11.882 1.00 26.27 526 ASN B C 1
ATOM 6745 O O . ASN B 1 526 ? -19.767 -43.053 -10.983 1.00 26.34 526 ASN B O 1
ATOM 6750 N N . VAL B 1 527 ? -20.809 -44.844 -11.803 1.00 27.50 527 VAL B N 1
ATOM 6751 C CA . VAL B 1 527 ? -20.606 -45.653 -10.594 1.00 27.38 527 VAL B CA 1
ATOM 6752 C C . VAL B 1 527 ? -19.651 -46.787 -10.941 1.00 26.78 527 VAL B C 1
ATOM 6753 O O . VAL B 1 527 ? -19.854 -47.469 -11.921 1.00 26.97 527 VAL B O 1
ATOM 6757 N N . VAL B 1 528 ? -18.601 -46.935 -10.149 1.00 29.12 528 VAL B N 1
ATOM 6758 C CA . VAL B 1 528 ? -17.650 -48.027 -10.271 1.00 28.92 528 VAL B CA 1
ATOM 6759 C C . VAL B 1 528 ? -17.588 -48.793 -8.941 1.00 30.54 528 VAL B C 1
ATOM 6760 O O . VAL B 1 528 ? -17.233 -48.210 -7.904 1.00 31.56 528 VAL B O 1
ATOM 6764 N N . LYS B 1 529 ? -17.892 -50.090 -8.986 1.00 31.23 529 LYS B N 1
ATOM 6765 C CA . LYS B 1 529 ? -17.747 -50.963 -7.835 1.00 34.44 529 LYS B CA 1
ATOM 6766 C C . LYS B 1 529 ? -16.306 -51.452 -7.733 1.00 34.43 529 LYS B C 1
ATOM 6767 O O . LYS B 1 529 ? -15.785 -52.006 -8.677 1.00 30.15 529 LYS B O 1
ATOM 6773 N N . LEU B 1 530 ? -15.667 -51.218 -6.585 1.00 35.74 530 LEU B N 1
ATOM 6774 C CA . LEU B 1 530 ? -14.296 -51.695 -6.316 1.00 35.18 530 LEU B CA 1
ATOM 6775 C C . LEU B 1 530 ? -14.271 -52.308 -4.911 1.00 37.15 530 LEU B C 1
ATOM 6776 O O . LEU B 1 530 ? -14.633 -51.653 -3.921 1.00 32.11 530 LEU B O 1
ATOM 6781 N N . GLY B 1 531 ? -13.909 -53.585 -4.834 1.00 36.34 531 GLY B N 1
ATOM 6782 C CA . GLY B 1 531 ? -14.067 -54.327 -3.609 1.00 35.97 531 GLY B CA 1
ATOM 6783 C C . GLY B 1 531 ? -15.540 -54.335 -3.243 1.00 37.82 531 GLY B C 1
ATOM 6784 O O . GLY B 1 531 ? -16.406 -54.593 -4.080 1.00 36.25 531 GLY B O 1
ATOM 6785 N N . ASN B 1 532 ? -15.825 -54.044 -1.983 1.00 38.64 532 ASN B N 1
ATOM 6786 C CA . ASN B 1 532 ? -17.188 -53.979 -1.513 1.00 41.31 532 ASN B CA 1
ATOM 6787 C C . ASN B 1 532 ? -17.656 -52.525 -1.399 1.00 38.84 532 ASN B C 1
ATOM 6788 O O . ASN B 1 532 ? -18.604 -52.243 -0.661 1.00 36.98 532 ASN B O 1
ATOM 6793 N N . LYS B 1 533 ? -17.031 -51.615 -2.154 1.00 35.68 533 LYS B N 1
ATOM 6794 C CA . LYS B 1 533 ? -17.431 -50.206 -2.114 1.00 37.79 533 LYS B CA 1
ATOM 6795 C C . LYS B 1 533 ? -17.917 -49.690 -3.475 1.00 38.35 533 LYS B C 1
ATOM 6796 O O . LYS B 1 533 ? -17.641 -50.275 -4.519 1.00 34.71 533 LYS B O 1
ATOM 6802 N N . TYR B 1 534 ? -18.668 -48.598 -3.433 1.00 35.68 534 TYR B N 1
ATOM 6803 C CA . TYR B 1 534 ? -19.270 -48.009 -4.618 1.00 32.97 534 TYR B CA 1
ATOM 6804 C C . TYR B 1 534 ? -18.781 -46.591 -4.779 1.00 31.72 534 TYR B C 1
ATOM 6805 O O . TYR B 1 534 ? -18.995 -45.748 -3.912 1.00 30.86 534 TYR B O 1
ATOM 6814 N N . TYR B 1 535 ? -18.087 -46.354 -5.880 1.00 30.53 535 TYR B N 1
ATOM 6815 C CA . TYR B 1 535 ? -17.498 -45.047 -6.162 1.00 32.58 535 TYR B CA 1
ATOM 6816 C C . TYR B 1 535 ? -18.331 -44.334 -7.192 1.00 32.20 535 TYR B C 1
ATOM 6817 O O . TYR B 1 535 ? -18.528 -44.826 -8.313 1.00 30.77 535 TYR B O 1
ATOM 6826 N N . LEU B 1 536 ? -18.849 -43.175 -6.788 1.00 33.65 536 LEU B N 1
ATOM 6827 C CA . LEU B 1 536 ? -19.651 -42.325 -7.686 1.00 29.67 536 LEU B CA 1
ATOM 6828 C C . LEU B 1 536 ? -18.770 -41.194 -8.165 1.00 29.48 536 LEU B C 1
ATOM 6829 O O . LEU B 1 536 ? -18.295 -40.401 -7.341 1.00 32.14 536 LEU B O 1
ATOM 6834 N N . PHE B 1 537 ? -18.508 -41.130 -9.476 1.00 28.53 537 PHE B N 1
ATOM 6835 C CA . PHE B 1 537 ? -17.744 -40.013 -10.081 1.00 26.71 537 PHE B CA 1
ATOM 6836 C C . PHE B 1 537 ? -18.636 -39.200 -11.017 1.00 26.80 537 PHE B C 1
ATOM 6837 O O . PHE B 1 537 ? -19.656 -39.684 -11.492 1.00 25.47 537 PHE B O 1
ATOM 6845 N N . ALA B 1 538 ? -18.236 -37.957 -11.269 1.00 26.22 538 ALA B N 1
ATOM 6846 C CA . ALA B 1 538 ? -18.909 -37.089 -12.226 1.00 25.28 538 ALA B CA 1
ATOM 6847 C C . ALA B 1 538 ? -17.943 -36.036 -12.749 1.00 26.03 538 ALA B C 1
ATOM 6848 O O . ALA B 1 538 ? -16.962 -35.714 -12.089 1.00 27.97 538 ALA B O 1
ATOM 6850 N N . ALA B 1 539 ? -18.211 -35.535 -13.951 1.00 26.23 539 ALA B N 1
ATOM 6851 C CA . ALA B 1 539 ? -17.445 -34.463 -14.539 1.00 25.64 539 ALA B CA 1
ATOM 6852 C C . ALA B 1 539 ? -18.236 -33.188 -14.357 1.00 26.68 539 ALA B C 1
ATOM 6853 O O . ALA B 1 539 ? -19.475 -33.196 -14.374 1.00 27.86 539 ALA B O 1
ATOM 6855 N N . THR B 1 540 ? -17.544 -32.075 -14.189 1.00 28.42 540 THR B N 1
ATOM 6856 C CA . THR B 1 540 ? -18.242 -30.793 -14.087 1.00 29.29 540 THR B CA 1
ATOM 6857 C C . THR B 1 540 ? -17.334 -29.679 -14.539 1.00 28.88 540 THR B C 1
ATOM 6858 O O . THR B 1 540 ? -16.086 -29.758 -14.424 1.00 26.48 540 THR B O 1
ATOM 6862 N N . ARG B 1 541 ? -17.965 -28.641 -15.080 1.00 29.66 541 ARG B N 1
ATOM 6863 C CA . ARG B 1 541 ? -17.267 -27.441 -15.453 1.00 30.22 541 ARG B CA 1
ATOM 6864 C C . ARG B 1 541 ? -17.563 -26.475 -14.313 1.00 27.89 541 ARG B C 1
ATOM 6865 O O . ARG B 1 541 ? -18.717 -26.151 -14.056 1.00 27.50 541 ARG B O 1
ATOM 6873 N N . LEU B 1 542 ? -16.528 -26.051 -13.593 1.00 29.14 542 LEU B N 1
ATOM 6874 C CA . LEU B 1 542 ? -16.757 -25.182 -12.423 1.00 30.26 542 LEU B CA 1
ATOM 6875 C C . LEU B 1 542 ? -17.379 -23.835 -12.845 1.00 30.35 542 LEU B C 1
ATOM 6876 O O . LEU B 1 542 ? -18.092 -23.211 -12.050 1.00 34.69 542 LEU B O 1
ATOM 6881 N N . ASN B 1 543 ? -17.209 -23.424 -14.103 1.00 29.84 543 ASN B N 1
ATOM 6882 C CA . ASN B 1 543 ? -17.909 -22.218 -14.573 1.00 30.44 543 ASN B CA 1
ATOM 6883 C C . ASN B 1 543 ? -19.442 -22.347 -14.673 1.00 30.90 543 ASN B C 1
ATOM 6884 O O . ASN B 1 543 ? -20.131 -21.383 -15.029 1.00 32.90 543 ASN B O 1
ATOM 6889 N N . ARG B 1 544 ? -19.996 -23.509 -14.322 1.00 30.20 544 ARG B N 1
ATOM 6890 C CA . ARG B 1 544 ? -21.460 -23.630 -14.189 1.00 31.73 544 ARG B CA 1
ATOM 6891 C C . ARG B 1 544 ? -21.918 -23.533 -12.733 1.00 31.82 544 ARG B C 1
ATOM 6892 O O . ARG B 1 544 ? -23.103 -23.706 -12.425 1.00 31.25 544 ARG B O 1
ATOM 6900 N N . GLY B 1 545 ? -20.978 -23.281 -11.826 1.00 32.73 545 GLY B N 1
ATOM 6901 C CA . GLY B 1 545 ? -21.324 -23.078 -10.420 1.00 32.44 545 GLY B CA 1
ATOM 6902 C C . GLY B 1 545 ? -21.643 -21.621 -10.142 1.00 35.07 545 GLY B C 1
ATOM 6903 O O . GLY B 1 545 ? -21.351 -20.743 -10.977 1.00 32.01 545 GLY B O 1
ATOM 6904 N N . SER B 1 546 ? -22.216 -21.373 -8.959 1.00 36.24 546 SER B N 1
ATOM 6905 C CA . SER B 1 546 ? -22.652 -20.042 -8.552 1.00 37.30 546 SER B CA 1
ATOM 6906 C C . SER B 1 546 ? -21.484 -19.185 -8.114 1.00 37.08 546 SER B C 1
ATOM 6907 O O . SER B 1 546 ? -21.501 -17.968 -8.317 1.00 39.22 546 SER B O 1
ATOM 6910 N N . ASN B 1 547 ? -20.478 -19.793 -7.542 1.00 38.79 547 ASN B N 1
ATOM 6911 C CA . ASN B 1 547 ? -19.361 -19.016 -7.066 1.00 40.61 547 ASN B CA 1
ATOM 6912 C C . ASN B 1 547 ? -18.505 -18.533 -8.191 1.00 37.56 547 ASN B C 1
ATOM 6913 O O . ASN B 1 547 ? -17.540 -19.132 -8.493 1.00 39.84 547 ASN B O 1
ATOM 6918 N N . ASP B 1 548 ? -18.828 -17.386 -8.769 1.00 41.38 548 ASP B N 1
ATOM 6919 C CA . ASP B 1 548 ? -18.070 -16.840 -9.910 1.00 41.19 548 ASP B CA 1
ATOM 6920 C C . ASP B 1 548 ? -16.630 -16.529 -9.584 1.00 40.92 548 ASP B C 1
ATOM 6921 O O . ASP B 1 548 ? -15.772 -16.599 -10.411 1.00 36.59 548 ASP B O 1
ATOM 6926 N N . ASP B 1 549 ? -16.367 -16.128 -8.361 1.00 41.77 549 ASP B N 1
ATOM 6927 C CA . ASP B 1 549 ? -15.014 -15.833 -7.984 1.00 42.00 549 ASP B CA 1
ATOM 6928 C C . ASP B 1 549 ? -14.117 -17.043 -8.108 1.00 36.69 549 ASP B C 1
ATOM 6929 O O . ASP B 1 549 ? -13.047 -16.960 -8.638 1.00 40.17 549 ASP B O 1
ATOM 6934 N N . ALA B 1 550 ? -14.607 -18.173 -7.641 1.00 37.98 550 ALA B N 1
ATOM 6935 C CA . ALA B 1 550 ? -13.829 -19.407 -7.610 1.00 34.97 550 ALA B CA 1
ATOM 6936 C C . ALA B 1 550 ? -13.467 -19.879 -9.014 1.00 34.61 550 ALA B C 1
ATOM 6937 O O . ALA B 1 550 ? -12.303 -20.185 -9.290 1.00 37.64 550 ALA B O 1
ATOM 6939 N N . TRP B 1 551 ? -14.448 -19.930 -9.916 1.00 35.31 551 TRP B N 1
ATOM 6940 C CA . TRP B 1 551 ? -14.136 -20.417 -11.254 1.00 33.83 551 TRP B CA 1
ATOM 6941 C C . TRP B 1 551 ? -13.373 -19.424 -12.114 1.00 31.36 551 TRP B C 1
ATOM 6942 O O . TRP B 1 551 ? -12.563 -19.826 -12.938 1.00 32.36 551 TRP B O 1
ATOM 6953 N N . MET B 1 552 ? -13.577 -18.129 -11.896 1.00 35.06 552 MET B N 1
ATOM 6954 C CA . MET B 1 552 ? -12.763 -17.122 -12.600 1.00 35.23 552 MET B CA 1
ATOM 6955 C C . MET B 1 552 ? -11.301 -17.200 -12.146 1.00 35.61 552 MET B C 1
ATOM 6956 O O . MET B 1 552 ? -10.380 -17.038 -12.949 1.00 30.13 552 MET B O 1
ATOM 6961 N N . ASN B 1 553 ? -11.090 -17.444 -10.852 1.00 37.07 553 ASN B N 1
ATOM 6962 C CA . ASN B 1 553 ? -9.727 -17.640 -10.338 1.00 37.88 553 ASN B CA 1
ATOM 6963 C C . ASN B 1 553 ? -9.086 -18.902 -10.938 1.00 36.78 553 ASN B C 1
ATOM 6964 O O . ASN B 1 553 ? -7.886 -18.923 -11.272 1.00 37.46 553 ASN B O 1
ATOM 6969 N N . ALA B 1 554 ? -9.890 -19.954 -11.099 1.00 37.26 554 ALA B N 1
ATOM 6970 C CA . ALA B 1 554 ? -9.427 -21.168 -11.790 1.00 35.57 554 ALA B CA 1
ATOM 6971 C C . ALA B 1 554 ? -8.958 -20.850 -13.199 1.00 32.54 554 ALA B C 1
ATOM 6972 O O . ALA B 1 554 ? -7.874 -21.242 -13.622 1.00 32.93 554 ALA B O 1
ATOM 6974 N N . ASN B 1 555 ? -9.813 -20.160 -13.947 1.00 36.11 555 ASN B N 1
ATOM 6975 C CA . ASN B 1 555 ? -9.478 -19.753 -15.317 1.00 32.85 555 ASN B CA 1
ATOM 6976 C C . ASN B 1 555 ? -8.210 -18.922 -15.369 1.00 34.80 555 ASN B C 1
ATOM 6977 O O . ASN B 1 555 ? -7.369 -19.133 -16.238 1.00 34.45 555 ASN B O 1
ATOM 6982 N N . TYR B 1 556 ? -8.082 -17.972 -14.440 1.00 38.09 556 TYR B N 1
ATOM 6983 C CA . TYR B 1 556 ? -6.893 -17.129 -14.408 1.00 41.24 556 TYR B CA 1
ATOM 6984 C C . TYR B 1 556 ? -5.632 -17.973 -14.143 1.00 40.03 556 TYR B C 1
ATOM 6985 O O . TYR B 1 556 ? -4.609 -17.801 -14.805 1.00 36.03 556 TYR B O 1
ATOM 6994 N N . ALA B 1 557 ? -5.729 -18.903 -13.198 1.00 41.13 557 ALA B N 1
ATOM 6995 C CA . ALA B 1 557 ? -4.553 -19.693 -12.778 1.00 41.25 557 ALA B CA 1
ATOM 6996 C C . ALA B 1 557 ? -4.127 -20.795 -13.758 1.00 42.43 557 ALA B C 1
ATOM 6997 O O . ALA B 1 557 ? -2.933 -21.051 -13.932 1.00 42.64 557 ALA B O 1
ATOM 6999 N N . VAL B 1 558 ? -5.104 -21.470 -14.366 1.00 41.22 558 VAL B N 1
ATOM 7000 C CA . VAL B 1 558 ? -4.821 -22.625 -15.228 1.00 41.26 558 VAL B CA 1
ATOM 7001 C C . VAL B 1 558 ? -5.265 -22.420 -16.682 1.00 37.47 558 VAL B C 1
ATOM 7002 O O . VAL B 1 558 ? -4.679 -22.991 -17.613 1.00 37.79 558 VAL B O 1
ATOM 7006 N N . GLY B 1 559 ? -6.301 -21.603 -16.871 1.00 34.13 559 GLY B N 1
ATOM 7007 C CA . GLY B 1 559 ? -6.880 -21.407 -18.212 1.00 34.48 559 GLY B CA 1
ATOM 7008 C C . GLY B 1 559 ? -8.048 -22.339 -18.463 1.00 30.92 559 GLY B C 1
ATOM 7009 O O . GLY B 1 559 ? -8.529 -22.394 -19.564 1.00 29.12 559 GLY B O 1
ATOM 7010 N N . ASP B 1 560 ? -8.494 -23.068 -17.436 1.00 28.67 560 ASP B N 1
ATOM 7011 C CA . ASP B 1 560 ? -9.667 -23.925 -17.543 1.00 29.08 560 ASP B CA 1
ATOM 7012 C C . ASP B 1 560 ? -10.237 -24.144 -16.142 1.00 30.40 560 ASP B C 1
ATOM 7013 O O . ASP B 1 560 ? -9.620 -23.746 -15.148 1.00 32.61 560 ASP B O 1
ATOM 7018 N N . ASN B 1 561 ? -11.431 -24.714 -16.064 1.00 27.83 561 ASN B N 1
ATOM 7019 C CA . ASN B 1 561 ? -12.143 -24.855 -14.807 1.00 28.98 561 ASN B CA 1
ATOM 7020 C C . ASN B 1 561 ? -12.811 -26.220 -14.647 1.00 27.29 561 ASN B C 1
ATOM 7021 O O . ASN B 1 561 ? -13.709 -26.367 -13.843 1.00 28.13 561 ASN B O 1
ATOM 7026 N N . VAL B 1 562 ? -12.383 -27.210 -15.426 1.00 30.05 562 VAL B N 1
ATOM 7027 C CA . VAL B 1 562 ? -13.048 -28.517 -15.417 1.00 30.48 562 VAL B CA 1
ATOM 7028 C C . VAL B 1 562 ? -12.455 -29.408 -14.337 1.00 29.01 562 VAL B C 1
ATOM 7029 O O . VAL B 1 562 ? -11.285 -29.243 -13.943 1.00 29.60 562 VAL B O 1
ATOM 7033 N N . ALA B 1 563 ? -13.258 -30.359 -13.867 1.00 27.40 563 ALA B N 1
ATOM 7034 C CA . ALA B 1 563 ? -12.786 -31.314 -12.885 1.00 28.79 563 ALA B CA 1
ATOM 7035 C C . ALA B 1 563 ? -13.590 -32.592 -12.920 1.00 30.03 563 ALA B C 1
ATOM 7036 O O . ALA B 1 563 ? -14.689 -32.647 -13.525 1.00 28.84 563 ALA B O 1
ATOM 7038 N N . MET B 1 564 ? -13.039 -33.624 -12.276 1.00 27.33 564 MET B N 1
ATOM 7039 C CA . MET B 1 564 ? -13.814 -34.788 -11.931 1.00 27.09 564 MET B CA 1
ATOM 7040 C C . MET B 1 564 ? -13.950 -34.816 -10.425 1.00 26.19 564 MET B C 1
ATOM 7041 O O . MET B 1 564 ? -12.969 -34.608 -9.681 1.00 27.02 564 MET B O 1
ATOM 7046 N N . VAL B 1 565 ? -15.171 -35.030 -9.981 1.00 27.05 565 VAL B N 1
ATOM 7047 C CA . VAL B 1 565 ? -15.462 -35.184 -8.547 1.00 28.64 565 VAL B CA 1
ATOM 7048 C C . VAL B 1 565 ? -15.819 -36.634 -8.226 1.00 29.89 565 VAL B C 1
ATOM 7049 O O . VAL B 1 565 ? -16.136 -37.425 -9.121 1.00 30.04 565 VAL B O 1
ATOM 7053 N N . GLY B 1 566 ? -15.766 -36.983 -6.943 1.00 29.47 566 GLY B N 1
ATOM 7054 C CA . GLY B 1 566 ? -15.918 -38.367 -6.546 1.00 28.09 566 GLY B CA 1
ATOM 7055 C C . GLY B 1 566 ? -16.373 -38.552 -5.119 1.00 29.75 566 GLY B C 1
ATOM 7056 O O . GLY B 1 566 ? -16.021 -37.755 -4.233 1.00 30.84 566 GLY B O 1
ATOM 7057 N N . TYR B 1 567 ? -17.166 -39.603 -4.927 1.00 30.51 567 TYR B N 1
ATOM 7058 C CA . TYR B 1 567 ? -17.731 -39.975 -3.642 1.00 31.41 567 TYR B CA 1
ATOM 7059 C C . TYR B 1 567 ? -17.672 -41.487 -3.495 1.00 33.99 567 TYR B C 1
ATOM 7060 O O . TYR B 1 567 ? -17.450 -42.194 -4.480 1.00 33.38 567 TYR B O 1
ATOM 7069 N N . VAL B 1 568 ? -17.853 -41.983 -2.270 1.00 32.97 568 VAL B N 1
ATOM 7070 C CA . VAL B 1 568 ? -17.800 -43.421 -1.998 1.00 31.35 568 VAL B CA 1
ATOM 7071 C C . VAL B 1 568 ? -18.876 -43.823 -1.006 1.00 32.31 568 VAL B C 1
ATOM 7072 O O . VAL B 1 568 ? -19.212 -43.065 -0.110 1.00 30.60 568 VAL B O 1
ATOM 7076 N N . ALA B 1 569 ? -19.456 -44.994 -1.228 1.00 32.73 569 ALA B N 1
ATOM 7077 C CA . ALA B 1 569 ? -20.527 -45.523 -0.392 1.00 32.27 569 ALA B CA 1
ATOM 7078 C C . ALA B 1 569 ? -20.299 -47.000 -0.129 1.00 33.74 569 ALA B C 1
ATOM 7079 O O . ALA B 1 569 ? -19.556 -47.666 -0.857 1.00 32.44 569 ALA B O 1
ATOM 7081 N N . ASP B 1 570 ? -20.943 -47.516 0.906 1.00 36.02 570 ASP B N 1
ATOM 7082 C CA . ASP B 1 570 ? -20.856 -48.944 1.257 1.00 38.74 570 ASP B CA 1
ATOM 7083 C C . ASP B 1 570 ? -21.989 -49.753 0.609 1.00 38.75 570 ASP B C 1
ATOM 7084 O O . ASP B 1 570 ? -21.951 -50.986 0.621 1.00 39.70 570 ASP B O 1
ATOM 7089 N N . SER B 1 571 ? -22.989 -49.055 0.063 1.00 37.04 571 SER B N 1
ATOM 7090 C CA . SER B 1 571 ? -24.103 -49.653 -0.680 1.00 40.61 571 SER B CA 1
ATOM 7091 C C . SER B 1 571 ? -24.325 -48.887 -1.982 1.00 35.18 571 SER B C 1
ATOM 7092 O O . SER B 1 571 ? -24.139 -47.668 -2.001 1.00 35.59 571 SER B O 1
ATOM 7095 N N . LEU B 1 572 ? -24.806 -49.571 -3.019 1.00 35.02 572 LEU B N 1
ATOM 7096 C CA . LEU B 1 572 ? -25.095 -48.925 -4.317 1.00 37.59 572 LEU B CA 1
ATOM 7097 C C . LEU B 1 572 ? -25.956 -47.668 -4.166 1.00 38.51 572 LEU B C 1
ATOM 7098 O O . LEU B 1 572 ? -25.697 -46.654 -4.795 1.00 38.25 572 LEU B O 1
ATOM 7103 N N . THR B 1 573 ? -26.971 -47.756 -3.315 1.00 41.02 573 THR B N 1
ATOM 7104 C CA . THR B 1 573 ? -27.906 -46.665 -3.074 1.00 39.17 573 THR B CA 1
ATOM 7105 C C . THR B 1 573 ? -27.622 -45.897 -1.781 1.00 41.38 573 THR B C 1
ATOM 7106 O O . THR B 1 573 ? -28.261 -44.863 -1.516 1.00 34.20 573 THR B O 1
ATOM 7110 N N . GLY B 1 574 ? -26.645 -46.366 -1.001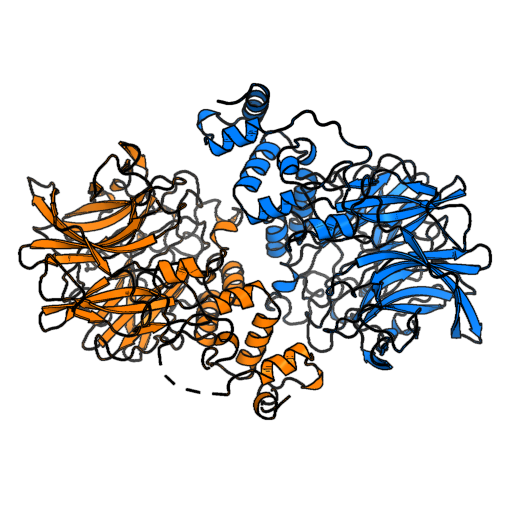 1.00 42.89 574 GLY B N 1
ATOM 7111 C CA . GLY B 1 574 ? -26.448 -45.888 0.392 1.00 46.74 574 GLY B CA 1
ATOM 7112 C C . GLY B 1 574 ? -25.809 -44.529 0.337 1.00 44.55 574 GLY B C 1
ATOM 7113 O O . GLY B 1 574 ? -25.657 -43.997 -0.744 1.00 44.57 574 GLY B O 1
ATOM 7114 N N . SER B 1 575 ? -25.414 -43.963 1.468 1.00 44.12 575 SER B N 1
ATOM 7115 C CA . SER B 1 575 ? -24.979 -42.568 1.443 1.00 42.96 575 SER B CA 1
ATOM 7116 C C . SER B 1 575 ? -23.529 -42.416 0.954 1.00 40.11 575 SER B C 1
ATOM 7117 O O . SER B 1 575 ? -22.593 -43.056 1.436 1.00 36.55 575 SER B O 1
ATOM 7120 N N . TYR B 1 576 ? -23.361 -41.552 -0.043 1.00 38.31 576 TYR B N 1
ATOM 7121 C CA . TYR B 1 576 ? -22.059 -41.308 -0.634 1.00 35.20 576 TYR B CA 1
ATOM 7122 C C . TYR B 1 576 ? -21.311 -40.175 0.116 1.00 36.97 576 TYR B C 1
ATOM 7123 O O . TYR B 1 576 ? -21.871 -39.117 0.412 1.00 38.87 576 TYR B O 1
ATOM 7132 N N . LYS B 1 577 ? -20.045 -40.426 0.424 1.00 36.77 577 LYS B N 1
ATOM 7133 C CA . LYS B 1 577 ? -19.203 -39.484 1.123 1.00 39.72 577 LYS B CA 1
ATOM 7134 C C . LYS B 1 577 ? -18.094 -39.051 0.215 1.00 37.97 577 LYS B C 1
ATOM 7135 O O . LYS B 1 577 ? -17.560 -39.883 -0.497 1.00 32.35 577 LYS B O 1
ATOM 7141 N N . PRO B 1 578 ? -17.730 -37.756 0.238 1.00 37.01 578 PRO B N 1
ATOM 7142 C CA . PRO B 1 578 ? -16.751 -37.227 -0.715 1.00 35.58 578 PRO B CA 1
ATOM 7143 C C . PRO B 1 578 ? -15.367 -37.800 -0.579 1.00 36.51 578 PRO B C 1
ATOM 7144 O O . PRO B 1 578 ? -14.905 -38.063 0.527 1.00 34.67 578 PRO B O 1
ATOM 7148 N N . LEU B 1 579 ? -14.687 -37.974 -1.703 1.00 32.91 579 LEU B N 1
ATOM 7149 C CA . LEU B 1 579 ? -13.289 -38.364 -1.681 1.00 33.44 579 LEU B CA 1
ATOM 7150 C C . LEU B 1 579 ? -12.439 -37.116 -1.485 1.00 36.22 579 LEU B C 1
ATOM 7151 O O . LEU B 1 579 ? -12.875 -36.024 -1.825 1.00 39.09 579 LEU B O 1
ATOM 7156 N N . ASN B 1 580 ? -11.237 -37.281 -0.917 1.00 37.78 580 ASN B N 1
ATOM 7157 C CA . ASN B 1 580 ? -10.271 -36.173 -0.736 1.00 38.67 580 ASN B CA 1
ATOM 7158 C C . ASN B 1 580 ? -10.898 -34.930 -0.090 1.00 38.55 580 ASN B C 1
ATOM 7159 O O . ASN B 1 580 ? -10.710 -33.808 -0.558 1.00 37.37 580 ASN B O 1
ATOM 7164 N N . ASP B 1 581 ? -11.663 -35.164 0.977 1.00 40.02 581 ASP B N 1
ATOM 7165 C CA . ASP B 1 581 ? -12.364 -34.128 1.744 1.00 42.62 581 ASP B CA 1
ATOM 7166 C C . ASP B 1 581 ? -13.529 -33.422 1.010 1.00 39.53 581 ASP B C 1
ATOM 7167 O O . ASP B 1 581 ? -14.682 -33.483 1.464 1.00 37.54 581 ASP B O 1
ATOM 7172 N N . SER B 1 582 ? -13.220 -32.754 -0.102 1.00 36.27 582 SER B N 1
ATOM 7173 C CA . SER B 1 582 ? -14.184 -31.854 -0.798 1.00 37.84 582 SER B CA 1
ATOM 7174 C C . SER B 1 582 ? -14.950 -32.530 -1.913 1.00 36.18 582 SER B C 1
ATOM 7175 O O . SER B 1 582 ? -15.990 -32.034 -2.370 1.00 32.70 582 SER B O 1
ATOM 7178 N N . GLY B 1 583 ? -14.419 -33.670 -2.343 1.00 36.23 583 GLY B N 1
ATOM 7179 C CA . GLY B 1 583 ? -14.946 -34.382 -3.478 1.00 34.49 583 GLY B CA 1
ATOM 7180 C C . GLY B 1 583 ? -14.055 -34.228 -4.681 1.00 34.37 583 GLY B C 1
ATOM 7181 O O . GLY B 1 583 ? -14.274 -34.893 -5.691 1.00 37.18 583 GLY B O 1
ATOM 7182 N N . VAL B 1 584 ? -13.042 -33.378 -4.602 1.00 32.73 584 VAL B N 1
ATOM 7183 C CA . VAL B 1 584 ? -12.134 -33.232 -5.723 1.00 34.25 584 VAL B CA 1
ATOM 7184 C C . VAL B 1 584 ? -11.475 -34.573 -6.016 1.00 33.33 584 VAL B C 1
ATOM 7185 O O . VAL B 1 584 ? -11.131 -35.320 -5.091 1.00 34.99 584 VAL B O 1
ATOM 7189 N N . VAL B 1 585 ? -11.334 -34.878 -7.301 1.00 31.23 585 VAL B N 1
ATOM 7190 C CA . VAL B 1 585 ? -10.615 -36.065 -7.726 1.00 29.76 585 VAL B CA 1
ATOM 7191 C C . VAL B 1 585 ? -9.641 -35.734 -8.852 1.00 29.14 585 VAL B C 1
ATOM 7192 O O . VAL B 1 585 ? -8.449 -36.001 -8.698 1.00 26.97 585 VAL B O 1
ATOM 7196 N N . LEU B 1 586 ? -10.128 -35.177 -9.970 1.00 27.50 586 LEU B N 1
ATOM 7197 C CA . LEU B 1 586 ? -9.231 -34.643 -10.995 1.00 26.31 586 LEU B CA 1
ATOM 7198 C C . LEU B 1 586 ? -9.399 -33.135 -11.216 1.00 26.90 586 LEU B C 1
ATOM 7199 O O . LEU B 1 586 ? -10.514 -32.618 -11.154 1.00 28.91 586 LEU B O 1
ATOM 7204 N N . THR B 1 587 ? -8.297 -32.448 -11.508 1.00 26.79 587 THR B N 1
ATOM 7205 C CA . THR B 1 587 ? -8.323 -31.017 -11.844 1.00 29.11 587 THR B CA 1
ATOM 7206 C C . THR B 1 587 ? -7.631 -30.702 -13.149 1.00 27.74 587 THR B C 1
ATOM 7207 O O . THR B 1 587 ? -6.593 -31.288 -13.483 1.00 30.43 587 THR B O 1
ATOM 7211 N N . ALA B 1 588 ? -8.242 -29.787 -13.907 1.00 29.04 588 ALA B N 1
ATOM 7212 C CA . ALA B 1 588 ? -7.668 -29.297 -15.165 1.00 29.81 588 ALA B CA 1
ATOM 7213 C C . ALA B 1 588 ? -6.253 -28.801 -14.954 1.00 31.15 588 ALA B C 1
ATOM 7214 O O . ALA B 1 588 ? -5.945 -28.204 -13.920 1.00 34.09 588 ALA B O 1
ATOM 7216 N N . SER B 1 589 ? -5.407 -29.055 -15.940 1.00 33.02 589 SER B N 1
ATOM 7217 C CA . SER B 1 589 ? -3.984 -28.749 -15.853 1.00 33.44 589 SER B CA 1
ATOM 7218 C C . SER B 1 589 ? -3.448 -27.937 -17.007 1.00 32.84 589 SER B C 1
ATOM 7219 O O . SER B 1 589 ? -2.327 -27.491 -16.938 1.00 31.27 589 SER B O 1
ATOM 7222 N N . VAL B 1 590 ? -4.219 -27.746 -18.075 1.00 33.02 590 VAL B N 1
ATOM 7223 C CA . VAL B 1 590 ? -3.780 -26.918 -19.185 1.00 31.08 590 VAL B CA 1
ATOM 7224 C C . VAL B 1 590 ? -4.945 -26.031 -19.616 1.00 32.92 590 VAL B C 1
ATOM 7225 O O . VAL B 1 590 ? -6.097 -26.348 -19.297 1.00 29.70 590 VAL B O 1
ATOM 7229 N N . PRO B 1 591 ? -4.654 -24.930 -20.348 1.00 30.72 591 PRO B N 1
ATOM 7230 C CA . PRO B 1 591 ? -5.756 -24.039 -20.798 1.00 30.21 591 PRO B CA 1
ATOM 7231 C C . PRO B 1 591 ? -6.762 -24.708 -21.717 1.00 27.01 591 PRO B C 1
ATOM 7232 O O . PRO B 1 591 ? -6.407 -25.566 -22.515 1.00 26.19 591 PRO B O 1
ATOM 7236 N N . ALA B 1 592 ? -8.005 -24.239 -21.655 1.00 27.34 592 ALA B N 1
ATOM 7237 C CA . ALA B 1 592 ? -9.128 -24.895 -22.346 1.00 24.98 592 ALA B CA 1
ATOM 7238 C C . ALA B 1 592 ? -9.000 -24.907 -23.838 1.00 25.38 592 ALA B C 1
ATOM 7239 O O . ALA B 1 592 ? -9.562 -25.793 -24.469 1.00 27.97 592 ALA B O 1
ATOM 7241 N N . ASN B 1 593 ? -8.286 -23.935 -24.420 1.00 25.38 593 ASN B N 1
ATOM 7242 C CA . ASN B 1 593 ? -8.166 -23.856 -25.864 1.00 26.82 593 ASN B CA 1
ATOM 7243 C C . ASN B 1 593 ? -6.900 -24.498 -26.414 1.00 27.50 593 ASN B C 1
ATOM 7244 O O . ASN B 1 593 ? -6.563 -24.277 -27.563 1.00 26.58 593 ASN B O 1
ATOM 7249 N N . TRP B 1 594 ? -6.199 -25.276 -25.595 1.00 29.63 594 TRP B N 1
ATOM 7250 C CA . TRP B 1 594 ? -5.072 -26.072 -26.085 1.00 32.22 594 TRP B CA 1
ATOM 7251 C C . TRP B 1 594 ? -5.520 -27.420 -26.618 1.00 32.14 594 TRP B C 1
ATOM 7252 O O . TRP B 1 594 ? -6.569 -27.965 -26.258 1.00 31.24 594 TRP B O 1
ATOM 7263 N N . ARG B 1 595 ? -4.676 -27.953 -27.483 1.00 28.89 595 ARG B N 1
ATOM 7264 C CA . ARG B 1 595 ? -4.842 -29.286 -28.028 1.00 30.25 595 ARG B CA 1
ATOM 7265 C C . ARG B 1 595 ? -5.070 -30.319 -26.927 1.00 27.61 595 ARG B C 1
ATOM 7266 O O . ARG B 1 595 ? -5.960 -31.155 -27.041 1.00 26.51 595 ARG B O 1
ATOM 7274 N N . THR B 1 596 ? -4.298 -30.252 -25.853 1.00 27.95 596 THR B N 1
ATOM 7275 C CA . THR B 1 596 ? -4.350 -31.318 -24.855 1.00 27.12 596 THR B CA 1
ATOM 7276 C C . THR B 1 596 ? -5.342 -31.072 -23.727 1.00 24.97 596 THR B C 1
ATOM 7277 O O . THR B 1 596 ? -5.333 -31.776 -22.741 1.00 25.78 596 THR B O 1
ATOM 7281 N N . ALA B 1 597 ? -6.190 -30.058 -23.872 1.00 27.55 597 ALA B N 1
ATOM 7282 C CA . ALA B 1 597 ? -7.294 -29.871 -22.944 1.00 26.90 597 ALA B CA 1
ATOM 7283 C C . ALA B 1 597 ? -8.208 -31.087 -22.987 1.00 23.47 597 ALA B C 1
ATOM 7284 O O . ALA B 1 597 ? -8.386 -31.684 -24.015 1.00 22.83 597 ALA B O 1
ATOM 7286 N N . THR B 1 598 ? -8.806 -31.420 -21.853 1.00 24.72 598 THR B N 1
ATOM 7287 C CA . THR B 1 598 ? -9.697 -32.586 -21.751 1.00 24.96 598 THR B CA 1
ATOM 7288 C C . THR B 1 598 ? -10.995 -32.247 -21.044 1.00 23.91 598 THR B C 1
ATOM 7289 O O . THR B 1 598 ? -11.100 -31.235 -20.327 1.00 24.79 598 THR B O 1
ATOM 7293 N N . TYR B 1 599 ? -12.009 -33.077 -21.279 1.00 24.60 599 TYR B N 1
ATOM 7294 C CA . TYR B 1 599 ? -13.243 -32.999 -20.515 1.00 22.90 599 TYR B CA 1
ATOM 7295 C C . TYR B 1 599 ? -13.971 -34.330 -20.609 1.00 21.83 599 TYR B C 1
ATOM 7296 O O . TYR B 1 599 ? -13.570 -35.247 -21.370 1.00 21.97 599 TYR B O 1
ATOM 7305 N N . SER B 1 600 ? -14.997 -34.465 -19.773 1.00 21.64 600 SER B N 1
ATOM 7306 C CA . SER B 1 600 ? -15.921 -35.581 -19.821 1.00 22.18 600 SER B CA 1
ATOM 7307 C C . SER B 1 600 ? -15.248 -36.870 -19.344 1.00 21.52 600 SER B C 1
ATOM 7308 O O . SER B 1 600 ? -15.416 -37.922 -19.906 1.00 21.73 600 SER B O 1
ATOM 7311 N N . TYR B 1 601 ? -14.510 -36.740 -18.246 1.00 23.88 601 TYR B N 1
ATOM 7312 C CA . TYR B 1 601 ? -13.780 -37.830 -17.613 1.00 22.62 601 TYR B CA 1
ATOM 7313 C C . TYR B 1 601 ? -14.734 -38.941 -17.312 1.00 22.49 601 TYR B C 1
ATOM 7314 O O . TYR B 1 601 ? -15.822 -38.700 -16.809 1.00 22.07 601 TYR B O 1
ATOM 7323 N N . TYR B 1 602 ? -14.351 -40.162 -17.695 1.00 23.48 602 TYR B N 1
ATOM 7324 C CA . TYR B 1 602 ? -15.171 -41.357 -17.477 1.00 23.35 602 TYR B CA 1
ATOM 7325 C C . TYR B 1 602 ? -14.290 -42.534 -17.074 1.00 24.87 602 TYR B C 1
ATOM 7326 O O . TYR B 1 602 ? -13.532 -43.074 -17.916 1.00 23.66 602 TYR B O 1
ATOM 7335 N N . ALA B 1 603 ? -14.379 -42.903 -15.787 1.00 26.22 603 ALA B N 1
ATOM 7336 C CA . ALA B 1 603 ? -13.575 -43.990 -15.210 1.00 26.47 603 ALA B CA 1
ATOM 7337 C C . ALA B 1 603 ? -14.148 -45.374 -15.493 1.00 26.36 603 ALA B C 1
ATOM 7338 O O . ALA B 1 603 ? -15.355 -45.615 -15.354 1.00 25.62 603 ALA B O 1
ATOM 7340 N N . VAL B 1 604 ? -13.257 -46.278 -15.894 1.00 25.80 604 VAL B N 1
ATOM 7341 C CA . VAL B 1 604 ? -13.589 -47.640 -16.254 1.00 26.89 604 VAL B CA 1
ATOM 7342 C C . VAL B 1 604 ? -12.807 -48.555 -15.324 1.00 25.96 604 VAL B C 1
ATOM 7343 O O . VAL B 1 604 ? -11.624 -48.281 -15.026 1.00 23.73 604 VAL B O 1
ATOM 7347 N N . PRO B 1 605 ? -13.461 -49.617 -14.802 1.00 27.92 605 PRO B N 1
ATOM 7348 C CA . PRO B 1 605 ? -12.716 -50.537 -13.948 1.00 30.60 605 PRO B CA 1
ATOM 7349 C C . PRO B 1 605 ? -11.686 -51.331 -14.764 1.00 30.12 605 PRO B C 1
ATOM 7350 O O . PRO B 1 605 ? -11.739 -51.364 -16.019 1.00 31.21 605 PRO B O 1
ATOM 7354 N N . VAL B 1 606 ? -10.737 -51.918 -14.042 1.00 32.32 606 VAL B N 1
ATOM 7355 C CA . VAL B 1 606 ? -9.636 -52.650 -14.657 1.00 34.03 606 VAL B CA 1
ATOM 7356 C C . VAL B 1 606 ? -9.695 -54.056 -14.077 1.00 34.88 606 VAL B C 1
ATOM 7357 O O . VAL B 1 606 ? -9.827 -54.223 -12.854 1.00 37.22 606 VAL B O 1
ATOM 7361 N N . ALA B 1 607 ? -9.626 -55.051 -14.950 1.00 34.73 607 ALA B N 1
ATOM 7362 C CA . ALA B 1 607 ? -9.713 -56.444 -14.574 1.00 37.36 607 ALA B CA 1
ATOM 7363 C C . ALA B 1 607 ? -8.664 -56.826 -13.533 1.00 38.06 607 ALA B C 1
ATOM 7364 O O . ALA B 1 607 ? -7.473 -56.631 -13.738 1.00 39.71 607 ALA B O 1
ATOM 7366 N N . GLY B 1 608 ? -9.132 -57.345 -12.395 1.00 42.31 608 GLY B N 1
ATOM 7367 C CA . GLY B 1 608 ? -8.248 -57.844 -11.348 1.00 45.54 608 GLY B CA 1
ATOM 7368 C C . GLY B 1 608 ? -7.493 -56.793 -10.566 1.00 49.49 608 GLY B C 1
ATOM 7369 O O . GLY B 1 608 ? -6.504 -57.112 -9.899 1.00 49.03 608 GLY B O 1
ATOM 7370 N N . LYS B 1 609 ? -7.959 -55.541 -10.644 1.00 51.54 609 LYS B N 1
ATOM 7371 C CA . LYS B 1 609 ? -7.472 -54.461 -9.793 1.00 48.44 609 LYS B CA 1
ATOM 7372 C C . LYS B 1 609 ? -8.690 -53.895 -9.075 1.00 49.51 609 LYS B C 1
ATOM 7373 O O . LYS B 1 609 ? -9.710 -53.590 -9.700 1.00 47.36 609 LYS B O 1
ATOM 7379 N N . ASP B 1 610 ? -8.599 -53.832 -7.752 1.00 44.15 610 ASP B N 1
ATOM 7380 C CA . ASP B 1 610 ? -9.694 -53.370 -6.926 1.00 46.62 610 ASP B CA 1
ATOM 7381 C C . ASP B 1 610 ? -9.391 -52.011 -6.324 1.00 41.52 610 ASP B C 1
ATOM 7382 O O . ASP B 1 610 ? -10.174 -51.517 -5.530 1.00 42.54 610 ASP B O 1
ATOM 7387 N N . ASP B 1 611 ? -8.253 -51.422 -6.687 1.00 42.25 611 ASP B N 1
ATOM 7388 C CA . ASP B 1 611 ? -7.825 -50.134 -6.134 1.00 42.58 611 ASP B CA 1
ATOM 7389 C C . ASP B 1 611 ? -7.368 -49.159 -7.229 1.00 39.36 611 ASP B C 1
ATOM 7390 O O . ASP B 1 611 ? -6.644 -48.189 -6.945 1.00 36.96 611 ASP B O 1
ATOM 7395 N N . GLN B 1 612 ? -7.749 -49.445 -8.474 1.00 36.06 612 GLN B N 1
ATOM 7396 C CA . GLN B 1 612 ? -7.427 -48.595 -9.605 1.00 37.77 612 GLN B CA 1
ATOM 7397 C C . GLN B 1 612 ? -8.550 -48.539 -10.607 1.00 34.52 612 GLN B C 1
ATOM 7398 O O . GLN B 1 612 ? -9.232 -49.524 -10.802 1.00 31.43 612 GLN B O 1
ATOM 7404 N N . VAL B 1 613 ? -8.676 -47.391 -11.270 1.00 32.79 613 VAL B N 1
ATOM 7405 C CA . VAL B 1 613 ? -9.554 -47.243 -12.435 1.00 29.84 613 VAL B CA 1
ATOM 7406 C C . VAL B 1 613 ? -8.795 -46.546 -13.548 1.00 26.17 613 VAL B C 1
ATOM 7407 O O . VAL B 1 613 ? -7.858 -45.801 -13.282 1.00 27.74 613 VAL B O 1
ATOM 7411 N N . LEU B 1 614 ? -9.188 -46.818 -14.784 1.00 25.44 614 LEU B N 1
ATOM 7412 C CA . LEU B 1 614 ? -8.632 -46.175 -15.964 1.00 24.86 614 LEU B CA 1
ATOM 7413 C C . LEU B 1 614 ? -9.509 -44.980 -16.331 1.00 27.45 614 LEU B C 1
ATOM 7414 O O . LEU B 1 614 ? -10.711 -45.142 -16.595 1.00 23.68 614 LEU B O 1
ATOM 7419 N N . VAL B 1 615 ? -8.924 -43.785 -16.331 1.00 26.09 615 VAL B N 1
ATOM 7420 C CA . VAL B 1 615 ? -9.676 -42.579 -16.681 1.00 27.07 615 VAL B CA 1
ATOM 7421 C C . VAL B 1 615 ? -9.602 -42.297 -18.174 1.00 27.12 615 VAL B C 1
ATOM 7422 O O . VAL B 1 615 ? -8.534 -42.040 -18.697 1.00 24.83 615 VAL B O 1
ATOM 7426 N N . THR B 1 616 ? -10.746 -42.342 -18.843 1.00 23.95 616 THR B N 1
ATOM 7427 C CA . THR B 1 616 ? -10.855 -41.942 -20.241 1.00 24.75 616 THR B CA 1
ATOM 7428 C C . THR B 1 616 ? -11.471 -40.537 -20.295 1.00 24.28 616 THR B C 1
ATOM 7429 O O . THR B 1 616 ? -12.076 -40.077 -19.338 1.00 25.66 616 THR B O 1
ATOM 7433 N N . SER B 1 617 ? -11.311 -39.867 -21.420 1.00 24.36 617 SER B N 1
ATOM 7434 C CA . SER B 1 617 ? -11.787 -38.498 -21.608 1.00 24.46 617 SER B CA 1
ATOM 7435 C C . SER B 1 617 ? -11.722 -38.186 -23.089 1.00 23.71 617 SER B C 1
ATOM 7436 O O . SER B 1 617 ? -11.074 -38.910 -23.837 1.00 23.68 617 SER B O 1
ATOM 7439 N N . TYR B 1 618 ? -12.438 -37.151 -23.523 1.00 24.04 618 TYR B N 1
ATOM 7440 C CA . TYR B 1 618 ? -12.165 -36.562 -24.824 1.00 24.37 618 TYR B CA 1
ATOM 7441 C C . TYR B 1 618 ? -11.153 -35.445 -24.680 1.00 24.06 618 TYR B C 1
ATOM 7442 O O . TYR B 1 618 ? -10.991 -34.853 -23.600 1.00 22.40 618 TYR B O 1
ATOM 7451 N N . MET B 1 619 ? -10.430 -35.244 -25.770 1.00 23.43 619 MET B N 1
ATOM 7452 C CA . MET B 1 619 ? -9.333 -34.305 -25.820 1.00 23.93 619 MET B CA 1
ATOM 7453 C C . MET B 1 619 ? -9.573 -33.292 -26.910 1.00 23.92 619 MET B C 1
ATOM 7454 O O . MET B 1 619 ? -10.046 -33.632 -27.993 1.00 23.84 619 MET B O 1
ATOM 7459 N N . THR B 1 620 ? -9.228 -32.051 -26.590 1.00 23.30 620 THR B N 1
ATOM 7460 C CA . THR B 1 620 ? -9.429 -30.891 -27.463 1.00 24.38 620 THR B CA 1
ATOM 7461 C C . THR B 1 620 ? -10.881 -30.462 -27.453 1.00 23.68 620 THR B C 1
ATOM 7462 O O . THR B 1 620 ? -11.758 -31.232 -27.804 1.00 22.61 620 THR B O 1
ATOM 7466 N N . ASN B 1 621 ? -11.120 -29.224 -27.073 1.00 22.60 621 ASN B N 1
ATOM 7467 C CA . ASN B 1 621 ? -12.500 -28.754 -27.005 1.00 23.95 621 ASN B CA 1
ATOM 7468 C C . ASN B 1 621 ? -13.027 -28.533 -28.384 1.00 21.73 621 ASN B C 1
ATOM 7469 O O . ASN B 1 621 ? -12.271 -28.330 -29.313 1.00 20.97 621 ASN B O 1
ATOM 7474 N N . ARG B 1 622 ? -14.348 -28.603 -28.480 1.00 21.95 622 ARG B N 1
ATOM 7475 C CA . ARG B 1 622 ? -15.048 -28.617 -29.748 1.00 23.19 622 ARG B CA 1
ATOM 7476 C C . ARG B 1 622 ? -14.950 -27.295 -30.527 1.00 24.15 622 ARG B C 1
ATOM 7477 O O . ARG B 1 622 ? -14.510 -26.278 -30.003 1.00 23.93 622 ARG B O 1
ATOM 7485 N N . ASN B 1 623 ? -15.375 -27.379 -31.779 1.00 23.83 623 ASN B N 1
ATOM 7486 C CA . ASN B 1 623 ? -15.654 -26.251 -32.653 1.00 25.19 623 ASN B CA 1
ATOM 7487 C C . ASN B 1 623 ? -14.430 -25.458 -33.080 1.00 26.70 623 ASN B C 1
ATOM 7488 O O . ASN B 1 623 ? -14.534 -24.274 -33.362 1.00 25.64 623 ASN B O 1
ATOM 7493 N N . GLY B 1 624 ? -13.292 -26.129 -33.168 1.00 25.96 624 GLY B N 1
ATOM 7494 C CA . GLY B 1 624 ? -12.071 -25.505 -33.695 1.00 26.45 624 GLY B CA 1
ATOM 7495 C C . GLY B 1 624 ? -11.423 -24.499 -32.767 1.00 25.51 624 GLY B C 1
ATOM 7496 O O . GLY B 1 624 ? -10.599 -23.731 -33.208 1.00 26.95 624 GLY B O 1
ATOM 7497 N N . VAL B 1 625 ? -11.737 -24.524 -31.465 1.00 26.08 625 VAL B N 1
ATOM 7498 C CA . VAL B 1 625 ? -11.175 -23.534 -30.539 1.00 26.22 625 VAL B CA 1
ATOM 7499 C C . VAL B 1 625 ? -9.667 -23.687 -30.379 1.00 29.13 625 VAL B C 1
ATOM 7500 O O . VAL B 1 625 ? -8.999 -22.749 -29.961 1.00 32.10 625 VAL B O 1
ATOM 7504 N N . ALA B 1 626 ? -9.127 -24.865 -30.717 1.00 27.60 626 ALA B N 1
ATOM 7505 C CA . ALA B 1 626 ? -7.704 -25.132 -30.601 1.00 29.16 626 ALA B CA 1
ATOM 7506 C C . ALA B 1 626 ? -6.947 -24.948 -31.915 1.00 26.81 626 ALA B C 1
ATOM 7507 O O . ALA B 1 626 ? -5.750 -25.150 -31.979 1.00 29.04 626 ALA B O 1
ATOM 7509 N N . GLY B 1 627 ? -7.654 -24.556 -32.952 1.00 27.52 627 GLY B N 1
ATOM 7510 C CA . GLY B 1 627 ? -7.125 -24.410 -34.301 1.00 28.92 627 GLY B CA 1
ATOM 7511 C C . GLY B 1 627 ? -8.114 -25.019 -35.292 1.00 30.92 627 GLY B C 1
ATOM 7512 O O . GLY B 1 627 ? -8.863 -25.946 -34.937 1.00 30.55 627 GLY B O 1
ATOM 7513 N N . LYS B 1 628 ? -8.106 -24.547 -36.540 1.00 29.94 628 LYS B N 1
ATOM 7514 C CA . LYS B 1 628 ? -8.926 -25.126 -37.576 1.00 31.98 628 LYS B CA 1
ATOM 7515 C C . LYS B 1 628 ? -8.543 -26.587 -37.801 1.00 32.31 628 LYS B C 1
ATOM 7516 O O . LYS B 1 628 ? -7.363 -26.883 -37.886 1.00 31.09 628 LYS B O 1
ATOM 7522 N N . GLY B 1 629 ? -9.523 -27.492 -37.828 1.00 29.00 629 GLY B N 1
ATOM 7523 C CA . GLY B 1 629 ? -9.263 -28.926 -38.036 1.00 27.89 629 GLY B CA 1
ATOM 7524 C C . GLY B 1 629 ? -8.507 -29.639 -36.927 1.00 29.20 629 GLY B C 1
ATOM 7525 O O . GLY B 1 629 ? -8.054 -30.777 -37.103 1.00 30.24 629 GLY B O 1
ATOM 7526 N N . MET B 1 630 ? -8.355 -28.981 -35.782 1.00 29.64 630 MET B N 1
ATOM 7527 C CA . MET B 1 630 ? -7.949 -29.636 -34.560 1.00 28.80 630 MET B CA 1
ATOM 7528 C C . MET B 1 630 ? -9.245 -30.100 -33.858 1.00 30.15 630 MET B C 1
ATOM 7529 O O . MET B 1 630 ? -9.895 -29.343 -33.117 1.00 27.68 630 MET B O 1
ATOM 7534 N N . ASP B 1 631 ? -9.604 -31.355 -34.135 1.00 27.23 631 ASP B N 1
ATOM 7535 C CA . ASP B 1 631 ? -10.895 -31.863 -33.774 1.00 28.10 631 ASP B CA 1
ATOM 7536 C C . ASP B 1 631 ? -10.863 -32.484 -32.395 1.00 26.93 631 ASP B C 1
ATOM 7537 O O . ASP B 1 631 ? -9.823 -32.958 -31.903 1.00 26.09 631 ASP B O 1
ATOM 7542 N N . SER B 1 632 ? -12.021 -32.481 -31.759 1.00 26.19 632 SER B N 1
ATOM 7543 C CA . SER B 1 632 ? -12.162 -33.206 -30.533 1.00 25.43 632 SER B CA 1
ATOM 7544 C C . SER B 1 632 ? -11.882 -34.653 -30.873 1.00 23.65 632 SER B C 1
ATOM 7545 O O . SER B 1 632 ? -12.325 -35.162 -31.918 1.00 22.71 632 SER B O 1
ATOM 7548 N N . THR B 1 633 ? -11.128 -35.300 -29.994 1.00 22.26 633 THR B N 1
ATOM 7549 C CA . THR B 1 633 ? -10.669 -36.642 -30.242 1.00 25.10 633 THR B CA 1
ATOM 7550 C C . THR B 1 633 ? -10.644 -37.407 -28.923 1.00 24.55 633 THR B C 1
ATOM 7551 O O . THR B 1 633 ? -11.020 -36.882 -27.891 1.00 25.19 633 THR B O 1
ATOM 7555 N N . TRP B 1 634 ? -10.218 -38.660 -28.954 1.00 24.54 634 TRP B N 1
ATOM 7556 C CA . TRP B 1 634 ? -10.073 -39.443 -27.744 1.00 24.89 634 TRP B CA 1
ATOM 7557 C C . TRP B 1 634 ? -8.736 -39.185 -27.100 1.00 29.05 634 TRP B C 1
ATOM 7558 O O . TRP B 1 634 ? -7.696 -39.240 -27.777 1.00 29.30 634 TRP B O 1
ATOM 7569 N N . ALA B 1 635 ? -8.759 -38.919 -25.795 1.00 26.97 635 ALA B N 1
ATOM 7570 C CA . ALA B 1 635 ? -7.554 -38.678 -25.042 1.00 27.15 635 ALA B CA 1
ATOM 7571 C C . ALA B 1 635 ? -6.807 -39.994 -24.805 1.00 27.55 635 ALA B C 1
ATOM 7572 O O . ALA B 1 635 ? -7.387 -41.081 -24.873 1.00 25.95 635 ALA B O 1
ATOM 7574 N N . PRO B 1 636 ? -5.504 -39.896 -24.550 1.00 27.50 636 PRO B N 1
ATOM 7575 C CA . PRO B 1 636 ? -4.890 -41.030 -23.873 1.00 27.37 636 PRO B CA 1
ATOM 7576 C C . PRO B 1 636 ? -5.541 -41.175 -22.498 1.00 27.46 636 PRO B C 1
ATOM 7577 O O . PRO B 1 636 ? -5.904 -40.162 -21.886 1.00 27.48 636 PRO B O 1
ATOM 7581 N N . SER B 1 637 ? -5.654 -42.413 -22.027 1.00 24.74 637 SER B N 1
ATOM 7582 C CA . SER B 1 637 ? -6.215 -42.728 -20.716 1.00 25.29 637 SER B CA 1
ATOM 7583 C C . SER B 1 637 ? -5.114 -42.923 -19.703 1.00 26.29 637 SER B C 1
ATOM 7584 O O . SER B 1 637 ? -3.963 -43.139 -20.074 1.00 28.04 637 SER B O 1
ATOM 7587 N N . PHE B 1 638 ? -5.454 -42.829 -18.426 1.00 26.08 638 PHE B N 1
ATOM 7588 C CA . PHE B 1 638 ? -4.451 -42.899 -17.379 1.00 28.87 638 PHE B CA 1
ATOM 7589 C C . PHE B 1 638 ? -5.054 -43.510 -16.135 1.00 31.48 638 PHE B C 1
ATOM 7590 O O . PHE B 1 638 ? -6.257 -43.356 -15.874 1.00 27.52 638 PHE B O 1
ATOM 7598 N N . LEU B 1 639 ? -4.205 -44.168 -15.349 1.00 32.27 639 LEU B N 1
ATOM 7599 C CA . LEU B 1 639 ? -4.649 -44.805 -14.116 1.00 32.99 639 LEU B CA 1
ATOM 7600 C C . LEU B 1 639 ? -4.779 -43.841 -12.938 1.00 31.04 639 LEU B C 1
ATOM 7601 O O . LEU B 1 639 ? -3.986 -42.917 -12.751 1.00 33.20 639 LEU B O 1
ATOM 7606 N N . LEU B 1 640 ? -5.834 -44.055 -12.170 1.00 32.44 640 LEU B N 1
ATOM 7607 C CA . LEU B 1 640 ? -6.129 -43.311 -10.968 1.00 33.56 640 LEU B CA 1
ATOM 7608 C C . LEU B 1 640 ? -6.172 -44.338 -9.845 1.00 34.38 640 LEU B C 1
ATOM 7609 O O . LEU B 1 640 ? -6.924 -45.299 -9.913 1.00 32.39 640 LEU B O 1
ATOM 7614 N N . GLN B 1 641 ? -5.358 -44.120 -8.819 1.00 37.23 641 GLN B N 1
ATOM 7615 C CA . GLN B 1 641 ? -5.340 -44.983 -7.654 1.00 37.69 641 GLN B CA 1
ATOM 7616 C C . GLN B 1 641 ? -6.394 -44.586 -6.663 1.00 36.40 641 GLN B C 1
ATOM 7617 O O . GLN B 1 641 ? -6.516 -43.409 -6.337 1.00 38.96 641 GLN B O 1
ATOM 7623 N N . ILE B 1 642 ? -7.156 -45.559 -6.194 1.00 34.87 642 ILE B N 1
ATOM 7624 C CA . ILE B 1 642 ? -8.168 -45.343 -5.165 1.00 34.91 642 ILE B CA 1
ATOM 7625 C C . ILE B 1 642 ? -7.662 -45.913 -3.845 1.00 37.27 642 ILE B C 1
ATOM 7626 O O . ILE B 1 642 ? -7.478 -47.126 -3.740 1.00 34.24 642 ILE B O 1
ATOM 7631 N N . ASN B 1 643 ? -7.465 -45.057 -2.840 1.00 39.10 643 ASN B N 1
ATOM 7632 C CA . ASN B 1 643 ? -6.892 -45.478 -1.554 1.00 40.72 643 ASN B CA 1
ATOM 7633 C C . ASN B 1 643 ? -7.949 -45.808 -0.509 1.00 42.71 643 ASN B C 1
ATOM 7634 O O . ASN B 1 643 ? -9.047 -45.278 -0.563 1.00 36.62 643 ASN B O 1
ATOM 7639 N N . PRO B 1 644 ? -7.609 -46.682 0.461 1.00 46.10 644 PRO B N 1
ATOM 7640 C CA . PRO B 1 644 ? -8.563 -47.103 1.490 1.00 45.70 644 PRO B CA 1
ATOM 7641 C C . PRO B 1 644 ? -9.055 -45.995 2.418 1.00 42.22 644 PRO B C 1
ATOM 7642 O O . PRO B 1 644 ? -10.128 -46.116 2.974 1.00 45.59 644 PRO B O 1
ATOM 7646 N N . ASP B 1 645 ? -8.279 -44.934 2.590 1.00 41.95 645 ASP B N 1
ATOM 7647 C CA . ASP B 1 645 ? -8.677 -43.805 3.455 1.00 44.86 645 ASP B CA 1
ATOM 7648 C C . ASP B 1 645 ? -9.473 -42.734 2.691 1.00 43.62 645 ASP B C 1
ATOM 7649 O O . ASP B 1 645 ? -9.423 -41.553 3.024 1.00 38.84 645 ASP B O 1
ATOM 7654 N N . ASN B 1 646 ? -10.183 -43.161 1.650 1.00 44.50 646 ASN B N 1
ATOM 7655 C CA . ASN B 1 646 ? -10.992 -42.267 0.837 1.00 40.55 646 ASN B CA 1
ATOM 7656 C C . ASN B 1 646 ? -10.236 -41.123 0.220 1.00 37.21 646 ASN B C 1
ATOM 7657 O O . ASN B 1 646 ? -10.755 -40.041 0.102 1.00 38.53 646 ASN B O 1
ATOM 7662 N N . THR B 1 647 ? -9.011 -41.380 -0.200 1.00 37.09 647 THR B N 1
ATOM 7663 C CA . THR B 1 647 ? -8.277 -40.437 -1.011 1.00 37.21 647 THR B CA 1
ATOM 7664 C C . THR B 1 647 ? -7.956 -41.118 -2.320 1.00 37.02 647 THR B C 1
ATOM 7665 O O . THR B 1 647 ? -8.170 -42.321 -2.461 1.00 38.40 647 THR B O 1
ATOM 7669 N N . THR B 1 648 ? -7.460 -40.339 -3.267 1.00 34.92 648 THR B N 1
ATOM 7670 C CA . THR B 1 648 ? -7.056 -40.864 -4.554 1.00 34.42 648 THR B CA 1
ATOM 7671 C C . THR B 1 648 ? -5.771 -40.187 -4.974 1.00 36.25 648 THR B C 1
ATOM 7672 O O . THR B 1 648 ? -5.459 -39.077 -4.521 1.00 36.44 648 THR B O 1
ATOM 7676 N N . THR B 1 649 ? -5.047 -40.838 -5.869 1.00 36.09 649 THR B N 1
ATOM 7677 C CA . THR B 1 649 ? -3.863 -40.247 -6.437 1.00 39.12 649 THR B CA 1
ATOM 7678 C C . THR B 1 649 ? -3.743 -40.635 -7.897 1.00 35.13 649 THR B C 1
ATOM 7679 O O . THR B 1 649 ? -3.939 -41.780 -8.274 1.00 36.45 649 THR B O 1
ATOM 7683 N N . VAL B 1 650 ? -3.450 -39.643 -8.735 1.00 37.47 650 VAL B N 1
ATOM 7684 C CA . VAL B 1 650 ? -3.241 -39.876 -10.168 1.00 37.74 650 VAL B CA 1
ATOM 7685 C C . VAL B 1 650 ? -1.919 -40.590 -10.315 1.00 38.67 650 VAL B C 1
ATOM 7686 O O . VAL B 1 650 ? -0.981 -40.264 -9.604 1.00 43.25 650 VAL B O 1
ATOM 7690 N N . LEU B 1 651 ? -1.834 -41.552 -11.226 1.00 37.64 651 LEU B N 1
ATOM 7691 C CA . LEU B 1 651 ? -0.619 -42.313 -11.441 1.00 39.25 651 LEU B CA 1
ATOM 7692 C C . LEU B 1 651 ? -0.044 -41.939 -12.786 1.00 38.80 651 LEU B C 1
ATOM 7693 O O . LEU B 1 651 ? -0.775 -41.629 -13.703 1.00 34.93 651 LEU B O 1
ATOM 7698 N N . ALA B 1 652 ? 1.271 -41.999 -12.919 1.00 44.17 652 ALA B N 1
ATOM 7699 C CA . ALA B 1 652 ? 1.933 -41.732 -14.206 1.00 43.64 652 ALA B CA 1
ATOM 7700 C C . ALA B 1 652 ? 1.915 -42.959 -15.124 1.00 46.75 652 ALA B C 1
ATOM 7701 O O . ALA B 1 652 ? 2.948 -43.383 -15.636 1.00 50.42 652 ALA B O 1
ATOM 7703 N N . LYS B 1 653 ? 0.735 -43.535 -15.315 1.00 44.19 653 LYS B N 1
ATOM 7704 C CA . LYS B 1 653 ? 0.565 -44.721 -16.138 1.00 42.28 653 LYS B CA 1
ATOM 7705 C C . LYS B 1 653 ? -0.428 -44.323 -17.196 1.00 38.23 653 LYS B C 1
ATOM 7706 O O . LYS B 1 653 ? -1.551 -44.005 -16.865 1.00 35.48 653 LYS B O 1
ATOM 7712 N N . MET B 1 654 ? -0.009 -44.344 -18.451 1.00 34.52 654 MET B N 1
ATOM 7713 C CA . MET B 1 654 ? -0.772 -43.723 -19.505 1.00 35.67 654 MET B CA 1
ATOM 7714 C C . MET B 1 654 ? -0.812 -44.690 -20.653 1.00 36.12 654 MET B C 1
ATOM 7715 O O . MET B 1 654 ? 0.089 -45.495 -20.797 1.00 41.88 654 MET B O 1
ATOM 7720 N N . THR B 1 655 ? -1.850 -44.592 -21.474 1.00 30.18 655 THR B N 1
ATOM 7721 C CA . THR B 1 655 ? -2.047 -45.470 -22.611 1.00 29.69 655 THR B CA 1
ATOM 7722 C C . THR B 1 655 ? -1.921 -44.687 -23.885 1.00 29.44 655 THR B C 1
ATOM 7723 O O . THR B 1 655 ? -1.658 -43.509 -23.855 1.00 33.80 655 THR B O 1
ATOM 7727 N N . ASN B 1 656 ? -2.126 -45.348 -25.012 1.00 30.52 656 ASN B N 1
ATOM 7728 C CA . ASN B 1 656 ? -2.357 -44.650 -26.252 1.00 30.31 656 ASN B CA 1
ATOM 7729 C C . ASN B 1 656 ? -3.708 -43.928 -26.189 1.00 32.59 656 ASN B C 1
ATOM 7730 O O . ASN B 1 656 ? -4.517 -44.187 -25.285 1.00 27.70 656 ASN B O 1
ATOM 7735 N N . GLN B 1 657 ? -3.940 -43.054 -27.172 1.00 32.92 657 GLN B N 1
ATOM 7736 C CA . GLN B 1 657 ? -5.229 -42.394 -27.325 1.00 30.64 657 GLN B CA 1
ATOM 7737 C C . GLN B 1 657 ? -6.285 -43.447 -27.536 1.00 31.04 657 GLN B C 1
ATOM 7738 O O . GLN B 1 657 ? -6.096 -44.395 -28.323 1.00 30.50 657 GLN B O 1
ATOM 7744 N N . GLY B 1 658 ? -7.418 -43.252 -26.871 1.00 28.15 658 GLY B N 1
ATOM 7745 C CA . GLY B 1 658 ? -8.591 -44.055 -27.140 1.00 28.28 658 GLY B CA 1
ATOM 7746 C C . GLY B 1 658 ? -8.479 -45.475 -26.636 1.00 25.51 658 GLY B C 1
ATOM 7747 O O . GLY B 1 658 ? -9.106 -46.357 -27.194 1.00 29.42 658 GLY B O 1
ATOM 7748 N N . ASP B 1 659 ? -7.697 -45.687 -25.585 1.00 27.56 659 ASP B N 1
ATOM 7749 C CA . ASP B 1 659 ? -7.591 -47.016 -24.995 1.00 27.27 659 ASP B CA 1
ATOM 7750 C C . ASP B 1 659 ? -8.568 -47.160 -23.825 1.00 25.93 659 ASP B C 1
ATOM 7751 O O . ASP B 1 659 ? -8.438 -46.497 -22.787 1.00 25.19 659 ASP B O 1
ATOM 7756 N N . TRP B 1 660 ? -9.495 -48.088 -23.980 1.00 26.92 660 TRP B N 1
ATOM 7757 C CA . TRP B 1 660 ? -10.545 -48.321 -22.996 1.00 28.61 660 TRP B CA 1
ATOM 7758 C C . TRP B 1 660 ? -10.263 -49.493 -22.061 1.00 29.71 660 TRP B C 1
ATOM 7759 O O . TRP B 1 660 ? -11.001 -49.718 -21.091 1.00 28.42 660 TRP B O 1
ATOM 7770 N N . ILE B 1 661 ? -9.199 -50.237 -22.349 1.00 30.88 661 ILE B N 1
ATOM 7771 C CA . ILE B 1 661 ? -8.927 -51.494 -21.670 1.00 31.23 661 ILE B CA 1
ATOM 7772 C C . ILE B 1 661 ? -7.496 -51.500 -21.158 1.00 29.56 661 ILE B C 1
ATOM 7773 O O . ILE B 1 661 ? -6.531 -51.631 -21.947 1.00 31.13 661 ILE B O 1
ATOM 7778 N N . TRP B 1 662 ? -7.323 -51.334 -19.865 1.00 28.82 662 TRP B N 1
ATOM 7779 C CA . TRP B 1 662 ? -5.964 -51.367 -19.348 1.00 35.17 662 TRP B CA 1
ATOM 7780 C C . TRP B 1 662 ? -5.479 -52.814 -19.232 1.00 34.50 662 TRP B C 1
ATOM 7781 O O . TRP B 1 662 ? -6.202 -53.683 -18.743 1.00 31.51 662 TRP B O 1
ATOM 7792 N N . ASP B 1 663 ? -4.261 -53.050 -19.697 1.00 33.34 663 ASP B N 1
ATOM 7793 C CA . ASP B 1 663 ? -3.525 -54.260 -19.346 1.00 36.55 663 ASP B CA 1
ATOM 7794 C C . ASP B 1 663 ? -2.033 -53.963 -19.480 1.00 42.29 663 ASP B C 1
ATOM 7795 O O . ASP B 1 663 ? -1.658 -52.816 -19.740 1.00 47.23 663 ASP B O 1
ATOM 7800 N N . ASP B 1 664 ? -1.181 -54.968 -19.277 1.00 47.21 664 ASP B N 1
ATOM 7801 C CA . ASP B 1 664 ? 0.281 -54.763 -19.328 1.00 45.77 664 ASP B CA 1
ATOM 7802 C C . ASP B 1 664 ? 0.802 -54.401 -20.712 1.00 46.57 664 ASP B C 1
ATOM 7803 O O . ASP B 1 664 ? 1.896 -53.854 -20.824 1.00 57.57 664 ASP B O 1
ATOM 7808 N N . SER B 1 665 ? 0.029 -54.690 -21.755 1.00 43.69 665 SER B N 1
ATOM 7809 C CA . SER B 1 665 ? 0.394 -54.336 -23.131 1.00 41.84 665 SER B CA 1
ATOM 7810 C C . SER B 1 665 ? 0.118 -52.866 -23.461 1.00 39.67 665 SER B C 1
ATOM 7811 O O . SER B 1 665 ? 0.602 -52.363 -24.476 1.00 37.97 665 SER B O 1
ATOM 7814 N N . SER B 1 666 ? -0.662 -52.193 -22.610 1.00 38.68 666 SER B N 1
ATOM 7815 C CA . SER B 1 666 ? -1.288 -50.918 -22.961 1.00 39.03 666 SER B CA 1
ATOM 7816 C C . SER B 1 666 ? -0.479 -49.688 -22.559 1.00 39.42 666 SER B C 1
ATOM 7817 O O . SER B 1 666 ? -0.708 -48.609 -23.091 1.00 41.23 666 SER B O 1
ATOM 7820 N N . GLU B 1 667 ? 0.440 -49.831 -21.603 1.00 45.78 667 GLU B N 1
ATOM 7821 C CA . GLU B 1 667 ? 1.266 -48.709 -21.181 1.00 46.35 667 GLU B CA 1
ATOM 7822 C C . GLU B 1 667 ? 2.043 -48.129 -22.370 1.00 45.23 667 GLU B C 1
ATOM 7823 O O . GLU B 1 667 ? 2.607 -48.859 -23.167 1.00 42.63 667 GLU B O 1
ATOM 7829 N N . ASN B 1 668 ? 1.994 -46.812 -22.518 1.00 45.66 668 ASN B N 1
ATOM 7830 C CA . ASN B 1 668 ? 2.810 -46.121 -23.491 1.00 44.72 668 ASN B CA 1
ATOM 7831 C C . ASN B 1 668 ? 3.360 -44.855 -22.859 1.00 48.21 668 ASN B C 1
ATOM 7832 O O . ASN B 1 668 ? 2.743 -43.798 -22.919 1.00 45.71 668 ASN B O 1
ATOM 7837 N N . LEU B 1 669 ? 4.549 -44.996 -22.277 1.00 54.49 669 LEU B N 1
ATOM 7838 C CA . LEU B 1 669 ? 5.277 -43.900 -21.628 1.00 60.78 669 LEU B CA 1
ATOM 7839 C C . LEU B 1 669 ? 5.593 -42.707 -22.540 1.00 58.00 669 LEU B C 1
ATOM 7840 O O . LEU B 1 669 ? 5.717 -41.580 -22.048 1.00 59.04 669 LEU B O 1
ATOM 7845 N N . ASP B 1 670 ? 5.714 -42.952 -23.844 1.00 52.94 670 ASP B N 1
ATOM 7846 C CA . ASP B 1 670 ? 5.918 -41.885 -24.824 1.00 52.61 670 ASP B CA 1
ATOM 7847 C C . ASP B 1 670 ? 4.826 -40.810 -24.812 1.00 53.60 670 ASP B C 1
ATOM 7848 O O . ASP B 1 670 ? 5.092 -39.661 -25.208 1.00 49.16 670 ASP B O 1
ATOM 7853 N N . MET B 1 671 ? 3.607 -41.172 -24.403 1.00 50.02 671 MET B N 1
ATOM 7854 C CA . MET B 1 671 ? 2.472 -40.233 -24.461 1.00 46.33 671 MET B CA 1
ATOM 7855 C C . MET B 1 671 ? 2.500 -39.199 -23.369 1.00 44.05 671 MET B C 1
ATOM 7856 O O . MET B 1 671 ? 1.853 -38.170 -23.499 1.00 46.38 671 MET B O 1
ATOM 7861 N N . ILE B 1 672 ? 3.219 -39.483 -22.288 1.00 45.44 672 ILE B N 1
ATOM 7862 C CA . ILE B 1 672 ? 3.240 -38.599 -21.133 1.00 46.39 672 ILE B CA 1
ATOM 7863 C C . ILE B 1 672 ? 4.065 -37.366 -21.485 1.00 49.57 672 ILE B C 1
ATOM 7864 O O . ILE B 1 672 ? 5.202 -37.481 -21.945 1.00 48.08 672 ILE B O 1
ATOM 7869 N N . GLY B 1 673 ? 3.460 -36.194 -21.314 1.00 47.97 673 GLY B N 1
ATOM 7870 C CA . GLY B 1 673 ? 4.129 -34.929 -21.598 1.00 48.44 673 GLY B CA 1
ATOM 7871 C C . GLY B 1 673 ? 4.604 -34.217 -20.360 1.00 47.99 673 GLY B C 1
ATOM 7872 O O . GLY B 1 673 ? 4.540 -34.754 -19.256 1.00 47.54 673 GLY B O 1
ATOM 7873 N N . ASP B 1 674 ? 5.125 -33.010 -20.561 1.00 52.52 674 ASP B N 1
ATOM 7874 C CA . ASP B 1 674 ? 5.526 -32.145 -19.450 1.00 54.01 674 ASP B CA 1
ATOM 7875 C C . ASP B 1 674 ? 4.958 -30.758 -19.715 1.00 53.85 674 ASP B C 1
ATOM 7876 O O . ASP B 1 674 ? 4.346 -30.529 -20.758 1.00 52.74 674 ASP B O 1
ATOM 7881 N N . LEU B 1 675 ? 5.178 -29.838 -18.783 1.00 56.66 675 LEU B N 1
ATOM 7882 C CA . LEU B 1 675 ? 4.620 -28.489 -18.900 1.00 59.98 675 LEU B CA 1
ATOM 7883 C C . LEU B 1 675 ? 4.923 -27.881 -20.273 1.00 60.32 675 LEU B C 1
ATOM 7884 O O . LEU B 1 675 ? 4.105 -27.168 -20.847 1.00 63.70 675 LEU B O 1
ATOM 7889 N N . ASP B 1 676 ? 6.067 -28.242 -20.837 1.00 59.82 676 ASP B N 1
ATOM 7890 C CA . ASP B 1 676 ? 6.447 -27.781 -22.172 1.00 57.91 676 ASP B CA 1
ATOM 7891 C C . ASP B 1 676 ? 5.773 -28.525 -23.332 1.00 53.70 676 ASP B C 1
ATOM 7892 O O . ASP B 1 676 ? 5.082 -27.907 -24.168 1.00 49.20 676 ASP B O 1
ATOM 7897 N N . SER B 1 677 ? 5.972 -29.846 -23.382 1.00 46.43 677 SER B N 1
ATOM 7898 C CA . SER B 1 677 ? 5.427 -30.682 -24.457 1.00 44.64 677 SER B CA 1
ATOM 7899 C C . SER B 1 677 ? 3.895 -30.763 -24.449 1.00 41.44 677 SER B C 1
ATOM 7900 O O . SER B 1 677 ? 3.317 -31.163 -25.442 1.00 40.17 677 SER B O 1
ATOM 7903 N N . ALA B 1 678 ? 3.257 -30.385 -23.339 1.00 41.43 678 ALA B N 1
ATOM 7904 C CA . ALA B 1 678 ? 1.787 -30.311 -23.261 1.00 42.20 678 ALA B CA 1
ATOM 7905 C C . ALA B 1 678 ? 1.183 -29.300 -24.239 1.00 43.64 678 ALA B C 1
ATOM 7906 O O . ALA B 1 678 ? -0.019 -29.344 -24.517 1.00 40.90 678 ALA B O 1
ATOM 7908 N N . ALA B 1 679 ? 2.026 -28.391 -24.741 1.00 44.72 679 ALA B N 1
ATOM 7909 C CA . ALA B 1 679 ? 1.618 -27.309 -25.624 1.00 44.41 679 ALA B CA 1
ATOM 7910 C C . ALA B 1 679 ? 2.236 -27.475 -26.988 1.00 42.95 679 ALA B C 1
ATOM 7911 O O . ALA B 1 679 ? 3.426 -27.754 -27.095 1.00 43.24 679 ALA B O 1
ATOM 7913 N N . LEU B 1 680 ? 1.437 -27.302 -28.031 1.00 45.03 680 LEU B N 1
ATOM 7914 C CA . LEU B 1 680 ? 1.942 -27.292 -29.394 1.00 45.21 680 LEU B CA 1
ATOM 7915 C C . LEU B 1 680 ? 2.669 -25.961 -29.613 1.00 51.31 680 LEU B C 1
ATOM 7916 O O . LEU B 1 680 ? 2.495 -25.017 -28.820 1.00 52.00 680 LEU B O 1
ATOM 7921 N N . PRO B 1 681 ? 3.513 -25.884 -30.667 1.00 55.15 681 PRO B N 1
ATOM 7922 C CA . PRO B 1 681 ? 4.189 -24.613 -30.919 1.00 55.51 681 PRO B CA 1
ATOM 7923 C C . PRO B 1 681 ? 3.164 -23.518 -31.175 1.00 51.77 681 PRO B C 1
ATOM 7924 O O . PRO B 1 681 ? 2.276 -23.696 -32.013 1.00 45.05 681 PRO B O 1
ATOM 7928 N N . GLY B 1 682 ? 3.278 -22.421 -30.436 1.00 50.19 682 GLY B N 1
ATOM 7929 C CA . GLY B 1 682 ? 2.453 -21.228 -30.663 1.00 50.60 682 GLY B CA 1
ATOM 7930 C C . GLY B 1 682 ? 1.263 -21.100 -29.733 1.00 50.67 682 GLY B C 1
ATOM 7931 O O . GLY B 1 682 ? 0.689 -20.007 -29.591 1.00 47.58 682 GLY B O 1
ATOM 7932 N N . GLU B 1 683 ? 0.884 -22.204 -29.092 1.00 48.70 683 GLU B N 1
ATOM 7933 C CA . GLU B 1 683 ? -0.255 -22.189 -28.178 1.00 47.00 683 GLU B CA 1
ATOM 7934 C C . GLU B 1 683 ? -0.031 -21.273 -26.979 1.00 45.26 683 GLU B C 1
ATOM 7935 O O . GLU B 1 683 ? -0.950 -20.592 -26.548 1.00 46.27 683 GLU B O 1
ATOM 7941 N N . ARG B 1 684 ? 1.179 -21.236 -26.431 1.00 46.55 684 ARG B N 1
ATOM 7942 C CA . ARG B 1 684 ? 1.416 -20.339 -25.287 1.00 47.92 684 ARG B CA 1
ATOM 7943 C C . ARG B 1 684 ? 1.125 -18.864 -25.575 1.00 45.83 684 ARG B C 1
ATOM 7944 O O . ARG B 1 684 ? 0.743 -18.137 -24.661 1.00 47.76 684 ARG B O 1
ATOM 7952 N N . ASP B 1 685 ? 1.289 -18.442 -26.826 1.00 47.71 685 ASP B N 1
ATOM 7953 C CA . ASP B 1 685 ? 1.081 -17.039 -27.226 1.00 50.77 685 ASP B CA 1
ATOM 7954 C C . ASP B 1 685 ? -0.260 -16.796 -27.910 1.00 50.92 685 ASP B C 1
ATOM 7955 O O . ASP B 1 685 ? -0.526 -15.680 -28.342 1.00 50.04 685 ASP B O 1
ATOM 7960 N N . LYS B 1 686 ? -1.113 -17.823 -27.969 1.00 46.93 686 LYS B N 1
ATOM 7961 C CA . LYS B 1 686 ? -2.468 -17.681 -28.503 1.00 40.54 686 LYS B CA 1
ATOM 7962 C C . LYS B 1 686 ? -3.298 -16.847 -27.521 1.00 37.38 686 LYS B C 1
ATOM 7963 O O . LYS B 1 686 ? -3.074 -16.900 -26.306 1.00 34.23 686 LYS B O 1
ATOM 7969 N N . PRO B 1 687 ? -4.285 -16.101 -28.034 1.00 37.11 687 PRO B N 1
ATOM 7970 C CA . PRO B 1 687 ? -5.179 -15.410 -27.117 1.00 36.76 687 PRO B CA 1
ATOM 7971 C C . PRO B 1 687 ? -6.066 -16.394 -26.354 1.00 35.49 687 PRO B C 1
ATOM 7972 O O . PRO B 1 687 ? -6.365 -17.497 -26.856 1.00 35.07 687 PRO B O 1
ATOM 7976 N N . VAL B 1 688 ? -6.483 -15.981 -25.169 1.00 31.64 688 VAL B N 1
ATOM 7977 C CA . VAL B 1 688 ? -7.506 -16.670 -24.407 1.00 34.91 688 VAL B CA 1
ATOM 7978 C C . VAL B 1 688 ? -8.836 -16.678 -25.184 1.00 33.29 688 VAL B C 1
ATOM 7979 O O . VAL B 1 688 ? -9.204 -15.677 -25.806 1.00 33.39 688 VAL B O 1
ATOM 7983 N N . ASP B 1 689 ? -9.514 -17.824 -25.201 1.00 30.71 689 ASP B N 1
ATOM 7984 C CA . ASP B 1 689 ? -10.869 -17.913 -25.775 1.00 29.75 689 ASP B CA 1
ATOM 7985 C C . ASP B 1 689 ? -11.811 -17.736 -24.615 1.00 26.54 689 ASP B C 1
ATOM 7986 O O . ASP B 1 689 ? -12.060 -18.672 -23.863 1.00 26.21 689 ASP B O 1
ATOM 7991 N N . TRP B 1 690 ? -12.315 -16.523 -24.455 1.00 27.82 690 TRP B N 1
ATOM 7992 C CA . TRP B 1 690 ? -13.132 -16.162 -23.286 1.00 29.61 690 TRP B CA 1
ATOM 7993 C C . TRP B 1 690 ? -14.511 -16.835 -23.319 1.00 26.74 690 TRP B C 1
ATOM 7994 O O . TRP B 1 690 ? -15.012 -17.270 -22.280 1.00 27.49 690 TRP B O 1
ATOM 8005 N N . ASP B 1 691 ? -15.134 -16.937 -24.491 1.00 26.08 691 ASP B N 1
ATOM 8006 C CA . ASP B 1 691 ? -16.437 -17.630 -24.567 1.00 25.58 691 ASP B CA 1
ATOM 8007 C C . ASP B 1 691 ? -16.303 -19.053 -24.074 1.00 24.74 691 ASP B C 1
ATOM 8008 O O . ASP B 1 691 ? -17.109 -19.517 -23.284 1.00 23.70 691 ASP B O 1
ATOM 8013 N N . LEU B 1 692 ? -15.248 -19.727 -24.486 1.00 28.39 692 LEU B N 1
ATOM 8014 C CA . LEU B 1 692 ? -15.055 -21.119 -24.092 1.00 29.52 692 LEU B CA 1
ATOM 8015 C C . LEU B 1 692 ? -14.993 -21.295 -22.560 1.00 31.47 692 LEU B C 1
ATOM 8016 O O . LEU B 1 692 ? -15.691 -22.142 -22.003 1.00 28.84 692 LEU B O 1
ATOM 8021 N N . ILE B 1 693 ? -14.195 -20.478 -21.879 1.00 31.22 693 ILE B N 1
ATOM 8022 C CA . ILE B 1 693 ? -14.003 -20.630 -20.420 1.00 33.04 693 ILE B CA 1
ATOM 8023 C C . ILE B 1 693 ? -14.964 -19.829 -19.543 1.00 35.73 693 ILE B C 1
ATOM 8024 O O . ILE B 1 693 ? -14.946 -19.993 -18.339 1.00 33.28 693 ILE B O 1
ATOM 8029 N N . GLY B 1 694 ? -15.792 -18.975 -20.149 1.00 39.13 694 GLY B N 1
ATOM 8030 C CA . GLY B 1 694 ? -16.842 -18.244 -19.460 1.00 41.00 694 GLY B CA 1
ATOM 8031 C C . GLY B 1 694 ? -18.221 -18.903 -19.447 1.00 43.33 694 GLY B C 1
ATOM 8032 O O . GLY B 1 694 ? -18.730 -19.432 -20.457 1.00 48.24 694 GLY B O 1
#

Sequence (1024 aa):
KLNKDAENVVKKAGIDPNSLTDDQIKALNKMNFSKAAKSGTQMTYNDFQKIADTLIKQDGRYTVPFFKASEIKNMPAATTKDAQTNTIEPLDVWDSWPVQDVRTGQVANWNGYQLVIAMMGIPNQNDNHIYLLYNKYGDNELSHWKNVGPIFGYNSTAVSQEWSGSAVLNSDNSIQLFYTRVDTSDNNTNHQKIASATLYLTDNNGNVSLAQVANDHIVFEGDGYYYQTYDQWKATNKGADNIAMRDAHVIEDDNGDRYLVFEASTGLENYQGEDQIYNWLNYGGDDAFNIKSLFRILSNDDIKSRATWANAAIGILKLNKDEKNPKVAELYSPLISAPMVSDEIERPNVVKLGNKYYLFAATRLNRGSNDDAWMNANYAVGDNVAMVGYVADSLTGSYKPLNDSGVVLTASVPANWRTATYSYYAVPVAGKDDQVLVTSYMTNRNGVAGKGMDSTWAPSFLLQINPDNTTTVLAKMTNQGDWIWDDSSENLDMIGDLDSAALPGERDKPVDWDLIGLNKDAENVKKAGIDPNSLTDDQIKALNKMNFTQMTYNDFQKIADTLIKQDGRYTVPFFKASEIKNMPAATTKDAQTNTIEPLDVWDSWPVQDVRTGQVANWNGYQLVIAMMGIPNQNDNHIYLLYNKYGDNELSHWKNVGPIFGYNSTAVSQEWSGSAVLNSDNSIQLFYTRVDTSDNNTNHQKIASATLYLTDNNGNVSLAQVANDHIVFEGDGYYYQTYDQWKATNKGADNIAMRDAHVIEDDNGDRYLVFEASTGLENYQGEEDQIYNLNYGGDDAFNIKSLFRILSNDDIKSRATWANAAIGILKLNKDEKNPKVAELYSPLISAPMVSDEIERPNVVKLGNKYYLFAATRLNRGSNDDAWMNANYAVGDNVAMVGYVADSLTGSYKPLNDSGVVLTASVPANWRTATYSYYAVPVAGKDDQVLVTSYMTNRNGVAGKGMDSTWAPSFLLQINPDNTTTVLAKMTNQGDWIWDDSSENLDMIGDLDSAALPGERDKPVDWDLIG

Foldseek 3Di:
DADVVLVVLCVQLVHDPVPDDPVLRVLSNLFDEDDDDDPAAELFQVLLLVLLVVQLVCDQQFADFQFQLVQDDFQPQQQQQAQAPRRGGNKFWFAKEWAAAQAFLFQDQQVQKTKMKIWIDHFPDLRTFIWIWIAGPPDFDSHRIHTQGTPVGHNDDSQWHWAAAHWYADPVRWIKDWIWIFGLPPPRDRQTFIWIWIWDWDDDDRDIHTPDIDQIDTAGADDQAQFDHPCNCVVDDPPLADAFDTQWYWHAYPVGWIKTWFKGFGHNNPAAALCLLSHQVRHPDRSSSNSVVSVVCVVDPQLSSLLRRAKIFTWMFIWDNDPGNTHTPGGDHGNYIRRSFFNDWDNWDWGDFDQKIKIKTKDFNCRTSPVVSLVSSCVSAQGRIFMFMWMDSGPSGHTHGAPRSRGRHHYHHHQLFQAGWTNWDWGDAPPDRFKTKTWTWTHDGNQSNHDPRHTHTHWIFMWTHDPVRYIGTDLFTFRGPDRYDDPVGGDSVRGDDPVSSGDPCRVVDDRPVVVRD/DPVLLVVCVLLVHDPVPDDPVLVVLSVLFDSLELFQQLLLVLLVVLLVCDQQFADFQWQLVQDDQQPQCQQQAQAPRRGHNKFWFAKEWAAAQAFQFQDQQVQKTKMKIWIDHFPDLRTFIWIWIAGPPDFDSHRIHTQGTPVGHNDDSQWHKAAAHWYADPVRWIKDWIWIFGLPPPGDRQTFTWIWTWDWDDDPNDIHTPDIDQIDGADADDQAQFDHPCNCVVDDPPQADFFHTHWYWHAHPVRWIKTWGKGFGHNNPAAALCQLNYCSNVDRPSSNSVQSVVQVVDPQLSSLLRRAKIFTFMFTWDNDSRHTHTDGGDHGLYIRRSWFNDWANWAWGAFDQKIKTKTKDFNCRTSRNVSLVSSCVSAQGRIFMFMWMDNDPSGHTHGAPRSRGRHHYHHHQLFQAGWTNWYWGPAPPHRFKTKIWTWTHDGNQSNHVPSHTHTHWIFMKGHDPVRYIGTDLFTFRGPDSYDDPVGGDNVGRDDPPSSGDPPRVVDDRPVVRRD

Solvent-accessible surface area: 37484 Å² total; per-residue (Å²): 223,27,61,153,60,0,64,56,10,0,132,139,18,66,84,78,45,138,73,18,78,118,94,50,28,126,3,0,56,113,13,56,55,100,89,90,64,30,80,36,28,26,3,20,4,18,21,2,43,76,0,0,52,24,0,50,157,76,44,53,129,16,19,4,18,52,4,52,3,87,64,16,90,53,2,59,7,4,70,15,77,0,0,38,58,50,67,125,51,76,1,2,0,12,21,7,0,0,0,8,39,4,116,62,10,52,9,8,84,8,87,36,5,1,1,0,0,0,9,0,1,22,32,71,65,92,2,19,2,0,0,0,0,13,6,111,74,22,33,29,92,12,57,87,6,96,33,40,5,10,5,50,26,83,120,22,77,31,85,47,1,4,38,1,6,1,0,3,29,6,99,80,59,4,0,0,0,0,1,0,31,0,40,11,81,49,132,127,26,57,25,4,35,0,0,0,0,0,0,73,19,72,64,110,139,27,72,6,54,46,56,105,36,27,66,68,39,72,16,20,56,16,58,10,116,58,0,7,29,18,107,38,19,109,86,63,45,190,66,57,11,41,20,4,6,18,9,0,6,4,6,34,23,112,121,28,28,23,12,0,0,0,1,1,1,0,0,119,37,15,50,15,21,74,106,6,0,15,10,41,70,2,0,45,25,100,28,48,32,4,6,135,4,0,35,60,0,51,73,26,123,66,0,66,40,69,0,26,43,2,0,1,1,1,0,1,0,46,4,52,158,72,54,57,56,2,109,49,60,81,40,50,18,3,7,1,3,0,0,0,0,2,17,17,2,25,8,3,3,4,2,51,14,55,121,67,6,9,0,2,1,0,3,27,0,9,98,0,1,6,7,33,1,8,54,39,0,8,91,46,11,15,3,1,1,0,0,0,0,2,4,5,114,45,4,59,21,66,1,116,39,0,14,96,4,0,3,0,0,0,4,10,9,34,1,12,10,12,2,1,9,9,1,4,4,1,0,10,2,70,85,100,108,54,19,0,0,0,6,10,14,0,0,5,70,56,35,39,7,28,204,59,51,18,1,0,4,1,0,1,0,3,0,55,7,24,126,102,40,39,3,41,19,36,77,81,1,0,40,7,6,4,9,12,27,52,151,81,3,65,43,104,80,14,44,13,80,88,103,36,0,16,42,136,51,10,124,133,60,99,45,40,34,59,40,6,46,59,62,146,102,10,59,87,4,155,164,22,64,85,81,53,141,79,20,24,94,119,50,31,125,5,8,48,122,54,71,209,74,48,3,20,2,17,22,3,33,78,0,0,50,22,0,51,153,81,39,56,130,18,21,4,20,56,2,59,2,78,64,12,120,54,2,69,10,3,68,16,72,0,0,39,59,51,61,118,59,71,1,2,0,12,21,8,0,0,0,4,56,15,130,63,12,60,11,2,83,10,85,35,4,4,1,0,0,0,8,0,1,25,31,117,88,94,2,17,1,0,0,0,0,12,5,115,83,23,37,34,83,18,67,94,6,96,31,40,5,10,6,54,28,77,108,23,74,32,79,48,2,3,40,1,5,1,0,0,27,6,106,82,64,4,0,0,0,0,1,0,33,0,39,13,80,47,132,126,28,59,23,5,35,0,0,0,0,0,0,64,18,62,66,110,128,31,63,6,46,44,61,98,48,17,69,68,34,73,15,18,58,17,60,9,115,62,0,9,27,19,109,38,20,109,82,69,39,197,66,56,10,42,20,4,6,16,9,1,8,4,12,17,38,123,116,27,14,11,22,0,0,0,1,1,0,5,0,118,67,61,51,15,19,79,89,6,1,46,37,117,1,7,50,30,108,58,50,26,36,27,129,4,3,26,50,0,59,78,30,129,68,0,76,37,67,0,28,50,1,0,2,0,2,0,2,0,42,4,53,147,73,50,61,58,2,106,50,55,77,46,61,47,29,15,1,14,0,0,0,1,2,16,16,2,28,9,2,3,5,4,71,10,51,119,68,28,10,0,2,1,0,4,28,0,4,97,0,1,5,5,20,0,12,53,36,0,11,109,45,10,14,3,1,0,0,0,0,0,4,8,4,108,56,13,67,25,74,1,114,41,0,16,96,3,0,3,0,0,0,4,12,9,35,2,13,16,7,2,1,7,10,3,3,5,1,1,16,7,74,89,75,99,55,26,0,0,0,5,11,13,0,0,4,70,56,26,37,8,29,205,44,60,6,1,0,4,2,0,1,0,2,0,44,8,36,134,102,52,45,3,38,21,36,78,91,1,0,33,8,6,5,10,19,21,54,142,81,3,68,41,112,93,12,47,14,76,102,105,35,0,15,35,135,51,9,125,133,68,99,42,43,44,63,42,8,59

B-factor: mean 36.31, std 11.84, range [18.14, 95.01]

Radius of gyration: 32.29 Å; Cα contacts (8 Å, |Δi|>4): 2788; chains: 2; bounding box: 54×102×73 Å